Protein AF-0000000077420743 (afdb_homodimer)

Radius of gyration: 33.76 Å; Cα contacts (8 Å, |Δi|>4): 1846; chains: 2; bounding box: 92×99×90 Å

Structure (mmCIF, N/CA/C/O backbone):
data_AF-0000000077420743-model_v1
#
loop_
_entity.id
_entity.type
_entity.pdbx_description
1 polymer 'S-adenosyl-L-methionine-dependent methyltransferase'
#
loop_
_atom_site.group_PDB
_atom_site.id
_atom_site.type_symbol
_atom_site.label_atom_id
_atom_site.label_alt_id
_atom_site.label_comp_id
_atom_site.label_asym_id
_atom_site.label_entity_id
_atom_site.label_seq_id
_atom_site.pdbx_PDB_ins_code
_atom_site.Cartn_x
_atom_site.Cartn_y
_atom_site.Cartn_z
_atom_site.occupancy
_atom_site.B_iso_or_equiv
_atom_site.auth_seq_id
_atom_site.auth_comp_id
_atom_site.auth_asym_id
_atom_site.auth_atom_id
_atom_site.pdbx_PDB_model_num
ATOM 1 N N . MET A 1 1 ? 16.078 -4.676 16.547 1 84.69 1 MET A N 1
ATOM 2 C CA . MET A 1 1 ? 15.867 -5.402 17.797 1 84.69 1 MET A CA 1
ATOM 3 C C . MET A 1 1 ? 15.734 -6.898 17.547 1 84.69 1 MET A C 1
ATOM 5 O O . MET A 1 1 ? 15.453 -7.32 16.422 1 84.69 1 MET A O 1
ATOM 9 N N . SER A 1 2 ? 16.016 -7.66 18.641 1 90.44 2 SER A N 1
ATOM 10 C CA . SER A 1 2 ? 15.812 -9.094 18.5 1 90.44 2 SER A CA 1
ATOM 11 C C . SER A 1 2 ? 14.328 -9.43 18.375 1 90.44 2 SER A C 1
ATOM 13 O O . SER A 1 2 ? 13.469 -8.609 18.719 1 90.44 2 SER A O 1
ATOM 15 N N . LEU A 1 3 ? 14.062 -10.578 17.875 1 94.19 3 LEU A N 1
ATOM 16 C CA . LEU A 1 3 ? 12.672 -11 17.734 1 94.19 3 LEU A CA 1
ATOM 17 C C . LEU A 1 3 ? 11.961 -11.008 19.078 1 94.19 3 LEU A C 1
ATOM 19 O O . LEU A 1 3 ? 10.852 -10.492 19.203 1 94.19 3 LEU A O 1
ATOM 23 N N . SER A 1 4 ? 12.617 -11.531 20.094 1 94.5 4 SER A N 1
ATOM 24 C CA . SER A 1 4 ? 12.023 -11.625 21.422 1 94.5 4 SER A CA 1
ATOM 25 C C . SER A 1 4 ? 11.828 -10.25 22.031 1 94.5 4 SER A C 1
ATOM 27 O O . SER A 1 4 ? 10.844 -10.008 22.75 1 94.5 4 SER A O 1
ATOM 29 N N . ALA A 1 5 ? 12.781 -9.398 21.812 1 92.75 5 ALA A N 1
ATOM 30 C CA . ALA A 1 5 ? 12.656 -8.039 22.328 1 92.75 5 ALA A CA 1
ATOM 31 C C . ALA A 1 5 ? 11.453 -7.32 21.719 1 92.75 5 ALA A C 1
ATOM 33 O O . ALA A 1 5 ? 10.758 -6.574 22.406 1 92.75 5 ALA A O 1
ATOM 34 N N . LEU A 1 6 ? 11.266 -7.5 20.438 1 93 6 LEU A N 1
ATOM 35 C CA . LEU A 1 6 ? 10.117 -6.906 19.75 1 93 6 LEU A CA 1
ATOM 36 C C . LEU A 1 6 ? 8.812 -7.484 20.281 1 93 6 LEU A C 1
ATOM 38 O O . LEU A 1 6 ? 7.855 -6.746 20.531 1 93 6 LEU A O 1
ATOM 42 N N . ALA A 1 7 ? 8.75 -8.812 20.484 1 95.94 7 ALA A N 1
ATOM 43 C CA . ALA A 1 7 ? 7.566 -9.461 21.047 1 95.94 7 ALA A CA 1
ATOM 44 C C . ALA A 1 7 ? 7.266 -8.945 22.453 1 95.94 7 ALA A C 1
ATOM 46 O O . ALA A 1 7 ? 6.105 -8.727 22.797 1 95.94 7 ALA A O 1
ATOM 47 N N . ASP A 1 8 ? 8.273 -8.75 23.234 1 95.12 8 ASP A N 1
ATOM 48 C CA . ASP A 1 8 ? 8.117 -8.227 24.594 1 95.12 8 ASP A CA 1
ATOM 49 C C . ASP A 1 8 ? 7.57 -6.801 24.562 1 95.12 8 ASP A C 1
ATOM 51 O O . ASP A 1 8 ? 6.734 -6.441 25.391 1 95.12 8 ASP A O 1
ATOM 55 N N . LEU A 1 9 ? 8.141 -6.039 23.656 1 91.88 9 LEU A N 1
ATOM 56 C CA . LEU A 1 9 ? 7.672 -4.664 23.516 1 91.88 9 LEU A CA 1
ATOM 57 C C . LEU A 1 9 ? 6.195 -4.625 23.141 1 91.88 9 LEU A C 1
ATOM 59 O O . LEU A 1 9 ? 5.438 -3.799 23.656 1 91.88 9 LEU A O 1
ATOM 63 N N . ILE A 1 10 ? 5.777 -5.461 22.25 1 94.56 10 ILE A N 1
ATOM 64 C CA . ILE A 1 10 ? 4.379 -5.559 21.844 1 94.56 10 ILE A CA 1
ATOM 65 C C . ILE A 1 10 ? 3.523 -5.945 23.047 1 94.56 10 ILE A C 1
ATOM 67 O O . ILE A 1 10 ? 2.516 -5.297 23.328 1 94.56 10 ILE A O 1
ATOM 71 N N . SER A 1 11 ? 3.953 -6.93 23.828 1 96.44 11 SER A N 1
ATOM 72 C CA . SER A 1 11 ? 3.201 -7.414 24.984 1 96.44 11 SER A CA 1
ATOM 73 C C . SER A 1 11 ? 3.078 -6.336 26.047 1 96.44 11 SER A C 1
ATOM 75 O O . SER A 1 11 ? 2.006 -6.152 26.625 1 96.44 11 SER A O 1
ATOM 77 N N . SER A 1 12 ? 4.145 -5.688 26.297 1 94.62 12 SER A N 1
ATOM 78 C CA . SER A 1 12 ? 4.125 -4.645 27.312 1 94.62 12 SER A CA 1
ATOM 79 C C . SER A 1 12 ? 3.227 -3.482 26.906 1 94.62 12 SER A C 1
ATOM 81 O O . SER A 1 12 ? 2.521 -2.908 27.734 1 94.62 12 SER A O 1
ATOM 83 N N . SER A 1 13 ? 3.279 -3.107 25.641 1 92.19 13 SER A N 1
ATOM 84 C CA . SER A 1 13 ? 2.443 -2.023 25.125 1 92.19 13 SER A CA 1
ATOM 85 C C . SER A 1 13 ? 0.967 -2.41 25.156 1 92.19 13 SER A C 1
ATOM 87 O O . SER A 1 13 ? 0.106 -1.577 25.438 1 92.19 13 SER A O 1
ATOM 89 N N . VAL A 1 14 ? 0.665 -3.65 24.828 1 95.88 14 VAL A N 1
ATOM 90 C CA . VAL A 1 14 ? -0.703 -4.156 24.891 1 95.88 14 VAL A CA 1
ATOM 91 C C . VAL A 1 14 ? -1.224 -4.066 26.312 1 95.88 14 VAL A C 1
ATOM 93 O O . VAL A 1 14 ? -2.363 -3.65 26.547 1 95.88 14 VAL A O 1
ATOM 96 N N . ARG A 1 15 ? -0.407 -4.414 27.297 1 95.25 15 ARG A N 1
ATOM 97 C CA . ARG A 1 15 ? -0.793 -4.34 28.703 1 95.25 15 ARG A CA 1
ATOM 98 C C . ARG A 1 15 ? -1.125 -2.906 29.109 1 95.25 15 ARG A C 1
ATOM 100 O O . ARG A 1 15 ? -2.064 -2.672 29.875 1 95.25 15 ARG A O 1
ATOM 107 N N . THR A 1 16 ? -0.373 -2.01 28.594 1 91.94 16 THR A N 1
ATOM 108 C CA . THR A 1 16 ? -0.624 -0.599 28.875 1 91.94 16 THR A CA 1
ATOM 109 C C . THR A 1 16 ? -2.008 -0.188 28.375 1 91.94 16 THR A C 1
ATOM 111 O O . THR A 1 16 ? -2.752 0.488 29.078 1 91.94 16 THR A O 1
ATOM 114 N N . ILE A 1 17 ? -2.348 -0.569 27.219 1 92.88 17 ILE A N 1
ATOM 115 C CA . ILE A 1 17 ? -3.631 -0.217 26.625 1 92.88 17 ILE A CA 1
ATOM 116 C C . ILE A 1 17 ? -4.762 -0.896 27.391 1 92.88 17 ILE A C 1
ATOM 118 O O . ILE A 1 17 ? -5.777 -0.268 27.703 1 92.88 17 ILE A O 1
ATOM 122 N N . GLU A 1 18 ? -4.574 -2.143 27.719 1 93.38 18 GLU A N 1
ATOM 123 C CA . GLU A 1 18 ? -5.609 -2.877 28.438 1 93.38 18 GLU A CA 1
ATOM 124 C C . GLU A 1 18 ? -5.828 -2.297 29.828 1 93.38 18 GLU A C 1
ATOM 126 O O . GLU A 1 18 ? -6.957 -2.258 30.328 1 93.38 18 GLU A O 1
ATOM 131 N N . LEU A 1 19 ? -4.773 -1.912 30.453 1 90.75 19 LEU A N 1
ATOM 132 C CA . LEU A 1 19 ? -4.891 -1.255 31.75 1 90.75 19 LEU A CA 1
ATOM 133 C C . LEU A 1 19 ? -5.68 0.045 31.625 1 90.75 19 LEU A C 1
ATOM 135 O O . LEU A 1 19 ? -6.516 0.347 32.469 1 90.75 19 LEU A O 1
ATOM 139 N N . ALA A 1 20 ? -5.387 0.811 30.609 1 89.12 20 ALA A N 1
ATOM 140 C CA . ALA A 1 20 ? -6.105 2.061 30.391 1 89.12 20 ALA A CA 1
ATOM 141 C C . ALA A 1 20 ? -7.594 1.805 30.156 1 89.12 20 ALA A C 1
ATOM 143 O O . ALA A 1 20 ? -8.438 2.551 30.656 1 89.12 20 ALA A O 1
ATOM 144 N N . VAL A 1 21 ? -7.941 0.786 29.391 1 87.31 21 VAL A N 1
ATOM 145 C CA . VAL A 1 21 ? -9.328 0.432 29.094 1 87.31 21 VAL A CA 1
ATOM 146 C C . VAL A 1 21 ? -10.031 -0.006 30.375 1 87.31 21 VAL A C 1
ATOM 148 O O . VAL A 1 21 ? -11.18 0.374 30.625 1 87.31 21 VAL A O 1
ATOM 151 N N . ALA A 1 22 ? -9.367 -0.773 31.203 1 86.69 22 ALA A N 1
ATOM 152 C CA . ALA A 1 22 ? -9.938 -1.238 32.469 1 86.69 22 ALA A CA 1
ATOM 153 C C . ALA A 1 22 ? -10.203 -0.069 33.406 1 86.69 22 ALA A C 1
ATOM 155 O O . ALA A 1 22 ? -11.234 -0.034 34.062 1 86.69 22 ALA A O 1
ATOM 156 N N . GLU A 1 23 ? -9.281 0.818 33.406 1 83.38 23 GLU A N 1
ATOM 157 C CA . GLU A 1 23 ? -9.43 1.986 34.281 1 83.38 23 GLU A CA 1
ATOM 158 C C . GLU A 1 23 ? -10.586 2.873 33.812 1 83.38 23 GLU A C 1
ATOM 160 O O . GLU A 1 23 ? -11.32 3.424 34.625 1 83.38 23 GLU A O 1
ATOM 165 N N . SER A 1 24 ? -10.688 3.039 32.5 1 80.94 24 SER A N 1
ATOM 166 C CA . SER A 1 24 ? -11.773 3.844 31.969 1 80.94 24 SER A CA 1
ATOM 167 C C . SER A 1 24 ? -13.125 3.201 32.25 1 80.94 24 SER A C 1
ATOM 169 O O . SER A 1 24 ? -14.102 3.896 32.531 1 80.94 24 SER A O 1
ATOM 171 N N . ALA A 1 25 ? -13.211 1.9 32.156 1 76.88 25 ALA A N 1
ATOM 172 C CA . ALA A 1 25 ? -14.453 1.179 32.438 1 76.88 25 ALA A CA 1
ATOM 173 C C . ALA A 1 25 ? -14.844 1.293 33.906 1 76.88 25 ALA A C 1
ATOM 175 O O . ALA A 1 25 ? -16.031 1.421 34.219 1 76.88 25 ALA A O 1
ATOM 176 N N . LYS A 1 26 ? -13.914 1.26 34.781 1 75.81 26 LYS A N 1
ATOM 177 C CA . LYS A 1 26 ? -14.172 1.394 36.188 1 75.81 26 LYS A CA 1
ATOM 178 C C . LYS A 1 26 ? -14.664 2.797 36.531 1 75.81 26 LYS A C 1
ATOM 180 O O . LYS A 1 26 ? -15.539 2.963 37.406 1 75.81 26 LYS A O 1
ATOM 185 N N . SER A 1 27 ? -14.008 3.707 35.938 1 70.75 27 SER A N 1
ATOM 186 C CA . SER A 1 27 ? -14.391 5.094 36.219 1 70.75 27 SER A CA 1
ATOM 187 C C . SER A 1 27 ? -15.812 5.367 35.75 1 70.75 27 SER A C 1
ATOM 189 O O . SER A 1 27 ? -16.547 6.125 36.375 1 70.75 27 SER A O 1
ATOM 191 N N . GLN A 1 28 ? -16.266 4.836 34.656 1 65.38 28 GLN A N 1
ATOM 192 C CA . GLN A 1 28 ? -17.609 5.016 34.125 1 65.38 28 GLN A CA 1
ATOM 193 C C . GLN A 1 28 ? -18.641 4.348 35.031 1 65.38 28 GLN A C 1
ATOM 195 O O . GLN A 1 28 ? -19.766 4.836 35.156 1 65.38 28 GLN A O 1
ATOM 200 N N . LYS A 1 29 ? -18.312 3.25 35.656 1 61.34 29 LYS A N 1
ATOM 201 C CA . LYS A 1 29 ? -19.234 2.525 36.531 1 61.34 29 LYS A CA 1
ATOM 202 C C . LYS A 1 29 ? -19.406 3.254 37.844 1 61.34 29 LYS A C 1
ATOM 204 O O . LYS A 1 29 ? -20.484 3.232 38.438 1 61.34 29 LYS A O 1
ATOM 209 N N . LEU A 1 30 ? -18.375 3.629 38.281 1 56.22 30 LEU A N 1
ATOM 210 C CA . LEU A 1 30 ? -18.438 4.254 39.594 1 56.22 30 LEU A CA 1
ATOM 211 C C . LEU A 1 30 ? -18.953 5.688 39.469 1 56.22 30 LEU A C 1
ATOM 213 O O . LEU A 1 30 ? -19.125 6.363 40.5 1 56.22 30 LEU A O 1
ATOM 217 N N . GLN A 1 31 ? -19.875 5.914 38.469 1 52.44 31 GLN A N 1
ATOM 218 C CA . GLN A 1 31 ? -20.438 7.246 38.312 1 52.44 31 GLN A CA 1
ATOM 219 C C . GLN A 1 31 ? -19.531 8.312 38.906 1 52.44 31 GLN A C 1
ATOM 221 O O . GLN A 1 31 ? -19.969 9.43 39.188 1 52.44 31 GLN A O 1
ATOM 226 N N . ARG A 1 32 ? -18.641 8.016 39.719 1 46.53 32 ARG A N 1
ATOM 227 C CA . ARG A 1 32 ? -17.859 8.977 40.5 1 46.53 32 ARG A CA 1
ATOM 228 C C . ARG A 1 32 ? -16.875 9.727 39.594 1 46.53 32 ARG A C 1
ATOM 230 O O . ARG A 1 32 ? -16.156 9.109 38.812 1 46.53 32 ARG A O 1
ATOM 237 N N . ALA A 1 33 ? -17.234 10.938 39.344 1 42.28 33 ALA A N 1
ATOM 238 C CA . ALA A 1 33 ? -16.391 12.008 38.844 1 42.28 33 ALA A CA 1
ATOM 239 C C . ALA A 1 33 ? -14.977 11.938 39.406 1 42.28 33 ALA A C 1
ATOM 241 O O . ALA A 1 33 ? -14.203 12.891 39.312 1 42.28 33 ALA A O 1
ATOM 242 N N . SER A 1 34 ? -14.766 11.141 40.5 1 40.38 34 SER A N 1
ATOM 243 C CA . SER A 1 34 ? -13.523 11.367 41.25 1 40.38 34 SER A CA 1
ATOM 244 C C . SER A 1 34 ? -12.312 11.227 40.312 1 40.38 34 SER A C 1
ATOM 246 O O . SER A 1 34 ? -12.305 10.391 39.406 1 40.38 34 SER A O 1
ATOM 248 N N . SER A 1 35 ? -11.594 12.289 40.25 1 43.66 35 SER A N 1
ATOM 249 C CA . SER A 1 35 ? -10.328 12.789 39.719 1 43.66 35 SER A CA 1
ATOM 250 C C . SER A 1 35 ? -9.227 11.742 39.844 1 43.66 35 SER A C 1
ATOM 252 O O . SER A 1 35 ? -8.039 12.07 39.844 1 43.66 35 SER A O 1
ATOM 254 N N . LYS A 1 36 ? -9.625 10.617 40.25 1 47.03 36 LYS A N 1
ATOM 255 C CA . LYS A 1 36 ? -8.43 9.82 40.531 1 47.03 36 LYS A CA 1
ATOM 256 C C . LYS A 1 36 ? -7.602 9.633 39.25 1 47.03 36 LYS A C 1
ATOM 258 O O . LYS A 1 36 ? -8.156 9.445 38.156 1 47.03 36 LYS A O 1
ATOM 263 N N . SER A 1 37 ? -6.316 9.992 39.312 1 52.94 37 SER A N 1
ATOM 264 C CA . SER A 1 37 ? -5.215 10.016 38.344 1 52.94 37 SER A CA 1
ATOM 265 C C . SER A 1 37 ? -5.102 8.688 37.625 1 52.94 37 SER A C 1
ATOM 267 O O . SER A 1 37 ? -4.98 7.633 38.25 1 52.94 37 SER A O 1
ATOM 269 N N . HIS A 1 38 ? -5.836 8.477 36.531 1 62.75 38 HIS A N 1
ATOM 270 C CA . HIS A 1 38 ? -5.57 7.293 35.719 1 62.75 38 HIS A CA 1
ATOM 271 C C . HIS A 1 38 ? -4.078 6.965 35.719 1 62.75 38 HIS A C 1
ATOM 273 O O . HIS A 1 38 ? -3.244 7.863 35.562 1 62.75 38 HIS A O 1
ATOM 279 N N . SER A 1 39 ? -3.793 5.797 36.094 1 71.69 39 SER A N 1
ATOM 280 C CA . SER A 1 39 ? -2.412 5.32 36.094 1 71.69 39 SER A CA 1
ATOM 281 C C . SER A 1 39 ? -1.779 5.441 34.719 1 71.69 39 SER A C 1
ATOM 283 O O . SER A 1 39 ? -0.57 5.648 34.594 1 71.69 39 SER A O 1
ATOM 285 N N . VAL A 1 40 ? -2.709 5.41 33.688 1 79 40 VAL A N 1
ATOM 286 C CA . VAL A 1 40 ? -2.182 5.531 32.312 1 79 40 VAL A CA 1
ATOM 287 C C . VAL A 1 40 ? -2.748 6.781 31.656 1 79 40 VAL A C 1
ATOM 289 O O . VAL A 1 40 ? -3.967 6.953 31.578 1 79 40 VAL A O 1
ATOM 292 N N . THR A 1 41 ? -1.886 7.66 31.25 1 75.88 41 THR A N 1
ATOM 293 C CA . THR A 1 41 ? -2.283 8.906 30.609 1 75.88 41 THR A CA 1
ATOM 294 C C . THR A 1 41 ? -2.648 8.664 29.141 1 75.88 41 THR A C 1
ATOM 296 O O . THR A 1 41 ? -2.244 7.66 28.562 1 75.88 41 THR A O 1
ATOM 299 N N . PRO A 1 42 ? -3.424 9.539 28.578 1 76.25 42 PRO A N 1
ATOM 300 C CA . PRO A 1 42 ? -3.719 9.438 27.141 1 76.25 42 PRO A CA 1
ATOM 301 C C . PRO A 1 42 ? -2.459 9.414 26.281 1 76.25 42 PRO A C 1
ATOM 303 O O . PRO A 1 42 ? -2.426 8.734 25.25 1 76.25 42 PRO A O 1
ATOM 306 N N . HIS A 1 43 ? -1.485 10.07 26.656 1 75.06 43 HIS A N 1
ATOM 307 C CA . HIS A 1 43 ? -0.224 10.086 25.922 1 75.06 43 HIS A CA 1
ATOM 308 C C . HIS A 1 43 ? 0.434 8.711 25.938 1 75.06 43 HIS A C 1
ATOM 310 O O . HIS A 1 43 ? 0.994 8.273 24.938 1 75.06 43 HIS A O 1
ATOM 316 N N . GLU A 1 44 ? 0.325 8.117 27.078 1 78.88 44 GLU A N 1
ATOM 317 C CA . GLU A 1 44 ? 0.93 6.793 27.203 1 78.88 44 GLU A CA 1
ATOM 318 C C . GLU A 1 44 ? 0.204 5.766 26.344 1 78.88 44 GLU A C 1
ATOM 320 O O . GLU A 1 44 ? 0.826 4.844 25.812 1 78.88 44 GLU A O 1
ATOM 325 N N . VAL A 1 45 ? -1.065 5.969 26.25 1 84.19 45 VAL A N 1
ATOM 326 C CA . VAL A 1 45 ? -1.847 5.07 25.406 1 84.19 45 VAL A CA 1
ATOM 327 C C . VAL A 1 45 ? -1.442 5.25 23.953 1 84.19 45 VAL A C 1
ATOM 329 O O . VAL A 1 45 ? -1.225 4.273 23.234 1 84.19 45 VAL A O 1
ATOM 332 N N . LEU A 1 46 ? -1.288 6.473 23.531 1 79.94 46 LEU A N 1
ATOM 333 C CA . LEU A 1 46 ? -0.91 6.758 22.156 1 79.94 46 LEU A CA 1
ATOM 334 C C . LEU A 1 46 ? 0.507 6.273 21.875 1 79.94 46 LEU A C 1
ATOM 336 O O . LEU A 1 46 ? 0.791 5.785 20.766 1 79.94 46 LEU A O 1
ATOM 340 N N . GLU A 1 47 ? 1.342 6.441 22.797 1 79.62 47 GLU A N 1
ATOM 341 C CA . GLU A 1 47 ? 2.703 5.934 22.656 1 79.62 47 GLU A CA 1
ATOM 342 C C . GLU A 1 47 ? 2.713 4.414 22.531 1 79.62 47 GLU A C 1
ATOM 344 O O . GLU A 1 47 ? 3.482 3.855 21.734 1 79.62 47 GLU A O 1
ATOM 349 N N . ALA A 1 48 ? 1.858 3.785 23.375 1 85.44 48 ALA A N 1
ATOM 350 C CA . ALA A 1 48 ? 1.756 2.328 23.312 1 85.44 48 ALA A CA 1
ATOM 351 C C . ALA A 1 48 ? 1.28 1.874 21.938 1 85.44 48 ALA A C 1
ATOM 353 O O . ALA A 1 48 ? 1.777 0.883 21.391 1 85.44 48 ALA A O 1
ATOM 354 N N . VAL A 1 49 ? 0.338 2.611 21.359 1 86.44 49 VAL A N 1
ATOM 355 C CA . VAL A 1 49 ? -0.159 2.297 20.016 1 86.44 49 VAL A CA 1
ATOM 356 C C . VAL A 1 49 ? 0.974 2.428 19 1 86.44 49 VAL A C 1
ATOM 358 O O . VAL A 1 49 ? 1.18 1.535 18.172 1 86.44 49 VAL A O 1
ATOM 361 N N . ASP A 1 50 ? 1.741 3.512 19.078 1 82.81 50 ASP A N 1
ATOM 362 C CA . ASP A 1 50 ? 2.844 3.758 18.156 1 82.81 50 ASP A CA 1
ATOM 363 C C . ASP A 1 50 ? 3.902 2.66 18.266 1 82.81 50 ASP A C 1
ATOM 365 O O . ASP A 1 50 ? 4.457 2.229 17.25 1 82.81 50 ASP A O 1
ATOM 369 N N . LEU A 1 51 ? 4.164 2.236 19.453 1 84.69 51 LEU A N 1
ATOM 370 C CA . LEU A 1 51 ? 5.176 1.21 19.672 1 84.69 51 LEU A CA 1
ATOM 371 C C . LEU A 1 51 ? 4.711 -0.138 19.125 1 84.69 51 LEU A C 1
ATOM 373 O O . LEU A 1 51 ? 5.508 -0.89 18.562 1 84.69 51 LEU A O 1
ATOM 377 N N . ILE A 1 52 ? 3.428 -0.45 19.359 1 89.94 52 ILE A N 1
ATOM 378 C CA . ILE A 1 52 ? 2.887 -1.692 18.812 1 89.94 52 ILE A CA 1
ATOM 379 C C . ILE A 1 52 ? 3.021 -1.694 17.297 1 89.94 52 ILE A C 1
ATOM 381 O O . ILE A 1 52 ? 3.512 -2.664 16.719 1 89.94 52 ILE A O 1
ATOM 385 N N . VAL A 1 53 ? 2.639 -0.602 16.688 1 88.69 53 VAL A N 1
ATOM 386 C CA . VAL A 1 53 ? 2.645 -0.509 15.227 1 88.69 53 VAL A CA 1
ATOM 387 C C . VAL A 1 53 ? 4.074 -0.613 14.711 1 88.69 53 VAL A C 1
ATOM 389 O O . VAL A 1 53 ? 4.348 -1.366 13.773 1 88.69 53 VAL A O 1
ATOM 392 N N . ALA A 1 54 ? 4.988 0.091 15.336 1 86.31 54 ALA A N 1
ATOM 393 C CA . ALA A 1 54 ? 6.387 0.082 14.914 1 86.31 54 ALA A CA 1
ATOM 394 C C . ALA A 1 54 ? 7.016 -1.292 15.133 1 86.31 54 ALA A C 1
ATOM 396 O O . ALA A 1 54 ? 7.738 -1.792 14.266 1 86.31 54 ALA A O 1
ATOM 397 N N . ALA A 1 55 ? 6.762 -1.887 16.281 1 90.19 55 ALA A N 1
ATOM 398 C CA . ALA A 1 55 ? 7.34 -3.189 16.594 1 90.19 55 ALA A CA 1
ATOM 399 C C . ALA A 1 55 ? 6.789 -4.277 15.68 1 90.19 55 ALA A C 1
ATOM 401 O O . ALA A 1 55 ? 7.52 -5.176 15.258 1 90.19 55 ALA A O 1
ATOM 402 N N . CYS A 1 56 ? 5.492 -4.238 15.398 1 90.94 56 CYS A N 1
ATOM 403 C CA . CYS A 1 56 ? 4.887 -5.191 14.477 1 90.94 56 CYS A CA 1
ATOM 404 C C . CYS A 1 56 ? 5.5 -5.07 13.086 1 90.94 56 CYS A C 1
ATOM 406 O O . CYS A 1 56 ? 5.766 -6.078 12.43 1 90.94 56 CYS A O 1
ATOM 408 N N . ALA A 1 57 ? 5.691 -3.844 12.656 1 89.81 57 ALA A N 1
ATOM 409 C CA . ALA A 1 57 ? 6.277 -3.621 11.336 1 89.81 57 ALA A CA 1
ATOM 410 C C . ALA A 1 57 ? 7.691 -4.188 11.266 1 89.81 57 ALA A C 1
ATOM 412 O O . ALA A 1 57 ? 8.055 -4.855 10.289 1 89.81 57 ALA A O 1
ATOM 413 N N . GLU A 1 58 ? 8.469 -3.891 12.242 1 90 58 GLU A N 1
ATOM 414 C CA . GLU A 1 58 ? 9.844 -4.387 12.258 1 90 58 GLU A CA 1
ATOM 415 C C . GLU A 1 58 ? 9.883 -5.906 12.359 1 90 58 GLU A C 1
ATOM 417 O O . GLU A 1 58 ? 10.672 -6.559 11.672 1 90 58 GLU A O 1
ATOM 422 N N . LEU A 1 59 ? 9.07 -6.48 13.25 1 92.06 59 LEU A N 1
ATOM 423 C CA . LEU A 1 59 ? 9.023 -7.926 13.445 1 92.06 59 LEU A CA 1
ATOM 424 C C . LEU A 1 59 ? 8.664 -8.633 12.141 1 92.06 59 LEU A C 1
ATOM 426 O O . LEU A 1 59 ? 9.312 -9.609 11.766 1 92.06 59 LEU A O 1
ATOM 430 N N . THR A 1 60 ? 7.66 -8.188 11.453 1 91.69 60 THR A N 1
ATOM 431 C CA . THR A 1 60 ? 7.23 -8.781 10.195 1 91.69 60 THR A CA 1
ATOM 432 C C . THR A 1 60 ? 8.328 -8.664 9.141 1 91.69 60 THR A C 1
ATOM 434 O O . THR A 1 60 ? 8.539 -9.586 8.352 1 91.69 60 THR A O 1
ATOM 437 N N . SER A 1 61 ? 9.016 -7.516 9.109 1 91.31 61 SER A N 1
ATOM 438 C CA . SER A 1 61 ? 10.102 -7.332 8.148 1 91.31 61 SER A CA 1
ATOM 439 C C . SER A 1 61 ? 11.227 -8.328 8.398 1 91.31 61 SER A C 1
ATOM 441 O O . SER A 1 61 ? 11.898 -8.758 7.457 1 91.31 61 SER A O 1
ATOM 443 N N . LYS A 1 62 ? 11.406 -8.703 9.609 1 92 62 LYS A N 1
ATOM 444 C CA . LYS A 1 62 ? 12.523 -9.57 9.969 1 92 62 LYS A CA 1
ATOM 445 C C . LYS A 1 62 ? 12.203 -11.031 9.672 1 92 62 LYS A C 1
ATOM 447 O O . LYS A 1 62 ? 13.094 -11.812 9.32 1 92 62 LYS A O 1
ATOM 452 N N . VAL A 1 63 ? 10.977 -11.414 9.789 1 91.38 63 VAL A N 1
ATOM 453 C CA . VAL A 1 63 ? 10.68 -12.836 9.719 1 91.38 63 VAL A CA 1
ATOM 454 C C . VAL A 1 63 ? 10.258 -13.211 8.297 1 91.38 63 VAL A C 1
ATOM 456 O O . VAL A 1 63 ? 10.352 -14.383 7.906 1 91.38 63 VAL A O 1
ATOM 459 N N . GLN A 1 64 ? 9.75 -12.336 7.496 1 89 64 GLN A N 1
ATOM 460 C CA . GLN A 1 64 ? 9.297 -12.648 6.145 1 89 64 GLN A CA 1
ATOM 461 C C . GLN A 1 64 ? 10.477 -12.758 5.18 1 89 64 GLN A C 1
ATOM 463 O O . GLN A 1 64 ? 11.484 -12.062 5.344 1 89 64 GLN A O 1
ATOM 468 N N . ASP A 1 65 ? 10.281 -13.625 4.191 1 87.31 65 ASP A N 1
ATOM 469 C CA . ASP A 1 65 ? 11.289 -13.672 3.135 1 87.31 65 ASP A CA 1
ATOM 470 C C . ASP A 1 65 ? 11.281 -12.391 2.311 1 87.31 65 ASP A C 1
ATOM 472 O O . ASP A 1 65 ? 10.258 -11.703 2.232 1 87.31 65 ASP A O 1
ATOM 476 N N . SER A 1 66 ? 12.383 -12.047 1.688 1 90.56 66 SER A N 1
ATOM 477 C CA . SER A 1 66 ? 12.57 -10.75 1.049 1 90.56 66 SER A CA 1
ATOM 478 C C . SER A 1 66 ? 11.664 -10.602 -0.168 1 90.56 66 SER A C 1
ATOM 480 O O . SER A 1 66 ? 11.094 -9.531 -0.39 1 90.56 66 SER A O 1
ATOM 482 N N . ALA A 1 67 ? 11.555 -11.641 -0.995 1 87.88 67 ALA A N 1
ATOM 483 C CA . ALA A 1 67 ? 10.734 -11.547 -2.199 1 87.88 67 ALA A CA 1
ATOM 484 C C . ALA A 1 67 ? 9.273 -11.258 -1.85 1 87.88 67 ALA A C 1
ATOM 486 O O . ALA A 1 67 ? 8.664 -10.344 -2.404 1 87.88 67 ALA A O 1
ATOM 487 N N . GLY A 1 68 ? 8.758 -12.055 -0.907 1 87.38 68 GLY A N 1
ATOM 488 C CA . GLY A 1 68 ? 7.391 -11.844 -0.468 1 87.38 68 GLY A CA 1
ATOM 489 C C . GLY A 1 68 ? 7.176 -10.492 0.182 1 87.38 68 GLY A C 1
ATOM 490 O O . GLY A 1 68 ? 6.16 -9.836 -0.065 1 87.38 68 GLY A O 1
ATOM 491 N N . PHE A 1 69 ? 8.094 -10.07 0.983 1 91.31 69 PHE A N 1
ATOM 492 C CA . PHE A 1 69 ? 8.016 -8.805 1.7 1 91.31 69 PHE A CA 1
ATOM 493 C C . PHE A 1 69 ? 7.988 -7.629 0.728 1 91.31 69 PHE A C 1
ATOM 495 O O . PHE A 1 69 ? 7.16 -6.73 0.856 1 91.31 69 PHE A O 1
ATOM 502 N N . ILE A 1 70 ? 8.906 -7.625 -0.269 1 93.06 70 ILE A N 1
ATOM 503 C CA . ILE A 1 70 ? 8.977 -6.551 -1.256 1 93.06 70 ILE A CA 1
ATOM 504 C C . ILE A 1 70 ? 7.707 -6.543 -2.104 1 93.06 70 ILE A C 1
ATOM 506 O O . ILE A 1 70 ? 7.141 -5.484 -2.375 1 93.06 70 ILE A O 1
ATOM 510 N N . CYS A 1 71 ? 7.223 -7.68 -2.514 1 91.88 71 CYS A N 1
ATOM 511 C CA . CYS A 1 71 ? 6.027 -7.766 -3.348 1 91.88 71 CYS A CA 1
ATOM 512 C C . CYS A 1 71 ? 4.809 -7.23 -2.609 1 91.88 71 CYS A C 1
ATOM 514 O O . CYS A 1 71 ? 3.967 -6.551 -3.203 1 91.88 71 CYS A O 1
ATOM 516 N N . LYS A 1 72 ? 4.727 -7.547 -1.34 1 91.31 72 LYS A N 1
ATOM 517 C CA . LYS A 1 72 ? 3.617 -7.055 -0.53 1 91.31 72 LYS A CA 1
ATOM 518 C C . LYS A 1 72 ? 3.521 -5.535 -0.593 1 91.31 72 LYS A C 1
ATOM 520 O O . LYS A 1 72 ? 2.43 -4.98 -0.742 1 91.31 72 LYS A O 1
ATOM 525 N N . HIS A 1 73 ? 4.641 -4.859 -0.502 1 93.19 73 HIS A N 1
ATOM 526 C CA . HIS A 1 73 ? 4.668 -3.4 -0.53 1 93.19 73 HIS A CA 1
ATOM 527 C C . HIS A 1 73 ? 4.523 -2.873 -1.953 1 93.19 73 HIS A C 1
ATOM 529 O O . HIS A 1 73 ? 3.812 -1.892 -2.186 1 93.19 73 HIS A O 1
ATOM 535 N N . ALA A 1 74 ? 5.18 -3.537 -2.906 1 95.38 74 ALA A N 1
ATOM 536 C CA . ALA A 1 74 ? 5.156 -3.09 -4.297 1 95.38 74 ALA A CA 1
ATOM 537 C C . ALA A 1 74 ? 3.754 -3.205 -4.887 1 95.38 74 ALA A C 1
ATOM 539 O O . ALA A 1 74 ? 3.354 -2.383 -5.715 1 95.38 74 ALA A O 1
ATOM 540 N N . LEU A 1 75 ? 3.029 -4.188 -4.465 1 94.94 75 LEU A N 1
ATOM 541 C CA . LEU A 1 75 ? 1.697 -4.426 -5.012 1 94.94 75 LEU A CA 1
ATOM 542 C C . LEU A 1 75 ? 0.628 -3.768 -4.148 1 94.94 75 LEU A C 1
ATOM 544 O O . LEU A 1 75 ? -0.568 -3.953 -4.383 1 94.94 75 LEU A O 1
ATOM 548 N N . GLY A 1 76 ? 1.081 -2.973 -3.139 1 94.38 76 GLY A N 1
ATOM 549 C CA . GLY A 1 76 ? 0.157 -2.32 -2.225 1 94.38 76 GLY A CA 1
ATOM 550 C C . GLY A 1 76 ? -0.787 -1.356 -2.918 1 94.38 76 GLY A C 1
ATOM 551 O O . GLY A 1 76 ? -1.839 -1.012 -2.375 1 94.38 76 GLY A O 1
ATOM 552 N N . PHE A 1 77 ? -0.478 -0.922 -4.156 1 97.38 77 PHE A N 1
ATOM 553 C CA . PHE A 1 77 ? -1.333 -0.004 -4.898 1 97.38 77 PHE A CA 1
ATOM 554 C C . PHE A 1 77 ? -2.684 -0.644 -5.195 1 97.38 77 PHE A C 1
ATOM 556 O O . PHE A 1 77 ? -3.678 0.057 -5.391 1 97.38 77 PHE A O 1
ATOM 563 N N . ASN A 1 78 ? -2.721 -1.949 -5.23 1 96.81 78 ASN A N 1
ATOM 564 C CA . ASN A 1 78 ? -3.99 -2.623 -5.477 1 96.81 78 ASN A CA 1
ATOM 565 C C . ASN A 1 78 ? -4.973 -2.406 -4.328 1 96.81 78 ASN A C 1
ATOM 567 O O . ASN A 1 78 ? -6.184 -2.348 -4.547 1 96.81 78 ASN A O 1
ATOM 571 N N . VAL A 1 79 ? -4.48 -2.314 -3.092 1 96.25 79 VAL A N 1
ATOM 572 C CA . VAL A 1 79 ? -5.336 -2.037 -1.943 1 96.25 79 VAL A CA 1
ATOM 573 C C . VAL A 1 79 ? -5.898 -0.622 -2.049 1 96.25 79 VAL A C 1
ATOM 575 O O . VAL A 1 79 ? -7.078 -0.393 -1.766 1 96.25 79 VAL A O 1
ATOM 578 N N . SER A 1 80 ? -5.027 0.329 -2.463 1 97.62 80 SER A N 1
ATOM 579 C CA . SER A 1 80 ? -5.469 1.701 -2.688 1 97.62 80 SER A CA 1
ATOM 580 C C . SER A 1 80 ? -6.617 1.755 -3.688 1 97.62 80 SER A C 1
ATOM 582 O O . SER A 1 80 ? -7.609 2.453 -3.465 1 97.62 80 SER A O 1
ATOM 584 N N . SER A 1 81 ? -6.465 1.03 -4.754 1 97.75 81 SER A N 1
ATOM 585 C CA . SER A 1 81 ? -7.488 0.979 -5.793 1 97.75 81 SER A CA 1
ATOM 586 C C . SER A 1 81 ? -8.781 0.37 -5.262 1 97.75 81 SER A C 1
ATOM 588 O O . SER A 1 81 ? -9.875 0.839 -5.586 1 97.75 81 SER A O 1
ATOM 590 N N . ALA A 1 82 ? -8.648 -0.671 -4.504 1 97.81 82 ALA A N 1
ATOM 591 C CA . ALA A 1 82 ? -9.82 -1.338 -3.943 1 97.81 82 ALA A CA 1
ATOM 592 C C . ALA A 1 82 ? -10.57 -0.415 -2.986 1 97.81 82 ALA A C 1
ATOM 594 O O . ALA A 1 82 ? -11.805 -0.416 -2.953 1 97.81 82 ALA A O 1
ATOM 595 N N . ILE A 1 83 ? -9.852 0.349 -2.189 1 98.12 83 ILE A N 1
ATOM 596 C CA . ILE A 1 83 ? -10.469 1.299 -1.27 1 98.12 83 ILE A CA 1
ATOM 597 C C . ILE A 1 83 ? -11.258 2.342 -2.057 1 98.12 83 ILE A C 1
ATOM 599 O O . ILE A 1 83 ? -12.367 2.715 -1.667 1 98.12 83 ILE A O 1
ATOM 603 N N . ARG A 1 84 ? -10.664 2.797 -3.129 1 96.81 84 ARG A N 1
ATOM 604 C CA . ARG A 1 84 ? -11.391 3.762 -3.951 1 96.81 84 ARG A CA 1
ATOM 605 C C . ARG A 1 84 ? -12.68 3.158 -4.496 1 96.81 84 ARG A C 1
ATOM 607 O O . ARG A 1 84 ? -13.734 3.803 -4.473 1 96.81 84 ARG A O 1
ATOM 614 N N . VAL A 1 85 ? -12.617 1.94 -4.996 1 96.44 85 VAL A N 1
ATOM 615 C CA . VAL A 1 85 ? -13.82 1.271 -5.48 1 96.44 85 VAL A CA 1
ATOM 616 C C . VAL A 1 85 ? -14.875 1.251 -4.379 1 96.44 85 VAL A C 1
ATOM 618 O O . VAL A 1 85 ? -16.047 1.554 -4.629 1 96.44 85 VAL A O 1
ATOM 621 N N . ALA A 1 86 ? -14.508 0.934 -3.166 1 97.31 86 ALA A N 1
ATOM 622 C CA . ALA A 1 86 ? -15.445 0.824 -2.049 1 97.31 86 ALA A CA 1
ATOM 623 C C . ALA A 1 86 ? -16.125 2.164 -1.766 1 97.31 86 ALA A C 1
ATOM 625 O O . ALA A 1 86 ? -17.328 2.221 -1.548 1 97.31 86 ALA A O 1
ATOM 626 N N . VAL A 1 87 ? -15.32 3.242 -1.751 1 94.56 87 VAL A N 1
ATOM 627 C CA . VAL A 1 87 ? -15.844 4.566 -1.432 1 94.56 87 VAL A CA 1
ATOM 628 C C . VAL A 1 87 ? -16.75 5.051 -2.557 1 94.56 87 VAL A C 1
ATOM 630 O O . VAL A 1 87 ? -17.859 5.523 -2.305 1 94.56 87 VAL A O 1
ATOM 633 N N . GLU A 1 88 ? -16.344 4.883 -3.803 1 92.56 88 GLU A N 1
ATOM 634 C CA . GLU A 1 88 ? -17.078 5.422 -4.941 1 92.56 88 GLU A CA 1
ATOM 635 C C . GLU A 1 88 ? -18.297 4.559 -5.273 1 92.56 88 GLU A C 1
ATOM 637 O O . GLU A 1 88 ? -19.266 5.039 -5.855 1 92.56 88 GLU A O 1
ATOM 642 N N . ALA A 1 89 ? -18.234 3.299 -4.945 1 93.62 89 ALA A N 1
ATOM 643 C CA . ALA A 1 89 ? -19.391 2.418 -5.098 1 93.62 89 ALA A CA 1
ATOM 644 C C . ALA A 1 89 ? -20.344 2.549 -3.91 1 93.62 89 ALA A C 1
ATOM 646 O O . ALA A 1 89 ? -21.406 1.93 -3.891 1 93.62 89 ALA A O 1
ATOM 647 N N . HIS A 1 90 ? -19.984 3.27 -2.885 1 94.62 90 HIS A N 1
ATOM 648 C CA . HIS A 1 90 ? -20.781 3.547 -1.694 1 94.62 90 HIS A CA 1
ATOM 649 C C . HIS A 1 90 ? -21.031 2.275 -0.893 1 94.62 90 HIS A C 1
ATOM 651 O O . HIS A 1 90 ? -22.141 2.072 -0.375 1 94.62 90 HIS A O 1
ATOM 657 N N . LEU A 1 91 ? -20.031 1.454 -0.811 1 97.25 91 LEU A N 1
ATOM 658 C CA . LEU A 1 91 ? -20.188 0.171 -0.133 1 97.25 91 LEU A CA 1
ATOM 659 C C . LEU A 1 91 ? -20.406 0.369 1.362 1 97.25 91 LEU A C 1
ATOM 661 O O . LEU A 1 91 ? -21.234 -0.323 1.966 1 97.25 91 LEU A O 1
ATOM 665 N N . PRO A 1 92 ? -19.625 1.325 2.045 1 97.19 92 PRO A N 1
ATOM 666 C CA . PRO A 1 92 ? -19.922 1.541 3.465 1 97.19 92 PRO A CA 1
ATOM 667 C C . PRO A 1 92 ? -21.375 1.878 3.723 1 97.19 92 PRO A C 1
ATOM 669 O O . PRO A 1 92 ? -21.984 1.345 4.656 1 97.19 92 PRO A O 1
ATOM 672 N N . GLU A 1 93 ? -21.938 2.686 2.902 1 95.94 93 GLU A N 1
ATOM 673 C CA . GLU A 1 93 ? -23.328 3.105 3.059 1 95.94 93 GLU A CA 1
ATOM 674 C C . GLU A 1 93 ? -24.297 1.972 2.717 1 95.94 93 GLU A C 1
ATOM 676 O O . GLU A 1 93 ? -25.312 1.795 3.383 1 95.94 93 GLU A O 1
ATOM 681 N N . ILE A 1 94 ? -24.016 1.239 1.708 1 97.25 94 ILE A N 1
ATOM 682 C CA . ILE A 1 94 ? -24.859 0.123 1.281 1 97.25 94 ILE A CA 1
ATOM 683 C C . ILE A 1 94 ? -24.938 -0.923 2.391 1 97.25 94 ILE A C 1
ATOM 685 O O . ILE A 1 94 ? -25.984 -1.518 2.625 1 97.25 94 ILE A O 1
ATOM 689 N N . LEU A 1 95 ? -23.844 -1.17 3.088 1 98.31 95 LEU A N 1
ATOM 690 C CA . LEU A 1 95 ? -23.734 -2.248 4.066 1 98.31 95 LEU A CA 1
ATOM 691 C C . LEU A 1 95 ? -24.25 -1.8 5.43 1 98.31 95 LEU A C 1
ATOM 693 O O . LEU A 1 95 ? -24.625 -2.631 6.262 1 98.31 95 LEU A O 1
ATOM 697 N N . LYS A 1 96 ? -24.297 -0.533 5.723 1 96.75 96 LYS A N 1
ATOM 698 C CA . LYS A 1 96 ? -24.547 0.044 7.039 1 96.75 96 LYS A CA 1
ATOM 699 C C . LYS A 1 96 ? -25.891 -0.449 7.602 1 96.75 96 LYS A C 1
ATOM 701 O O . LYS A 1 96 ? -25.953 -0.89 8.75 1 96.75 96 LYS A O 1
ATOM 706 N N . PRO A 1 97 ? -27.016 -0.473 6.793 1 96.5 97 PRO A N 1
ATOM 707 C CA . PRO A 1 97 ? -28.297 -0.896 7.352 1 96.5 97 PRO A CA 1
ATOM 708 C C . PRO A 1 97 ? -28.312 -2.373 7.738 1 96.5 97 PRO A C 1
ATOM 710 O O . PRO A 1 97 ? -29.234 -2.826 8.422 1 96.5 97 PRO A O 1
ATOM 713 N N . HIS A 1 98 ? -27.328 -3.121 7.367 1 96.69 98 HIS A N 1
ATOM 714 C CA . HIS A 1 98 ? -27.391 -4.57 7.535 1 96.69 98 HIS A CA 1
ATOM 715 C C . HIS A 1 98 ? -26.5 -5.023 8.688 1 96.69 98 HIS A C 1
ATOM 717 O O . HIS A 1 98 ? -26.406 -6.219 8.969 1 96.69 98 HIS A O 1
ATOM 723 N N . GLY A 1 99 ? -25.828 -4.156 9.328 1 95 99 GLY A N 1
ATOM 724 C CA . GLY A 1 99 ? -25.078 -4.418 10.547 1 95 99 GLY A CA 1
ATOM 725 C C . GLY A 1 99 ? -24.047 -5.516 10.383 1 95 99 GLY A C 1
ATOM 726 O O . GLY A 1 99 ? -23.406 -5.617 9.336 1 95 99 GLY A O 1
ATOM 727 N N . SER A 1 100 ? -23.891 -6.34 11.383 1 92.88 100 SER A N 1
ATOM 728 C CA . SER A 1 100 ? -22.828 -7.34 11.453 1 92.88 100 SER A CA 1
ATOM 729 C C . SER A 1 100 ? -23.156 -8.562 10.602 1 92.88 100 SER A C 1
ATOM 731 O O . SER A 1 100 ? -22.281 -9.367 10.289 1 92.88 100 SER A O 1
ATOM 733 N N . GLN A 1 101 ? -24.391 -8.672 10.25 1 93.44 101 GLN A N 1
ATOM 734 C CA . GLN A 1 101 ? -24.781 -9.812 9.422 1 93.44 101 GLN A CA 1
ATOM 735 C C . GLN A 1 101 ? -24.328 -9.625 7.98 1 93.44 101 GLN A C 1
ATOM 737 O O . GLN A 1 101 ? -24.109 -10.609 7.258 1 93.44 101 GLN A O 1
ATOM 742 N N . GLY A 1 102 ? -24.219 -8.367 7.609 1 96.69 102 GLY A N 1
ATOM 743 C CA . GLY A 1 102 ? -23.719 -8.039 6.285 1 96.69 102 GLY A CA 1
ATOM 744 C C . GLY A 1 102 ? -24.719 -8.328 5.18 1 96.69 102 GLY A C 1
ATOM 745 O O . GLY A 1 102 ? -25.922 -8.422 5.434 1 96.69 102 GLY A O 1
ATOM 746 N N . LEU A 1 103 ? -24.281 -8.328 3.977 1 97.94 103 LEU A N 1
ATOM 747 C CA . LEU A 1 103 ? -25.062 -8.492 2.762 1 97.94 103 LEU A CA 1
ATOM 748 C C . LEU A 1 103 ? -24.359 -9.43 1.778 1 97.94 103 LEU A C 1
ATOM 750 O O . LEU A 1 103 ? -23.125 -9.445 1.705 1 97.94 103 LEU A O 1
ATOM 754 N N . ASP A 1 104 ? -25.141 -10.164 1.124 1 97.81 104 ASP A N 1
ATOM 755 C CA . ASP A 1 104 ? -24.609 -11.055 0.1 1 97.81 104 ASP A CA 1
ATOM 756 C C . ASP A 1 104 ? -23.984 -10.266 -1.05 1 97.81 104 ASP A C 1
ATOM 758 O O . ASP A 1 104 ? -24.516 -9.234 -1.46 1 97.81 104 ASP A O 1
ATOM 762 N N . VAL A 1 105 ? -22.953 -10.828 -1.594 1 97.38 105 VAL A N 1
ATOM 763 C CA . VAL A 1 105 ? -22.172 -10.133 -2.604 1 97.38 105 VAL A CA 1
ATOM 764 C C . VAL A 1 105 ? -23.031 -9.867 -3.836 1 97.38 105 VAL A C 1
ATOM 766 O O . VAL A 1 105 ? -22.875 -8.836 -4.496 1 97.38 105 VAL A O 1
ATOM 769 N N . GLN A 1 106 ? -23.953 -10.742 -4.203 1 97.5 106 GLN A N 1
ATOM 770 C CA . GLN A 1 106 ? -24.844 -10.516 -5.34 1 97.5 106 GLN A CA 1
ATOM 771 C C . GLN A 1 106 ? -25.703 -9.281 -5.125 1 97.5 106 GLN A C 1
ATOM 773 O O . GLN A 1 106 ? -25.922 -8.492 -6.047 1 97.5 106 GLN A O 1
ATOM 778 N N . GLU A 1 107 ? -26.156 -9.156 -3.943 1 97.88 107 GLU A N 1
ATOM 779 C CA . GLU A 1 107 ? -26.984 -8 -3.619 1 97.88 107 GLU A CA 1
ATOM 780 C C . GLU A 1 107 ? -26.172 -6.719 -3.576 1 97.88 107 GLU A C 1
ATOM 782 O O . GLU A 1 107 ? -26.625 -5.668 -4.027 1 97.88 107 GLU A O 1
ATOM 787 N N . ILE A 1 108 ? -25 -6.809 -3.016 1 97.81 108 ILE A N 1
ATOM 788 C CA . ILE A 1 108 ? -24.109 -5.652 -3.006 1 97.81 108 ILE A CA 1
ATOM 789 C C . ILE A 1 108 ? -23.859 -5.18 -4.434 1 97.81 108 ILE A C 1
ATOM 791 O O . ILE A 1 108 ? -23.984 -3.99 -4.734 1 97.81 108 ILE A O 1
ATOM 795 N N . ALA A 1 109 ? -23.531 -6.141 -5.309 1 96.06 109 ALA A N 1
ATOM 796 C CA . ALA A 1 109 ? -23.234 -5.848 -6.707 1 96.06 109 ALA A CA 1
ATOM 797 C C . ALA A 1 109 ? -24.438 -5.211 -7.406 1 96.06 109 ALA A C 1
ATOM 799 O O . ALA A 1 109 ? -24.281 -4.273 -8.195 1 96.06 109 ALA A O 1
ATOM 800 N N . ARG A 1 110 ? -25.594 -5.691 -7.137 1 95.19 110 ARG A N 1
ATOM 801 C CA . ARG A 1 110 ? -26.812 -5.137 -7.715 1 95.19 110 ARG A CA 1
ATOM 802 C C . ARG A 1 110 ? -27.016 -3.686 -7.285 1 95.19 110 ARG A C 1
ATOM 804 O O . ARG A 1 110 ? -27.328 -2.826 -8.109 1 95.19 110 ARG A O 1
ATOM 811 N N . ARG A 1 111 ? -26.766 -3.406 -6.094 1 93.94 111 ARG A N 1
ATOM 812 C CA . ARG A 1 111 ? -27.016 -2.076 -5.543 1 93.94 111 ARG A CA 1
ATOM 813 C C . ARG A 1 111 ? -26 -1.07 -6.07 1 93.94 111 ARG A C 1
ATOM 815 O O . ARG A 1 111 ? -26.312 0.11 -6.238 1 93.94 111 ARG A O 1
ATOM 822 N N . CYS A 1 112 ? -24.844 -1.544 -6.266 1 92.12 112 CYS A N 1
ATOM 823 C CA . CYS A 1 112 ? -23.859 -0.608 -6.789 1 92.12 112 CYS A CA 1
ATOM 824 C C . CYS A 1 112 ? -23.719 -0.755 -8.297 1 92.12 112 CYS A C 1
ATOM 826 O O . CYS A 1 112 ? -22.828 -0.147 -8.906 1 92.12 112 CYS A O 1
ATOM 828 N N . ASP A 1 113 ? -24.5 -1.572 -8.977 1 90.5 113 ASP A N 1
ATOM 829 C CA . ASP A 1 113 ? -24.531 -1.771 -10.422 1 90.5 113 ASP A CA 1
ATOM 830 C C . ASP A 1 113 ? -23.156 -2.168 -10.953 1 90.5 113 ASP A C 1
ATOM 832 O O . ASP A 1 113 ? -22.625 -1.51 -11.844 1 90.5 113 ASP A O 1
ATOM 836 N N . ALA A 1 114 ? -22.625 -3.164 -10.406 1 92.5 114 ALA A N 1
ATOM 837 C CA . ALA A 1 114 ? -21.312 -3.668 -10.797 1 92.5 114 ALA A CA 1
ATOM 838 C C . ALA A 1 114 ? -21.312 -5.191 -10.898 1 92.5 114 ALA A C 1
ATOM 840 O O . ALA A 1 114 ? -22.266 -5.848 -10.453 1 92.5 114 ALA A O 1
ATOM 841 N N . ASN A 1 115 ? -20.312 -5.754 -11.57 1 92.12 115 ASN A N 1
ATOM 842 C CA . ASN A 1 115 ? -20.141 -7.199 -11.703 1 92.12 115 ASN A CA 1
ATOM 843 C C . ASN A 1 115 ? -19.859 -7.852 -10.352 1 92.12 115 ASN A C 1
ATOM 845 O O . ASN A 1 115 ? -18.922 -7.465 -9.648 1 92.12 115 ASN A O 1
ATOM 849 N N . PRO A 1 116 ? -20.703 -8.828 -9.945 1 94.62 116 PRO A N 1
ATOM 850 C CA . PRO A 1 116 ? -20.547 -9.422 -8.617 1 94.62 116 PRO A CA 1
ATOM 851 C C . PRO A 1 116 ? -19.188 -10.086 -8.422 1 94.62 116 PRO A C 1
ATOM 853 O O . PRO A 1 116 ? -18.641 -10.086 -7.316 1 94.62 116 PRO A O 1
ATOM 856 N N . ASN A 1 117 ? -18.594 -10.656 -9.469 1 92.31 117 ASN A N 1
ATOM 857 C CA . ASN A 1 117 ? -17.281 -11.289 -9.367 1 92.31 117 ASN A CA 1
ATOM 858 C C . ASN A 1 117 ? -16.188 -10.266 -9.031 1 92.31 117 ASN A C 1
ATOM 860 O O . ASN A 1 117 ? -15.312 -10.539 -8.203 1 92.31 117 ASN A O 1
ATOM 864 N N . ARG A 1 118 ? -16.266 -9.172 -9.672 1 93.38 118 ARG A N 1
ATOM 865 C CA . ARG A 1 118 ? -15.297 -8.109 -9.414 1 93.38 118 ARG A CA 1
ATOM 866 C C . ARG A 1 118 ? -15.477 -7.531 -8.016 1 93.38 118 ARG A C 1
ATOM 868 O O . ARG A 1 118 ? -14.5 -7.289 -7.305 1 93.38 118 ARG A O 1
ATOM 875 N N . ILE A 1 119 ? -16.734 -7.32 -7.598 1 96.06 119 ILE A N 1
ATOM 876 C CA . ILE A 1 119 ? -17.016 -6.77 -6.273 1 96.06 119 ILE A CA 1
ATOM 877 C C . ILE A 1 119 ? -16.531 -7.742 -5.199 1 96.06 119 ILE A C 1
ATOM 879 O O . ILE A 1 119 ? -15.969 -7.324 -4.184 1 96.06 119 ILE A O 1
ATOM 883 N N . GLU A 1 120 ? -16.766 -9.008 -5.371 1 95.44 120 GLU A N 1
ATOM 884 C CA . GLU A 1 120 ? -16.312 -9.992 -4.398 1 95.44 120 GLU A CA 1
ATOM 885 C C . GLU A 1 120 ? -14.797 -9.922 -4.215 1 95.44 120 GLU A C 1
ATOM 887 O O . GLU A 1 120 ? -14.297 -9.984 -3.09 1 95.44 120 GLU A O 1
ATOM 892 N N . ARG A 1 121 ? -14.078 -9.898 -5.281 1 94.56 121 ARG A N 1
ATOM 893 C CA . ARG A 1 121 ? -12.617 -9.875 -5.254 1 94.56 121 ARG A CA 1
ATOM 894 C C . ARG A 1 121 ? -12.094 -8.602 -4.598 1 94.56 121 ARG A C 1
ATOM 896 O O . ARG A 1 121 ? -11.109 -8.633 -3.859 1 94.56 121 ARG A O 1
ATOM 903 N N . ILE A 1 122 ? -12.781 -7.445 -4.867 1 96.44 122 ILE A N 1
ATOM 904 C CA . ILE A 1 122 ? -12.469 -6.188 -4.191 1 96.44 122 ILE A CA 1
ATOM 905 C C . ILE A 1 122 ? -12.695 -6.348 -2.688 1 96.44 122 ILE A C 1
ATOM 907 O O . ILE A 1 122 ? -11.836 -5.98 -1.884 1 96.44 122 ILE A O 1
ATOM 911 N N . MET A 1 123 ? -13.82 -6.902 -2.352 1 96.5 123 MET A N 1
ATOM 912 C CA . MET A 1 123 ? -14.188 -7.043 -0.947 1 96.5 123 MET A CA 1
ATOM 913 C C . MET A 1 123 ? -13.266 -8.016 -0.232 1 96.5 123 MET A C 1
ATOM 915 O O . MET A 1 123 ? -12.875 -7.789 0.916 1 96.5 123 MET A O 1
ATOM 919 N N . ARG A 1 124 ? -12.891 -9.125 -0.873 1 92.44 124 ARG A N 1
ATOM 920 C CA . ARG A 1 124 ? -11.945 -10.078 -0.29 1 92.44 124 ARG A CA 1
ATOM 921 C C . ARG A 1 124 ? -10.617 -9.406 0.038 1 92.44 124 ARG A C 1
ATOM 923 O O . ARG A 1 124 ? -10.031 -9.656 1.094 1 92.44 124 ARG A O 1
ATOM 930 N N . LEU A 1 125 ? -10.125 -8.648 -0.91 1 93.44 125 LEU A N 1
ATOM 931 C CA . LEU A 1 125 ? -8.883 -7.922 -0.698 1 93.44 125 LEU A CA 1
ATOM 932 C C . LEU A 1 125 ? -8.992 -6.984 0.497 1 93.44 125 LEU A C 1
ATOM 934 O O . LEU A 1 125 ? -8.086 -6.926 1.335 1 93.44 125 LEU A O 1
ATOM 938 N N . LEU A 1 126 ? -10.117 -6.238 0.625 1 95.5 126 LEU A N 1
ATOM 939 C CA . LEU A 1 126 ? -10.297 -5.262 1.692 1 95.5 126 LEU A CA 1
ATOM 940 C C . LEU A 1 126 ? -10.531 -5.957 3.031 1 95.5 126 LEU A C 1
ATOM 942 O O . LEU A 1 126 ? -10.117 -5.449 4.074 1 95.5 126 LEU A O 1
ATOM 946 N N . VAL A 1 127 ? -11.148 -7.141 3.049 1 93 127 VAL A N 1
ATOM 947 C CA . VAL A 1 127 ? -11.312 -7.941 4.258 1 93 127 VAL A CA 1
ATOM 948 C C . VAL A 1 127 ? -9.945 -8.453 4.719 1 93 127 VAL A C 1
ATOM 950 O O . VAL A 1 127 ? -9.641 -8.422 5.91 1 93 127 VAL A O 1
ATOM 953 N N . SER A 1 128 ? -9.141 -8.898 3.768 1 89.19 128 SER A N 1
ATOM 954 C CA . SER A 1 128 ? -7.82 -9.438 4.09 1 89.19 128 SER A CA 1
ATOM 955 C C . SER A 1 128 ? -6.914 -8.367 4.684 1 89.19 128 SER A C 1
ATOM 957 O O . SER A 1 128 ? -5.902 -8.68 5.312 1 89.19 128 SER A O 1
ATOM 959 N N . HIS A 1 129 ? -7.238 -7.129 4.512 1 91.5 129 HIS A N 1
ATOM 960 C CA . HIS A 1 129 ? -6.488 -6.02 5.094 1 91.5 129 HIS A CA 1
ATOM 961 C C . HIS A 1 129 ? -7.25 -5.387 6.254 1 91.5 129 HIS A C 1
ATOM 963 O O . HIS A 1 129 ? -6.945 -4.266 6.664 1 91.5 129 HIS A O 1
ATOM 969 N N . HIS A 1 130 ? -8.328 -5.988 6.707 1 92.06 130 HIS A N 1
ATOM 970 C CA . HIS A 1 130 ? -9.07 -5.648 7.914 1 92.06 130 HIS A CA 1
ATOM 971 C C . HIS A 1 130 ? -9.82 -4.328 7.75 1 92.06 130 HIS A C 1
ATOM 973 O O . HIS A 1 130 ? -10.055 -3.619 8.727 1 92.06 130 HIS A O 1
ATOM 979 N N . ILE A 1 131 ? -10.164 -3.955 6.555 1 95.5 131 ILE A N 1
ATOM 980 C CA . ILE A 1 131 ? -10.906 -2.725 6.309 1 95.5 131 ILE A CA 1
ATOM 981 C C . ILE A 1 131 ? -12.406 -3.01 6.348 1 95.5 131 ILE A C 1
ATOM 983 O O . ILE A 1 131 ? -13.195 -2.18 6.809 1 95.5 131 ILE A O 1
ATOM 987 N N . PHE A 1 132 ? -12.859 -4.121 5.805 1 96.5 132 PHE A N 1
ATOM 988 C CA . PHE A 1 132 ? -14.188 -4.695 5.945 1 96.5 132 PHE A CA 1
ATOM 989 C C . PHE A 1 132 ? -14.125 -6.047 6.648 1 96.5 132 PHE A C 1
ATOM 991 O O . PHE A 1 132 ? -13.047 -6.496 7.047 1 96.5 132 PHE A O 1
ATOM 998 N N . THR A 1 133 ? -15.227 -6.66 6.906 1 93.88 133 THR A N 1
ATOM 999 C CA . THR A 1 133 ? -15.266 -8.008 7.465 1 93.88 133 THR A CA 1
ATOM 1000 C C . THR A 1 133 ? -16.219 -8.898 6.672 1 93.88 133 THR A C 1
ATOM 1002 O O . THR A 1 133 ? -17.047 -8.398 5.898 1 93.88 133 THR A O 1
ATOM 1005 N N . SER A 1 134 ? -15.961 -10.125 6.707 1 91.69 134 SER A N 1
ATOM 1006 C CA . SER A 1 134 ? -16.812 -11.133 6.086 1 91.69 134 SER A CA 1
ATOM 1007 C C . SER A 1 134 ? -17.328 -12.125 7.117 1 91.69 134 SER A C 1
ATOM 1009 O O . SER A 1 134 ? -16.625 -13.055 7.508 1 91.69 134 SER A O 1
ATOM 1011 N N . PRO A 1 135 ? -18.609 -11.93 7.508 1 89.81 135 PRO A N 1
ATOM 1012 C CA . PRO A 1 135 ? -19.172 -12.828 8.523 1 89.81 135 PRO A CA 1
ATOM 1013 C C . PRO A 1 135 ? -19.266 -14.273 8.047 1 89.81 135 PRO A C 1
ATOM 1015 O O . PRO A 1 135 ? -19.109 -15.203 8.844 1 89.81 135 PRO A O 1
ATOM 1018 N N . SER A 1 136 ? -19.562 -14.438 6.809 1 85.88 136 SER A N 1
ATOM 1019 C CA . SER A 1 136 ? -19.609 -15.75 6.18 1 85.88 136 SER A CA 1
ATOM 1020 C C . SER A 1 136 ? -19.203 -15.672 4.711 1 85.88 136 SER A C 1
ATOM 1022 O O . SER A 1 136 ? -19.172 -14.586 4.125 1 85.88 136 SER A O 1
ATOM 1024 N N . LYS A 1 137 ? -18.922 -16.844 4.18 1 83.56 137 LYS A N 1
ATOM 1025 C CA . LYS A 1 137 ? -18.469 -16.875 2.791 1 83.56 137 LYS A CA 1
ATOM 1026 C C . LYS A 1 137 ? -19.484 -16.219 1.865 1 83.56 137 LYS A C 1
ATOM 1028 O O . LYS A 1 137 ? -20.672 -16.547 1.901 1 83.56 137 LYS A O 1
ATOM 1033 N N . GLY A 1 138 ? -19.016 -15.234 1.113 1 88.62 138 GLY A N 1
ATOM 1034 C CA . GLY A 1 138 ? -19.844 -14.555 0.14 1 88.62 138 GLY A CA 1
ATOM 1035 C C . GLY A 1 138 ? -20.609 -13.383 0.727 1 88.62 138 GLY A C 1
ATOM 1036 O O . GLY A 1 138 ? -21.312 -12.664 0.004 1 88.62 138 GLY A O 1
ATOM 1037 N N . ARG A 1 139 ? -20.516 -13.195 1.993 1 94.12 139 ARG A N 1
ATOM 1038 C CA . ARG A 1 139 ? -21.172 -12.07 2.65 1 94.12 139 ARG A CA 1
ATOM 1039 C C . ARG A 1 139 ? -20.156 -11.102 3.234 1 94.12 139 ARG A C 1
ATOM 1041 O O . ARG A 1 139 ? -19.125 -11.523 3.775 1 94.12 139 ARG A O 1
ATOM 1048 N N . PHE A 1 140 ? -20.5 -9.898 3.164 1 97.19 140 PHE A N 1
ATOM 1049 C CA . PHE A 1 140 ? -19.578 -8.867 3.633 1 97.19 140 PHE A CA 1
ATOM 1050 C C . PHE A 1 140 ? -20.297 -7.844 4.496 1 97.19 140 PHE A C 1
ATOM 1052 O O . PHE A 1 140 ? -21.5 -7.609 4.316 1 97.19 140 PHE A O 1
ATOM 1059 N N . ALA A 1 141 ? -19.609 -7.293 5.449 1 98.06 141 ALA A N 1
ATOM 1060 C CA . ALA A 1 141 ? -20.141 -6.305 6.383 1 98.06 141 ALA A CA 1
ATOM 1061 C C . ALA A 1 141 ? -19.125 -5.215 6.68 1 98.06 141 ALA A C 1
ATOM 1063 O O . ALA A 1 141 ? -17.938 -5.383 6.406 1 98.06 141 ALA A O 1
ATOM 1064 N N . ASN A 1 142 ? -19.672 -4.07 7.18 1 97.94 142 ASN A N 1
ATOM 1065 C CA . ASN A 1 142 ? -18.797 -3.023 7.684 1 97.94 142 ASN A CA 1
ATOM 1066 C C . ASN A 1 142 ? -18.109 -3.441 8.984 1 97.94 142 ASN A C 1
ATOM 1068 O O . ASN A 1 142 ? -18.641 -4.254 9.734 1 97.94 142 ASN A O 1
ATOM 1072 N N . ASN A 1 143 ? -16.953 -3.02 9.219 1 95.62 143 ASN A N 1
ATOM 1073 C CA . ASN A 1 143 ? -16.328 -2.924 10.539 1 95.62 143 ASN A CA 1
ATOM 1074 C C . ASN A 1 143 ? -16.047 -1.475 10.922 1 95.62 143 ASN A C 1
ATOM 1076 O O . ASN A 1 143 ? -16.516 -0.548 10.258 1 95.62 143 ASN A O 1
ATOM 1080 N N . ARG A 1 144 ? -15.367 -1.229 11.984 1 95.06 144 ARG A N 1
ATOM 1081 C CA . ARG A 1 144 ? -15.172 0.131 12.477 1 95.06 144 ARG A CA 1
ATOM 1082 C C . ARG A 1 144 ? -14.391 0.968 11.469 1 95.06 144 ARG A C 1
ATOM 1084 O O . ARG A 1 144 ? -14.602 2.178 11.359 1 95.06 144 ARG A O 1
ATOM 1091 N N . HIS A 1 145 ? -13.461 0.352 10.727 1 95.75 145 HIS A N 1
ATOM 1092 C CA . HIS A 1 145 ? -12.633 1.093 9.781 1 95.75 145 HIS A CA 1
ATOM 1093 C C . HIS A 1 145 ? -13.438 1.488 8.547 1 95.75 145 HIS A C 1
ATOM 1095 O O . HIS A 1 145 ? -13.367 2.635 8.094 1 95.75 145 HIS A O 1
ATOM 1101 N N . SER A 1 146 ? -14.203 0.557 7.988 1 97.62 146 SER A N 1
ATOM 1102 C CA . SER A 1 146 ? -15 0.888 6.812 1 97.62 146 SER A CA 1
ATOM 1103 C C . SER A 1 146 ? -16.094 1.896 7.156 1 97.62 146 SER A C 1
ATOM 1105 O O . SER A 1 146 ? -16.484 2.711 6.312 1 97.62 146 SER A O 1
ATOM 1107 N N . LEU A 1 147 ? -16.578 1.897 8.336 1 96.5 147 LEU A N 1
ATOM 1108 C CA . LEU A 1 147 ? -17.594 2.854 8.758 1 96.5 147 LEU A CA 1
ATOM 1109 C C . LEU A 1 147 ? -17.031 4.27 8.781 1 96.5 147 LEU A C 1
ATOM 1111 O O . LEU A 1 147 ? -17.781 5.242 8.641 1 96.5 147 LEU A O 1
ATOM 1115 N N . ALA A 1 148 ? -15.734 4.371 8.977 1 93.81 148 ALA A N 1
ATOM 1116 C CA . ALA A 1 148 ? -15.102 5.684 8.938 1 93.81 148 ALA A CA 1
ATOM 1117 C C . ALA A 1 148 ? -15.188 6.289 7.539 1 93.81 148 ALA A C 1
ATOM 1119 O O . ALA A 1 148 ? -14.984 7.496 7.367 1 93.81 148 ALA A O 1
ATOM 1120 N N . LEU A 1 149 ? -15.5 5.48 6.551 1 95.06 149 LEU A N 1
ATOM 1121 C CA . LEU A 1 149 ? -15.602 5.938 5.172 1 95.06 149 LEU A CA 1
ATOM 1122 C C . LEU A 1 149 ? -17.047 6.309 4.828 1 95.06 149 LEU A C 1
ATOM 1124 O O . LEU A 1 149 ? -17.328 6.715 3.699 1 95.06 149 LEU A O 1
ATOM 1128 N N . ASP A 1 150 ? -17.906 6.148 5.789 1 93.5 150 ASP A N 1
ATOM 1129 C CA . ASP A 1 150 ? -19.312 6.465 5.605 1 93.5 150 ASP A CA 1
ATOM 1130 C C . ASP A 1 150 ? -19.531 7.969 5.48 1 93.5 150 ASP A C 1
ATOM 1132 O O . ASP A 1 150 ? -19.094 8.742 6.336 1 93.5 150 ASP A O 1
ATOM 1136 N N . THR A 1 151 ? -20.234 8.414 4.477 1 87.38 151 THR A N 1
ATOM 1137 C CA . THR A 1 151 ? -20.484 9.828 4.238 1 87.38 151 THR A CA 1
ATOM 1138 C C . THR A 1 151 ? -21.547 10.359 5.195 1 87.38 151 THR A C 1
ATOM 1140 O O . THR A 1 151 ? -21.703 11.57 5.352 1 87.38 151 THR A O 1
ATOM 1143 N N . GLY A 1 152 ? -22.266 9.445 5.816 1 87.56 152 GLY A N 1
ATOM 1144 C CA . GLY A 1 152 ? -23.375 9.828 6.691 1 87.56 152 GLY A CA 1
ATOM 1145 C C . GLY A 1 152 ? -24.703 9.945 5.969 1 87.56 152 GLY A C 1
ATOM 1146 O O . GLY A 1 152 ? -25.734 10.164 6.594 1 87.56 152 GLY A O 1
ATOM 1147 N N . LYS A 1 153 ? -24.672 9.797 4.664 1 87.56 153 LYS A N 1
ATOM 1148 C CA . LYS A 1 153 ? -25.891 9.836 3.848 1 87.56 153 LYS A CA 1
ATOM 1149 C C . LYS A 1 153 ? -26.344 8.43 3.488 1 87.56 153 LYS A C 1
ATOM 1151 O O . LYS A 1 153 ? -25.531 7.508 3.371 1 87.56 153 LYS A O 1
ATOM 1156 N N . PRO A 1 154 ? -27.672 8.289 3.312 1 89.94 154 PRO A N 1
ATOM 1157 C CA . PRO A 1 154 ? -28.141 6.977 2.871 1 89.94 154 PRO A CA 1
ATOM 1158 C C . PRO A 1 154 ? -27.688 6.633 1.452 1 89.94 154 PRO A C 1
ATOM 1160 O O . PRO A 1 154 ? -27.609 7.52 0.597 1 89.94 154 PRO A O 1
ATOM 1163 N N . ALA A 1 155 ? -27.453 5.34 1.253 1 90.12 155 ALA A N 1
ATOM 1164 C CA . ALA A 1 155 ? -26.953 4.863 -0.034 1 90.12 155 ALA A CA 1
ATOM 1165 C C . ALA A 1 155 ? -27.875 5.293 -1.173 1 90.12 155 ALA A C 1
ATOM 1167 O O . ALA A 1 155 ? -27.406 5.598 -2.273 1 90.12 155 ALA A O 1
ATOM 1168 N N . GLU A 1 156 ? -29.125 5.383 -0.938 1 88.12 156 GLU A N 1
ATOM 1169 C CA . GLU A 1 156 ? -30.125 5.695 -1.95 1 88.12 156 GLU A CA 1
ATOM 1170 C C . GLU A 1 156 ? -30.016 7.148 -2.402 1 88.12 156 GLU A C 1
ATOM 1172 O O . GLU A 1 156 ? -30.453 7.496 -3.502 1 88.12 156 GLU A O 1
ATOM 1177 N N . GLU A 1 157 ? -29.422 7.988 -1.598 1 86.56 157 GLU A N 1
ATOM 1178 C CA . GLU A 1 157 ? -29.312 9.406 -1.904 1 86.56 157 GLU A CA 1
ATOM 1179 C C . GLU A 1 157 ? -28 9.711 -2.621 1 86.56 157 GLU A C 1
ATOM 1181 O O . GLU A 1 157 ? -27.797 10.82 -3.127 1 86.56 157 GLU A O 1
ATOM 1186 N N . LEU A 1 158 ? -27.25 8.703 -2.559 1 86.38 158 LEU A N 1
ATOM 1187 C CA . LEU A 1 158 ? -25.922 8.906 -3.148 1 86.38 158 LEU A CA 1
ATOM 1188 C C . LEU A 1 158 ? -25.922 8.531 -4.625 1 86.38 158 LEU A C 1
ATOM 1190 O O . LEU A 1 158 ? -26.375 7.445 -4.992 1 86.38 158 LEU A O 1
ATOM 1194 N N . THR A 1 159 ? -25.641 9.547 -5.414 1 77 159 THR A N 1
ATOM 1195 C CA . THR A 1 159 ? -25.562 9.297 -6.852 1 77 159 THR A CA 1
ATOM 1196 C C . THR A 1 159 ? -24.141 8.875 -7.242 1 77 159 THR A C 1
ATOM 1198 O O . THR A 1 159 ? -23.203 9.094 -6.492 1 77 159 THR A O 1
ATOM 1201 N N . ARG A 1 160 ? -24.062 8.281 -8.344 1 68.5 160 ARG A N 1
ATOM 1202 C CA . ARG A 1 160 ? -22.766 7.836 -8.836 1 68.5 160 ARG A CA 1
ATOM 1203 C C . ARG A 1 160 ? -22 8.984 -9.492 1 68.5 160 ARG A C 1
ATOM 1205 O O . ARG A 1 160 ? -20.781 8.93 -9.617 1 68.5 160 ARG A O 1
ATOM 1212 N N . GLU A 1 161 ? -22.75 9.945 -9.805 1 64.69 161 GLU A N 1
ATOM 1213 C CA . GLU A 1 161 ? -22.109 11.109 -10.414 1 64.69 161 GLU A CA 1
ATOM 1214 C C . GLU A 1 161 ? -21.281 11.883 -9.398 1 64.69 161 GLU A C 1
ATOM 1216 O O . GLU A 1 161 ? -21.594 11.875 -8.203 1 64.69 161 GLU A O 1
ATOM 1221 N N . LEU A 1 162 ? -20.188 12.141 -9.969 1 62.09 162 LEU A N 1
ATOM 1222 C CA . LEU A 1 162 ? -19.375 13 -9.125 1 62.09 162 LEU A CA 1
ATOM 1223 C C . LEU A 1 162 ? -20.125 14.273 -8.75 1 62.09 162 LEU A C 1
ATOM 1225 O O . LEU A 1 162 ? -20.25 15.188 -9.57 1 62.09 162 LEU A O 1
ATOM 1229 N N . VAL A 1 163 ? -20.688 14.203 -7.598 1 64.5 163 VAL A N 1
ATOM 1230 C CA . VAL A 1 163 ? -21.438 15.367 -7.129 1 64.5 163 VAL A CA 1
ATOM 1231 C C . VAL A 1 163 ? -20.766 15.945 -5.883 1 64.5 163 VAL A C 1
ATOM 1233 O O . VAL A 1 163 ? -20.359 15.195 -4.992 1 64.5 163 VAL A O 1
ATOM 1236 N N . SER A 1 164 ? -20.625 17.156 -5.953 1 64.06 164 SER A N 1
ATOM 1237 C CA . SER A 1 164 ? -19.938 17.891 -4.906 1 64.06 164 SER A CA 1
ATOM 1238 C C . SER A 1 164 ? -20.594 17.688 -3.547 1 64.06 164 SER A C 1
ATOM 1240 O O . SER A 1 164 ? -19.922 17.688 -2.516 1 64.06 164 SER A O 1
ATOM 1242 N N . GLU A 1 165 ? -21.797 17.438 -3.566 1 69.81 165 GLU A N 1
ATOM 1243 C CA . GLU A 1 165 ? -22.562 17.359 -2.328 1 69.81 165 GLU A CA 1
ATOM 1244 C C . GLU A 1 165 ? -22.188 16.109 -1.524 1 69.81 165 GLU A C 1
ATOM 1246 O O . GLU A 1 165 ? -22.391 16.078 -0.309 1 69.81 165 GLU A O 1
ATOM 1251 N N . LYS A 1 166 ? -21.641 15.219 -2.168 1 75.12 166 LYS A N 1
ATOM 1252 C CA . LYS A 1 166 ? -21.234 13.969 -1.529 1 75.12 166 LYS A CA 1
ATOM 1253 C C . LYS A 1 166 ? -20.219 14.227 -0.416 1 75.12 166 LYS A C 1
ATOM 1255 O O . LYS A 1 166 ? -20.234 13.539 0.609 1 75.12 166 LYS A O 1
ATOM 1260 N N . TYR A 1 167 ? -19.5 15.242 -0.562 1 74 167 TYR A N 1
ATOM 1261 C CA . TYR A 1 167 ? -18.359 15.453 0.326 1 74 167 TYR A CA 1
ATOM 1262 C C . TYR A 1 167 ? -18.641 16.578 1.309 1 74 167 TYR A C 1
ATOM 1264 O O . TYR A 1 167 ? -17.766 16.969 2.088 1 74 167 TYR A O 1
ATOM 1272 N N . MET A 1 168 ? -19.766 17.156 1.334 1 68.5 168 MET A N 1
ATOM 1273 C CA . MET A 1 168 ? -20.078 18.312 2.162 1 68.5 168 MET A CA 1
ATOM 1274 C C . MET A 1 168 ? -20.625 17.891 3.518 1 68.5 168 MET A C 1
ATOM 1276 O O . MET A 1 168 ? -20.906 18.719 4.375 1 68.5 168 MET A O 1
ATOM 1280 N N . GLY A 1 169 ? -20.5 16.703 3.893 1 69.81 169 GLY A N 1
ATOM 1281 C CA . GLY A 1 169 ? -21 16.266 5.191 1 69.81 169 GLY A CA 1
ATOM 1282 C C . GLY A 1 169 ? -19.969 16.359 6.289 1 69.81 169 GLY A C 1
ATOM 1283 O O . GLY A 1 169 ? -18.953 17.047 6.137 1 69.81 169 GLY A O 1
ATOM 1284 N N . SER A 1 170 ? -20.312 15.922 7.48 1 75.5 170 SER A N 1
ATOM 1285 C CA . SER A 1 170 ? -19.5 16.031 8.68 1 75.5 170 SER A CA 1
ATOM 1286 C C . SER A 1 170 ? -18.234 15.164 8.578 1 75.5 170 SER A C 1
ATOM 1288 O O . SER A 1 170 ? -17.188 15.516 9.117 1 75.5 170 SER A O 1
ATOM 1290 N N . ASN A 1 171 ? -18.359 14.094 7.855 1 86.94 171 ASN A N 1
ATOM 1291 C CA . ASN A 1 171 ? -17.188 13.219 7.684 1 86.94 171 ASN A CA 1
ATOM 1292 C C . ASN A 1 171 ? -16.422 13.57 6.422 1 86.94 171 ASN A C 1
ATOM 1294 O O . ASN A 1 171 ? -16.922 13.414 5.309 1 86.94 171 ASN A O 1
ATOM 1298 N N . THR A 1 172 ? -15.195 14.031 6.566 1 87.94 172 THR A N 1
ATOM 1299 C CA . THR A 1 172 ? -14.406 14.555 5.457 1 87.94 172 THR A CA 1
ATOM 1300 C C . THR A 1 172 ? -13.445 13.5 4.926 1 87.94 172 THR A C 1
ATOM 1302 O O . THR A 1 172 ? -12.805 13.703 3.893 1 87.94 172 THR A O 1
ATOM 1305 N N . LEU A 1 173 ? -13.414 12.305 5.59 1 91.44 173 LEU A N 1
ATOM 1306 C CA . LEU A 1 173 ? -12.422 11.289 5.242 1 91.44 173 LEU A CA 1
ATOM 1307 C C . LEU A 1 173 ? -12.656 10.766 3.832 1 91.44 173 LEU A C 1
ATOM 1309 O O . LEU A 1 173 ? -11.711 10.578 3.068 1 91.44 173 LEU A O 1
ATOM 1313 N N . PRO A 1 174 ? -13.938 10.578 3.391 1 91.88 174 PRO A N 1
ATOM 1314 C CA . PRO A 1 174 ? -14.156 10.086 2.027 1 91.88 174 PRO A CA 1
ATOM 1315 C C . PRO A 1 174 ? -13.586 11.023 0.965 1 91.88 174 PRO A C 1
ATOM 1317 O O . PRO A 1 174 ? -13.094 10.562 -0.068 1 91.88 174 PRO A O 1
ATOM 1320 N N . ALA A 1 175 ? -13.656 12.328 1.209 1 91.25 175 ALA A N 1
ATOM 1321 C CA . ALA A 1 175 ? -13.102 13.297 0.269 1 91.25 175 ALA A CA 1
ATOM 1322 C C . ALA A 1 175 ? -11.586 13.133 0.143 1 91.25 175 ALA A C 1
ATOM 1324 O O . ALA A 1 175 ? -11.047 13.164 -0.963 1 91.25 175 ALA A O 1
ATOM 1325 N N . LEU A 1 176 ? -10.93 12.969 1.264 1 92.31 176 LEU A N 1
ATOM 1326 C CA . LEU A 1 176 ? -9.484 12.789 1.263 1 92.31 176 LEU A CA 1
ATOM 1327 C C . LEU A 1 176 ? -9.094 11.5 0.54 1 92.31 176 LEU A C 1
ATOM 1329 O O . LEU A 1 176 ? -8.164 11.492 -0.271 1 92.31 176 LEU A O 1
ATOM 1333 N N . ILE A 1 177 ? -9.82 10.438 0.849 1 94.75 177 ILE A N 1
ATOM 1334 C CA . ILE A 1 177 ? -9.516 9.141 0.262 1 94.75 177 ILE A CA 1
ATOM 1335 C C . ILE A 1 177 ? -9.727 9.195 -1.25 1 94.75 177 ILE A C 1
ATOM 1337 O O . ILE A 1 177 ? -8.883 8.719 -2.018 1 94.75 177 ILE A O 1
ATOM 1341 N N . THR A 1 178 ? -10.812 9.758 -1.696 1 92.88 178 THR A N 1
ATOM 1342 C CA . THR A 1 178 ? -11.094 9.836 -3.125 1 92.88 178 THR A CA 1
ATOM 1343 C C . THR A 1 178 ? -10.062 10.711 -3.832 1 92.88 178 THR A C 1
ATOM 1345 O O . THR A 1 178 ? -9.562 10.352 -4.895 1 92.88 178 THR A O 1
ATOM 1348 N N . HIS A 1 179 ? -9.734 11.844 -3.244 1 92.38 179 HIS A N 1
ATOM 1349 C CA . HIS A 1 179 ? -8.695 12.695 -3.805 1 92.38 179 HIS A CA 1
ATOM 1350 C C . HIS A 1 179 ? -7.379 11.945 -3.961 1 92.38 179 HIS A C 1
ATOM 1352 O O . HIS A 1 179 ? -6.75 11.992 -5.02 1 92.38 179 HIS A O 1
ATOM 1358 N N . SER A 1 180 ? -6.977 11.242 -2.951 1 95 180 SER A N 1
ATOM 1359 C CA . SER A 1 180 ? -5.703 10.531 -2.922 1 95 180 SER A CA 1
ATOM 1360 C C . SER A 1 180 ? -5.688 9.375 -3.916 1 95 180 SER A C 1
ATOM 1362 O O . SER A 1 180 ? -4.703 9.18 -4.633 1 95 180 SER A O 1
ATOM 1364 N N . THR A 1 181 ? -6.789 8.648 -3.992 1 96.56 181 THR A N 1
ATOM 1365 C CA . THR A 1 181 ? -6.793 7.41 -4.762 1 96.56 181 THR A CA 1
ATOM 1366 C C . THR A 1 181 ? -7.273 7.656 -6.188 1 96.56 181 THR A C 1
ATOM 1368 O O . THR A 1 181 ? -7.348 6.727 -6.992 1 96.56 181 THR A O 1
ATOM 1371 N N . ASP A 1 182 ? -7.613 8.898 -6.555 1 93.62 182 ASP A N 1
ATOM 1372 C CA . ASP A 1 182 ? -7.898 9.266 -7.938 1 93.62 182 ASP A CA 1
ATOM 1373 C C . ASP A 1 182 ? -6.766 10.109 -8.531 1 93.62 182 ASP A C 1
ATOM 1375 O O . ASP A 1 182 ? -5.809 9.562 -9.086 1 93.62 182 ASP A O 1
ATOM 1379 N N . GLU A 1 183 ? -6.707 11.391 -8.281 1 92.44 183 GLU A N 1
ATOM 1380 C CA . GLU A 1 183 ? -5.73 12.281 -8.906 1 92.44 183 GLU A CA 1
ATOM 1381 C C . GLU A 1 183 ? -4.312 11.945 -8.461 1 92.44 183 GLU A C 1
ATOM 1383 O O . GLU A 1 183 ? -3.398 11.859 -9.281 1 92.44 183 GLU A O 1
ATOM 1388 N N . MET A 1 184 ? -4.168 11.797 -7.184 1 95.56 184 MET A N 1
ATOM 1389 C CA . MET A 1 184 ? -2.814 11.578 -6.672 1 95.56 184 MET A CA 1
ATOM 1390 C C . MET A 1 184 ? -2.299 10.195 -7.062 1 95.56 184 MET A C 1
ATOM 1392 O O . MET A 1 184 ? -1.121 10.039 -7.391 1 95.56 184 MET A O 1
ATOM 1396 N N . PHE A 1 185 ? -3.182 9.219 -7.031 1 97.38 185 PHE A N 1
ATOM 1397 C CA . PHE A 1 185 ? -2.826 7.863 -7.426 1 97.38 185 PHE A CA 1
ATOM 1398 C C . PHE A 1 185 ? -2.363 7.824 -8.875 1 97.38 185 PHE A C 1
ATOM 1400 O O . PHE A 1 185 ? -1.284 7.312 -9.18 1 97.38 185 PHE A O 1
ATOM 1407 N N . LYS A 1 186 ? -3.125 8.359 -9.773 1 96 186 LYS A N 1
ATOM 1408 C CA . LYS A 1 186 ? -2.76 8.453 -11.188 1 96 186 LYS A CA 1
ATOM 1409 C C . LYS A 1 186 ? -1.447 9.211 -11.367 1 96 186 LYS A C 1
ATOM 1411 O O . LYS A 1 186 ? -0.584 8.789 -12.141 1 96 186 LYS A O 1
ATOM 1416 N N . SER A 1 187 ? -1.258 10.273 -10.625 1 94.88 187 SER A N 1
ATOM 1417 C CA . SER A 1 187 ? -0.035 11.07 -10.695 1 94.88 187 SER A CA 1
ATOM 1418 C C . SER A 1 187 ? 1.173 10.266 -10.227 1 94.88 187 SER A C 1
ATOM 1420 O O . SER A 1 187 ? 2.229 10.297 -10.859 1 94.88 187 SER A O 1
ATOM 1422 N N . SER A 1 188 ? 1.019 9.562 -9.117 1 97.25 188 SER A N 1
ATOM 1423 C CA . SER A 1 188 ? 2.104 8.805 -8.508 1 97.25 188 SER A CA 1
ATOM 1424 C C . SER A 1 188 ? 2.619 7.719 -9.438 1 97.25 188 SER A C 1
ATOM 1426 O O . SER A 1 188 ? 3.807 7.387 -9.422 1 97.25 188 SER A O 1
ATOM 1428 N N . SER A 1 189 ? 1.748 7.121 -10.242 1 96.06 189 SER A N 1
ATOM 1429 C CA . SER A 1 189 ? 2.139 6.074 -11.188 1 96.06 189 SER A CA 1
ATOM 1430 C C . SER A 1 189 ? 3.098 6.613 -12.242 1 96.06 189 SER A C 1
ATOM 1432 O O . SER A 1 189 ? 3.729 5.84 -12.961 1 96.06 189 SER A O 1
ATOM 1434 N N . HIS A 1 190 ? 3.342 7.941 -12.289 1 93.19 190 HIS A N 1
ATOM 1435 C CA . HIS A 1 190 ? 4.25 8.57 -13.242 1 93.19 190 HIS A CA 1
ATOM 1436 C C . HIS A 1 190 ? 5.43 9.219 -12.531 1 93.19 190 HIS A C 1
ATOM 1438 O O . HIS A 1 190 ? 6.211 9.945 -13.148 1 93.19 190 HIS A O 1
ATOM 1444 N N . LEU A 1 191 ? 5.574 9.016 -11.297 1 93.31 191 LEU A N 1
ATOM 1445 C CA . LEU A 1 191 ? 6.605 9.664 -10.492 1 93.31 191 LEU A CA 1
ATOM 1446 C C . LEU A 1 191 ? 8 9.281 -10.984 1 93.31 191 LEU A C 1
ATOM 1448 O O . LEU A 1 191 ? 8.898 10.125 -11.039 1 93.31 191 LEU A O 1
ATOM 1452 N N . THR A 1 192 ? 8.203 7.992 -11.32 1 91.56 192 THR A N 1
ATOM 1453 C CA . THR A 1 192 ? 9.516 7.492 -11.711 1 91.56 192 THR A CA 1
ATOM 1454 C C . THR A 1 192 ? 10.039 8.25 -12.93 1 91.56 192 THR A C 1
ATOM 1456 O O . THR A 1 192 ? 11.195 8.68 -12.945 1 91.56 192 THR A O 1
ATOM 1459 N N . GLU A 1 193 ? 9.211 8.469 -13.93 1 89.25 193 GLU A N 1
ATOM 1460 C CA . GLU A 1 193 ? 9.602 9.227 -15.117 1 89.25 193 GLU A CA 1
ATOM 1461 C C . GLU A 1 193 ? 10.023 10.641 -14.758 1 89.25 193 GLU A C 1
ATOM 1463 O O . GLU A 1 193 ? 10.992 11.164 -15.312 1 89.25 193 GLU A O 1
ATOM 1468 N N . CYS A 1 194 ? 9.344 11.195 -13.828 1 88.19 194 CYS A N 1
ATOM 1469 C CA . CYS A 1 194 ? 9.57 12.594 -13.469 1 88.19 194 CYS A CA 1
ATOM 1470 C C . CYS A 1 194 ? 10.844 12.742 -12.648 1 88.19 194 CYS A C 1
ATOM 1472 O O . CYS A 1 194 ? 11.469 13.812 -12.648 1 88.19 194 CYS A O 1
ATOM 1474 N N . ILE A 1 195 ? 11.219 11.734 -11.93 1 89.5 195 ILE A N 1
ATOM 1475 C CA . ILE A 1 195 ? 12.43 11.789 -11.125 1 89.5 195 ILE A CA 1
ATOM 1476 C C . ILE A 1 195 ? 13.648 11.461 -11.992 1 89.5 195 ILE A C 1
ATOM 1478 O O . ILE A 1 195 ? 14.703 12.086 -11.859 1 89.5 195 ILE A O 1
ATOM 1482 N N . LEU A 1 196 ? 13.547 10.5 -12.883 1 88.19 196 LEU A N 1
ATOM 1483 C CA . LEU A 1 196 ? 14.719 9.969 -13.57 1 88.19 196 LEU A CA 1
ATOM 1484 C C . LEU A 1 196 ? 14.875 10.586 -14.953 1 88.19 196 LEU A C 1
ATOM 1486 O O . LEU A 1 196 ? 15.953 10.523 -15.547 1 88.19 196 LEU A O 1
ATOM 1490 N N . GLU A 1 197 ? 13.945 10.992 -15.531 1 77.12 197 GLU A N 1
ATOM 1491 C CA . GLU A 1 197 ? 14.086 11.625 -16.844 1 77.12 197 GLU A CA 1
ATOM 1492 C C . GLU A 1 197 ? 14.203 13.141 -16.703 1 77.12 197 GLU A C 1
ATOM 1494 O O . GLU A 1 197 ? 13.195 13.836 -16.562 1 77.12 197 GLU A O 1
ATOM 1499 N N . PRO A 1 198 ? 15.383 13.469 -16.281 1 58.03 198 PRO A N 1
ATOM 1500 C CA . PRO A 1 198 ? 15.516 14.914 -16.078 1 58.03 198 PRO A CA 1
ATOM 1501 C C . PRO A 1 198 ? 15.008 15.727 -17.266 1 58.03 198 PRO A C 1
ATOM 1503 O O . PRO A 1 198 ? 14.477 16.828 -17.078 1 58.03 198 PRO A O 1
ATOM 1506 N N . SER A 1 199 ? 15.516 15.25 -18.469 1 49.94 199 SER A N 1
ATOM 1507 C CA . SER A 1 199 ? 15.156 16.125 -19.578 1 49.94 199 SER A CA 1
ATOM 1508 C C . SER A 1 199 ? 13.641 16.172 -19.781 1 49.94 199 SER A C 1
ATOM 1510 O O . SER A 1 199 ? 13.148 16.844 -20.688 1 49.94 199 SER A O 1
ATOM 1512 N N . SER A 1 200 ? 13.195 15.07 -19.438 1 44 200 SER A N 1
ATOM 1513 C CA . SER A 1 200 ? 11.758 15.086 -19.719 1 44 200 SER A CA 1
ATOM 1514 C C . SER A 1 200 ? 11.102 16.344 -19.141 1 44 200 SER A C 1
ATOM 1516 O O . SER A 1 200 ? 10.273 16.25 -18.234 1 44 200 SER A O 1
ATOM 1518 N N . SER A 1 201 ? 12.008 17.047 -18.625 1 39.38 201 SER A N 1
ATOM 1519 C CA . SER A 1 201 ? 11.555 18.438 -18.734 1 39.38 201 SER A CA 1
ATOM 1520 C C . SER A 1 201 ? 10.781 18.672 -20.016 1 39.38 201 SER A C 1
ATOM 1522 O O . SER A 1 201 ? 11.375 18.828 -21.094 1 39.38 201 SER A O 1
ATOM 1524 N N . ARG A 1 202 ? 10.188 17.703 -20.531 1 38.31 202 ARG A N 1
ATOM 1525 C CA . ARG A 1 202 ? 9.375 18.344 -21.562 1 38.31 202 ARG A CA 1
ATOM 1526 C C . ARG A 1 202 ? 9.297 19.844 -21.344 1 38.31 202 ARG A C 1
ATOM 1528 O O . ARG A 1 202 ? 8.5 20.328 -20.531 1 38.31 202 ARG A O 1
ATOM 1535 N N . LEU A 1 203 ? 10.43 20.328 -21.141 1 39.91 203 LEU A N 1
ATOM 1536 C CA . LEU A 1 203 ? 10.711 21.766 -21.156 1 39.91 203 LEU A CA 1
ATOM 1537 C C . LEU A 1 203 ? 9.586 22.531 -21.828 1 39.91 203 LEU A C 1
ATOM 1539 O O . LEU A 1 203 ? 9.484 23.766 -21.672 1 39.91 203 LEU A O 1
ATOM 1543 N N . PHE A 1 204 ? 9.367 21.906 -23.016 1 35.81 204 PHE A N 1
ATOM 1544 C CA . PHE A 1 204 ? 8.672 22.938 -23.75 1 35.81 204 PHE A CA 1
ATOM 1545 C C . PHE A 1 204 ? 7.531 23.531 -22.922 1 35.81 204 PHE A C 1
ATOM 1547 O O . PHE A 1 204 ? 7.172 24.703 -23.094 1 35.81 204 PHE A O 1
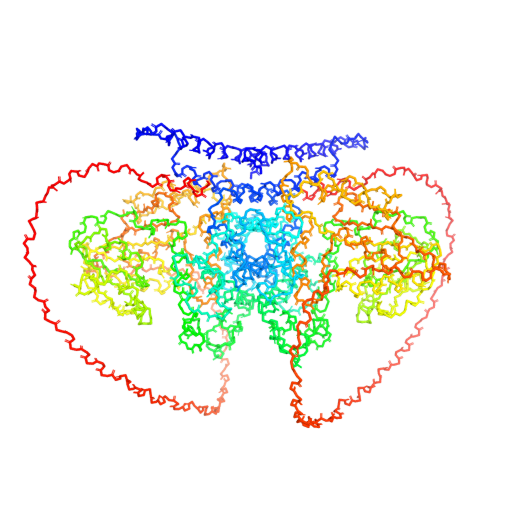ATOM 1554 N N . PHE A 1 205 ? 6.605 22.766 -22.516 1 40.72 205 PHE A N 1
ATOM 1555 C CA . PHE A 1 205 ? 5.328 23.344 -22.109 1 40.72 205 PHE A CA 1
ATOM 1556 C C . PHE A 1 205 ? 4.988 22.938 -20.672 1 40.72 205 PHE A C 1
ATOM 1558 O O . PHE A 1 205 ? 4.969 21.75 -20.344 1 40.72 205 PHE A O 1
ATOM 1565 N N . GLY A 1 206 ? 5.094 23.844 -19.703 1 53.25 206 GLY A N 1
ATOM 1566 C CA . GLY A 1 206 ? 4.219 23.938 -18.547 1 53.25 206 GLY A CA 1
ATOM 1567 C C . GLY A 1 206 ? 4.707 23.141 -17.344 1 53.25 206 GLY A C 1
ATOM 1568 O O . GLY A 1 206 ? 5.891 22.812 -17.266 1 53.25 206 GLY A O 1
ATOM 1569 N N . ASP A 1 207 ? 4.074 22.75 -16.297 1 62.12 207 ASP A N 1
ATOM 1570 C CA . ASP A 1 207 ? 4.297 22.031 -15.039 1 62.12 207 ASP A CA 1
ATOM 1571 C C . ASP A 1 207 ? 4.742 20.594 -15.305 1 62.12 207 ASP A C 1
ATOM 1573 O O . ASP A 1 207 ? 4.137 19.891 -16.109 1 62.12 207 ASP A O 1
ATOM 1577 N N . GLN A 1 208 ? 6.039 20.203 -14.883 1 74.12 208 GLN A N 1
ATOM 1578 C CA . GLN A 1 208 ? 6.586 18.859 -15.102 1 74.12 208 GLN A CA 1
ATOM 1579 C C . GLN A 1 208 ? 6.363 17.969 -13.891 1 74.12 208 GLN A C 1
ATOM 1581 O O . GLN A 1 208 ? 7.125 17.031 -13.656 1 74.12 208 GLN A O 1
ATOM 1586 N N . SER A 1 209 ? 5.402 18.297 -13.195 1 86.25 209 SER A N 1
ATOM 1587 C CA . SER A 1 209 ? 5.055 17.453 -12.047 1 86.25 209 SER A CA 1
ATOM 1588 C C . SER A 1 209 ? 4.441 16.141 -12.492 1 86.25 209 SER A C 1
ATOM 1590 O O . SER A 1 209 ? 3.939 16.016 -13.609 1 86.25 209 SER A O 1
ATOM 1592 N N . PRO A 1 210 ? 4.551 15.109 -11.703 1 89.94 210 PRO A N 1
ATOM 1593 C CA . PRO A 1 210 ? 3.879 13.852 -12.023 1 89.94 210 PRO A CA 1
ATOM 1594 C C . PRO A 1 210 ? 2.398 14.039 -12.344 1 89.94 210 PRO A C 1
ATOM 1596 O O . PRO A 1 210 ? 1.857 13.344 -13.211 1 89.94 210 PRO A O 1
ATOM 1599 N N . PHE A 1 211 ? 1.773 14.945 -11.711 1 90.81 211 PHE A N 1
ATOM 1600 C CA . PHE A 1 211 ? 0.378 15.242 -12.016 1 90.81 211 PHE A CA 1
ATOM 1601 C C . PHE A 1 211 ? 0.222 15.688 -13.461 1 90.81 211 PHE A C 1
ATOM 1603 O O . PHE A 1 211 ? -0.642 15.188 -14.18 1 90.81 211 PHE A O 1
ATOM 1610 N N . SER A 1 212 ? 0.996 16.656 -13.852 1 86.81 212 SER A N 1
ATOM 1611 C CA . SER A 1 212 ? 0.925 17.172 -15.211 1 86.81 212 SER A CA 1
ATOM 1612 C C . SER A 1 212 ? 1.175 16.062 -16.234 1 86.81 212 SER A C 1
ATOM 1614 O O . SER A 1 212 ? 0.544 16.047 -17.297 1 86.81 212 SER A O 1
ATOM 1616 N N . HIS A 1 213 ? 2.016 15.164 -15.898 1 86.44 213 HIS A N 1
ATOM 1617 C CA . HIS A 1 213 ? 2.303 14.039 -16.781 1 86.44 213 HIS A CA 1
ATOM 1618 C C . HIS A 1 213 ? 1.108 13.094 -16.875 1 86.44 213 HIS A C 1
ATOM 1620 O O . HIS A 1 213 ? 0.739 12.664 -17.969 1 86.44 213 HIS A O 1
ATOM 1626 N N . ALA A 1 214 ? 0.547 12.781 -15.75 1 89.12 214 ALA A N 1
ATOM 1627 C CA . ALA A 1 214 ? -0.54 11.805 -15.688 1 89.12 214 ALA A CA 1
ATOM 1628 C C . ALA A 1 214 ? -1.78 12.32 -16.406 1 89.12 214 ALA A C 1
ATOM 1630 O O . ALA A 1 214 ? -2.482 11.555 -17.078 1 89.12 214 ALA A O 1
ATOM 1631 N N . PHE A 1 215 ? -2.031 13.57 -16.297 1 86.75 215 PHE A N 1
ATOM 1632 C CA . PHE A 1 215 ? -3.262 14.133 -16.828 1 86.75 215 PHE A CA 1
ATOM 1633 C C . PHE A 1 215 ? -2.992 14.859 -18.141 1 86.75 215 PHE A C 1
ATOM 1635 O O . PHE A 1 215 ? -3.916 15.367 -18.781 1 86.75 215 PHE A O 1
ATOM 1642 N N . GLU A 1 216 ? -1.797 14.914 -18.578 1 81.81 216 GLU A N 1
ATOM 1643 C CA . GLU A 1 216 ? -1.373 15.469 -19.859 1 81.81 216 GLU A CA 1
ATOM 1644 C C . GLU A 1 216 ? -1.946 16.875 -20.062 1 81.81 216 GLU A C 1
ATOM 1646 O O . GLU A 1 216 ? -2.51 17.156 -21.125 1 81.81 216 GLU A O 1
ATOM 1651 N N . THR A 1 217 ? -1.888 17.688 -19.094 1 76.62 217 THR A N 1
ATOM 1652 C CA . THR A 1 217 ? -2.518 19 -19.156 1 76.62 217 THR A CA 1
ATOM 1653 C C . THR A 1 217 ? -1.476 20.094 -19.391 1 76.62 217 THR A C 1
ATOM 1655 O O . THR A 1 217 ? -1.799 21.172 -19.906 1 76.62 217 THR A O 1
ATOM 1658 N N . GLY A 1 218 ? -0.267 19.844 -19.031 1 76.81 218 GLY A N 1
ATOM 1659 C CA . GLY A 1 218 ? 0.752 20.891 -19.062 1 76.81 218 GLY A CA 1
ATOM 1660 C C . GLY A 1 218 ? 0.541 21.969 -18.016 1 76.81 218 GLY A C 1
ATOM 1661 O O . GLY A 1 218 ? 1.323 22.906 -17.938 1 76.81 218 GLY A O 1
ATOM 1662 N N . MET A 1 219 ? -0.531 21.828 -17.25 1 78.44 219 MET A N 1
ATOM 1663 C CA . MET A 1 219 ? -0.831 22.797 -16.203 1 78.44 219 MET A CA 1
ATOM 1664 C C . MET A 1 219 ? -0.536 22.219 -14.82 1 78.44 219 MET A C 1
ATOM 1666 O O . MET A 1 219 ? -0.562 21 -14.641 1 78.44 219 MET A O 1
ATOM 1670 N N . ASP A 1 220 ? -0.231 23.109 -13.906 1 79 220 ASP A N 1
ATOM 1671 C CA . ASP A 1 220 ? -0.063 22.641 -12.531 1 79 220 ASP A CA 1
ATOM 1672 C C . ASP A 1 220 ? -1.407 22.281 -11.906 1 79 220 ASP A C 1
ATOM 1674 O O . ASP A 1 220 ? -2.459 22.688 -12.406 1 79 220 ASP A O 1
ATOM 1678 N N . TYR A 1 221 ? -1.368 21.594 -10.852 1 84.75 221 TYR A N 1
ATOM 1679 C CA . TYR A 1 221 ? -2.557 21.016 -10.234 1 84.75 221 TYR A CA 1
ATOM 1680 C C . TYR A 1 221 ? -3.533 22.109 -9.805 1 84.75 221 TYR A C 1
ATOM 1682 O O . TYR A 1 221 ? -4.746 21.969 -9.992 1 84.75 221 TYR A O 1
ATOM 1690 N N . LYS A 1 222 ? -3.055 23.156 -9.227 1 76.69 222 LYS A N 1
ATOM 1691 C CA . LYS A 1 222 ? -3.922 24.234 -8.758 1 76.69 222 LYS A CA 1
ATOM 1692 C C . LYS A 1 222 ? -4.664 24.891 -9.922 1 76.69 222 LYS A C 1
ATOM 1694 O O . LYS A 1 222 ? -5.859 25.172 -9.82 1 76.69 222 LYS A O 1
ATOM 1699 N N . THR A 1 223 ? -3.939 25.141 -11.023 1 76.69 223 THR A N 1
ATOM 1700 C CA . THR A 1 223 ? -4.551 25.688 -12.234 1 76.69 223 THR A CA 1
ATOM 1701 C C . THR A 1 223 ? -5.566 24.703 -12.812 1 76.69 223 THR A C 1
ATOM 1703 O O . THR A 1 223 ? -6.641 25.109 -13.266 1 76.69 223 THR A O 1
ATOM 1706 N N . PHE A 1 224 ? -5.172 23.531 -12.75 1 82.94 224 PHE A N 1
ATOM 1707 C CA . PHE A 1 224 ? -6.062 22.484 -13.227 1 82.94 224 PHE A CA 1
ATOM 1708 C C . PHE A 1 224 ? -7.375 22.484 -12.453 1 82.94 224 PHE A C 1
ATOM 1710 O O . PHE A 1 224 ? -8.453 22.375 -13.047 1 82.94 224 PHE A O 1
ATOM 1717 N N . LEU A 1 225 ? -7.332 22.609 -11.125 1 81.94 225 LEU A N 1
ATOM 1718 C CA . LEU A 1 225 ? -8.523 22.609 -10.289 1 81.94 225 LEU A CA 1
ATOM 1719 C C . LEU A 1 225 ? -9.406 23.812 -10.578 1 81.94 225 LEU A C 1
ATOM 1721 O O . LEU A 1 225 ? -10.617 23.766 -10.359 1 81.94 225 LEU A O 1
ATOM 1725 N N . GLN A 1 226 ? -8.844 24.828 -11.125 1 75.19 226 GLN A N 1
ATOM 1726 C CA . GLN A 1 226 ? -9.594 26.047 -11.406 1 75.19 226 GLN A CA 1
ATOM 1727 C C . GLN A 1 226 ? -10.234 26 -12.789 1 75.19 226 GLN A C 1
ATOM 1729 O O . GLN A 1 226 ? -11.266 26.625 -13.031 1 75.19 226 GLN A O 1
ATOM 1734 N N . LEU A 1 227 ? -9.625 25.297 -13.766 1 69.62 227 LEU A N 1
ATOM 1735 C CA . LEU A 1 227 ? -10.039 25.391 -15.164 1 69.62 227 LEU A CA 1
ATOM 1736 C C . LEU A 1 227 ? -10.859 24.172 -15.578 1 69.62 227 LEU A C 1
ATOM 1738 O O . LEU A 1 227 ? -11.594 24.219 -16.562 1 69.62 227 LEU A O 1
ATOM 1742 N N . SER A 1 228 ? -10.844 23.062 -14.938 1 59.75 228 SER A N 1
ATOM 1743 C CA . SER A 1 228 ? -11.461 21.828 -15.438 1 59.75 228 SER A CA 1
ATOM 1744 C C . SER A 1 228 ? -12.969 21.844 -15.234 1 59.75 228 SER A C 1
ATOM 1746 O O . SER A 1 228 ? -13.477 22.531 -14.344 1 59.75 228 SER A O 1
ATOM 1748 N N . PHE A 1 229 ? -13.812 21.391 -16.234 1 50.66 229 PHE A N 1
ATOM 1749 C CA . PHE A 1 229 ? -15.266 21.297 -16.25 1 50.66 229 PHE A CA 1
ATOM 1750 C C . PHE A 1 229 ? -15.797 20.734 -14.945 1 50.66 229 PHE A C 1
ATOM 1752 O O . PHE A 1 229 ? -16.734 21.266 -14.359 1 50.66 229 PHE A O 1
ATOM 1759 N N . ASP A 1 230 ? -15.367 19.562 -14.586 1 63.72 230 ASP A N 1
ATOM 1760 C CA . ASP A 1 230 ? -15.766 18.922 -13.336 1 63.72 230 ASP A CA 1
ATOM 1761 C C . ASP A 1 230 ? -15.07 19.562 -12.141 1 63.72 230 ASP A C 1
ATOM 1763 O O . ASP A 1 230 ? -15.039 19 -11.047 1 63.72 230 ASP A O 1
ATOM 1767 N N . GLN A 1 231 ? -14.75 20.781 -12.344 1 65.69 231 GLN A N 1
ATOM 1768 C CA . GLN A 1 231 ? -13.758 21.469 -11.523 1 65.69 231 GLN A CA 1
ATOM 1769 C C . GLN A 1 231 ? -14.344 21.844 -10.164 1 65.69 231 GLN A C 1
ATOM 1771 O O . GLN A 1 231 ? -13.672 21.719 -9.133 1 65.69 231 GLN A O 1
ATOM 1776 N N . GLU A 1 232 ? -15.57 22.141 -10.273 1 73 232 GLU A N 1
ATOM 1777 C CA . GLU A 1 232 ? -16.109 22.562 -8.984 1 73 232 GLU A CA 1
ATOM 1778 C C . GLU A 1 232 ? -16.109 21.422 -7.98 1 73 232 GLU A C 1
ATOM 1780 O O . GLU A 1 232 ? -15.742 21.609 -6.82 1 73 232 GLU A O 1
ATOM 1785 N N . VAL A 1 233 ? -16.375 20.219 -8.539 1 79.06 233 VAL A N 1
ATOM 1786 C CA . VAL A 1 233 ? -16.469 19.078 -7.645 1 79.06 233 VAL A CA 1
ATOM 1787 C C . VAL A 1 233 ? -15.07 18.703 -7.137 1 79.06 233 VAL A C 1
ATOM 1789 O O . VAL A 1 233 ? -14.883 18.438 -5.949 1 79.06 233 VAL A O 1
ATOM 1792 N N . ARG A 1 234 ? -14.117 18.766 -8.023 1 84 234 ARG A N 1
ATOM 1793 C CA . ARG A 1 234 ? -12.75 18.422 -7.648 1 84 234 ARG A CA 1
ATOM 1794 C C . ARG A 1 234 ? -12.172 19.453 -6.684 1 84 234 ARG A C 1
ATOM 1796 O O . ARG A 1 234 ? -11.453 19.094 -5.746 1 84 234 ARG A O 1
ATOM 1803 N N . LEU A 1 235 ? -12.492 20.688 -6.957 1 82.06 235 LEU A N 1
ATOM 1804 C CA . LEU A 1 235 ? -12 21.734 -6.074 1 82.06 235 LEU A CA 1
ATOM 1805 C C . LEU A 1 235 ? -12.602 21.594 -4.68 1 82.06 235 LEU A C 1
ATOM 1807 O O . LEU A 1 235 ? -11.883 21.688 -3.68 1 82.06 235 LEU A O 1
ATOM 1811 N N . ARG A 1 236 ? -13.875 21.406 -4.605 1 81.19 236 ARG A N 1
ATOM 1812 C CA . ARG A 1 236 ? -14.547 21.25 -3.32 1 81.19 236 ARG A CA 1
ATOM 1813 C C . ARG A 1 236 ? -14.016 20.016 -2.576 1 81.19 236 ARG A C 1
ATOM 1815 O O . ARG A 1 236 ? -13.828 20.062 -1.359 1 81.19 236 ARG A O 1
ATOM 1822 N N . ARG A 1 237 ? -13.859 18.953 -3.35 1 87 237 ARG A N 1
ATOM 1823 C CA . ARG A 1 237 ? -13.289 17.75 -2.754 1 87 237 ARG A CA 1
ATOM 1824 C C . ARG A 1 237 ? -11.883 18.016 -2.213 1 87 237 ARG A C 1
ATOM 1826 O O . ARG A 1 237 ? -11.539 17.547 -1.125 1 87 237 ARG A O 1
ATOM 1833 N N . PHE A 1 238 ? -11.164 18.781 -2.979 1 85.94 238 PHE A N 1
ATOM 1834 C CA . PHE A 1 238 ? -9.805 19.094 -2.559 1 85.94 238 PHE A CA 1
ATOM 1835 C C . PHE A 1 238 ? -9.812 19.922 -1.273 1 85.94 238 PHE A C 1
ATOM 1837 O O . PHE A 1 238 ? -9.047 19.641 -0.351 1 85.94 238 PHE A O 1
ATOM 1844 N N . ILE A 1 239 ? -10.609 20.844 -1.229 1 80.5 239 ILE A N 1
ATOM 1845 C CA . ILE A 1 239 ? -10.719 21.719 -0.057 1 80.5 239 ILE A CA 1
ATOM 1846 C C . ILE A 1 239 ? -11.117 20.875 1.16 1 80.5 239 ILE A C 1
ATOM 1848 O O . ILE A 1 239 ? -10.516 21 2.229 1 80.5 239 ILE A O 1
ATOM 1852 N N . THR A 1 240 ? -12.109 19.984 0.97 1 84.25 240 THR A N 1
ATOM 1853 C CA . THR A 1 240 ? -12.57 19.109 2.047 1 84.25 240 THR A CA 1
ATOM 1854 C C . THR A 1 240 ? -11.469 18.125 2.455 1 84.25 240 THR A C 1
ATOM 1856 O O . THR A 1 240 ? -11.297 17.844 3.641 1 84.25 240 THR A O 1
ATOM 1859 N N . ALA A 1 241 ? -10.812 17.641 1.488 1 88.38 241 ALA A N 1
ATOM 1860 C CA . ALA A 1 241 ? -9.711 16.703 1.735 1 88.38 241 ALA A CA 1
ATOM 1861 C C . ALA A 1 241 ? -8.617 17.359 2.568 1 88.38 241 ALA A C 1
ATOM 1863 O O . ALA A 1 241 ? -8.07 16.734 3.486 1 88.38 241 ALA A O 1
ATOM 1864 N N . THR A 1 242 ? -8.25 18.547 2.221 1 81.06 242 THR A N 1
ATOM 1865 C CA . THR A 1 242 ? -7.203 19.25 2.943 1 81.06 242 THR A CA 1
ATOM 1866 C C . THR A 1 242 ? -7.625 19.516 4.387 1 81.06 242 THR A C 1
ATOM 1868 O O . THR A 1 242 ? -6.797 19.469 5.297 1 81.06 242 THR A O 1
ATOM 1871 N N . GLU A 1 243 ? -8.867 19.797 4.559 1 78.38 243 GLU A N 1
ATOM 1872 C CA . GLU A 1 243 ? -9.406 19.953 5.906 1 78.38 243 GLU A CA 1
ATOM 1873 C C . GLU A 1 243 ? -9.281 18.672 6.707 1 78.38 243 GLU A C 1
ATOM 1875 O O . GLU A 1 243 ? -8.953 18.703 7.895 1 78.38 243 GLU A O 1
ATOM 1880 N N . CYS A 1 244 ? -9.594 17.609 6.062 1 82.56 244 CYS A N 1
ATOM 1881 C CA . CYS A 1 244 ? -9.469 16.312 6.719 1 82.56 244 CYS A CA 1
ATOM 1882 C C . CYS A 1 244 ? -8.031 16.047 7.133 1 82.56 244 CYS A C 1
ATOM 1884 O O . CYS A 1 244 ? -7.77 15.617 8.258 1 82.56 244 CYS A O 1
ATOM 1886 N N . LEU A 1 245 ? -7.176 16.312 6.277 1 79.38 245 LEU A N 1
ATOM 1887 C CA . LEU A 1 245 ? -5.762 16.047 6.516 1 79.38 245 LEU A CA 1
ATOM 1888 C C . LEU A 1 245 ? -5.266 16.828 7.734 1 79.38 245 LEU A C 1
ATOM 1890 O O . LEU A 1 245 ? -4.449 16.312 8.508 1 79.38 245 LEU A O 1
ATOM 1894 N N . SER A 1 246 ? -5.742 17.984 7.906 1 73.94 246 SER A N 1
ATOM 1895 C CA . SER A 1 246 ? -5.293 18.844 9 1 73.94 246 SER A CA 1
ATOM 1896 C C . SER A 1 246 ? -5.789 18.328 10.344 1 73.94 246 SER A C 1
ATOM 1898 O O . SER A 1 246 ? -5.277 18.719 11.391 1 73.94 246 SER A O 1
ATOM 1900 N N . ARG A 1 247 ? -6.676 17.328 10.281 1 75.56 247 ARG A N 1
ATOM 1901 C CA . ARG A 1 247 ? -7.25 16.812 11.523 1 75.56 247 ARG A CA 1
ATOM 1902 C C . ARG A 1 247 ? -6.684 15.445 11.867 1 75.56 247 ARG A C 1
ATOM 1904 O O . ARG A 1 247 ? -6.793 14.992 13.008 1 75.56 247 ARG A O 1
ATOM 1911 N N . ILE A 1 248 ? -6.168 14.859 10.914 1 74.12 248 ILE A N 1
ATOM 1912 C CA . ILE A 1 248 ? -5.633 13.523 11.172 1 74.12 248 ILE A CA 1
ATOM 1913 C C . ILE A 1 248 ? -4.508 13.609 12.195 1 74.12 248 ILE A C 1
ATOM 1915 O O . ILE A 1 248 ? -3.521 14.328 11.992 1 74.12 248 ILE A O 1
ATOM 1919 N N . GLY A 1 249 ? -4.641 12.914 13.273 1 66.44 249 GLY A N 1
ATOM 1920 C CA . GLY A 1 249 ? -3.652 12.906 14.344 1 66.44 249 GLY A CA 1
ATOM 1921 C C . GLY A 1 249 ? -3.666 14.172 15.18 1 66.44 249 GLY A C 1
ATOM 1922 O O . GLY A 1 249 ? -2.729 14.43 15.938 1 66.44 249 GLY A O 1
ATOM 1923 N N . ALA A 1 250 ? -4.59 15.016 14.875 1 67.06 250 ALA A N 1
ATOM 1924 C CA . ALA A 1 250 ? -4.645 16.297 15.57 1 67.06 250 ALA A CA 1
ATOM 1925 C C . ALA A 1 250 ? -6.086 16.688 15.883 1 67.06 250 ALA A C 1
ATOM 1927 O O . ALA A 1 250 ? -6.633 17.609 15.273 1 67.06 250 ALA A O 1
ATOM 1928 N N . SER A 1 251 ? -6.531 16.016 16.906 1 64.25 251 SER A N 1
ATOM 1929 C CA . SER A 1 251 ? -7.93 16.25 17.25 1 64.25 251 SER A CA 1
ATOM 1930 C C . SER A 1 251 ? -8.172 17.688 17.688 1 64.25 251 SER A C 1
ATOM 1932 O O . SER A 1 251 ? -9.289 18.188 17.578 1 64.25 251 SER A O 1
ATOM 1934 N N . ASP A 1 252 ? -7.121 18.328 18.094 1 71.06 252 ASP A N 1
ATOM 1935 C CA . ASP A 1 252 ? -7.293 19.688 18.594 1 71.06 252 ASP A CA 1
ATOM 1936 C C . ASP A 1 252 ? -6.977 20.703 17.5 1 71.06 252 ASP A C 1
ATOM 1938 O O . ASP A 1 252 ? -6.887 21.906 17.766 1 71.06 252 ASP A O 1
ATOM 1942 N N . GLN A 1 253 ? -6.699 20.266 16.344 1 70.44 253 GLN A N 1
ATOM 1943 C CA . GLN A 1 253 ? -6.406 21.109 15.18 1 70.44 253 GLN A CA 1
ATOM 1944 C C . GLN A 1 253 ? -5.121 21.906 15.383 1 70.44 253 GLN A C 1
ATOM 1946 O O . GLN A 1 253 ? -4.957 22.984 14.812 1 70.44 253 GLN A O 1
ATOM 1951 N N . GLY A 1 254 ? -4.328 21.453 16.375 1 76.25 254 GLY A N 1
ATOM 1952 C CA . GLY A 1 254 ? -3.074 22.156 16.625 1 76.25 254 GLY A CA 1
ATOM 1953 C C . GLY A 1 254 ? -3.254 23.422 17.438 1 76.25 254 GLY A C 1
ATOM 1954 O O . GLY A 1 254 ? -2.375 24.297 17.438 1 76.25 254 GLY A O 1
ATOM 1955 N N . LEU A 1 255 ? -4.391 23.594 18.125 1 84 255 LEU A N 1
ATOM 1956 C CA . LEU A 1 255 ? -4.723 24.844 18.812 1 84 255 LEU A CA 1
ATOM 1957 C C . LEU A 1 255 ? -4.309 24.781 20.281 1 84 255 LEU A C 1
ATOM 1959 O O . LEU A 1 255 ? -4.219 25.828 20.938 1 84 255 LEU A O 1
ATOM 1963 N N . SER A 1 256 ? -3.992 23.672 20.766 1 81.81 256 SER A N 1
ATOM 1964 C CA . SER A 1 256 ? -3.85 23.5 22.203 1 81.81 256 SER A CA 1
ATOM 1965 C C . SER A 1 256 ? -2.48 23.969 22.688 1 81.81 256 SER A C 1
ATOM 1967 O O . SER A 1 256 ? -2.252 24.094 23.891 1 81.81 256 SER A O 1
ATOM 1969 N N . GLY A 1 257 ? -1.588 24.328 21.922 1 84.06 257 GLY A N 1
ATOM 1970 C CA . GLY A 1 257 ? -0.249 24.719 22.344 1 84.06 257 GLY A CA 1
ATOM 1971 C C . GLY A 1 257 ? -0.135 26.172 22.719 1 84.06 257 GLY A C 1
ATOM 1972 O O . GLY A 1 257 ? 0.921 26.625 23.172 1 84.06 257 GLY A O 1
ATOM 1973 N N . TYR A 1 258 ? -1.183 26.875 22.641 1 90.25 258 TYR A N 1
ATOM 1974 C CA . TYR A 1 258 ? -1.205 28.297 22.938 1 90.25 258 TYR A CA 1
ATOM 1975 C C . TYR A 1 258 ? -2.428 28.656 23.781 1 90.25 258 TYR A C 1
ATOM 1977 O O . TYR A 1 258 ? -3.51 28.109 23.578 1 90.25 258 TYR A O 1
ATOM 1985 N N . ASN A 1 259 ? -2.199 29.578 24.75 1 91.38 259 ASN A N 1
ATOM 1986 C CA . ASN A 1 259 ? -3.314 30.062 25.547 1 91.38 259 ASN A CA 1
ATOM 1987 C C . ASN A 1 259 ? -4.027 31.234 24.859 1 91.38 259 ASN A C 1
ATOM 1989 O O . ASN A 1 259 ? -3.738 32.406 25.156 1 91.38 259 ASN A O 1
ATOM 1993 N N . TRP A 1 260 ? -5.031 30.953 24.141 1 93.25 260 TRP A N 1
ATOM 1994 C CA . TRP A 1 260 ? -5.738 31.906 23.297 1 93.25 260 TRP A CA 1
ATOM 1995 C C . TRP A 1 260 ? -6.488 32.938 24.125 1 93.25 260 TRP A C 1
ATOM 1997 O O . TRP A 1 260 ? -6.816 34.031 23.656 1 93.25 260 TRP A O 1
ATOM 2007 N N . SER A 1 261 ? -6.762 32.625 25.344 1 91.06 261 SER A N 1
ATOM 2008 C CA . SER A 1 261 ? -7.508 33.531 26.219 1 91.06 261 SER A CA 1
ATOM 2009 C C . SER A 1 261 ? -6.715 34.812 26.5 1 91.06 261 SER A C 1
ATOM 2011 O O . SER A 1 261 ? -7.293 35.844 26.844 1 91.06 261 SER A O 1
ATOM 2013 N N . THR A 1 262 ? -5.473 34.75 26.328 1 91.12 262 THR A N 1
ATOM 2014 C CA . THR A 1 262 ? -4.602 35.875 26.625 1 91.12 262 THR A CA 1
ATOM 2015 C C . THR A 1 262 ? -4.727 36.969 25.562 1 91.12 262 THR A C 1
ATOM 2017 O O . THR A 1 262 ? -4.273 38.094 25.75 1 91.12 262 THR A O 1
ATOM 2020 N N . LEU A 1 263 ? -5.359 36.719 24.453 1 92.25 263 LEU A N 1
ATOM 2021 C CA . LEU A 1 263 ? -5.379 37.625 23.328 1 92.25 263 LEU A CA 1
ATOM 2022 C C . LEU A 1 263 ? -6.441 38.719 23.516 1 92.25 263 LEU A C 1
ATOM 2024 O O . LEU A 1 263 ? -6.387 39.781 22.875 1 92.25 263 LEU A O 1
ATOM 2028 N N . GLY A 1 264 ? -7.414 38.5 24.391 1 90.19 264 GLY A N 1
ATOM 2029 C CA . GLY A 1 264 ? -8.492 39.438 24.531 1 90.19 264 GLY A CA 1
ATOM 2030 C C . GLY A 1 264 ? -9.086 39.875 23.203 1 90.19 264 GLY A C 1
ATOM 2031 O O . GLY A 1 264 ? -9.547 39.031 22.422 1 90.19 264 GLY A O 1
ATOM 2032 N N . ASN A 1 265 ? -8.938 41.25 22.906 1 88.94 265 ASN A N 1
ATOM 2033 C CA . ASN A 1 265 ? -9.453 41.781 21.656 1 88.94 265 ASN A CA 1
ATOM 2034 C C . ASN A 1 265 ? -8.367 41.875 20.594 1 88.94 265 ASN A C 1
ATOM 2036 O O . ASN A 1 265 ? -8.469 42.688 19.672 1 88.94 265 ASN A O 1
ATOM 2040 N N . GLY A 1 266 ? -7.387 41.094 20.797 1 93.94 266 GLY A N 1
ATOM 2041 C CA . GLY A 1 266 ? -6.293 41.062 19.844 1 93.94 266 GLY A CA 1
ATOM 2042 C C . GLY A 1 266 ? -6.695 40.531 18.484 1 93.94 266 GLY A C 1
ATOM 2043 O O . GLY A 1 266 ? -7.719 39.844 18.375 1 93.94 266 GLY A O 1
ATOM 2044 N N . LEU A 1 267 ? -5.844 40.844 17.469 1 97.5 267 LEU A N 1
ATOM 2045 C CA . LEU A 1 267 ? -6.105 40.406 16.109 1 97.5 267 LEU A CA 1
ATOM 2046 C C . LEU A 1 267 ? -5.285 39.188 15.758 1 97.5 267 LEU A C 1
ATOM 2048 O O . LEU A 1 267 ? -4.059 39.188 15.906 1 97.5 267 LEU A O 1
ATOM 2052 N N . LEU A 1 268 ? -5.977 38.156 15.352 1 98.06 268 LEU A N 1
ATOM 2053 C CA . LEU A 1 268 ? -5.379 36.969 14.758 1 98.06 268 LEU A CA 1
ATOM 2054 C C . LEU A 1 268 ? -5.504 37 13.242 1 98.06 268 LEU A C 1
ATOM 2056 O O . LEU A 1 268 ? -6.602 37.188 12.703 1 98.06 268 LEU A O 1
ATOM 2060 N N . VAL A 1 269 ? -4.418 36.938 12.57 1 98.69 269 VAL A N 1
ATOM 2061 C CA . VAL A 1 269 ? -4.445 36.75 11.117 1 98.69 269 VAL A CA 1
ATOM 2062 C C . VAL A 1 269 ? -4.113 35.312 10.773 1 98.69 269 VAL A C 1
ATOM 2064 O O . VAL A 1 269 ? -2.988 34.844 10.984 1 98.69 269 VAL A O 1
ATOM 2067 N N . ASP A 1 270 ? -5.082 34.531 10.258 1 98.06 270 ASP A N 1
ATOM 2068 C CA . ASP A 1 270 ? -4.914 33.156 9.805 1 98.06 270 ASP A CA 1
ATOM 2069 C C . ASP A 1 270 ? -4.438 33.125 8.359 1 98.06 270 ASP A C 1
ATOM 2071 O O . ASP A 1 270 ? -5.219 33.344 7.434 1 98.06 270 ASP A O 1
ATOM 2075 N N . ILE A 1 271 ? -3.184 32.781 8.234 1 98.25 271 ILE A N 1
ATOM 2076 C CA . ILE A 1 271 ? -2.518 32.844 6.934 1 98.25 271 ILE A CA 1
ATOM 2077 C C . ILE A 1 271 ? -2.846 31.594 6.121 1 98.25 271 ILE A C 1
ATOM 2079 O O . ILE A 1 271 ? -2.537 30.469 6.539 1 98.25 271 ILE A O 1
ATOM 2083 N N . SER A 1 272 ? -3.4 31.781 4.879 1 95.56 272 SER A N 1
ATOM 2084 C CA . SER A 1 272 ? -3.793 30.656 4.043 1 95.56 272 SER A CA 1
ATOM 2085 C C . SER A 1 272 ? -4.586 29.625 4.84 1 95.56 272 SER A C 1
ATOM 2087 O O . SER A 1 272 ? -4.23 28.453 4.867 1 95.56 272 SER A O 1
ATOM 2089 N N . GLY A 1 273 ? -5.652 30.078 5.5 1 93.56 273 GLY A N 1
ATOM 2090 C CA . GLY A 1 273 ? -6.379 29.297 6.477 1 93.56 273 GLY A CA 1
ATOM 2091 C C . GLY A 1 273 ? -7.488 28.453 5.863 1 93.56 273 GLY A C 1
ATOM 2092 O O . GLY A 1 273 ? -8.273 27.828 6.578 1 93.56 273 GLY A O 1
ATOM 2093 N N . GLY A 1 274 ? -7.527 28.375 4.531 1 90.94 274 GLY A N 1
ATOM 2094 C CA . GLY A 1 274 ? -8.602 27.656 3.881 1 90.94 274 GLY A CA 1
ATOM 2095 C C . GLY A 1 274 ? -9.977 28.266 4.133 1 90.94 274 GLY A C 1
ATOM 2096 O O . GLY A 1 274 ? -10.133 29.484 4.105 1 90.94 274 GLY A O 1
ATOM 2097 N N . VAL A 1 275 ? -10.961 27.438 4.32 1 89 275 VAL A N 1
ATOM 2098 C CA . VAL A 1 275 ? -12.297 27.969 4.559 1 89 275 VAL A CA 1
ATOM 2099 C C . VAL A 1 275 ? -12.422 28.422 6.012 1 89 275 VAL A C 1
ATOM 2101 O O . VAL A 1 275 ? -13.383 29.094 6.375 1 89 275 VAL A O 1
ATOM 2104 N N . GLY A 1 276 ? -11.477 28.031 6.836 1 92.12 276 GLY A N 1
ATOM 2105 C CA . GLY A 1 276 ? -11.375 28.625 8.156 1 92.12 276 GLY A CA 1
ATOM 2106 C C . GLY A 1 276 ? -11.906 27.734 9.266 1 92.12 276 GLY A C 1
ATOM 2107 O O . GLY A 1 276 ? -12.516 28.219 10.219 1 92.12 276 GLY A O 1
ATOM 2108 N N . HIS A 1 277 ? -11.648 26.453 9.211 1 87.75 277 HIS A N 1
ATOM 2109 C CA . HIS A 1 277 ? -12.102 25.547 10.258 1 87.75 277 HIS A CA 1
ATOM 2110 C C . HIS A 1 277 ? -11.453 25.875 11.602 1 87.75 277 HIS A C 1
ATOM 2112 O O . HIS A 1 277 ? -12.125 25.922 12.633 1 87.75 277 HIS A O 1
ATOM 2118 N N . ALA A 1 278 ? -10.141 26.062 11.609 1 90.44 278 ALA A N 1
ATOM 2119 C CA . ALA A 1 278 ? -9.453 26.438 12.844 1 90.44 278 ALA A CA 1
ATOM 2120 C C . ALA A 1 278 ? -9.93 27.797 13.352 1 90.44 278 ALA A C 1
ATOM 2122 O O . ALA A 1 278 ? -10.148 27.969 14.547 1 90.44 278 ALA A O 1
ATOM 2123 N N . ALA A 1 279 ? -10.094 28.719 12.438 1 94.44 279 ALA A N 1
ATOM 2124 C CA . ALA A 1 279 ? -10.57 30.047 12.789 1 94.44 279 ALA A CA 1
ATOM 2125 C C . ALA A 1 279 ? -11.969 29.984 13.406 1 94.44 279 ALA A C 1
ATOM 2127 O O . ALA A 1 279 ? -12.273 30.719 14.344 1 94.44 279 ALA A O 1
ATOM 2128 N N . LEU A 1 280 ? -12.789 29.125 12.836 1 93.62 280 LEU A N 1
ATOM 2129 C CA . LEU A 1 280 ? -14.141 28.969 13.344 1 93.62 280 LEU A CA 1
ATOM 2130 C C . LEU A 1 280 ? -14.125 28.484 14.797 1 93.62 280 LEU A C 1
ATOM 2132 O O . LEU A 1 280 ? -14.859 29.016 15.633 1 93.62 280 LEU A O 1
ATOM 2136 N N . THR A 1 281 ? -13.281 27.5 15.07 1 90.81 281 THR A N 1
ATOM 2137 C CA . THR A 1 281 ? -13.156 26.969 16.422 1 90.81 281 THR A CA 1
ATOM 2138 C C . THR A 1 281 ? -12.727 28.078 17.391 1 90.81 281 THR A C 1
ATOM 2140 O O . THR A 1 281 ? -13.297 28.203 18.484 1 90.81 281 THR A O 1
ATOM 2143 N N . LEU A 1 282 ? -11.836 28.875 17.047 1 94.62 282 LEU A N 1
ATOM 2144 C CA . LEU A 1 282 ? -11.344 29.953 17.891 1 94.62 282 LEU A CA 1
ATOM 2145 C C . LEU A 1 282 ? -12.391 31.047 18.047 1 94.62 282 LEU A C 1
ATOM 2147 O O . LEU A 1 282 ? -12.57 31.594 19.141 1 94.62 282 LEU A O 1
ATOM 2151 N N . ALA A 1 283 ? -13.055 31.375 16.953 1 96 283 ALA A N 1
ATOM 2152 C CA . ALA A 1 283 ? -14.086 32.406 16.984 1 96 283 ALA A CA 1
ATOM 2153 C C . ALA A 1 283 ? -15.211 32.031 17.938 1 96 283 ALA A C 1
ATOM 2155 O O . ALA A 1 283 ? -15.742 32.875 18.656 1 96 283 ALA A O 1
ATOM 2156 N N . LYS A 1 284 ? -15.539 30.812 17.906 1 94.94 284 LYS A N 1
ATOM 2157 C CA . LYS A 1 284 ? -16.625 30.344 18.766 1 94.94 284 LYS A CA 1
ATOM 2158 C C . LYS A 1 284 ? -16.188 30.281 20.234 1 94.94 284 LYS A C 1
ATOM 2160 O O . LYS A 1 284 ? -16.969 30.578 21.125 1 94.94 284 LYS A O 1
ATOM 2165 N N . SER A 1 285 ? -15.008 29.969 20.5 1 93.69 285 SER A N 1
ATOM 2166 C CA . SER A 1 285 ? -14.508 29.75 21.859 1 93.69 285 SER A CA 1
ATOM 2167 C C . SER A 1 285 ? -14.125 31.078 22.531 1 93.69 285 SER A C 1
ATOM 2169 O O . SER A 1 285 ? -14.172 31.188 23.75 1 93.69 285 SER A O 1
ATOM 2171 N N . TYR A 1 286 ? -13.789 32.031 21.719 1 95.12 286 TYR A N 1
ATOM 2172 C CA . TYR A 1 286 ? -13.312 33.312 22.25 1 95.12 286 TYR A CA 1
ATOM 2173 C C . TYR A 1 286 ? -14.055 34.469 21.609 1 95.12 286 TYR A C 1
ATOM 2175 O O . TYR A 1 286 ? -13.602 35.031 20.609 1 95.12 286 TYR A O 1
ATOM 2183 N N . PRO A 1 287 ? -15.016 34.969 22.203 1 93.25 287 PRO A N 1
ATOM 2184 C CA . PRO A 1 287 ? -15.969 35.906 21.594 1 93.25 287 PRO A CA 1
ATOM 2185 C C . PRO A 1 287 ? -15.367 37.281 21.297 1 93.25 287 PRO A C 1
ATOM 2187 O O . PRO A 1 287 ? -15.898 38.031 20.484 1 93.25 287 PRO A O 1
ATOM 2190 N N . ASN A 1 288 ? -14.32 37.625 21.953 1 94.06 288 ASN A N 1
ATOM 2191 C CA . ASN A 1 288 ? -13.758 38.938 21.75 1 94.06 288 ASN A CA 1
ATOM 2192 C C . ASN A 1 288 ? -12.609 38.906 20.75 1 94.06 288 ASN A C 1
ATOM 2194 O O . ASN A 1 288 ? -12.109 39.969 20.328 1 94.06 288 ASN A O 1
ATOM 2198 N N . LEU A 1 289 ? -12.234 37.75 20.328 1 96.12 289 LEU A N 1
ATOM 2199 C CA . LEU A 1 289 ? -11.117 37.594 19.406 1 96.12 289 LEU A CA 1
ATOM 2200 C C . LEU A 1 289 ? -11.492 38.062 18.016 1 96.12 289 LEU A C 1
ATOM 2202 O O . LEU A 1 289 ? -12.547 37.688 17.484 1 96.12 289 LEU A O 1
ATOM 2206 N N . LYS A 1 290 ? -10.719 38.969 17.5 1 97.75 290 LYS A N 1
ATOM 2207 C CA . LYS A 1 290 ? -10.883 39.375 16.109 1 97.75 290 LYS A CA 1
ATOM 2208 C C . LYS A 1 290 ? -10.023 38.5 15.18 1 97.75 290 LYS A C 1
ATOM 2210 O O . LYS A 1 290 ? -8.883 38.188 15.523 1 97.75 290 LYS A O 1
ATOM 2215 N N . ILE A 1 291 ? -10.594 38.094 14.023 1 98.44 291 ILE A N 1
ATOM 2216 C CA . ILE A 1 291 ? -9.883 37.188 13.133 1 98.44 291 ILE A CA 1
ATOM 2217 C C . ILE A 1 291 ? -9.938 37.719 11.703 1 98.44 291 ILE A C 1
ATOM 2219 O O . ILE A 1 291 ? -11 38.125 11.234 1 98.44 291 ILE A O 1
ATOM 2223 N N . VAL A 1 292 ? -8.844 37.812 11.062 1 98.69 292 VAL A N 1
ATOM 2224 C CA . VAL A 1 292 ? -8.773 37.938 9.609 1 98.69 292 VAL A CA 1
ATOM 2225 C C . VAL A 1 292 ? -8.336 36.625 8.992 1 98.69 292 VAL A C 1
ATOM 2227 O O . VAL A 1 292 ? -7.266 36.094 9.312 1 98.69 292 VAL A O 1
ATOM 2230 N N . LEU A 1 293 ? -9.18 36.031 8.164 1 98.56 293 LEU A N 1
ATOM 2231 C CA . LEU A 1 293 ? -8.867 34.812 7.43 1 98.56 293 LEU A CA 1
ATOM 2232 C C . LEU A 1 293 ? -8.406 35.125 6.016 1 98.56 293 LEU A C 1
ATOM 2234 O O . LEU A 1 293 ? -9.164 35.656 5.215 1 98.56 293 LEU A O 1
ATOM 2238 N N . GLN A 1 294 ? -7.156 34.781 5.738 1 98.44 294 GLN A N 1
ATOM 2239 C CA . GLN A 1 294 ? -6.586 35.094 4.43 1 98.44 294 GLN A CA 1
ATOM 2240 C C . GLN A 1 294 ? -6.406 33.844 3.598 1 98.44 294 GLN A C 1
ATOM 2242 O O . GLN A 1 294 ? -6.02 32.781 4.125 1 98.44 294 GLN A O 1
ATOM 2247 N N . ASP A 1 295 ? -6.715 33.844 2.365 1 95.5 295 ASP A N 1
ATOM 2248 C CA . ASP A 1 295 ? -6.414 32.812 1.38 1 95.5 295 ASP A CA 1
ATOM 2249 C C . ASP A 1 295 ? -6.59 33.312 -0.042 1 95.5 295 ASP A C 1
ATOM 2251 O O . ASP A 1 295 ? -6.875 34.5 -0.24 1 95.5 295 ASP A O 1
ATOM 2255 N N . ARG A 1 296 ? -6.348 32.531 -0.994 1 92.06 296 ARG A N 1
ATOM 2256 C CA . ARG A 1 296 ? -6.539 32.906 -2.395 1 92.06 296 ARG A CA 1
ATOM 2257 C C . ARG A 1 296 ? -8.008 33.188 -2.691 1 92.06 296 ARG A C 1
ATOM 2259 O O . ARG A 1 296 ? -8.891 32.75 -1.964 1 92.06 296 ARG A O 1
ATOM 2266 N N . PRO A 1 297 ? -8.289 33.875 -3.805 1 91.44 297 PRO A N 1
ATOM 2267 C CA . PRO A 1 297 ? -9.656 34.312 -4.102 1 91.44 297 PRO A CA 1
ATOM 2268 C C . PRO A 1 297 ? -10.641 33.156 -4.219 1 91.44 297 PRO A C 1
ATOM 2270 O O . PRO A 1 297 ? -11.758 33.219 -3.699 1 91.44 297 PRO A O 1
ATOM 2273 N N . GLU A 1 298 ? -10.227 32.031 -4.895 1 84.44 298 GLU A N 1
ATOM 2274 C CA . GLU A 1 298 ? -11.117 30.906 -5.113 1 84.44 298 GLU A CA 1
ATOM 2275 C C . GLU A 1 298 ? -11.477 30.234 -3.797 1 84.44 298 GLU A C 1
ATOM 2277 O O . GLU A 1 298 ? -12.586 29.703 -3.65 1 84.44 298 GLU A O 1
ATOM 2282 N N . VAL A 1 299 ? -10.594 30.25 -2.867 1 88.31 299 VAL A N 1
ATOM 2283 C CA . VAL A 1 299 ? -10.82 29.625 -1.567 1 88.31 299 VAL A CA 1
ATOM 2284 C C . VAL A 1 299 ? -11.688 30.531 -0.701 1 88.31 299 VAL A C 1
ATOM 2286 O O . VAL A 1 299 ? -12.57 30.062 0.02 1 88.31 299 VAL A O 1
ATOM 2289 N N . ILE A 1 300 ? -11.453 31.844 -0.74 1 94.31 300 ILE A N 1
ATOM 2290 C CA . ILE A 1 300 ? -12.211 32.812 0.05 1 94.31 300 ILE A CA 1
ATOM 2291 C C . ILE A 1 300 ? -13.68 32.781 -0.371 1 94.31 300 ILE A C 1
ATOM 2293 O O . ILE A 1 300 ? -14.57 32.938 0.464 1 94.31 300 ILE A O 1
ATOM 2297 N N . LEU A 1 301 ? -13.906 32.562 -1.686 1 89.88 301 LEU A N 1
ATOM 2298 C CA . LEU A 1 301 ? -15.281 32.406 -2.146 1 89.88 301 LEU A CA 1
ATOM 2299 C C . LEU A 1 301 ? -15.969 31.25 -1.427 1 89.88 301 LEU A C 1
ATOM 2301 O O . LEU A 1 301 ? -17.109 31.375 -0.97 1 89.88 301 LEU A O 1
ATOM 2305 N N . GLN A 1 302 ? -15.258 30.156 -1.289 1 85.56 302 GLN A N 1
ATOM 2306 C CA . GLN A 1 302 ? -15.789 29 -0.571 1 85.56 302 GLN A CA 1
ATOM 2307 C C . GLN A 1 302 ? -15.914 29.281 0.922 1 85.56 302 GLN A C 1
ATOM 2309 O O . GLN A 1 302 ? -16.828 28.797 1.583 1 85.56 302 GLN A O 1
ATOM 2314 N N . ALA A 1 303 ? -14.984 30.047 1.457 1 93.06 303 ALA A N 1
ATOM 2315 C CA . ALA A 1 303 ? -15.031 30.438 2.865 1 93.06 303 ALA A CA 1
ATOM 2316 C C . ALA A 1 303 ? -16.297 31.234 3.176 1 93.06 303 ALA A C 1
ATOM 2318 O O . ALA A 1 303 ? -16.891 31.078 4.246 1 93.06 303 ALA A O 1
ATOM 2319 N N . GLY A 1 304 ? -16.641 32.094 2.24 1 94.81 304 GLY A N 1
ATOM 2320 C CA . GLY A 1 304 ? -17.875 32.844 2.416 1 94.81 304 GLY A CA 1
ATOM 2321 C C . GLY A 1 304 ? -19.078 31.938 2.67 1 94.81 304 GLY A C 1
ATOM 2322 O O . GLY A 1 304 ? -19.844 32.188 3.607 1 94.81 304 GLY A O 1
ATOM 2323 N N . ALA A 1 305 ? -19.156 30.922 1.864 1 88.12 305 ALA A N 1
ATOM 2324 C CA . ALA A 1 305 ? -20.266 29.984 2.008 1 88.12 305 ALA A CA 1
ATOM 2325 C C . ALA A 1 305 ? -20.156 29.203 3.318 1 88.12 305 ALA A C 1
ATOM 2327 O O . ALA A 1 305 ? -21.156 28.969 3.99 1 88.12 305 ALA A O 1
ATOM 2328 N N . PHE A 1 306 ? -19.062 28.844 3.689 1 87.88 306 PHE A N 1
ATOM 2329 C CA . PHE A 1 306 ? -18.812 28.078 4.902 1 87.88 306 PHE A CA 1
ATOM 2330 C C . PHE A 1 306 ? -19.203 28.875 6.141 1 87.88 306 PHE A C 1
ATOM 2332 O O . PHE A 1 306 ? -19.922 28.359 7.008 1 87.88 306 PHE A O 1
ATOM 2339 N N . TRP A 1 307 ? -18.812 30.125 6.207 1 95.12 307 TRP A N 1
ATOM 2340 C CA . TRP A 1 307 ? -19.062 30.953 7.387 1 95.12 307 TRP A CA 1
ATOM 2341 C C . TRP A 1 307 ? -20.516 31.391 7.438 1 95.12 307 TRP A C 1
ATOM 2343 O O . TRP A 1 307 ? -21.094 31.562 8.516 1 95.12 307 TRP A O 1
ATOM 2353 N N . GLN A 1 308 ? -21.141 31.578 6.25 1 95.12 308 GLN A N 1
ATOM 2354 C CA . GLN A 1 308 ? -22.578 31.859 6.219 1 95.12 308 GLN A CA 1
ATOM 2355 C C . GLN A 1 308 ? -23.375 30.734 6.852 1 95.12 308 GLN A C 1
ATOM 2357 O O . GLN A 1 308 ? -24.375 30.984 7.539 1 95.12 308 GLN A O 1
ATOM 2362 N N . LYS A 1 309 ? -22.859 29.609 6.637 1 89.19 309 LYS A N 1
ATOM 2363 C CA . LYS A 1 309 ? -23.562 28.422 7.133 1 89.19 309 LYS A CA 1
ATOM 2364 C C . LYS A 1 309 ? -23.25 28.188 8.609 1 89.19 309 LYS A C 1
ATOM 2366 O O . LYS A 1 309 ? -24.125 27.766 9.367 1 89.19 309 LYS A O 1
ATOM 2371 N N . HIS A 1 310 ? -22.109 28.453 9.078 1 91.06 310 HIS A N 1
ATOM 2372 C CA . HIS A 1 310 ? -21.672 27.922 10.375 1 91.06 310 HIS A CA 1
ATOM 2373 C C . HIS A 1 310 ? -21.656 29.016 11.438 1 91.06 310 HIS A C 1
ATOM 2375 O O . HIS A 1 310 ? -21.844 28.75 12.625 1 91.06 310 HIS A O 1
ATOM 2381 N N . PHE A 1 311 ? -21.359 30.266 11.031 1 96.44 311 PHE A N 1
ATOM 2382 C CA . PHE A 1 311 ? -21.281 31.359 11.992 1 96.44 311 PHE A CA 1
ATOM 2383 C C . PHE A 1 311 ? -21.406 32.719 11.289 1 96.44 311 PHE A C 1
ATOM 2385 O O . PHE A 1 311 ? -20.516 33.562 11.391 1 96.44 311 PHE A O 1
ATOM 2392 N N . PRO A 1 312 ? -22.531 33 10.664 1 96.62 312 PRO A N 1
ATOM 2393 C CA . PRO A 1 312 ? -22.719 34.188 9.859 1 96.62 312 PRO A CA 1
ATOM 2394 C C . PRO A 1 312 ? -22.547 35.469 10.664 1 96.62 312 PRO A C 1
ATOM 2396 O O . PRO A 1 312 ? -22.062 36.469 10.141 1 96.62 312 PRO A O 1
ATOM 2399 N N . GLN A 1 313 ? -22.875 35.469 11.938 1 96.94 313 GLN A N 1
ATOM 2400 C CA . GLN A 1 313 ? -22.828 36.656 12.773 1 96.94 313 GLN A CA 1
ATOM 2401 C C . GLN A 1 313 ? -21.406 37.188 12.914 1 96.94 313 GLN A C 1
ATOM 2403 O O . GLN A 1 313 ? -21.203 38.406 13.031 1 96.94 313 GLN A O 1
ATOM 2408 N N . ALA A 1 314 ? -20.484 36.25 12.93 1 97.06 314 ALA A N 1
ATOM 2409 C CA . ALA A 1 314 ? -19.078 36.656 13.094 1 97.06 314 ALA A CA 1
ATOM 2410 C C . ALA A 1 314 ? -18.609 37.469 11.891 1 97.06 314 ALA A C 1
ATOM 2412 O O . ALA A 1 314 ? -17.812 38.375 12.039 1 97.06 314 ALA A O 1
ATOM 2413 N N . VAL A 1 315 ? -19.109 37.156 10.727 1 97.25 315 VAL A N 1
ATOM 2414 C CA . VAL A 1 315 ? -18.719 37.844 9.508 1 97.25 315 VAL A CA 1
ATOM 2415 C C . VAL A 1 315 ? -19.531 39.125 9.367 1 97.25 315 VAL A C 1
ATOM 2417 O O . VAL A 1 315 ? -18.984 40.188 9.008 1 97.25 315 VAL A O 1
ATOM 2420 N N . LEU A 1 316 ? -20.781 39.062 9.734 1 96.12 316 LEU A N 1
ATOM 2421 C CA . LEU A 1 316 ? -21.672 40.219 9.648 1 96.12 316 LEU A CA 1
ATOM 2422 C C . LEU A 1 316 ? -21.219 41.312 10.594 1 96.12 316 LEU A C 1
ATOM 2424 O O . LEU A 1 316 ? -21.297 42.5 10.258 1 96.12 316 LEU A O 1
ATOM 2428 N N . SER A 1 317 ? -20.766 40.938 11.797 1 96.38 317 SER A N 1
ATOM 2429 C CA . SER A 1 317 ? -20.328 41.906 12.797 1 96.38 317 SER A CA 1
ATOM 2430 C C . SER A 1 317 ? -18.906 42.375 12.508 1 96.38 317 SER A C 1
ATOM 2432 O O . SER A 1 317 ? -18.375 43.25 13.211 1 96.38 317 SER A O 1
ATOM 2434 N N . LYS A 1 318 ? -18.203 41.75 11.531 1 96 318 LYS A N 1
ATOM 2435 C CA . LYS A 1 318 ? -16.844 42.062 11.117 1 96 318 LYS A CA 1
ATOM 2436 C C . LYS A 1 318 ? -15.836 41.625 12.172 1 96 318 LYS A C 1
ATOM 2438 O O . LYS A 1 318 ? -14.695 42.094 12.188 1 96 318 LYS A O 1
ATOM 2443 N N . ARG A 1 319 ? -16.297 40.844 13.062 1 97.12 319 ARG A N 1
ATOM 2444 C CA . ARG A 1 319 ? -15.352 40.188 13.969 1 97.12 319 ARG A CA 1
ATOM 2445 C C . ARG A 1 319 ? -14.414 39.25 13.219 1 97.12 319 ARG A C 1
ATOM 2447 O O . ARG A 1 319 ? -13.258 39.094 13.602 1 97.12 319 ARG A O 1
ATOM 2454 N N . VAL A 1 320 ? -15.008 38.562 12.211 1 98.25 320 VAL A N 1
ATOM 2455 C CA . VAL A 1 320 ? -14.234 37.75 11.273 1 98.25 320 VAL A CA 1
ATOM 2456 C C . VAL A 1 320 ? -14.266 38.375 9.891 1 98.25 320 VAL A C 1
ATOM 2458 O O . VAL A 1 320 ? -15.344 38.656 9.352 1 98.25 320 VAL A O 1
ATOM 2461 N N . ILE A 1 321 ? -13.141 38.688 9.367 1 98.5 321 ILE A N 1
ATOM 2462 C CA . ILE A 1 321 ? -13.016 39.25 8.031 1 98.5 321 ILE A CA 1
ATOM 2463 C C . ILE A 1 321 ? -12.383 38.25 7.086 1 98.5 321 ILE A C 1
ATOM 2465 O O . ILE A 1 321 ? -11.32 37.688 7.387 1 98.5 321 ILE A O 1
ATOM 2469 N N . LEU A 1 322 ? -13.062 37.875 6.031 1 98.44 322 LEU A N 1
ATOM 2470 C CA . LEU A 1 322 ? -12.523 37.031 4.973 1 98.44 322 LEU A CA 1
ATOM 2471 C C . LEU A 1 322 ? -11.805 37.875 3.918 1 98.44 322 LEU A C 1
ATOM 2473 O O . LEU A 1 322 ? -12.422 38.719 3.27 1 98.44 322 LEU A O 1
ATOM 2477 N N . GLU A 1 323 ? -10.547 37.656 3.756 1 98.38 323 GLU A N 1
ATOM 2478 C CA . GLU A 1 323 ? -9.727 38.562 2.953 1 98.38 323 GLU A CA 1
ATOM 2479 C C . GLU A 1 323 ? -8.898 37.781 1.931 1 98.38 323 GLU A C 1
ATOM 2481 O O . GLU A 1 323 ? -8.211 36.844 2.279 1 98.38 323 GLU A O 1
ATOM 2486 N N . THR A 1 324 ? -8.977 38.125 0.635 1 97.81 324 THR A N 1
ATOM 2487 C CA . THR A 1 324 ? -8.109 37.562 -0.389 1 97.81 324 THR A CA 1
ATOM 2488 C C . THR A 1 324 ? -6.676 38.062 -0.214 1 97.81 324 THR A C 1
ATOM 2490 O O . THR A 1 324 ? -6.434 39.25 -0.083 1 97.81 324 THR A O 1
ATOM 2493 N N . HIS A 1 325 ? -5.727 37.156 -0.207 1 97.69 325 HIS A N 1
ATOM 2494 C CA . HIS A 1 325 ? -4.316 37.5 -0.067 1 97.69 325 HIS A CA 1
ATOM 2495 C C . HIS A 1 325 ? -3.424 36.406 -0.644 1 97.69 325 HIS A C 1
ATOM 2497 O O . HIS A 1 325 ? -3.662 35.219 -0.415 1 97.69 325 HIS A O 1
ATOM 2503 N N . ASN A 1 326 ? -2.5 36.812 -1.446 1 96 326 ASN A N 1
ATOM 2504 C CA . ASN A 1 326 ? -1.412 35.938 -1.878 1 96 326 ASN A CA 1
ATOM 2505 C C . ASN A 1 326 ? -0.237 36 -0.905 1 96 326 ASN A C 1
ATOM 2507 O O . ASN A 1 326 ? 0.32 37.062 -0.65 1 96 326 ASN A O 1
ATOM 2511 N N . VAL A 1 327 ? 0.172 34.906 -0.45 1 96.69 327 VAL A N 1
ATOM 2512 C CA . VAL A 1 327 ? 1.149 34.812 0.63 1 96.69 327 VAL A CA 1
ATOM 2513 C C . VAL A 1 327 ? 2.504 35.312 0.143 1 96.69 327 VAL A C 1
ATOM 2515 O O . VAL A 1 327 ? 3.375 35.656 0.95 1 96.69 327 VAL A O 1
ATOM 2518 N N . PHE A 1 328 ? 2.725 35.438 -1.144 1 96.69 328 PHE A N 1
ATOM 2519 C CA . PHE A 1 328 ? 3.996 35.906 -1.695 1 96.69 328 PHE A CA 1
ATOM 2520 C C . PHE A 1 328 ? 4.023 37.438 -1.816 1 96.69 328 PHE A C 1
ATOM 2522 O O . PHE A 1 328 ? 5.082 38.031 -2.016 1 96.69 328 PHE A O 1
ATOM 2529 N N . ASP A 1 329 ? 2.883 38 -1.665 1 97.19 329 ASP A N 1
ATOM 2530 C CA . ASP A 1 329 ? 2.809 39.469 -1.656 1 97.19 329 ASP A CA 1
ATOM 2531 C C . ASP A 1 329 ? 3.09 40.031 -0.262 1 97.19 329 ASP A C 1
ATOM 2533 O O . ASP A 1 329 ? 3.027 39.312 0.729 1 97.19 329 ASP A O 1
ATOM 2537 N N . ALA A 1 330 ? 3.373 41.344 -0.268 1 97.06 330 ALA A N 1
ATOM 2538 C CA . ALA A 1 330 ? 3.516 42 1.025 1 97.06 330 ALA A CA 1
ATOM 2539 C C . ALA A 1 330 ? 2.25 41.844 1.865 1 97.06 330 ALA A C 1
ATOM 2541 O O . ALA A 1 330 ? 1.137 41.969 1.348 1 97.06 330 ALA A O 1
ATOM 2542 N N . GLN A 1 331 ? 2.467 41.5 3.129 1 98 331 GLN A N 1
ATOM 2543 C CA . GLN A 1 331 ? 1.349 41.25 4.027 1 98 331 GLN A CA 1
ATOM 2544 C C . GLN A 1 331 ? 0.488 42.5 4.211 1 98 331 GLN A C 1
ATOM 2546 O O . GLN A 1 331 ? 1.006 43.562 4.508 1 98 331 GLN A O 1
ATOM 2551 N N . LYS A 1 332 ? -0.828 42.375 4.074 1 96.75 332 LYS A N 1
ATOM 2552 C CA . LYS A 1 332 ? -1.779 43.469 4.129 1 96.75 332 LYS A CA 1
ATOM 2553 C C . LYS A 1 332 ? -1.976 43.969 5.562 1 96.75 332 LYS A C 1
ATOM 2555 O O . LYS A 1 332 ? -2.211 45.156 5.793 1 96.75 332 LYS A O 1
ATOM 2560 N N . ARG A 1 333 ? -1.951 43.062 6.48 1 97.62 333 ARG A N 1
ATOM 2561 C CA . ARG A 1 333 ? -2.199 43.344 7.883 1 97.62 333 ARG A CA 1
ATOM 2562 C C . ARG A 1 333 ? -0.892 43.594 8.633 1 97.62 333 ARG A C 1
ATOM 2564 O O . ARG A 1 333 ? 0.008 42.75 8.594 1 97.62 333 ARG A O 1
ATOM 2571 N N . LYS A 1 334 ? -0.911 44.75 9.359 1 97.25 334 LYS A N 1
ATOM 2572 C CA . LYS A 1 334 ? 0.317 45.094 10.07 1 97.25 334 LYS A CA 1
ATOM 2573 C C . LYS A 1 334 ? 0.135 45 11.578 1 97.25 334 LYS A C 1
ATOM 2575 O O . LYS A 1 334 ? -0.922 45.344 12.109 1 97.25 334 LYS A O 1
ATOM 2580 N N . GLY A 1 335 ? 1.125 44.406 12.188 1 97.06 335 GLY A N 1
ATOM 2581 C CA . GLY A 1 335 ? 1.263 44.406 13.641 1 97.06 335 GLY A CA 1
ATOM 2582 C C . GLY A 1 335 ? 0.141 43.656 14.328 1 97.06 335 GLY A C 1
ATOM 2583 O O . GLY A 1 335 ? -0.364 44.094 15.367 1 97.06 335 GLY A O 1
ATOM 2584 N N . PRO A 1 336 ? -0.426 42.562 13.758 1 97.81 336 PRO A N 1
ATOM 2585 C CA . PRO A 1 336 ? -1.396 41.812 14.539 1 97.81 336 PRO A CA 1
ATOM 2586 C C . PRO A 1 336 ? -0.783 41.188 15.789 1 97.81 336 PRO A C 1
ATOM 2588 O O . PRO A 1 336 ? 0.441 41.156 15.938 1 97.81 336 PRO A O 1
ATOM 2591 N N . ARG A 1 337 ? -1.63 40.688 16.688 1 97.25 337 ARG A N 1
ATOM 2592 C CA . ARG A 1 337 ? -1.116 40 17.859 1 97.25 337 ARG A CA 1
ATOM 2593 C C . ARG A 1 337 ? -0.538 38.625 17.469 1 97.25 337 ARG A C 1
ATOM 2595 O O . ARG A 1 337 ? 0.419 38.156 18.094 1 97.25 337 ARG A O 1
ATOM 2602 N N . ILE A 1 338 ? -1.215 37.969 16.469 1 98.19 338 ILE A N 1
ATOM 2603 C CA . ILE A 1 338 ? -0.768 36.656 16.078 1 98.19 338 ILE A CA 1
ATOM 2604 C C . ILE A 1 338 ? -0.858 36.5 14.555 1 98.19 338 ILE A C 1
ATOM 2606 O O . ILE A 1 338 ? -1.88 36.844 13.953 1 98.19 338 ILE A O 1
ATOM 2610 N N . PHE A 1 339 ? 0.221 36.062 14 1 98.62 339 PHE A N 1
ATOM 2611 C CA . PHE A 1 339 ? 0.156 35.344 12.727 1 98.62 339 PHE A CA 1
ATOM 2612 C C . PHE A 1 339 ? 0.063 33.844 12.953 1 98.62 339 PHE A C 1
ATOM 2614 O O . PHE A 1 339 ? 0.934 33.25 13.586 1 98.62 339 PHE A O 1
ATOM 2621 N N . PHE A 1 340 ? -1.008 33.25 12.453 1 97.56 340 PHE A N 1
ATOM 2622 C CA . PHE A 1 340 ? -1.208 31.812 12.594 1 97.56 340 PHE A CA 1
ATOM 2623 C C . PHE A 1 340 ? -0.956 31.109 11.266 1 97.56 340 PHE A C 1
ATOM 2625 O O . PHE A 1 340 ? -1.659 31.359 10.281 1 97.56 340 PHE A O 1
ATOM 2632 N N . VAL A 1 341 ? 0.072 30.297 11.234 1 97.25 341 VAL A N 1
ATOM 2633 C CA . VAL A 1 341 ? 0.48 29.562 10.031 1 97.25 341 VAL A CA 1
ATOM 2634 C C . VAL A 1 341 ? 0.422 28.062 10.289 1 97.25 341 VAL A C 1
ATOM 2636 O O . VAL A 1 341 ? 1.339 27.5 10.883 1 97.25 341 VAL A O 1
ATOM 2639 N N . ARG A 1 342 ? -0.61 27.438 9.766 1 93.62 342 ARG A N 1
ATOM 2640 C CA . ARG A 1 342 ? -0.839 26.016 10 1 93.62 342 ARG A CA 1
ATOM 2641 C C . ARG A 1 342 ? -0.941 25.25 8.68 1 93.62 342 ARG A C 1
ATOM 2643 O O . ARG A 1 342 ? -1.856 25.484 7.891 1 93.62 342 ARG A O 1
ATOM 2650 N N . PHE A 1 343 ? 0.017 24.359 8.414 1 90.19 343 PHE A N 1
ATOM 2651 C CA . PHE A 1 343 ? 0.018 23.516 7.23 1 90.19 343 PHE A CA 1
ATOM 2652 C C . PHE A 1 343 ? 0.112 24.344 5.961 1 90.19 343 PHE A C 1
ATOM 2654 O O . PHE A 1 343 ? -0.601 24.094 4.988 1 90.19 343 PHE A O 1
ATOM 2661 N N . VAL A 1 344 ? 0.858 25.359 6.035 1 93.69 344 VAL A N 1
ATOM 2662 C CA . VAL A 1 344 ? 1.02 26.25 4.891 1 93.69 344 VAL A CA 1
ATOM 2663 C C . VAL A 1 344 ? 2.408 26.062 4.281 1 93.69 344 VAL A C 1
ATOM 2665 O O . VAL A 1 344 ? 2.539 25.875 3.068 1 93.69 344 VAL A O 1
ATOM 2668 N N . ILE A 1 345 ? 3.42 26.031 5.113 1 95.06 345 ILE A N 1
ATOM 2669 C CA . ILE A 1 345 ? 4.809 26.062 4.664 1 95.06 345 ILE A CA 1
ATOM 2670 C C . ILE A 1 345 ? 5.137 24.75 3.934 1 95.06 345 ILE A C 1
ATOM 2672 O O . ILE A 1 345 ? 5.934 24.75 2.994 1 95.06 345 ILE A O 1
ATOM 2676 N N . ARG A 1 346 ? 4.488 23.703 4.27 1 91.75 346 ARG A N 1
ATOM 2677 C CA . ARG A 1 346 ? 4.715 22.391 3.674 1 91.75 346 ARG A CA 1
ATOM 2678 C C . ARG A 1 346 ? 4.383 22.391 2.186 1 91.75 346 ARG A C 1
ATOM 2680 O O . ARG A 1 346 ? 4.863 21.547 1.434 1 91.75 346 ARG A O 1
ATOM 2687 N N . GLU A 1 347 ? 3.58 23.281 1.764 1 91.19 347 GLU A N 1
ATOM 2688 C CA . GLU A 1 347 ? 3.107 23.328 0.383 1 91.19 347 GLU A CA 1
ATOM 2689 C C . GLU A 1 347 ? 4.137 23.984 -0.533 1 91.19 347 GLU A C 1
ATOM 2691 O O . GLU A 1 347 ? 3.971 24 -1.755 1 91.19 347 GLU A O 1
ATOM 2696 N N . TRP A 1 348 ? 5.238 24.453 0.03 1 94.12 348 TRP A N 1
ATOM 2697 C CA . TRP A 1 348 ? 6.176 25.266 -0.734 1 94.12 348 TRP A CA 1
ATOM 2698 C C . TRP A 1 348 ? 7.605 24.766 -0.55 1 94.12 348 TRP A C 1
ATOM 2700 O O . TRP A 1 348 ? 7.926 24.156 0.464 1 94.12 348 TRP A O 1
ATOM 2710 N N . ASN A 1 349 ? 8.438 25.047 -1.593 1 93.31 349 ASN A N 1
ATOM 2711 C CA . ASN A 1 349 ? 9.852 24.719 -1.415 1 93.31 349 ASN A CA 1
ATOM 2712 C C . ASN A 1 349 ? 10.516 25.656 -0.409 1 93.31 349 ASN A C 1
ATOM 2714 O O . ASN A 1 349 ? 9.867 26.562 0.13 1 93.31 349 ASN A O 1
ATOM 2718 N N . ASP A 1 350 ? 11.766 25.516 -0.123 1 94.12 350 ASP A N 1
ATOM 2719 C CA . ASP A 1 350 ? 12.438 26.234 0.949 1 94.12 350 ASP A CA 1
ATOM 2720 C C . ASP A 1 350 ? 12.492 27.734 0.645 1 94.12 350 ASP A C 1
ATOM 2722 O O . ASP A 1 350 ? 12.234 28.562 1.521 1 94.12 350 ASP A O 1
ATOM 2726 N N . GLU A 1 351 ? 12.828 28.047 -0.565 1 95.44 351 GLU A N 1
ATOM 2727 C CA . GLU A 1 351 ? 12.93 29.453 -0.949 1 95.44 351 GLU A CA 1
ATOM 2728 C C . GLU A 1 351 ? 11.586 30.156 -0.813 1 95.44 351 GLU A C 1
ATOM 2730 O O . GLU A 1 351 ? 11.516 31.266 -0.278 1 95.44 351 GLU A O 1
ATOM 2735 N N . GLU A 1 352 ? 10.555 29.516 -1.268 1 95.75 352 GLU A N 1
ATOM 2736 C CA . GLU A 1 352 ? 9.203 30.078 -1.191 1 95.75 352 GLU A CA 1
ATOM 2737 C C . GLU A 1 352 ? 8.734 30.172 0.256 1 95.75 352 GLU A C 1
ATOM 2739 O O . GLU A 1 352 ? 8.109 31.172 0.643 1 95.75 352 GLU A O 1
ATOM 2744 N N . ALA A 1 353 ? 9.008 29.219 1.043 1 97.19 353 ALA A N 1
ATOM 2745 C CA . ALA A 1 353 ? 8.625 29.203 2.453 1 97.19 353 ALA A CA 1
ATOM 2746 C C . ALA A 1 353 ? 9.289 30.344 3.213 1 97.19 353 ALA A C 1
ATOM 2748 O O . ALA A 1 353 ? 8.648 31.031 4.016 1 97.19 353 ALA A O 1
ATOM 2749 N N . VAL A 1 354 ? 10.539 30.547 2.967 1 97.81 354 VAL A N 1
ATOM 2750 C CA . VAL A 1 354 ? 11.273 31.625 3.605 1 97.81 354 VAL A CA 1
ATOM 2751 C C . VAL A 1 354 ? 10.672 32.969 3.209 1 97.81 354 VAL A C 1
ATOM 2753 O O . VAL A 1 354 ? 10.523 33.875 4.047 1 97.81 354 VAL A O 1
ATOM 2756 N N . LYS A 1 355 ? 10.32 33.062 1.96 1 98 355 LYS A N 1
ATOM 2757 C CA . LYS A 1 355 ? 9.703 34.312 1.49 1 98 355 LYS A CA 1
ATOM 2758 C C . LYS A 1 355 ? 8.398 34.594 2.236 1 98 355 LYS A C 1
ATOM 2760 O O . LYS A 1 355 ? 8.156 35.719 2.67 1 98 355 LYS A O 1
ATOM 2765 N N . ILE A 1 356 ? 7.578 33.594 2.4 1 98.19 356 ILE A N 1
ATOM 2766 C CA . ILE A 1 356 ? 6.301 33.719 3.096 1 98.19 356 ILE A CA 1
ATOM 2767 C C . ILE A 1 356 ? 6.539 34.156 4.535 1 98.19 356 ILE A C 1
ATOM 2769 O O . ILE A 1 356 ? 5.93 35.125 5.004 1 98.19 356 ILE A O 1
ATOM 2773 N N . LEU A 1 357 ? 7.441 33.531 5.234 1 98.5 357 LEU A N 1
ATOM 2774 C CA . LEU A 1 357 ? 7.719 33.812 6.637 1 98.5 357 LEU A CA 1
ATOM 2775 C C . LEU A 1 357 ? 8.367 35.188 6.797 1 98.5 357 LEU A C 1
ATOM 2777 O O . LEU A 1 357 ? 8.125 35.875 7.785 1 98.5 357 LEU A O 1
ATOM 2781 N N . THR A 1 358 ? 9.172 35.562 5.828 1 98.19 358 THR A N 1
ATOM 2782 C CA . THR A 1 358 ? 9.805 36.875 5.852 1 98.19 358 THR A CA 1
ATOM 2783 C C . THR A 1 358 ? 8.758 37.969 5.68 1 98.19 358 THR A C 1
ATOM 2785 O O . THR A 1 358 ? 8.82 39 6.363 1 98.19 358 THR A O 1
ATOM 2788 N N . ASN A 1 359 ? 7.844 37.75 4.746 1 98.12 359 ASN A N 1
ATOM 2789 C CA . ASN A 1 359 ? 6.758 38.719 4.574 1 98.12 359 ASN A CA 1
ATOM 2790 C C . ASN A 1 359 ? 6 38.969 5.875 1 98.12 359 ASN A C 1
ATOM 2792 O O . ASN A 1 359 ? 5.59 40.062 6.172 1 98.12 359 ASN A O 1
ATOM 2796 N N . LEU A 1 360 ? 5.836 37.969 6.668 1 98.56 360 LEU A N 1
ATOM 2797 C CA . LEU A 1 360 ? 5.125 38.062 7.938 1 98.56 360 LEU A CA 1
ATOM 2798 C C . LEU A 1 360 ? 5.973 38.812 8.977 1 98.56 360 LEU A C 1
ATOM 2800 O O . LEU A 1 360 ? 5.457 39.625 9.742 1 98.56 360 LEU A O 1
ATOM 2804 N N . SER A 1 361 ? 7.219 38.5 8.992 1 98.25 361 SER A N 1
ATOM 2805 C CA . SER A 1 361 ? 8.102 39.188 9.938 1 98.25 361 SER A CA 1
ATOM 2806 C C . SER A 1 361 ? 8.156 40.688 9.664 1 98.25 361 SER A C 1
ATOM 2808 O O . SER A 1 361 ? 8.148 41.5 10.594 1 98.25 361 SER A O 1
ATOM 2810 N N . GLN A 1 362 ? 8.164 41 8.422 1 97.5 362 GLN A N 1
ATOM 2811 C CA . GLN A 1 362 ? 8.234 42.406 8.016 1 97.5 362 GLN A CA 1
ATOM 2812 C C . GLN A 1 362 ? 6.961 43.156 8.398 1 97.5 362 GLN A C 1
ATOM 2814 O O . GLN A 1 362 ? 6.988 44.375 8.617 1 97.5 362 GLN A O 1
ATOM 2819 N N . ALA A 1 363 ? 5.902 42.438 8.516 1 98.06 363 ALA A N 1
ATOM 2820 C CA . ALA A 1 363 ? 4.617 43.062 8.844 1 98.06 363 ALA A CA 1
ATOM 2821 C C . ALA A 1 363 ? 4.348 43 10.344 1 98.06 363 ALA A C 1
ATOM 2823 O O . ALA A 1 363 ? 3.293 43.438 10.812 1 98.06 363 ALA A O 1
ATOM 2824 N N . SER A 1 364 ? 5.32 42.562 11.109 1 97.69 364 SER A N 1
ATOM 2825 C CA . SER A 1 364 ? 5.137 42.344 12.539 1 97.69 364 SER A CA 1
ATOM 2826 C C . SER A 1 364 ? 5.535 43.562 13.352 1 97.69 364 SER A C 1
ATOM 2828 O O . SER A 1 364 ? 6.34 44.375 12.898 1 97.69 364 SER A O 1
ATOM 2830 N N . SER A 1 365 ? 4.895 43.75 14.516 1 96.38 365 SER A N 1
ATOM 2831 C CA . SER A 1 365 ? 5.352 44.594 15.602 1 96.38 365 SER A CA 1
ATOM 2832 C C . SER A 1 365 ? 6.082 43.812 16.672 1 96.38 365 SER A C 1
ATOM 2834 O O . SER A 1 365 ? 6.074 42.562 16.656 1 96.38 365 SER A O 1
ATOM 2836 N N . PRO A 1 366 ? 6.703 44.469 17.594 1 94.38 366 PRO A N 1
ATOM 2837 C CA . PRO A 1 366 ? 7.41 43.719 18.641 1 94.38 366 PRO A CA 1
ATOM 2838 C C . PRO A 1 366 ? 6.488 42.844 19.469 1 94.38 366 PRO A C 1
ATOM 2840 O O . PRO A 1 366 ? 6.949 41.906 20.125 1 94.38 366 PRO A O 1
ATOM 2843 N N . SER A 1 367 ? 5.234 43.125 19.438 1 94.44 367 SER A N 1
ATOM 2844 C CA . SER A 1 367 ? 4.293 42.344 20.25 1 94.44 367 SER A CA 1
ATOM 2845 C C . SER A 1 367 ? 3.672 41.219 19.438 1 94.44 367 SER A C 1
ATOM 2847 O O . SER A 1 367 ? 2.957 40.375 19.984 1 94.44 367 SER A O 1
ATOM 2849 N N . THR A 1 368 ? 3.967 41.156 18.156 1 97.12 368 THR A N 1
ATOM 2850 C CA . THR A 1 368 ? 3.416 40.125 17.281 1 97.12 368 THR A CA 1
ATOM 2851 C C . THR A 1 368 ? 4.074 38.781 17.562 1 97.12 368 THR A C 1
ATOM 2853 O O . THR A 1 368 ? 5.285 38.719 17.781 1 97.12 368 THR A O 1
ATOM 2856 N N . LYS A 1 369 ? 3.252 37.688 17.578 1 97.56 369 LYS A N 1
ATOM 2857 C CA . LYS A 1 369 ? 3.77 36.344 17.641 1 97.56 369 LYS A CA 1
ATOM 2858 C C . LYS A 1 369 ? 3.42 35.562 16.359 1 97.56 369 LYS A C 1
ATOM 2860 O O . LYS A 1 369 ? 2.369 35.781 15.766 1 97.56 369 LYS A O 1
ATOM 2865 N N . LEU A 1 370 ? 4.359 34.75 16 1 98.44 370 LEU A N 1
ATOM 2866 C CA . LEU A 1 370 ? 4.086 33.75 14.969 1 98.44 370 LEU A CA 1
ATOM 2867 C C . LEU A 1 370 ? 3.834 32.375 15.594 1 98.44 370 LEU A C 1
ATOM 2869 O O . LEU A 1 370 ? 4.637 31.906 16.406 1 98.44 370 LEU A O 1
ATOM 2873 N N . ILE A 1 371 ? 2.717 31.812 15.328 1 97.5 371 ILE A N 1
ATOM 2874 C CA . ILE A 1 371 ? 2.453 30.422 15.688 1 97.5 371 ILE A CA 1
ATOM 2875 C C . ILE A 1 371 ? 2.484 29.562 14.43 1 97.5 371 ILE A C 1
ATOM 2877 O O . ILE A 1 371 ? 1.581 29.625 13.594 1 97.5 371 ILE A O 1
ATOM 2881 N N . LEU A 1 372 ? 3.535 28.781 14.344 1 96.81 372 LEU A N 1
ATOM 2882 C CA . LEU A 1 372 ? 3.707 27.844 13.234 1 96.81 372 LEU A CA 1
ATOM 2883 C C . LEU A 1 372 ? 3.354 26.422 13.672 1 96.81 372 LEU A C 1
ATOM 2885 O O . LEU A 1 372 ? 3.898 25.922 14.648 1 96.81 372 LEU A O 1
ATOM 2889 N N . VAL A 1 373 ? 2.365 25.812 12.977 1 92.88 373 VAL A N 1
ATOM 2890 C CA . VAL A 1 373 ? 1.955 24.438 13.266 1 92.88 373 VAL A CA 1
ATOM 2891 C C . VAL A 1 373 ? 2.191 23.562 12.047 1 92.88 373 VAL A C 1
ATOM 2893 O O . VAL A 1 373 ? 1.58 23.766 10.992 1 92.88 373 VAL A O 1
ATOM 2896 N N . GLU A 1 374 ? 3.088 22.625 12.148 1 89.5 374 GLU A N 1
ATOM 2897 C CA . GLU A 1 374 ? 3.445 21.719 11.07 1 89.5 374 GLU A CA 1
ATOM 2898 C C . GLU A 1 374 ? 3.672 20.297 11.586 1 89.5 374 GLU A C 1
ATOM 2900 O O . GLU A 1 374 ? 3.863 20.094 12.789 1 89.5 374 GLU A O 1
ATOM 2905 N N . ARG A 1 375 ? 3.564 19.375 10.648 1 85.12 375 ARG A N 1
ATOM 2906 C CA . ARG A 1 375 ? 4.113 18.047 10.93 1 85.12 375 ARG A CA 1
ATOM 2907 C C . ARG A 1 375 ? 5.621 18.016 10.695 1 85.12 375 ARG A C 1
ATOM 2909 O O . ARG A 1 375 ? 6.125 18.672 9.773 1 85.12 375 ARG A O 1
ATOM 2916 N N . THR A 1 376 ? 6.32 17.359 11.539 1 84.81 376 THR A N 1
ATOM 2917 C CA . THR A 1 376 ? 7.77 17.297 11.383 1 84.81 376 THR A CA 1
ATOM 2918 C C . THR A 1 376 ? 8.219 15.859 11.078 1 84.81 376 THR A C 1
ATOM 2920 O O . THR A 1 376 ? 7.699 14.906 11.664 1 84.81 376 THR A O 1
ATOM 2923 N N . VAL A 1 377 ? 9.117 15.75 10.164 1 82.75 377 VAL A N 1
ATOM 2924 C CA . VAL A 1 377 ? 9.68 14.453 9.805 1 82.75 377 VAL A CA 1
ATOM 2925 C C . VAL A 1 377 ? 10.359 13.828 11.023 1 82.75 377 VAL A C 1
ATOM 2927 O O . VAL A 1 377 ? 11.148 14.484 11.703 1 82.75 377 VAL A O 1
ATOM 2930 N N . THR A 1 378 ? 9.938 12.602 11.273 1 75.25 378 THR A N 1
ATOM 2931 C CA . THR A 1 378 ? 10.516 11.867 12.398 1 75.25 378 THR A CA 1
ATOM 2932 C C . THR A 1 378 ? 11.852 11.25 12.008 1 75.25 378 THR A C 1
ATOM 2934 O O . THR A 1 378 ? 12.164 11.125 10.82 1 75.25 378 THR A O 1
ATOM 2937 N N . ASN A 1 379 ? 12.562 10.938 13.031 1 70.38 379 ASN A N 1
ATOM 2938 C CA . ASN A 1 379 ? 13.852 10.297 12.789 1 70.38 379 ASN A CA 1
ATOM 2939 C C . ASN A 1 379 ? 13.695 8.969 12.055 1 70.38 379 ASN A C 1
ATOM 2941 O O . ASN A 1 379 ? 12.875 8.133 12.445 1 70.38 379 ASN A O 1
ATOM 2945 N N . TYR A 1 380 ? 14.43 8.758 11.07 1 75.69 380 TYR A N 1
ATOM 2946 C CA . TYR A 1 380 ? 14.383 7.535 10.273 1 75.69 380 TYR A CA 1
ATOM 2947 C C . TYR A 1 380 ? 15.727 6.82 10.297 1 75.69 380 TYR A C 1
ATOM 2949 O O . TYR A 1 380 ? 15.844 5.695 9.797 1 75.69 380 TYR A O 1
ATOM 2957 N N . SER A 1 381 ? 16.734 7.457 10.867 1 77.81 381 SER A N 1
ATOM 2958 C CA . SER A 1 381 ? 18.062 6.871 10.867 1 77.81 381 SER A CA 1
ATOM 2959 C C . SER A 1 381 ? 18.344 6.137 12.172 1 77.81 381 SER A C 1
ATOM 2961 O O . SER A 1 381 ? 17.625 6.309 13.156 1 77.81 381 SER A O 1
ATOM 2963 N N . HIS A 1 382 ? 19.328 5.281 12.211 1 76.19 382 HIS A N 1
ATOM 2964 C CA . HIS A 1 382 ? 19.734 4.531 13.391 1 76.19 382 HIS A CA 1
ATOM 2965 C C . HIS A 1 382 ? 20.594 5.383 14.312 1 76.19 382 HIS A C 1
ATOM 2967 O O . HIS A 1 382 ? 21.047 4.914 15.359 1 76.19 382 HIS A O 1
ATOM 2973 N N . GLN A 1 383 ? 20.781 6.543 13.859 1 69 383 GLN A N 1
ATOM 2974 C CA . GLN A 1 383 ? 21.609 7.418 14.688 1 69 383 GLN A CA 1
ATOM 2975 C C . GLN A 1 383 ? 20.906 7.754 16 1 69 383 GLN A C 1
ATOM 2977 O O . GLN A 1 383 ? 19.719 8.102 16.016 1 69 383 GLN A O 1
ATOM 2982 N N . SER A 1 384 ? 21.531 7.223 17.109 1 58.84 384 SER A N 1
ATOM 2983 C CA . SER A 1 384 ? 20.969 7.422 18.438 1 58.84 384 SER A CA 1
ATOM 2984 C C . SER A 1 384 ? 20.672 8.898 18.703 1 58.84 384 SER A C 1
ATOM 2986 O O . SER A 1 384 ? 21.438 9.766 18.281 1 58.84 384 SER A O 1
ATOM 2988 N N . ALA A 1 385 ? 19.547 9.211 18.875 1 54.38 385 ALA A N 1
ATOM 2989 C CA . ALA A 1 385 ? 19.234 10.586 19.266 1 54.38 385 ALA A CA 1
ATOM 2990 C C . ALA A 1 385 ? 19.781 10.906 20.641 1 54.38 385 ALA A C 1
ATOM 2992 O O . ALA A 1 385 ? 19.359 11.875 21.281 1 54.38 385 ALA A O 1
ATOM 2993 N N . GLU A 1 386 ? 20.281 9.992 21.562 1 54.5 386 GLU A N 1
ATOM 2994 C CA . GLU A 1 386 ? 20.922 10.781 22.609 1 54.5 386 GLU A CA 1
ATOM 2995 C C . GLU A 1 386 ? 21.562 12.047 22.031 1 54.5 386 GLU A C 1
ATOM 2997 O O . GLU A 1 386 ? 21.672 13.062 22.703 1 54.5 386 GLU A O 1
ATOM 3002 N N . ASP A 1 387 ? 21.734 11.977 20.891 1 52.25 387 ASP A N 1
ATOM 3003 C CA . ASP A 1 387 ? 22.453 13.047 20.203 1 52.25 387 ASP A CA 1
ATOM 3004 C C . ASP A 1 387 ? 21.484 14.102 19.672 1 52.25 387 ASP A C 1
ATOM 3006 O O . ASP A 1 387 ? 21.25 14.18 18.469 1 52.25 387 ASP A O 1
ATOM 3010 N N . CYS A 1 388 ? 20.406 14.273 20.328 1 56.09 388 CYS A N 1
ATOM 3011 C CA . CYS A 1 388 ? 19.547 15.305 19.781 1 56.09 388 CYS A CA 1
ATOM 3012 C C . CYS A 1 388 ? 20.25 16.656 19.781 1 56.09 388 CYS A C 1
ATOM 3014 O O . CYS A 1 388 ? 20.328 17.312 20.828 1 56.09 388 CYS A O 1
ATOM 3016 N N . PRO A 1 389 ? 20.828 16.969 18.688 1 62.53 389 PRO A N 1
ATOM 3017 C CA . PRO A 1 389 ? 21.703 18.156 18.562 1 62.53 389 PRO A CA 1
ATOM 3018 C C . PRO A 1 389 ? 20.922 19.453 18.688 1 62.53 389 PRO A C 1
ATOM 3020 O O . PRO A 1 389 ? 21.5 20.5 19.016 1 62.53 389 PRO A O 1
ATOM 3023 N N . LEU A 1 390 ? 19.531 19.359 18.734 1 73.25 390 LEU A N 1
ATOM 3024 C CA . LEU A 1 390 ? 18.828 20.625 18.609 1 73.25 390 LEU A CA 1
ATOM 3025 C C . LEU A 1 390 ? 19.031 21.469 19.859 1 73.25 390 LEU A C 1
ATOM 3027 O O . LEU A 1 390 ? 19.141 22.703 19.781 1 73.25 390 LEU A O 1
ATOM 3031 N N . GLN A 1 391 ? 19.172 20.766 20.969 1 71.25 391 GLN A N 1
ATOM 3032 C CA . GLN A 1 391 ? 19.297 21.484 22.234 1 71.25 391 GLN A CA 1
ATOM 3033 C C . GLN A 1 391 ? 20.625 22.203 22.312 1 71.25 391 GLN A C 1
ATOM 3035 O O . GLN A 1 391 ? 20.781 23.156 23.078 1 71.25 391 GLN A O 1
ATOM 3040 N N . SER A 1 392 ? 21.5 21.828 21.469 1 74.25 392 SER A N 1
ATOM 3041 C CA . SER A 1 392 ? 22.828 22.422 21.547 1 74.25 392 SER A CA 1
ATOM 3042 C C . SER A 1 392 ? 22.953 23.625 20.594 1 74.25 392 SER A C 1
ATOM 3044 O O . SER A 1 392 ? 23.953 24.328 20.625 1 74.25 392 SER A O 1
ATOM 3046 N N . TRP A 1 393 ? 21.938 23.891 19.953 1 80.75 393 TRP A N 1
ATOM 3047 C CA . TRP A 1 393 ? 22.016 24.984 19 1 80.75 393 TRP A CA 1
ATOM 3048 C C . TRP A 1 393 ? 21.938 26.328 19.703 1 80.75 393 TRP A C 1
ATOM 3050 O O . TRP A 1 393 ? 21.094 26.531 20.594 1 80.75 393 TRP A O 1
ATOM 3060 N N . GLU A 1 394 ? 22.703 27.25 19.234 1 81.19 394 GLU A N 1
ATOM 3061 C CA . GLU A 1 394 ? 22.75 28.578 19.859 1 81.19 394 GLU A CA 1
ATOM 3062 C C . GLU A 1 394 ? 21.422 29.312 19.703 1 81.19 394 GLU A C 1
ATOM 3064 O O . GLU A 1 394 ? 20.984 30 20.609 1 81.19 394 GLU A O 1
ATOM 3069 N N . ILE A 1 395 ? 20.781 29.094 18.672 1 80.75 395 ILE A N 1
ATOM 3070 C CA . ILE A 1 395 ? 19.562 29.844 18.375 1 80.75 395 ILE A CA 1
ATOM 3071 C C . ILE A 1 395 ? 18.422 29.359 19.281 1 80.75 395 ILE A C 1
ATOM 3073 O O . ILE A 1 395 ? 17.391 30.016 19.406 1 80.75 395 ILE A O 1
ATOM 3077 N N . LEU A 1 396 ? 18.625 28.219 19.969 1 84.38 396 LEU A N 1
ATOM 3078 C CA . LEU A 1 396 ? 17.625 27.672 20.859 1 84.38 396 LEU A CA 1
ATOM 3079 C C . LEU A 1 396 ? 18.109 27.688 22.297 1 84.38 396 LEU A C 1
ATOM 3081 O O . LEU A 1 396 ? 17.578 26.953 23.141 1 84.38 396 LEU A O 1
ATOM 3085 N N . LYS A 1 397 ? 19.062 28.406 22.578 1 81.62 397 LYS A N 1
ATOM 3086 C CA . LYS A 1 397 ? 19.703 28.375 23.891 1 81.62 397 LYS A CA 1
ATOM 3087 C C . LYS A 1 397 ? 18.703 28.672 25 1 81.62 397 LYS A C 1
ATOM 3089 O O . LYS A 1 397 ? 18.812 28.156 26.109 1 81.62 397 LYS A O 1
ATOM 3094 N N . ASP A 1 398 ? 17.688 29.469 24.719 1 84.44 398 ASP A N 1
ATOM 3095 C CA . ASP A 1 398 ? 16.734 29.891 25.734 1 84.44 398 ASP A CA 1
ATOM 3096 C C . ASP A 1 398 ? 15.422 29.109 25.625 1 84.44 398 ASP A C 1
ATOM 3098 O O . ASP A 1 398 ? 14.422 29.469 26.25 1 84.44 398 ASP A O 1
ATOM 3102 N N . VAL A 1 399 ? 15.453 28.109 24.766 1 88.31 399 VAL A N 1
ATOM 3103 C CA . VAL A 1 399 ? 14.234 27.359 24.5 1 88.31 399 VAL A CA 1
ATOM 3104 C C . VAL A 1 399 ? 14.422 25.891 24.922 1 88.31 399 VAL A C 1
ATOM 3106 O O . VAL A 1 399 ? 15.391 25.25 24.516 1 88.31 399 VAL A O 1
ATOM 3109 N N . ARG A 1 400 ? 13.531 25.406 25.734 1 80.5 400 ARG A N 1
ATOM 3110 C CA . ARG A 1 400 ? 13.57 24 26.094 1 80.5 400 ARG A CA 1
ATOM 3111 C C . ARG A 1 400 ? 12.766 23.156 25.109 1 80.5 400 ARG A C 1
ATOM 3113 O O . ARG A 1 400 ? 11.586 23.438 24.875 1 80.5 400 ARG A O 1
ATOM 3120 N N . VAL A 1 401 ? 13.406 22.203 24.578 1 77.06 401 VAL A N 1
ATOM 3121 C CA . VAL A 1 401 ? 12.711 21.266 23.688 1 77.06 401 VAL A CA 1
ATOM 3122 C C . VAL A 1 401 ? 12.156 20.109 24.516 1 77.06 401 VAL A C 1
ATOM 3124 O O . VAL A 1 401 ? 12.914 19.344 25.109 1 77.06 401 VAL A O 1
ATOM 3127 N N . PRO A 1 402 ? 10.828 19.984 24.5 1 73.5 402 PRO A N 1
ATOM 3128 C CA . PRO A 1 402 ? 10.25 18.906 25.312 1 73.5 402 PRO A CA 1
ATOM 3129 C C . PRO A 1 402 ? 10.703 17.516 24.859 1 73.5 402 PRO A C 1
ATOM 3131 O O . PRO A 1 402 ? 10.922 17.281 23.672 1 73.5 402 PRO A O 1
ATOM 3134 N N . LYS A 1 403 ? 10.664 16.656 25.812 1 64.62 403 LYS A N 1
ATOM 3135 C CA . LYS A 1 403 ? 11.125 15.289 25.625 1 64.62 403 LYS A CA 1
ATOM 3136 C C . LYS A 1 403 ? 10.328 14.594 24.516 1 64.62 403 LYS A C 1
ATOM 3138 O O . LYS A 1 403 ? 10.906 13.891 23.688 1 64.62 403 LYS A O 1
ATOM 3143 N N . TYR A 1 404 ? 9.047 14.828 24.562 1 63.94 404 TYR A N 1
ATOM 3144 C CA . TYR A 1 404 ? 8.172 14.125 23.625 1 63.94 404 TYR A CA 1
ATOM 3145 C C . TYR A 1 404 ? 8.406 14.594 22.203 1 63.94 404 TYR A C 1
ATOM 3147 O O . TYR A 1 404 ? 8.148 13.852 21.25 1 63.94 404 TYR A O 1
ATOM 3155 N N . VAL A 1 405 ? 8.828 15.828 22.078 1 65.06 405 VAL A N 1
ATOM 3156 C CA . VAL A 1 405 ? 9.203 16.344 20.766 1 65.06 405 VAL A CA 1
ATOM 3157 C C . VAL A 1 405 ? 10.516 15.703 20.312 1 65.06 405 VAL A C 1
ATOM 3159 O O . VAL A 1 405 ? 10.641 15.258 19.172 1 65.06 405 VAL A O 1
ATOM 3162 N N . GLN A 1 406 ? 11.336 15.547 21.312 1 60.78 406 GLN A N 1
ATOM 3163 C CA . GLN A 1 406 ? 12.648 14.984 21.016 1 60.78 406 GLN A CA 1
ATOM 3164 C C . GLN A 1 406 ? 12.539 13.516 20.609 1 60.78 406 GLN A C 1
ATOM 3166 O O . GLN A 1 406 ? 13.234 13.062 19.703 1 60.78 406 GLN A O 1
ATOM 3171 N N . SER A 1 407 ? 11.641 12.898 21.281 1 56.62 407 SER A N 1
ATOM 3172 C CA . SER A 1 407 ? 11.547 11.445 21.156 1 56.62 407 SER A CA 1
ATOM 3173 C C . SER A 1 407 ? 11.062 11.039 19.766 1 56.62 407 SER A C 1
ATOM 3175 O O . SER A 1 407 ? 11.328 9.922 19.312 1 56.62 407 SER A O 1
ATOM 3177 N N . SER A 1 408 ? 10.305 11.828 19.281 1 58.12 408 SER A N 1
ATOM 3178 C CA . SER A 1 408 ? 9.867 11.508 17.922 1 58.12 408 SER A CA 1
ATOM 3179 C C . SER A 1 408 ? 11.047 11.492 16.953 1 58.12 408 SER A C 1
ATOM 3181 O O . SER A 1 408 ? 10.922 11.008 15.828 1 58.12 408 SER A O 1
ATOM 3183 N N . PHE A 1 409 ? 12.078 11.891 17.625 1 56.41 409 PHE A N 1
ATOM 3184 C CA . PHE A 1 409 ? 13.234 12.117 16.766 1 56.41 409 PHE A CA 1
ATOM 3185 C C . PHE A 1 409 ? 14.43 11.297 17.219 1 56.41 409 PHE A C 1
ATOM 3187 O O . PHE A 1 409 ? 15.305 10.961 16.422 1 56.41 409 PHE A O 1
ATOM 3194 N N . CYS A 1 410 ? 14.328 11.078 18.562 1 55 410 CYS A N 1
ATOM 3195 C CA . CYS A 1 410 ? 15.531 10.461 19.109 1 55 410 CYS A CA 1
ATOM 3196 C C . CYS A 1 410 ? 15.188 9.227 19.938 1 55 410 CYS A C 1
ATOM 3198 O O . CYS A 1 410 ? 14.32 9.289 20.828 1 55 410 CYS A O 1
ATOM 3200 N N . HIS A 1 411 ? 15.414 8.039 19.359 1 58.78 411 HIS A N 1
ATOM 3201 C CA . HIS A 1 411 ? 15.102 6.875 20.172 1 58.78 411 HIS A CA 1
ATOM 3202 C C . HIS A 1 411 ? 16.359 6.07 20.5 1 58.78 411 HIS A C 1
ATOM 3204 O O . HIS A 1 411 ? 17.312 6.07 19.719 1 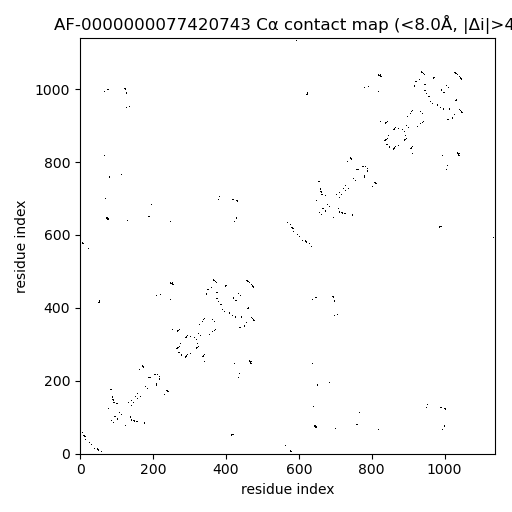58.78 411 HIS A O 1
ATOM 3210 N N . GLY A 1 412 ? 16.406 5.715 21.734 1 58.94 412 GLY A N 1
ATOM 3211 C CA . GLY A 1 412 ? 17.469 4.82 22.141 1 58.94 412 GLY A CA 1
ATOM 3212 C C . GLY A 1 412 ? 17.328 3.42 21.578 1 58.94 412 GLY A C 1
ATOM 3213 O O . GLY A 1 412 ? 16.422 3.158 20.766 1 58.94 412 GLY A O 1
ATOM 3214 N N . ASN A 1 413 ? 18.25 2.627 21.875 1 59.25 413 ASN A N 1
ATOM 3215 C CA . ASN A 1 413 ? 18.359 1.271 21.359 1 59.25 413 ASN A CA 1
ATOM 3216 C C . ASN A 1 413 ? 17.188 0.403 21.766 1 59.25 413 ASN A C 1
ATOM 3218 O O . ASN A 1 413 ? 16.953 -0.659 21.188 1 59.25 413 ASN A O 1
ATOM 3222 N N . HIS A 1 414 ? 16.438 0.922 22.688 1 62.28 414 HIS A N 1
ATOM 3223 C CA . HIS A 1 414 ? 15.359 0.088 23.219 1 62.28 414 HIS A CA 1
ATOM 3224 C C . HIS A 1 414 ? 14.047 0.363 22.5 1 62.28 414 HIS A C 1
ATOM 3226 O O . HIS A 1 414 ? 12.992 -0.122 22.906 1 62.28 414 HIS A O 1
ATOM 3232 N N . PHE A 1 415 ? 14.172 1.153 21.5 1 68 415 PHE A N 1
ATOM 3233 C CA . PHE A 1 415 ? 13 1.455 20.688 1 68 415 PHE A CA 1
ATOM 3234 C C . PHE A 1 415 ? 13.164 0.919 19.266 1 68 415 PHE A C 1
ATOM 3236 O O . PHE A 1 415 ? 14.289 0.754 18.797 1 68 415 PHE A O 1
ATOM 3243 N N . PRO A 1 416 ? 11.992 0.546 18.766 1 63.41 416 PRO A N 1
ATOM 3244 C CA . PRO A 1 416 ? 12.125 0.197 17.344 1 63.41 416 PRO A CA 1
ATOM 3245 C C . PRO A 1 416 ? 12.867 1.26 16.547 1 63.41 416 PRO A C 1
ATOM 3247 O O . PRO A 1 416 ? 12.742 2.453 16.828 1 63.41 416 PRO A O 1
ATOM 3250 N N . GLN A 1 417 ? 13.797 0.815 15.789 1 60.06 417 GLN A N 1
ATOM 3251 C CA . GLN A 1 417 ? 14.711 1.664 15.031 1 60.06 417 GLN A CA 1
ATOM 3252 C C . GLN A 1 417 ? 13.953 2.713 14.227 1 60.06 417 GLN A C 1
ATOM 3254 O O . GLN A 1 417 ? 14.414 3.848 14.086 1 60.06 417 GLN A O 1
ATOM 3259 N N . VAL A 1 418 ? 12.984 2.203 13.617 1 57.31 418 VAL A N 1
ATOM 3260 C CA . VAL A 1 418 ? 12.195 3.074 12.75 1 57.31 418 VAL A CA 1
ATOM 3261 C C . VAL A 1 418 ? 10.742 3.102 13.227 1 57.31 418 VAL A C 1
ATOM 3263 O O . VAL A 1 418 ? 10.141 2.051 13.461 1 57.31 418 VAL A O 1
ATOM 3266 N N . LEU A 1 419 ? 10.508 4.215 13.688 1 57.84 419 LEU A N 1
ATOM 3267 C CA . LEU A 1 419 ? 9.086 4.348 13.992 1 57.84 419 LEU A CA 1
ATOM 3268 C C . LEU A 1 419 ? 8.258 4.391 12.719 1 57.84 419 LEU A C 1
ATOM 3270 O O . LEU A 1 419 ? 8.492 5.227 11.844 1 57.84 419 LEU A O 1
ATOM 3274 N N . GLU A 1 420 ? 7.988 3.082 12.281 1 55.19 420 GLU A N 1
ATOM 3275 C CA . GLU A 1 420 ? 7.16 2.93 11.094 1 55.19 420 GLU A CA 1
ATOM 3276 C C . GLU A 1 420 ? 6.113 4.035 11 1 55.19 420 GLU A C 1
ATOM 3278 O O . GLU A 1 420 ? 5.742 4.629 12.016 1 55.19 420 GLU A O 1
ATOM 3283 N N . GLU A 1 421 ? 5.953 4.484 9.68 1 51.53 421 GLU A N 1
ATOM 3284 C CA . GLU A 1 421 ? 4.859 5.414 9.406 1 51.53 421 GLU A CA 1
ATOM 3285 C C . GLU A 1 421 ? 3.637 5.098 10.266 1 51.53 421 GLU A C 1
ATOM 3287 O O . GLU A 1 421 ? 2.822 4.246 9.906 1 51.53 421 GLU A O 1
ATOM 3292 N N . THR A 1 422 ? 4.102 4.559 11.375 1 44.38 422 THR A N 1
ATOM 3293 C CA . THR A 1 422 ? 3.148 4.254 12.438 1 44.38 422 THR A CA 1
ATOM 3294 C C . THR A 1 422 ? 1.976 5.23 12.406 1 44.38 422 THR A C 1
ATOM 3296 O O . THR A 1 422 ? 2.059 6.289 11.789 1 44.38 422 THR A O 1
ATOM 3299 N N . GLY A 1 423 ? 0.743 4.914 13.031 1 47.81 423 GLY A N 1
ATOM 3300 C CA . GLY A 1 423 ? -0.544 5.57 13.188 1 47.81 423 GLY A CA 1
ATOM 3301 C C . GLY A 1 423 ? -0.534 7.02 12.734 1 47.81 423 GLY A C 1
ATOM 3302 O O . GLY A 1 423 ? -1.281 7.395 11.828 1 47.81 423 GLY A O 1
ATOM 3303 N N . ARG A 1 424 ? 0.235 7.852 13.625 1 52.34 424 ARG A N 1
ATOM 3304 C CA . ARG A 1 424 ? -0.346 9.188 13.68 1 52.34 424 ARG A CA 1
ATOM 3305 C C . ARG A 1 424 ? 0.133 10.047 12.516 1 52.34 424 ARG A C 1
ATOM 3307 O O . ARG A 1 424 ? -0.671 10.688 11.836 1 52.34 424 ARG A O 1
ATOM 3314 N N . PRO A 1 425 ? 1.613 9.953 12.141 1 58.78 425 PRO A N 1
ATOM 3315 C CA . PRO A 1 425 ? 1.74 11.156 11.32 1 58.78 425 PRO A CA 1
ATOM 3316 C C . PRO A 1 425 ? 1.764 10.859 9.82 1 58.78 425 PRO A C 1
ATOM 3318 O O . PRO A 1 425 ? 1.569 11.758 9.008 1 58.78 425 PRO A O 1
ATOM 3321 N N . LEU A 1 426 ? 1.635 9.602 9.312 1 79.19 426 LEU A N 1
ATOM 3322 C CA . LEU A 1 426 ? 1.656 9.289 7.887 1 79.19 426 LEU A CA 1
ATOM 3323 C C . LEU A 1 426 ? 2.551 10.266 7.133 1 79.19 426 LEU A C 1
ATOM 3325 O O . LEU A 1 426 ? 2.203 10.711 6.035 1 79.19 426 LEU A O 1
ATOM 3329 N N . ILE A 1 427 ? 3.686 10.719 7.836 1 83.62 427 ILE A N 1
ATOM 3330 C CA . ILE A 1 427 ? 4.426 11.883 7.375 1 83.62 427 ILE A CA 1
ATOM 3331 C C . ILE A 1 427 ? 5.113 11.57 6.047 1 83.62 427 ILE A C 1
ATOM 3333 O O . ILE A 1 427 ? 5.059 12.367 5.109 1 83.62 427 ILE A O 1
ATOM 3337 N N . ASN A 1 428 ? 5.75 10.422 5.953 1 88.69 428 ASN A N 1
ATOM 3338 C CA . ASN A 1 428 ? 6.484 10.117 4.734 1 88.69 428 ASN A CA 1
ATOM 3339 C C . ASN A 1 428 ? 5.543 9.836 3.564 1 88.69 428 ASN A C 1
ATOM 3341 O O . ASN A 1 428 ? 5.863 10.156 2.416 1 88.69 428 ASN A O 1
ATOM 3345 N N . LEU A 1 429 ? 4.41 9.242 3.824 1 90.94 429 LEU A N 1
ATOM 3346 C CA . LEU A 1 429 ? 3.406 9.023 2.791 1 90.94 429 LEU A CA 1
ATOM 3347 C C . LEU A 1 429 ? 2.846 10.352 2.285 1 90.94 429 LEU A C 1
ATOM 3349 O O . LEU A 1 429 ? 2.701 10.547 1.077 1 90.94 429 LEU A O 1
ATOM 3353 N N . LEU A 1 430 ? 2.572 11.227 3.215 1 88.81 430 LEU A N 1
ATOM 3354 C CA . LEU A 1 430 ? 2.041 12.531 2.854 1 88.81 430 LEU A CA 1
ATOM 3355 C C . LEU A 1 430 ? 3.098 13.367 2.139 1 88.81 430 LEU A C 1
ATOM 3357 O O . LEU A 1 430 ? 2.777 14.125 1.215 1 88.81 430 LEU A O 1
ATOM 3361 N N . ASP A 1 431 ? 4.32 13.234 2.617 1 91.75 431 ASP A N 1
ATOM 3362 C CA . ASP A 1 431 ? 5.41 13.922 1.938 1 91.75 431 ASP A CA 1
ATOM 3363 C C . ASP A 1 431 ? 5.547 13.453 0.492 1 91.75 431 ASP A C 1
ATOM 3365 O O . ASP A 1 431 ? 5.801 14.25 -0.408 1 91.75 431 ASP A O 1
ATOM 3369 N N . ALA A 1 432 ? 5.395 12.156 0.256 1 93.5 432 ALA A N 1
ATOM 3370 C CA . ALA A 1 432 ? 5.441 11.609 -1.096 1 93.5 432 ALA A CA 1
ATOM 3371 C C . ALA A 1 432 ? 4.34 12.203 -1.968 1 93.5 432 ALA A C 1
ATOM 3373 O O . ALA A 1 432 ? 4.539 12.43 -3.162 1 93.5 432 ALA A O 1
ATOM 3374 N N . GLN A 1 433 ? 3.264 12.469 -1.414 1 92.12 433 GLN A N 1
ATOM 3375 C CA . GLN A 1 433 ? 2.146 13.039 -2.16 1 92.12 433 GLN A CA 1
ATOM 3376 C C . GLN A 1 433 ? 2.445 14.469 -2.584 1 92.12 433 GLN A C 1
ATOM 3378 O O . GLN A 1 433 ? 2.051 14.898 -3.67 1 92.12 433 GLN A O 1
ATOM 3383 N N . LEU A 1 434 ? 3.111 15.188 -1.738 1 91.75 434 LEU A N 1
ATOM 3384 C CA . LEU A 1 434 ? 3.447 16.562 -2.068 1 91.75 434 LEU A CA 1
ATOM 3385 C C . LEU A 1 434 ? 4.348 16.625 -3.297 1 91.75 434 LEU A C 1
ATOM 3387 O O . LEU A 1 434 ? 4.305 17.594 -4.055 1 91.75 434 LEU A O 1
ATOM 3391 N N . MET A 1 435 ? 5.109 15.602 -3.58 1 92.38 435 MET A N 1
ATOM 3392 C CA . MET A 1 435 ? 6.02 15.555 -4.719 1 92.38 435 MET A CA 1
ATOM 3393 C C . MET A 1 435 ? 5.246 15.422 -6.027 1 92.38 435 MET A C 1
ATOM 3395 O O . MET A 1 435 ? 5.801 15.641 -7.105 1 92.38 435 MET A O 1
ATOM 3399 N N . LEU A 1 436 ? 4.004 15.109 -5.902 1 93.81 436 LEU A N 1
ATOM 3400 C CA . LEU A 1 436 ? 3.258 14.727 -7.098 1 93.81 436 LEU A CA 1
ATOM 3401 C C . LEU A 1 436 ? 2.73 15.961 -7.824 1 93.81 436 LEU A C 1
ATOM 3403 O O . LEU A 1 436 ? 2.412 15.898 -9.016 1 93.81 436 LEU A O 1
ATOM 3407 N N . TYR A 1 437 ? 2.543 17.109 -7.16 1 88.44 437 TYR A N 1
ATOM 3408 C CA . TYR A 1 437 ? 1.863 18.203 -7.855 1 88.44 437 TYR A CA 1
ATOM 3409 C C . TYR A 1 437 ? 2.518 19.547 -7.539 1 88.44 437 TYR A C 1
ATOM 3411 O O . TYR A 1 437 ? 2.131 20.578 -8.094 1 88.44 437 TYR A O 1
ATOM 3419 N N . GLY A 1 438 ? 3.5 19.547 -6.684 1 83.19 438 GLY A N 1
ATOM 3420 C CA . GLY A 1 438 ? 4.094 20.828 -6.344 1 83.19 438 GLY A CA 1
ATOM 3421 C C . GLY A 1 438 ? 5.516 20.719 -5.828 1 83.19 438 GLY A C 1
ATOM 3422 O O . GLY A 1 438 ? 6.164 19.688 -6.008 1 83.19 438 GLY A O 1
ATOM 3423 N N . SER A 1 439 ? 5.922 21.828 -5.289 1 85.94 439 SER A N 1
ATOM 3424 C CA . SER A 1 439 ? 7.309 21.906 -4.84 1 85.94 439 SER A CA 1
ATOM 3425 C C . SER A 1 439 ? 7.414 21.688 -3.334 1 85.94 439 SER A C 1
ATOM 3427 O O . SER A 1 439 ? 8.508 21.719 -2.773 1 85.94 439 SER A O 1
ATOM 3429 N N . GLY A 1 440 ? 6.27 21.484 -2.756 1 91.62 440 GLY A N 1
ATOM 3430 C CA . GLY A 1 440 ? 6.23 21.375 -1.306 1 91.62 440 GLY A CA 1
ATOM 3431 C C . GLY A 1 440 ? 6.906 20.125 -0.784 1 91.62 440 GLY A C 1
ATOM 3432 O O . GLY A 1 440 ? 7.18 19.203 -1.548 1 91.62 440 GLY A O 1
ATOM 3433 N N . ARG A 1 441 ? 7.195 20.094 0.519 1 93.44 441 ARG A N 1
ATOM 3434 C CA . ARG A 1 441 ? 7.793 18.953 1.2 1 93.44 441 ARG A CA 1
ATOM 3435 C C . ARG A 1 441 ? 7.609 19.047 2.711 1 93.44 441 ARG A C 1
ATOM 3437 O O . ARG A 1 441 ? 7.465 20.156 3.248 1 93.44 441 ARG A O 1
ATOM 3444 N N . GLU A 1 442 ? 7.594 17.922 3.377 1 91.25 442 GLU A N 1
ATOM 3445 C CA . GLU A 1 442 ? 7.668 17.891 4.836 1 91.25 442 GLU A CA 1
ATOM 3446 C C . GLU A 1 442 ? 9.102 18.078 5.316 1 91.25 442 GLU A C 1
ATOM 3448 O O . GLU A 1 442 ? 10.047 17.609 4.676 1 91.25 442 GLU A O 1
ATOM 3453 N N . ARG A 1 443 ? 9.227 18.766 6.461 1 91.31 443 ARG A N 1
ATOM 3454 C CA . ARG A 1 443 ? 10.547 19.141 6.945 1 91.31 443 ARG A CA 1
ATOM 3455 C C . ARG A 1 443 ? 10.781 18.641 8.359 1 91.31 443 ARG A C 1
ATOM 3457 O O . ARG A 1 443 ? 9.828 18.391 9.109 1 91.31 443 ARG A O 1
ATOM 3464 N N . THR A 1 444 ? 12.062 18.391 8.641 1 84.94 444 THR A N 1
ATOM 3465 C CA . THR A 1 444 ? 12.438 18.094 10.016 1 84.94 444 THR A CA 1
ATOM 3466 C C . THR A 1 444 ? 12.297 19.328 10.898 1 84.94 444 THR A C 1
ATOM 3468 O O . THR A 1 444 ? 12.234 20.453 10.391 1 84.94 444 THR A O 1
ATOM 3471 N N . LEU A 1 445 ? 12.227 19.094 12.219 1 86.44 445 LEU A N 1
ATOM 3472 C CA . LEU A 1 445 ? 12.18 20.203 13.156 1 86.44 445 LEU A CA 1
ATOM 3473 C C . LEU A 1 445 ? 13.406 21.109 13 1 86.44 445 LEU A C 1
ATOM 3475 O O . LEU A 1 445 ? 13.305 22.328 13.07 1 86.44 445 LEU A O 1
ATOM 3479 N N . GLU A 1 446 ? 14.57 20.516 12.719 1 85.94 446 GLU A N 1
ATOM 3480 C CA . GLU A 1 446 ? 15.805 21.266 12.516 1 85.94 446 GLU A CA 1
ATOM 3481 C C . GLU A 1 446 ? 15.688 22.203 11.312 1 85.94 446 GLU A C 1
ATOM 3483 O O . GLU A 1 446 ? 16.094 23.359 11.375 1 85.94 446 GLU A O 1
ATOM 3488 N N . GLU A 1 447 ? 15.148 21.688 10.32 1 89.31 447 GLU A N 1
ATOM 3489 C CA . GLU A 1 447 ? 14.992 22.469 9.109 1 89.31 447 GLU A CA 1
ATOM 3490 C C . GLU A 1 447 ? 14.023 23.625 9.328 1 89.31 447 GLU A C 1
ATOM 3492 O O . GLU A 1 447 ? 14.242 24.734 8.828 1 89.31 447 GLU A O 1
ATOM 3497 N N . LEU A 1 448 ? 12.977 23.406 10.047 1 92.75 448 LEU A N 1
ATOM 3498 C CA . LEU A 1 448 ? 11.992 24.453 10.328 1 92.75 448 LEU A CA 1
ATOM 3499 C C . LEU A 1 448 ? 12.609 25.562 11.172 1 92.75 448 LEU A C 1
ATOM 3501 O O . LEU A 1 448 ? 12.383 26.75 10.914 1 92.75 448 LEU A O 1
ATOM 3505 N N . ILE A 1 449 ? 13.359 25.172 12.148 1 92.5 449 ILE A N 1
ATOM 3506 C CA . ILE A 1 449 ? 13.992 26.141 13.039 1 92.5 449 ILE A CA 1
ATOM 3507 C C . ILE A 1 449 ? 14.984 26.984 12.25 1 92.5 449 ILE A C 1
ATOM 3509 O O . ILE A 1 449 ? 15.016 28.219 12.406 1 92.5 449 ILE A O 1
ATOM 3513 N N . SER A 1 450 ? 15.758 26.312 11.398 1 92.62 450 SER A N 1
ATOM 3514 C CA . SER A 1 450 ? 16.703 27.047 10.555 1 92.62 450 SER A CA 1
ATOM 3515 C C . SER A 1 450 ? 15.969 28.016 9.625 1 92.62 450 SER A C 1
ATOM 3517 O O . SER A 1 450 ? 16.453 29.125 9.383 1 92.62 450 SER A O 1
ATOM 3519 N N . MET A 1 451 ? 14.891 27.625 9.109 1 96.12 451 MET A N 1
ATOM 3520 C CA . MET A 1 451 ? 14.094 28.438 8.211 1 96.12 451 MET A CA 1
ATOM 3521 C C . MET A 1 451 ? 13.508 29.641 8.938 1 96.12 451 MET A C 1
ATOM 3523 O O . MET A 1 451 ? 13.453 30.75 8.391 1 96.12 451 MET A O 1
ATOM 3527 N N . LEU A 1 452 ? 13.07 29.453 10.117 1 97.44 452 LEU A N 1
ATOM 3528 C CA . LEU A 1 452 ? 12.531 30.531 10.93 1 97.44 452 LEU A CA 1
ATOM 3529 C C . LEU A 1 452 ? 13.602 31.578 11.234 1 97.44 452 LEU A C 1
ATOM 3531 O O . LEU A 1 452 ? 13.352 32.781 11.141 1 97.44 452 LEU A O 1
ATOM 3535 N N . ASP A 1 453 ? 14.727 31.094 11.539 1 95.88 453 ASP A N 1
ATOM 3536 C CA . ASP A 1 453 ? 15.836 32 11.797 1 95.88 453 ASP A CA 1
ATOM 3537 C C . ASP A 1 453 ? 16.188 32.812 10.555 1 95.88 453 ASP A C 1
ATOM 3539 O O . ASP A 1 453 ? 16.375 34.031 10.633 1 95.88 453 ASP A O 1
ATOM 3543 N N . GLU A 1 454 ? 16.234 32.125 9.461 1 96.5 454 GLU A N 1
ATOM 3544 C CA . GLU A 1 454 ? 16.547 32.781 8.188 1 96.5 454 GLU A CA 1
ATOM 3545 C C . GLU A 1 454 ? 15.477 33.812 7.832 1 96.5 454 GLU A C 1
ATOM 3547 O O . GLU A 1 454 ? 15.758 34.781 7.102 1 96.5 454 GLU A O 1
ATOM 3552 N N . SER A 1 455 ? 14.312 33.719 8.359 1 97.94 455 SER A N 1
ATOM 3553 C CA . SER A 1 455 ? 13.188 34.594 8.047 1 97.94 455 SER A CA 1
ATOM 3554 C C . SER A 1 455 ? 12.977 35.625 9.141 1 97.94 455 SER A C 1
ATOM 3556 O O . SER A 1 455 ? 11.922 36.25 9.203 1 97.94 455 SER A O 1
ATOM 3558 N N . ASN A 1 456 ? 13.914 35.75 10.062 1 97.31 456 ASN A N 1
ATOM 3559 C CA . ASN A 1 456 ? 13.938 36.781 11.094 1 97.31 456 ASN A CA 1
ATOM 3560 C C . ASN A 1 456 ? 12.898 36.5 12.18 1 97.31 456 ASN A C 1
ATOM 3562 O O . ASN A 1 456 ? 12.203 37.438 12.625 1 97.31 456 ASN A O 1
ATOM 3566 N N . TRP A 1 457 ? 12.742 35.312 12.523 1 97.81 457 TRP A N 1
ATOM 3567 C CA . TRP A 1 457 ? 11.914 34.906 13.656 1 97.81 457 TRP A CA 1
ATOM 3568 C C . TRP A 1 457 ? 12.766 34.25 14.734 1 97.81 457 TRP A C 1
ATOM 3570 O O . TRP A 1 457 ? 13.625 33.406 14.438 1 97.81 457 TRP A O 1
ATOM 3580 N N . GLN A 1 458 ? 12.555 34.625 15.906 1 96.56 458 GLN A N 1
ATOM 3581 C CA . GLN A 1 458 ? 13.18 34 17.062 1 96.56 458 GLN A CA 1
ATOM 3582 C C . GLN A 1 458 ? 12.211 33.031 17.734 1 96.56 458 GLN A C 1
ATOM 3584 O O . GLN A 1 458 ? 11.117 33.406 18.125 1 96.56 458 GLN A O 1
ATOM 3589 N N . VAL A 1 459 ? 12.664 31.781 17.922 1 96.06 459 VAL A N 1
ATOM 3590 C CA . VAL A 1 459 ? 11.82 30.766 18.531 1 96.06 459 VAL A CA 1
ATOM 3591 C C . VAL A 1 459 ? 11.727 31.016 20.031 1 96.06 459 VAL A C 1
ATOM 3593 O O . VAL A 1 459 ? 12.75 31.219 20.703 1 96.06 459 VAL A O 1
ATOM 3596 N N . GLU A 1 460 ? 10.484 30.953 20.516 1 95.25 460 GLU A N 1
ATOM 3597 C CA . GLU A 1 460 ? 10.266 31.141 21.953 1 95.25 460 GLU A CA 1
ATOM 3598 C C . GLU A 1 460 ? 9.836 29.844 22.625 1 95.25 460 GLU A C 1
ATOM 3600 O O . GLU A 1 460 ? 10.141 29.609 23.797 1 95.25 460 GLU A O 1
ATOM 3605 N N . LYS A 1 461 ? 9.133 29.125 21.906 1 93.12 461 LYS A N 1
ATOM 3606 C CA . LYS A 1 461 ? 8.578 27.906 22.484 1 93.12 461 LYS A CA 1
ATOM 3607 C C . LYS A 1 461 ? 8.32 26.859 21.406 1 93.12 461 LYS A C 1
ATOM 3609 O O . LYS A 1 461 ? 7.895 27.188 20.297 1 93.12 461 LYS A O 1
ATOM 3614 N N . ILE A 1 462 ? 8.648 25.625 21.703 1 90.75 462 ILE A N 1
ATOM 3615 C CA . ILE A 1 462 ? 8.312 24.453 20.906 1 90.75 462 ILE A CA 1
ATOM 3616 C C . ILE A 1 462 ? 7.465 23.484 21.719 1 90.75 462 ILE A C 1
ATOM 3618 O O . ILE A 1 462 ? 7.789 23.188 22.875 1 90.75 462 ILE A O 1
ATOM 3622 N N . SER A 1 463 ? 6.371 23.062 21.125 1 84.81 463 SER A N 1
ATOM 3623 C CA . SER A 1 463 ? 5.531 22.125 21.859 1 84.81 463 SER A CA 1
ATOM 3624 C C . SER A 1 463 ? 4.844 21.141 20.922 1 84.81 463 SER A C 1
ATOM 3626 O O . SER A 1 463 ? 4.688 21.406 19.734 1 84.81 463 SER A O 1
ATOM 3628 N N . ARG A 1 464 ? 4.551 20 21.406 1 78.38 464 ARG A N 1
ATOM 3629 C CA . ARG A 1 464 ? 3.619 19.031 20.828 1 78.38 464 ARG A CA 1
ATOM 3630 C C . ARG A 1 464 ? 2.502 18.703 21.828 1 78.38 464 ARG A C 1
ATOM 3632 O O . ARG A 1 464 ? 2.646 17.797 22.656 1 78.38 464 ARG A O 1
ATOM 3639 N N . PRO A 1 465 ? 1.485 19.438 21.703 1 65.06 465 PRO A N 1
ATOM 3640 C CA . PRO A 1 465 ? 0.472 19.312 22.75 1 65.06 465 PRO A CA 1
ATOM 3641 C C . PRO A 1 465 ? -0.26 17.969 22.703 1 65.06 465 PRO A C 1
ATOM 3643 O O . PRO A 1 465 ? -0.636 17.516 21.625 1 65.06 465 PRO A O 1
ATOM 3646 N N . GLY A 1 466 ? -0.424 17.391 23.938 1 59.47 466 GLY A N 1
ATOM 3647 C CA . GLY A 1 466 ? -1.262 16.219 24.125 1 59.47 466 GLY A CA 1
ATOM 3648 C C . GLY A 1 466 ? -0.824 15.031 23.266 1 59.47 466 GLY A C 1
ATOM 3649 O O . GLY A 1 466 ? 0.344 14.641 23.297 1 59.47 466 GLY A O 1
ATOM 3650 N N . THR A 1 467 ? -1.87 14.68 22.547 1 62.94 467 THR A N 1
ATOM 3651 C CA . THR A 1 467 ? -1.729 13.492 21.703 1 62.94 467 THR A CA 1
ATOM 3652 C C . THR A 1 467 ? -1.547 13.875 20.25 1 62.94 467 THR A C 1
ATOM 3654 O O . THR A 1 467 ? -1.61 13.023 19.359 1 62.94 467 THR A O 1
ATOM 3657 N N . SER A 1 468 ? -1.222 15.18 20.047 1 68.69 468 SER A N 1
ATOM 3658 C CA . SER A 1 468 ? -1.111 15.648 18.672 1 68.69 468 SER A CA 1
ATOM 3659 C C . SER A 1 468 ? 0.226 15.25 18.062 1 68.69 468 SER A C 1
ATOM 3661 O O . SER A 1 468 ? 1.252 15.25 18.75 1 68.69 468 SER A O 1
ATOM 3663 N N . SER A 1 469 ? 0.119 14.906 16.781 1 74.62 469 SER A N 1
ATOM 3664 C CA . SER A 1 469 ? 1.342 14.656 16.016 1 74.62 469 SER A CA 1
ATOM 3665 C C . SER A 1 469 ? 1.896 15.938 15.414 1 74.62 469 SER A C 1
ATOM 3667 O O . SER A 1 469 ? 2.957 15.922 14.789 1 74.62 469 SER A O 1
ATOM 3669 N N . LEU A 1 470 ? 1.243 17.047 15.727 1 81.5 470 LEU A N 1
ATOM 3670 C CA . LEU A 1 470 ? 1.669 18.328 15.172 1 81.5 470 LEU A CA 1
ATOM 3671 C C . LEU A 1 470 ? 2.631 19.031 16.125 1 81.5 470 LEU A C 1
ATOM 3673 O O . LEU A 1 470 ? 2.453 18.984 17.344 1 81.5 470 LEU A O 1
ATOM 3677 N N . THR A 1 471 ? 3.576 19.625 15.547 1 85.75 471 THR A N 1
ATOM 3678 C CA . THR A 1 471 ? 4.504 20.469 16.281 1 85.75 471 THR A CA 1
ATOM 3679 C C . THR A 1 471 ? 4.109 21.938 16.156 1 85.75 471 THR A C 1
ATOM 3681 O O . THR A 1 471 ? 3.842 22.422 15.062 1 85.75 471 THR A O 1
ATOM 3684 N N . GLN A 1 472 ? 3.984 22.547 17.312 1 91.19 472 GLN A N 1
ATOM 3685 C CA . GLN A 1 472 ? 3.711 23.969 17.359 1 91.19 472 GLN A CA 1
ATOM 3686 C C . GLN A 1 472 ? 4.953 24.75 17.781 1 91.19 472 GLN A C 1
ATOM 3688 O O . GLN A 1 472 ? 5.578 24.438 18.781 1 91.19 472 GLN A O 1
ATOM 3693 N N . ILE A 1 473 ? 5.316 25.734 16.984 1 94.44 473 ILE A N 1
ATOM 3694 C CA . ILE A 1 473 ? 6.449 26.609 17.281 1 94.44 473 ILE A CA 1
ATOM 3695 C C . ILE A 1 473 ? 5.969 28.062 17.422 1 94.44 473 ILE A C 1
ATOM 3697 O O . ILE A 1 473 ? 5.355 28.609 16.5 1 94.44 473 ILE A O 1
ATOM 3701 N N . ILE A 1 474 ? 6.219 28.656 18.562 1 96.38 474 ILE A N 1
ATOM 3702 C CA . ILE A 1 474 ? 5.879 30.062 18.812 1 96.38 474 ILE A CA 1
ATOM 3703 C C . ILE A 1 474 ? 7.129 30.922 18.688 1 96.38 474 ILE A C 1
ATOM 3705 O O . ILE A 1 474 ? 8.172 30.609 19.266 1 96.38 474 ILE A O 1
ATOM 3709 N N . CYS A 1 475 ? 6.988 31.969 17.922 1 97.69 475 CYS A N 1
ATOM 3710 C CA . CYS A 1 475 ? 8.141 32.812 17.656 1 97.69 475 CYS A CA 1
ATOM 3711 C C . CYS A 1 475 ? 7.785 34.281 17.875 1 97.69 475 CYS A C 1
ATOM 3713 O O . CYS A 1 475 ? 6.605 34.656 17.922 1 97.69 475 CYS A O 1
ATOM 3715 N N . LYS A 1 476 ? 8.812 35.156 18 1 97.06 476 LYS A N 1
ATOM 3716 C CA . LYS A 1 476 ? 8.734 36.594 17.953 1 97.06 476 LYS A CA 1
ATOM 3717 C C . LYS A 1 476 ? 9.641 37.156 16.859 1 97.06 476 LYS A C 1
ATOM 3719 O O . LYS A 1 476 ? 10.633 36.531 16.5 1 97.06 476 LYS A O 1
ATOM 3724 N N . PRO A 1 477 ? 9.234 38.281 16.328 1 96.88 477 PRO A N 1
ATOM 3725 C CA . PRO A 1 477 ? 10.078 38.875 15.289 1 96.88 477 PRO A CA 1
ATOM 3726 C C . PRO A 1 477 ? 11.414 39.375 15.828 1 96.88 477 PRO A C 1
ATOM 3728 O O . PRO A 1 477 ? 11.477 39.875 16.969 1 96.88 477 PRO A O 1
ATOM 3731 N N . ILE A 1 478 ? 12.484 39.188 15.062 1 91.44 478 ILE A N 1
ATOM 3732 C CA . ILE A 1 478 ? 13.797 39.719 15.406 1 91.44 478 ILE A CA 1
ATOM 3733 C C . ILE A 1 478 ? 13.898 41.188 14.953 1 91.44 478 ILE A C 1
ATOM 3735 O O . ILE A 1 478 ? 13.562 41.5 13.812 1 91.44 478 ILE A O 1
ATOM 3739 N N . ALA A 1 479 ? 13.898 42.125 15.898 1 74.88 479 ALA A N 1
ATOM 3740 C CA . ALA A 1 479 ? 13.984 43.562 15.641 1 74.88 479 ALA A CA 1
ATOM 3741 C C . ALA A 1 479 ? 15.141 43.906 14.695 1 74.88 479 ALA A C 1
ATOM 3743 O O . ALA A 1 479 ? 16.25 43.375 14.859 1 74.88 479 ALA A O 1
ATOM 3744 N N . LYS A 1 480 ? 14.898 44.125 13.438 1 58.03 480 LYS A N 1
ATOM 3745 C CA . LYS A 1 480 ? 16 44.625 12.617 1 58.03 480 LYS A CA 1
ATOM 3746 C C . LYS A 1 480 ? 16.594 45.906 13.211 1 58.03 480 LYS A C 1
ATOM 3748 O O . LYS A 1 480 ? 15.875 46.875 13.469 1 58.03 480 LYS A O 1
ATOM 3753 N N . THR A 1 481 ? 17.594 45.781 14.039 1 46.28 481 THR A N 1
ATOM 3754 C CA . THR A 1 481 ? 18.297 47.031 14.258 1 46.28 481 THR A CA 1
ATOM 3755 C C . THR A 1 481 ? 18.812 47.625 12.938 1 46.28 481 THR A C 1
ATOM 3757 O O . THR A 1 481 ? 19.266 46.875 12.07 1 46.28 481 THR A O 1
ATOM 3760 N N . ASP A 1 482 ? 18.406 48.75 12.5 1 41.5 482 ASP A N 1
ATOM 3761 C CA . ASP A 1 482 ? 18.906 49.531 11.367 1 41.5 482 ASP A CA 1
ATOM 3762 C C . ASP A 1 482 ? 20.391 49.281 11.148 1 41.5 482 ASP A C 1
ATOM 3764 O O . ASP A 1 482 ? 20.938 49.625 10.102 1 41.5 482 ASP A O 1
ATOM 3768 N N . ASP A 1 483 ? 21.312 49.188 12.188 1 38.44 483 ASP A N 1
ATOM 3769 C CA . ASP A 1 483 ? 22.75 49.344 11.922 1 38.44 483 ASP A CA 1
ATOM 3770 C C . ASP A 1 483 ? 23.312 48.062 11.297 1 38.44 483 ASP A C 1
ATOM 3772 O O . ASP A 1 483 ? 24.391 48.094 10.711 1 38.44 483 ASP A O 1
ATOM 3776 N N . GLU A 1 484 ? 23.141 46.875 11.797 1 36.44 484 GLU A N 1
ATOM 3777 C CA . GLU A 1 484 ? 24.094 45.781 11.555 1 36.44 484 GLU A CA 1
ATOM 3778 C C . GLU A 1 484 ? 23.781 45.062 10.258 1 36.44 484 GLU A C 1
ATOM 3780 O O . GLU A 1 484 ? 22.984 44.125 10.25 1 36.44 484 GLU A O 1
ATOM 3785 N N . VAL A 1 485 ? 23.906 45.656 9.141 1 37.12 485 VAL A N 1
ATOM 3786 C CA . VAL A 1 485 ? 24.016 45 7.852 1 37.12 485 VAL A CA 1
ATOM 3787 C C . VAL A 1 485 ? 25.188 44 7.891 1 37.12 485 VAL A C 1
ATOM 3789 O O . VAL A 1 485 ? 26.297 44.312 7.449 1 37.12 485 VAL A O 1
ATOM 3792 N N . GLY A 1 486 ? 25.734 43.469 8.977 1 32.19 486 GLY A N 1
ATOM 3793 C CA . GLY A 1 486 ? 26.875 42.594 8.836 1 32.19 486 GLY A CA 1
ATOM 3794 C C . GLY A 1 486 ? 26.531 41.281 8.141 1 32.19 486 GLY A C 1
ATOM 3795 O O . GLY A 1 486 ? 25.797 40.438 8.695 1 32.19 486 GLY A O 1
ATOM 3796 N N . GLY A 1 487 ? 26.531 41.281 6.832 1 31.77 487 GLY A N 1
ATOM 3797 C CA . GLY A 1 487 ? 26.5 40.094 6.023 1 31.77 487 GLY A CA 1
ATOM 3798 C C . GLY A 1 487 ? 27.516 39.062 6.453 1 31.77 487 GLY A C 1
ATOM 3799 O O . GLY A 1 487 ? 28.672 39.375 6.707 1 31.77 487 GLY A O 1
ATOM 3800 N N . TRP A 1 488 ? 27.172 38.094 7.121 1 29.7 488 TRP A N 1
ATOM 3801 C CA . TRP A 1 488 ? 28.125 37 7.297 1 29.7 488 TRP A CA 1
ATOM 3802 C C . TRP A 1 488 ? 28.766 36.594 5.965 1 29.7 488 TRP A C 1
ATOM 3804 O O . TRP A 1 488 ? 28.047 36.25 5.016 1 29.7 488 TRP A O 1
ATOM 3814 N N . GLU A 1 489 ? 29.891 37.125 5.613 1 27.45 489 GLU A N 1
ATOM 3815 C CA . GLU A 1 489 ? 30.734 36.625 4.535 1 27.45 489 GLU A CA 1
ATOM 3816 C C . GLU A 1 489 ? 31.047 35.156 4.73 1 27.45 489 GLU A C 1
ATOM 3818 O O . GLU A 1 489 ? 31.656 34.75 5.727 1 27.45 489 GLU A O 1
ATOM 3823 N N . LYS A 1 490 ? 30.203 34.344 4.324 1 29.06 490 LYS A N 1
ATOM 3824 C CA . LYS A 1 490 ? 30.734 33 4.16 1 29.06 490 LYS A CA 1
ATOM 3825 C C . LYS A 1 490 ? 32.156 33.031 3.598 1 29.06 490 LYS A C 1
ATOM 3827 O O . LYS A 1 490 ? 32.406 33.719 2.602 1 29.06 490 LYS A O 1
ATOM 3832 N N . LYS A 1 491 ? 33.188 32.656 4.262 1 27.97 491 LYS A N 1
ATOM 3833 C CA . LYS A 1 491 ? 34.531 32.406 3.719 1 27.97 491 LYS A CA 1
ATOM 3834 C C . LYS A 1 491 ? 34.438 31.641 2.398 1 27.97 491 LYS A C 1
ATOM 3836 O O . LYS A 1 491 ? 33.719 30.656 2.287 1 27.97 491 LYS A O 1
ATOM 3841 N N . PRO A 1 492 ? 34.906 32.281 1.213 1 27.48 492 PRO A N 1
ATOM 3842 C CA . PRO A 1 492 ? 35.062 31.5 -0.024 1 27.48 492 PRO A CA 1
ATOM 3843 C C . PRO A 1 492 ? 35.75 30.156 0.196 1 27.48 492 PRO A C 1
ATOM 3845 O O . PRO A 1 492 ? 36.75 30.094 0.929 1 27.48 492 PRO A O 1
ATOM 3848 N N . ASN A 1 493 ? 35.031 29.094 0.455 1 26.19 493 ASN A N 1
ATOM 3849 C CA . ASN A 1 493 ? 35.844 27.875 0.381 1 26.19 493 ASN A CA 1
ATOM 3850 C C . ASN A 1 493 ? 36.812 27.906 -0.806 1 26.19 493 ASN A C 1
ATOM 3852 O O . ASN A 1 493 ? 36.375 28.141 -1.942 1 26.19 493 ASN A O 1
ATOM 3856 N N . LEU A 1 494 ? 38 28.234 -0.522 1 24.03 494 LEU A N 1
ATOM 3857 C CA . LEU A 1 494 ? 39.188 28.297 -1.362 1 24.03 494 LEU A CA 1
ATOM 3858 C C . LEU A 1 494 ? 39.25 27.109 -2.311 1 24.03 494 LEU A C 1
ATOM 3860 O O . LEU A 1 494 ? 40.219 26.953 -3.057 1 24.03 494 LEU A O 1
ATOM 3864 N N . ALA A 1 495 ? 38.438 26.062 -1.938 1 25.42 495 ALA A N 1
ATOM 3865 C CA . ALA A 1 495 ? 39.062 24.953 -2.691 1 25.42 495 ALA A CA 1
ATOM 3866 C C . ALA A 1 495 ? 38.938 25.188 -4.195 1 25.42 495 ALA A C 1
ATOM 3868 O O . ALA A 1 495 ? 39.25 24.312 -4.992 1 25.42 495 ALA A O 1
ATOM 3869 N N . ALA A 1 496 ? 38.094 26.203 -4.527 1 24.48 496 ALA A N 1
ATOM 3870 C CA . ALA A 1 496 ? 37.812 26.062 -5.953 1 24.48 496 ALA A CA 1
ATOM 3871 C C . ALA A 1 496 ? 39.062 26.359 -6.785 1 24.48 496 ALA A C 1
ATOM 3873 O O . ALA A 1 496 ? 38.969 26.531 -8 1 24.48 496 ALA A O 1
ATOM 3874 N N . SER A 1 497 ? 40.125 26.656 -6.074 1 21.33 497 SER A N 1
ATOM 3875 C CA . SER A 1 497 ? 41 27.344 -7.016 1 21.33 497 SER A CA 1
ATOM 3876 C C . SER A 1 497 ? 41.281 26.469 -8.242 1 21.33 497 SER A C 1
ATOM 3878 O O . SER A 1 497 ? 41.781 26.969 -9.258 1 21.33 497 SER A O 1
ATOM 3880 N N . LEU A 1 498 ? 41.469 25.219 -7.941 1 21.16 498 LEU A N 1
ATOM 3881 C CA . LEU A 1 498 ? 42.625 24.891 -8.773 1 21.16 498 LEU A CA 1
ATOM 3882 C C . LEU A 1 498 ? 42.25 24.953 -10.258 1 21.16 498 LEU A C 1
ATOM 3884 O O . LEU A 1 498 ? 43.062 25.422 -11.078 1 21.16 498 LEU A O 1
ATOM 3888 N N . THR A 1 499 ? 41.344 24 -10.688 1 20.25 499 THR A N 1
ATOM 3889 C CA . THR A 1 499 ? 41.719 23.422 -11.969 1 20.25 499 THR A CA 1
ATOM 3890 C C . THR A 1 499 ? 41.312 24.312 -13.125 1 20.25 499 THR A C 1
ATOM 3892 O O . THR A 1 499 ? 40.125 24.375 -13.477 1 20.25 499 THR A O 1
ATOM 3895 N N . ALA A 1 500 ? 41.688 25.578 -13.172 1 21.05 500 ALA A N 1
ATOM 3896 C CA . ALA A 1 500 ? 41.375 26.562 -14.203 1 21.05 500 ALA A CA 1
ATOM 3897 C C . ALA A 1 500 ? 41.719 26.031 -15.594 1 21.05 500 ALA A C 1
ATOM 3899 O O . ALA A 1 500 ? 41.75 26.812 -16.562 1 21.05 500 ALA A O 1
ATOM 3900 N N . GLY A 1 501 ? 41.969 24.672 -15.797 1 18.75 501 GLY A N 1
ATOM 3901 C CA . GLY A 1 501 ? 42.656 24.688 -17.078 1 18.75 501 GLY A CA 1
ATOM 3902 C C . GLY A 1 501 ? 41.812 25.281 -18.203 1 18.75 501 GLY A C 1
ATOM 3903 O O . GLY A 1 501 ? 40.594 25.391 -18.078 1 18.75 501 GLY A O 1
ATOM 3904 N N . GLY A 1 502 ? 42.406 25.906 -19.281 1 17.86 502 GLY A N 1
ATOM 3905 C CA . GLY A 1 502 ? 42.281 26.844 -20.406 1 17.86 502 GLY A CA 1
ATOM 3906 C C . GLY A 1 502 ? 41.344 26.359 -21.469 1 17.86 502 GLY A C 1
ATOM 3907 O O . GLY A 1 502 ? 41.281 26.953 -22.562 1 17.86 502 GLY A O 1
ATOM 3908 N N . ALA A 1 503 ? 40.438 25.328 -21.281 1 19.03 503 ALA A N 1
ATOM 3909 C CA . ALA A 1 503 ? 40.219 24.922 -22.672 1 19.03 503 ALA A CA 1
ATOM 3910 C C . ALA A 1 503 ? 39.5 26.031 -23.469 1 19.03 503 ALA A C 1
ATOM 3912 O O . ALA A 1 503 ? 38.781 26.844 -22.906 1 19.03 503 ALA A O 1
ATOM 3913 N N . GLY A 1 504 ? 39.875 26.219 -24.781 1 17.53 504 GLY A N 1
ATOM 3914 C CA . GLY A 1 504 ? 39.812 27.078 -25.953 1 17.53 504 GLY A CA 1
ATOM 3915 C C . GLY A 1 504 ? 38.375 27.344 -26.406 1 17.53 504 GLY A C 1
ATOM 3916 O O . GLY A 1 504 ? 37.469 26.609 -26.062 1 17.53 504 GLY A O 1
ATOM 3917 N N . ALA A 1 505 ? 38.094 28.562 -26.969 1 17.36 505 ALA A N 1
ATOM 3918 C CA . ALA A 1 505 ? 37.125 29.578 -27.406 1 17.36 505 ALA A CA 1
ATOM 3919 C C . ALA A 1 505 ? 36.281 29.062 -28.562 1 17.36 505 ALA A C 1
ATOM 3921 O O . ALA A 1 505 ? 35.344 29.734 -29 1 17.36 505 ALA A O 1
ATOM 3922 N N . ASP A 1 506 ? 36.094 27.734 -28.922 1 17.33 506 ASP A N 1
ATOM 3923 C CA . ASP A 1 506 ? 35.719 27.875 -30.344 1 17.33 506 ASP A CA 1
ATOM 3924 C C . ASP A 1 506 ? 34.344 28.516 -30.484 1 17.33 506 ASP A C 1
ATOM 3926 O O . ASP A 1 506 ? 33.438 28.219 -29.719 1 17.33 506 ASP A O 1
ATOM 3930 N N . SER A 1 507 ? 34.188 29.656 -31.266 1 16.47 507 SER A N 1
ATOM 3931 C CA . SER A 1 507 ? 33.281 30.734 -31.672 1 16.47 507 SER A CA 1
ATOM 3932 C C . SER A 1 507 ? 32.062 30.188 -32.406 1 16.47 507 SER A C 1
ATOM 3934 O O . SER A 1 507 ? 31.203 30.953 -32.844 1 16.47 507 SER A O 1
ATOM 3936 N N . ARG A 1 508 ? 31.766 28.875 -32.562 1 17.08 508 ARG A N 1
ATOM 3937 C CA . ARG A 1 508 ? 31.016 28.828 -33.812 1 17.08 508 ARG A CA 1
ATOM 3938 C C . ARG A 1 508 ? 29.672 29.547 -33.688 1 17.08 508 ARG A C 1
ATOM 3940 O O . ARG A 1 508 ? 29.047 29.484 -32.625 1 17.08 508 ARG A O 1
ATOM 3947 N N . GLN A 1 509 ? 29.188 30.406 -34.594 1 15.4 509 GLN A N 1
ATOM 3948 C CA . GLN A 1 509 ? 28.297 31.484 -35 1 15.4 509 GLN A CA 1
ATOM 3949 C C . GLN A 1 509 ? 26.859 30.984 -35.156 1 15.4 509 GLN A C 1
ATOM 3951 O O . GLN A 1 509 ? 25.922 31.781 -35.219 1 15.4 509 GLN A O 1
ATOM 3956 N N . ASP A 1 510 ? 26.406 29.719 -34.938 1 16.64 510 ASP A N 1
ATOM 3957 C CA . ASP A 1 510 ? 25.391 29.531 -35.969 1 16.64 510 ASP A CA 1
ATOM 3958 C C . ASP A 1 510 ? 24.094 30.25 -35.594 1 16.64 510 ASP A C 1
ATOM 3960 O O . ASP A 1 510 ? 23.594 30.109 -34.469 1 16.64 510 ASP A O 1
ATOM 3964 N N . ALA A 1 511 ? 23.656 31.25 -36.312 1 16.19 511 ALA A N 1
ATOM 3965 C CA . ALA A 1 511 ? 22.609 32.25 -36.375 1 16.19 511 ALA A CA 1
ATOM 3966 C C . ALA A 1 511 ? 21.234 31.625 -36.594 1 16.19 511 ALA A C 1
ATOM 3968 O O . ALA A 1 511 ? 20.594 31.859 -37.625 1 16.19 511 ALA A O 1
ATOM 3969 N N . ARG A 1 512 ? 20.891 30.438 -36.219 1 16.53 512 ARG A N 1
ATOM 3970 C CA . ARG A 1 512 ? 19.688 30.047 -36.938 1 16.53 512 ARG A CA 1
ATOM 3971 C C . ARG A 1 512 ? 18.484 30.891 -36.5 1 16.53 512 ARG A C 1
ATOM 3973 O O . ARG A 1 512 ? 18.359 31.219 -35.312 1 16.53 512 ARG A O 1
ATOM 3980 N N . SER A 1 513 ? 17.641 31.469 -37.375 1 15.71 513 SER A N 1
ATOM 3981 C CA . SER A 1 513 ? 16.656 32.531 -37.562 1 15.71 513 SER A CA 1
ATOM 3982 C C . SER A 1 513 ? 15.328 32.188 -36.906 1 15.71 513 SER A C 1
ATOM 3984 O O . SER A 1 513 ? 14.703 33.062 -36.281 1 15.71 513 SER A O 1
ATOM 3986 N N . PRO A 1 514 ? 14.594 31.016 -37.188 1 16.41 514 PRO A N 1
ATOM 3987 C CA . PRO A 1 514 ? 13.352 31.359 -37.875 1 16.41 514 PRO A CA 1
ATOM 3988 C C . PRO A 1 514 ? 12.266 31.859 -36.938 1 16.41 514 PRO A C 1
ATOM 3990 O O . PRO A 1 514 ? 12.43 31.828 -35.719 1 16.41 514 PRO A O 1
ATOM 3993 N N . LYS A 1 515 ? 11.07 30.984 -36.969 1 16.94 515 LYS A N 1
ATOM 3994 C CA . LYS A 1 515 ? 9.711 31.297 -37.406 1 16.94 515 LYS A CA 1
ATOM 3995 C C . LYS A 1 515 ? 8.852 31.703 -36.219 1 16.94 515 LYS A C 1
ATOM 3997 O O . LYS A 1 515 ? 9.117 31.312 -35.062 1 16.94 515 LYS A O 1
ATOM 4002 N N . LYS A 1 516 ? 7.82 32.5 -36.375 1 16.72 516 LYS A N 1
ATOM 4003 C CA . LYS A 1 516 ? 6.848 33.5 -35.906 1 16.72 516 LYS A CA 1
ATOM 4004 C C . LYS A 1 516 ? 5.68 32.812 -35.188 1 16.72 516 LYS A C 1
ATOM 4006 O O . LYS A 1 516 ? 4.836 32.188 -35.812 1 16.72 516 LYS A O 1
ATOM 4011 N N . GLY A 1 517 ? 5.844 31.953 -34.188 1 16.73 517 GLY A N 1
ATOM 4012 C CA . GLY A 1 517 ? 4.664 31.25 -33.719 1 16.73 517 GLY A CA 1
ATOM 4013 C C . GLY A 1 517 ? 3.566 32.188 -33.219 1 16.73 517 GLY A C 1
ATOM 4014 O O . GLY A 1 517 ? 3.848 33.25 -32.656 1 16.73 517 GLY A O 1
ATOM 4015 N N . LEU A 1 518 ? 2.225 32.094 -33.719 1 17.02 518 LEU A N 1
ATOM 4016 C CA . LEU A 1 518 ? 0.916 32.719 -33.812 1 17.02 518 LEU A CA 1
ATOM 4017 C C . LEU A 1 518 ? 0.207 32.719 -32.469 1 17.02 518 LEU A C 1
ATOM 4019 O O . LEU A 1 518 ? -0.247 31.672 -32 1 17.02 518 LEU A O 1
ATOM 4023 N N . SER A 1 519 ? 0.596 33.344 -31.375 1 17.39 519 SER A N 1
ATOM 4024 C CA . SER A 1 519 ? -0.003 33.25 -30.047 1 17.39 519 SER A CA 1
ATOM 4025 C C . SER A 1 519 ? -1.341 33.969 -30 1 17.39 519 SER A C 1
ATOM 4027 O O . SER A 1 519 ? -1.431 35.094 -29.453 1 17.39 519 SER A O 1
ATOM 4029 N N . ALA A 1 520 ? -2.176 34.188 -31.047 1 16.44 520 ALA A N 1
ATOM 4030 C CA . ALA A 1 520 ? -3.109 35.281 -30.859 1 16.44 520 ALA A CA 1
ATOM 4031 C C . ALA A 1 520 ? -3.955 35.094 -29.594 1 16.44 520 ALA A C 1
ATOM 4033 O O . ALA A 1 520 ? -3.998 34 -29.047 1 16.44 520 ALA A O 1
ATOM 4034 N N . SER A 1 521 ? -5.328 35.812 -29.484 1 17.62 521 SER A N 1
ATOM 4035 C CA . SER A 1 521 ? -6.109 36.844 -28.812 1 17.62 521 SER A CA 1
ATOM 4036 C C . SER A 1 521 ? -7.227 36.25 -27.969 1 17.62 521 SER A C 1
ATOM 4038 O O . SER A 1 521 ? -8.055 36.969 -27.422 1 17.62 521 SER A O 1
ATOM 4040 N N . ILE A 1 522 ? -7.449 34.938 -27.719 1 17.83 522 ILE A N 1
ATOM 4041 C CA . ILE A 1 522 ? -8.844 34.531 -27.562 1 17.83 522 ILE A CA 1
ATOM 4042 C C . ILE A 1 522 ? -9.375 35.031 -26.219 1 17.83 522 ILE A C 1
ATOM 4044 O O . ILE A 1 522 ? -9.359 34.312 -25.219 1 17.83 522 ILE A O 1
ATOM 4048 N N . LEU A 1 523 ? -9.086 36.219 -25.594 1 17.94 523 LEU A N 1
ATOM 4049 C CA . LEU A 1 523 ? -9.469 36.594 -24.234 1 17.94 523 LEU A CA 1
ATOM 4050 C C . LEU A 1 523 ? -10.961 36.906 -24.156 1 17.94 523 LEU A C 1
ATOM 4052 O O . LEU A 1 523 ? -11.445 37.375 -23.125 1 17.94 523 LEU A O 1
ATOM 4056 N N . GLY A 1 524 ? -11.852 36.688 -25.156 1 16.75 524 GLY A N 1
ATOM 4057 C CA . GLY A 1 524 ? -12.938 37.656 -25.047 1 16.75 524 GLY A CA 1
ATOM 4058 C C . GLY A 1 524 ? -13.656 37.594 -23.719 1 16.75 524 GLY A C 1
ATOM 4059 O O . GLY A 1 524 ? -13.352 36.75 -22.875 1 16.75 524 GLY A O 1
ATOM 4060 N N . ARG A 1 525 ? -15.188 37.75 -23.672 1 17.41 525 ARG A N 1
ATOM 4061 C CA . ARG A 1 525 ? -16.266 38.625 -23.203 1 17.41 525 ARG A CA 1
ATOM 4062 C C . ARG A 1 525 ? -16.969 38 -22 1 17.41 525 ARG A C 1
ATOM 4064 O O . ARG A 1 525 ? -17.734 37.062 -22.125 1 17.41 525 ARG A O 1
ATOM 4071 N N . PHE A 1 526 ? -16.422 37.781 -20.844 1 17.91 526 PHE A N 1
ATOM 4072 C CA . PHE A 1 526 ? -17.156 37.219 -19.719 1 17.91 526 PHE A CA 1
ATOM 4073 C C . PHE A 1 526 ? -18.266 38.188 -19.281 1 17.91 526 PHE A C 1
ATOM 4075 O O . PHE A 1 526 ? -18.047 39.062 -18.453 1 17.91 526 PHE A O 1
ATOM 4082 N N . GLU A 1 527 ? -19.172 38.75 -20.094 1 17.38 527 GLU A N 1
ATOM 4083 C CA . GLU A 1 527 ? -20.094 39.781 -19.672 1 17.38 527 GLU A CA 1
ATOM 4084 C C . GLU A 1 527 ? -21.125 39.25 -18.688 1 17.38 527 GLU A C 1
ATOM 4086 O O . GLU A 1 527 ? -21.844 40 -18.047 1 17.38 527 GLU A O 1
ATOM 4091 N N . THR A 1 528 ? -21.281 38.031 -18.375 1 17.27 528 THR A N 1
ATOM 4092 C CA . THR A 1 528 ? -22.703 37.781 -18.094 1 17.27 528 THR A CA 1
ATOM 4093 C C . THR A 1 528 ? -23.172 38.688 -16.938 1 17.27 528 THR A C 1
ATOM 4095 O O . THR A 1 528 ? -22.375 39.062 -16.078 1 17.27 528 THR A O 1
ATOM 4098 N N . GLU A 1 529 ? -24.609 38.844 -16.781 1 17.53 529 GLU A N 1
ATOM 4099 C CA . GLU A 1 529 ? -25.812 39.531 -16.328 1 17.53 529 GLU A CA 1
ATOM 4100 C C . GLU A 1 529 ? -26.125 39.219 -14.867 1 17.53 529 GLU A C 1
ATOM 4102 O O . GLU A 1 529 ? -26.688 38.156 -14.57 1 17.53 529 GLU A O 1
ATOM 4107 N N . VAL A 1 530 ? -25.25 39.125 -13.969 1 18.09 530 VAL A N 1
ATOM 4108 C CA . VAL A 1 530 ? -25.828 38.75 -12.68 1 18.09 530 VAL A CA 1
ATOM 4109 C C . VAL A 1 530 ? -26.812 39.844 -12.227 1 18.09 530 VAL A C 1
ATOM 4111 O O . VAL A 1 530 ? -26.453 41 -12.023 1 18.09 530 VAL A O 1
ATOM 4114 N N . ILE A 1 531 ? -28.156 39.625 -12.57 1 16.42 531 ILE A N 1
ATOM 4115 C CA . ILE A 1 531 ? -29.328 40.438 -12.258 1 16.42 531 ILE A CA 1
ATOM 4116 C C . ILE A 1 531 ? -29.375 40.688 -10.75 1 16.42 531 ILE A C 1
ATOM 4118 O O . ILE A 1 531 ? -28.797 39.938 -9.961 1 16.42 531 ILE A O 1
ATOM 4122 N N . GLU A 1 532 ? -30.422 41.594 -10.367 1 17.08 532 GLU A N 1
ATOM 4123 C CA . GLU A 1 532 ? -30.953 42.656 -9.516 1 17.08 532 GLU A CA 1
ATOM 4124 C C . GLU A 1 532 ? -31.641 42.094 -8.281 1 17.08 532 GLU A C 1
ATOM 4126 O O . GLU A 1 532 ? -32.25 42.812 -7.492 1 17.08 532 GLU A O 1
ATOM 4131 N N . MET A 1 533 ? -31.359 40.906 -7.746 1 16.88 533 MET A N 1
ATOM 4132 C CA . MET A 1 533 ? -32.469 40.625 -6.82 1 16.88 533 MET A CA 1
ATOM 4133 C C . MET A 1 533 ? -32.531 41.688 -5.734 1 16.88 533 MET A C 1
ATOM 4135 O O . MET A 1 533 ? -31.547 41.969 -5.059 1 16.88 533 MET A O 1
ATOM 4139 N N . GLU A 1 534 ? -33.562 42.531 -5.727 1 16.14 534 GLU A N 1
ATOM 4140 C CA . GLU A 1 534 ? -34.094 43.656 -4.965 1 16.14 534 GLU A CA 1
ATOM 4141 C C . GLU A 1 534 ? -34.469 43.219 -3.553 1 16.14 534 GLU A C 1
ATOM 4143 O O . GLU A 1 534 ? -34.812 44.062 -2.709 1 16.14 534 GLU A O 1
ATOM 4148 N N . LYS A 1 535 ? -34.625 42 -3.229 1 16.03 535 LYS A N 1
ATOM 4149 C CA . LYS A 1 535 ? -35.75 41.969 -2.307 1 16.03 535 LYS A CA 1
ATOM 4150 C C . LYS A 1 535 ? -35.5 42.875 -1.094 1 16.03 535 LYS A C 1
ATOM 4152 O O . LYS A 1 535 ? -34.406 42.875 -0.545 1 16.03 535 LYS A O 1
ATOM 4157 N N . GLU A 1 536 ? -36.438 43.719 -0.684 1 15.84 536 GLU A N 1
ATOM 4158 C CA . GLU A 1 536 ? -36.812 44.781 0.262 1 15.84 536 GLU A CA 1
ATOM 4159 C C . GLU A 1 536 ? -36.938 44.219 1.679 1 15.84 536 GLU A C 1
ATOM 4161 O O . GLU A 1 536 ? -37.25 44.969 2.617 1 15.84 536 GLU A O 1
ATOM 4166 N N . LYS A 1 537 ? -36.812 43 1.967 1 15.95 537 LYS A N 1
ATOM 4167 C CA . LYS A 1 537 ? -37.656 42.781 3.123 1 15.95 537 LYS A CA 1
ATOM 4168 C C . LYS A 1 537 ? -37.312 43.75 4.258 1 15.95 537 LYS A C 1
ATOM 4170 O O . LYS A 1 537 ? -36.156 44.094 4.469 1 15.95 537 LYS A O 1
ATOM 4175 N N . SER A 1 538 ? -38.438 44.219 4.965 1 15.34 538 SER A N 1
ATOM 4176 C CA . SER A 1 538 ? -38.969 45.156 5.965 1 15.34 538 SER A CA 1
ATOM 4177 C C . SER A 1 538 ? -38.281 44.938 7.316 1 15.34 538 SER A C 1
ATOM 4179 O O . SER A 1 538 ? -37.719 43.875 7.562 1 15.34 538 SER A O 1
ATOM 4181 N N . ALA A 1 539 ? -38.844 45.719 8.375 1 15.52 539 ALA A N 1
ATOM 4182 C CA . ALA A 1 539 ? -38.562 46.656 9.469 1 15.52 539 ALA A CA 1
ATOM 4183 C C . ALA A 1 539 ? -38.5 45.938 10.805 1 15.52 539 ALA A C 1
ATOM 4185 O O . ALA A 1 539 ? -37.969 46.469 11.789 1 15.52 539 ALA A O 1
ATOM 4186 N N . SER A 1 540 ? -39.062 44.719 10.938 1 16.58 540 SER A N 1
ATOM 4187 C CA . SER A 1 540 ? -39.75 44.844 12.219 1 16.58 540 SER A CA 1
ATOM 4188 C C . SER A 1 540 ? -38.75 44.906 13.375 1 16.58 540 SER A C 1
ATOM 4190 O O . SER A 1 540 ? -37.75 44.188 13.391 1 16.58 540 SER A O 1
ATOM 4192 N N . SER A 1 541 ? -38.969 45.938 14.273 1 15.29 541 SER A N 1
ATOM 4193 C CA . SER A 1 541 ? -38.344 46.719 15.336 1 15.29 541 SER A CA 1
ATOM 4194 C C . SER A 1 541 ? -38 45.844 16.547 1 15.29 541 SER A C 1
ATOM 4196 O O . SER A 1 541 ? -36.906 45.906 17.062 1 15.29 541 SER A O 1
ATOM 4198 N N . THR A 1 542 ? -39.031 45.375 17.312 1 15.16 542 THR A N 1
ATOM 4199 C CA . THR A 1 542 ? -39.062 46.031 18.594 1 15.16 542 THR A CA 1
ATOM 4200 C C . THR A 1 542 ? -38.188 45.344 19.609 1 15.16 542 THR A C 1
ATOM 4202 O O . THR A 1 542 ? -37.469 45.969 20.391 1 15.16 542 THR A O 1
ATOM 4205 N N . LYS A 1 543 ? -38.625 44.031 20.031 1 15.88 543 LYS A N 1
ATOM 4206 C CA . LYS A 1 543 ? -38.906 43.938 21.469 1 15.88 543 LYS A CA 1
ATOM 4207 C C . LYS A 1 543 ? -37.625 43.875 22.281 1 15.88 543 LYS A C 1
ATOM 4209 O O . LYS A 1 543 ? -36.594 43.469 21.781 1 15.88 543 LYS A O 1
ATOM 4214 N N . THR A 1 544 ? -37.781 44.125 23.625 1 15.82 544 THR A N 1
ATOM 4215 C CA . THR A 1 544 ? -37.281 44.781 24.828 1 15.82 544 THR A CA 1
ATOM 4216 C C . THR A 1 544 ? -36.188 43.938 25.484 1 15.82 544 THR A C 1
ATOM 4218 O O . THR A 1 544 ? -35.094 44.438 25.75 1 15.82 544 THR A O 1
ATOM 4221 N N . GLY A 1 545 ? -36.469 43.406 26.641 1 16.11 545 GLY A N 1
ATOM 4222 C CA . GLY A 1 545 ? -36 43.812 27.953 1 16.11 545 GLY A CA 1
ATOM 4223 C C . GLY A 1 545 ? -34.938 42.875 28.547 1 16.11 545 GLY A C 1
ATOM 4224 O O . GLY A 1 545 ? -34.438 43.094 29.641 1 16.11 545 GLY A O 1
ATOM 4225 N N . MET A 1 546 ? -34.656 41.656 27.859 1 18.56 546 MET A N 1
ATOM 4226 C CA . MET A 1 546 ? -34.406 40.719 28.938 1 18.56 546 MET A CA 1
ATOM 4227 C C . MET A 1 546 ? -33.094 41.031 29.641 1 18.56 546 MET A C 1
ATOM 4229 O O . MET A 1 546 ? -32.156 41.5 29.016 1 18.56 546 MET A O 1
ATOM 4233 N N . ASN A 1 547 ? -33.156 41.031 31.047 1 17.98 547 ASN A N 1
ATOM 4234 C CA . ASN A 1 547 ? -32.344 41.344 32.219 1 17.98 547 ASN A CA 1
ATOM 4235 C C . ASN A 1 547 ? -31.109 40.406 32.281 1 17.98 547 ASN A C 1
ATOM 4237 O O . ASN A 1 547 ? -31.219 39.219 32.031 1 17.98 547 ASN A O 1
ATOM 4241 N N . ASN A 1 548 ? -29.953 41 32.25 1 18.19 548 ASN A N 1
ATOM 4242 C CA . ASN A 1 548 ? -28.547 40.594 32.156 1 18.19 548 ASN A CA 1
ATOM 4243 C C . ASN A 1 548 ? -28.078 39.875 33.406 1 18.19 548 ASN A C 1
ATOM 4245 O O . ASN A 1 548 ? -26.875 39.781 33.656 1 18.19 548 ASN A O 1
ATOM 4249 N N . ASN A 1 549 ? -28.906 39.125 34.188 1 19.41 549 ASN A N 1
ATOM 4250 C CA . ASN A 1 549 ? -28.203 38.875 35.438 1 19.41 549 ASN A CA 1
ATOM 4251 C C . ASN A 1 549 ? -26.938 38.062 35.188 1 19.41 549 ASN A C 1
ATOM 4253 O O . ASN A 1 549 ? -26.984 37 34.531 1 19.41 549 ASN A O 1
ATOM 4257 N N . SER A 1 550 ? -25.797 38.719 35.25 1 18.81 550 SER A N 1
ATOM 4258 C CA . SER A 1 550 ? -24.406 38.344 35 1 18.81 550 SER A CA 1
ATOM 4259 C C . SER A 1 550 ? -23.922 37.312 36.031 1 18.81 550 SER A C 1
ATOM 4261 O O . SER A 1 550 ? -22.719 37.156 36.25 1 18.81 550 SER A O 1
ATOM 4263 N N . GLU A 1 551 ? -24.688 36.281 36.469 1 20.06 551 GLU A N 1
ATOM 4264 C CA . GLU A 1 551 ? -24.031 35.531 37.531 1 20.06 551 GLU A CA 1
ATOM 4265 C C . GLU A 1 551 ? -22.688 34.969 37.062 1 20.06 551 GLU A C 1
ATOM 4267 O O . GLU A 1 551 ? -22.578 34.469 35.938 1 20.06 551 GLU A O 1
ATOM 4272 N N . SER A 1 552 ? -21.578 35.406 37.625 1 18.44 552 SER A N 1
ATOM 4273 C CA . SER A 1 552 ? -20.141 35.125 37.531 1 18.44 552 SER A CA 1
ATOM 4274 C C . SER A 1 552 ? -19.828 33.656 37.75 1 18.44 552 SER A C 1
ATOM 4276 O O . SER A 1 552 ? -20.016 33.125 38.844 1 18.44 552 SER A O 1
ATOM 4278 N N . LYS A 1 553 ? -20.266 32.75 36.812 1 21.38 553 LYS A N 1
ATOM 4279 C CA . LYS A 1 553 ? -19.906 31.344 37.031 1 21.38 553 LYS A CA 1
ATOM 4280 C C . LYS A 1 553 ? -18.391 31.172 37.219 1 21.38 553 LYS A C 1
ATOM 4282 O O . LYS A 1 553 ? -17.609 31.656 36.406 1 21.38 553 LYS A O 1
ATOM 4287 N N . THR A 1 554 ? -17.922 31.062 38.406 1 20.67 554 THR A N 1
ATOM 4288 C CA . THR A 1 554 ? -16.609 30.641 38.875 1 20.67 554 THR A CA 1
ATOM 4289 C C . THR A 1 554 ? -16.141 29.406 38.094 1 20.67 554 THR A C 1
ATOM 4291 O O . THR A 1 554 ? -16.859 28.422 38 1 20.67 554 THR A O 1
ATOM 4294 N N . ASN A 1 555 ? -15.383 29.672 37.031 1 21.64 555 ASN A N 1
ATOM 4295 C CA . ASN A 1 555 ? -14.828 28.672 36.125 1 21.64 555 ASN A CA 1
ATOM 4296 C C . ASN A 1 555 ? -13.984 27.656 36.875 1 21.64 555 ASN A C 1
ATOM 4298 O O . ASN A 1 555 ? -12.953 28 37.438 1 21.64 555 ASN A O 1
ATOM 4302 N N . SER A 1 556 ? -14.594 26.734 37.625 1 24.2 556 SER A N 1
ATOM 4303 C CA . SER A 1 556 ? -13.906 25.578 38.156 1 24.2 556 SER A CA 1
ATOM 4304 C C . SER A 1 556 ? -12.93 24.984 37.156 1 24.2 556 SER A C 1
ATOM 4306 O O . SER A 1 556 ? -13.102 25.172 35.938 1 24.2 556 SER A O 1
ATOM 4308 N N . ASP A 1 557 ? -11.727 24.562 37.625 1 26.03 557 ASP A N 1
ATOM 4309 C CA . ASP A 1 557 ? -10.562 23.906 37.031 1 26.03 557 ASP A CA 1
ATOM 4310 C C . ASP A 1 557 ? -10.977 22.734 36.156 1 26.03 557 ASP A C 1
ATOM 4312 O O . ASP A 1 557 ? -11.586 21.781 36.625 1 26.03 557 ASP A O 1
ATOM 4316 N N . GLU A 1 558 ? -11.43 23.031 34.969 1 28.31 558 GLU A N 1
ATOM 4317 C CA . GLU A 1 558 ? -11.891 22.062 33.969 1 28.31 558 GLU A CA 1
ATOM 4318 C C . GLU A 1 558 ? -10.883 20.938 33.781 1 28.31 558 GLU A C 1
ATOM 4320 O O . GLU A 1 558 ? -9.711 21.188 33.469 1 28.31 558 GLU A O 1
ATOM 4325 N N . ALA A 1 559 ? -11.094 19.797 34.469 1 31.86 559 ALA A N 1
ATOM 4326 C CA . ALA A 1 559 ? -10.523 18.484 34.188 1 31.86 559 ALA A CA 1
ATOM 4327 C C . ALA A 1 559 ? -10.367 18.25 32.688 1 31.86 559 ALA A C 1
ATOM 4329 O O . ALA A 1 559 ? -11.195 18.703 31.891 1 31.86 559 ALA A O 1
ATOM 4330 N N . ASP A 1 560 ? -9.117 17.859 32.375 1 31.41 560 ASP A N 1
ATOM 4331 C CA . ASP A 1 560 ? -8.703 17.609 30.984 1 31.41 560 ASP A CA 1
ATOM 4332 C C . ASP A 1 560 ? -9.719 16.734 30.25 1 31.41 560 ASP A C 1
ATOM 4334 O O . ASP A 1 560 ? -9.922 15.57 30.609 1 31.41 560 ASP A O 1
ATOM 4338 N N . PRO A 1 561 ? -10.734 17.266 29.688 1 35.06 561 PRO A N 1
ATOM 4339 C CA . PRO A 1 561 ? -11.812 16.562 29 1 35.06 561 PRO A CA 1
ATOM 4340 C C . PRO A 1 561 ? -11.305 15.57 27.953 1 35.06 561 PRO A C 1
ATOM 4342 O O . PRO A 1 561 ? -12.07 14.758 27.438 1 35.06 561 PRO A O 1
ATOM 4345 N N . ASP A 1 562 ? -10.164 15.727 27.641 1 35.78 562 ASP A N 1
ATOM 4346 C CA . ASP A 1 562 ? -9.711 15.102 26.391 1 35.78 562 ASP A CA 1
ATOM 4347 C C . ASP A 1 562 ? -9.445 13.609 26.594 1 35.78 562 ASP A C 1
ATOM 4349 O O . ASP A 1 562 ? -9.172 12.883 25.641 1 35.78 562 ASP A O 1
ATOM 4353 N N . SER A 1 563 ? -9.391 13.195 27.875 1 35.88 563 SER A N 1
ATOM 4354 C CA . SER A 1 563 ? -9.023 11.805 28.094 1 35.88 563 SER A CA 1
ATOM 4355 C C . SER A 1 563 ? -10.102 10.852 27.578 1 35.88 563 SER A C 1
ATOM 4357 O O . SER A 1 563 ? -9.812 9.727 27.172 1 35.88 563 SER A O 1
ATOM 4359 N N . LYS A 1 564 ? -11.336 11.172 27.609 1 41 564 LYS A N 1
ATOM 4360 C CA . LYS A 1 564 ? -12.414 10.227 27.328 1 41 564 LYS A CA 1
ATOM 4361 C C . LYS A 1 564 ? -12.508 9.922 25.844 1 41 564 LYS A C 1
ATOM 4363 O O . LYS A 1 564 ? -12.852 8.805 25.453 1 41 564 LYS A O 1
ATOM 4368 N N . THR A 1 565 ? -12.133 10.812 25.094 1 39.66 565 THR A N 1
ATOM 4369 C CA . THR A 1 565 ? -12.391 10.688 23.672 1 39.66 565 THR A CA 1
ATOM 4370 C C . THR A 1 565 ? -11.406 9.711 23.016 1 39.66 565 THR A C 1
ATOM 4372 O O . THR A 1 565 ? -11.781 8.938 22.141 1 39.66 565 THR A O 1
ATOM 4375 N N . TYR A 1 566 ? -10.242 9.672 23.5 1 38.16 566 TYR A N 1
ATOM 4376 C CA . TYR A 1 566 ? -9.227 8.875 22.828 1 38.16 566 TYR A CA 1
ATOM 4377 C C . TYR A 1 566 ? -9.445 7.391 23.062 1 38.16 566 TYR A C 1
ATOM 4379 O O . TYR A 1 566 ? -9.266 6.574 22.156 1 38.16 566 TYR A O 1
ATOM 4387 N N . LEU A 1 567 ? -9.859 7.098 24.266 1 39.75 567 LEU A N 1
ATOM 4388 C CA . LEU A 1 567 ? -10.102 5.688 24.562 1 39.75 567 LEU A CA 1
ATOM 4389 C C . LEU A 1 567 ? -11.227 5.137 23.688 1 39.75 567 LEU A C 1
ATOM 4391 O O . LEU A 1 567 ? -11.219 3.963 23.312 1 39.75 567 LEU A O 1
ATOM 4395 N N . LYS A 1 568 ? -12.102 5.988 23.328 1 43.19 568 LYS A N 1
ATOM 4396 C CA . LYS A 1 568 ? -13.188 5.547 22.453 1 43.19 568 LYS A CA 1
ATOM 4397 C C . LYS A 1 568 ? -12.656 5.207 21.062 1 43.19 568 LYS A C 1
ATOM 4399 O O . LYS A 1 568 ? -13.219 4.348 20.375 1 43.19 568 LYS A O 1
ATOM 4404 N N . LEU A 1 569 ? -11.57 5.832 20.812 1 40.12 569 LEU A N 1
ATOM 4405 C CA . LEU A 1 569 ? -11.047 5.641 19.469 1 40.12 569 LEU A CA 1
ATOM 4406 C C . LEU A 1 569 ? -10.312 4.309 19.359 1 40.12 569 LEU A C 1
ATOM 4408 O O . LEU A 1 569 ? -10.281 3.705 18.281 1 40.12 569 LEU A O 1
ATOM 4412 N N . ILE A 1 570 ? -9.812 3.871 20.547 1 39.78 570 ILE A N 1
ATOM 4413 C CA . ILE A 1 570 ? -9.172 2.561 20.547 1 39.78 570 ILE A CA 1
ATOM 4414 C C . ILE A 1 570 ? -10.203 1.48 20.859 1 39.78 570 ILE A C 1
ATOM 4416 O O . ILE A 1 570 ? -10.875 1.538 21.891 1 39.78 570 ILE A O 1
ATOM 4420 N N . MET B 1 1 ? -9.617 -11.578 17.75 1 85.12 1 MET B N 1
ATOM 4421 C CA . MET B 1 1 ? -8.984 -12.008 19 1 85.12 1 MET B CA 1
ATOM 4422 C C . MET B 1 1 ? -8.734 -10.812 19.922 1 85.12 1 MET B C 1
ATOM 4424 O O . MET B 1 1 ? -8.719 -9.664 19.469 1 85.12 1 MET B O 1
ATOM 4428 N N . SER B 1 2 ? -8.609 -11.172 21.219 1 90.62 2 SER B N 1
ATOM 4429 C CA . SER B 1 2 ? -8.258 -10.094 22.156 1 90.62 2 SER B CA 1
ATOM 4430 C C . SER B 1 2 ? -6.836 -9.594 21.906 1 90.62 2 SER B C 1
ATOM 4432 O O . SER B 1 2 ? -6.031 -10.281 21.266 1 90.62 2 SER B O 1
ATOM 4434 N N . LEU B 1 3 ? -6.574 -8.43 22.375 1 94.31 3 LEU B N 1
ATOM 4435 C CA . LEU B 1 3 ? -5.238 -7.875 22.219 1 94.31 3 LEU B CA 1
ATOM 4436 C C . LEU B 1 3 ? -4.191 -8.781 22.859 1 94.31 3 LEU B C 1
ATOM 4438 O O . LEU B 1 3 ? -3.158 -9.07 22.25 1 94.31 3 LEU B O 1
ATOM 4442 N N . SER B 1 4 ? -4.477 -9.273 24.047 1 94.62 4 SER B N 1
ATOM 4443 C CA . SER B 1 4 ? -3.535 -10.125 24.781 1 94.62 4 SER B CA 1
ATOM 4444 C C . SER B 1 4 ? -3.355 -11.469 24.078 1 94.62 4 SER B C 1
ATOM 4446 O O . SER B 1 4 ? -2.254 -12.023 24.062 1 94.62 4 SER B O 1
ATOM 4448 N N . ALA B 1 5 ? -4.43 -11.977 23.562 1 92.81 5 ALA B N 1
ATOM 4449 C CA . ALA B 1 5 ? -4.34 -13.242 22.828 1 92.81 5 ALA B CA 1
ATOM 4450 C C . ALA B 1 5 ? -3.453 -13.102 21.594 1 92.81 5 ALA B C 1
ATOM 4452 O O . ALA B 1 5 ? -2.688 -14.016 21.266 1 92.81 5 ALA B O 1
ATOM 4453 N N . LEU B 1 6 ? -3.602 -12 20.891 1 93.06 6 LEU B N 1
ATOM 4454 C CA . LEU B 1 6 ? -2.77 -11.742 19.719 1 93.06 6 LEU B CA 1
ATOM 4455 C C . LEU B 1 6 ? -1.305 -11.594 20.125 1 93.06 6 LEU B C 1
ATOM 4457 O O . LEU B 1 6 ? -0.419 -12.141 19.453 1 93.06 6 LEU B O 1
ATOM 4461 N N . ALA B 1 7 ? -1.026 -10.867 21.219 1 96.06 7 ALA B N 1
ATOM 4462 C CA . ALA B 1 7 ? 0.337 -10.703 21.719 1 96.06 7 ALA B CA 1
ATOM 4463 C C . ALA B 1 7 ? 0.941 -12.047 22.094 1 96.06 7 ALA B C 1
ATOM 4465 O O . ALA B 1 7 ? 2.117 -12.305 21.828 1 96.06 7 ALA B O 1
ATOM 4466 N N . ASP B 1 8 ? 0.167 -12.883 22.703 1 95.25 8 ASP B N 1
ATOM 4467 C CA . ASP B 1 8 ? 0.621 -14.211 23.109 1 95.25 8 ASP B CA 1
ATOM 4468 C C . ASP B 1 8 ? 0.953 -15.07 21.891 1 95.25 8 ASP B C 1
ATOM 4470 O O . ASP B 1 8 ? 1.933 -15.812 21.891 1 95.25 8 ASP B O 1
ATOM 4474 N N . LEU B 1 9 ? 0.071 -14.969 20.922 1 92.25 9 LEU B N 1
ATOM 4475 C CA . LEU B 1 9 ? 0.303 -15.711 19.688 1 92.25 9 LEU B CA 1
ATOM 4476 C C . LEU B 1 9 ? 1.603 -15.266 19.016 1 92.25 9 LEU B C 1
ATOM 4478 O O . LEU B 1 9 ? 2.359 -16.094 18.516 1 92.25 9 LEU B O 1
ATOM 4482 N N . ILE B 1 10 ? 1.857 -13.992 18.984 1 94.75 10 ILE B N 1
ATOM 4483 C CA . ILE B 1 10 ? 3.094 -13.453 18.422 1 94.75 10 ILE B CA 1
ATOM 4484 C C . ILE B 1 10 ? 4.289 -13.984 19.203 1 94.75 10 ILE B C 1
ATOM 4486 O O . ILE B 1 10 ? 5.246 -14.5 18.625 1 94.75 10 ILE B O 1
ATOM 4490 N N . SER B 1 11 ? 4.219 -13.977 20.531 1 96.5 11 SER B N 1
ATOM 4491 C CA . SER B 1 11 ? 5.312 -14.422 21.391 1 96.5 11 SER B CA 1
ATOM 4492 C C . SER B 1 11 ? 5.586 -15.914 21.203 1 96.5 11 SER B C 1
ATOM 4494 O O . SER B 1 11 ? 6.746 -16.328 21.125 1 96.5 11 SER B O 1
ATOM 4496 N N . SER B 1 12 ? 4.551 -16.656 21.172 1 94.81 12 SER B N 1
ATOM 4497 C CA . SER B 1 12 ? 4.715 -18.094 21.016 1 94.81 12 SER B CA 1
ATOM 4498 C C . SER B 1 12 ? 5.316 -18.438 19.656 1 94.81 12 SER B C 1
ATOM 4500 O O . SER B 1 12 ? 6.145 -19.344 19.547 1 94.81 12 SER B O 1
ATOM 4502 N N . SER B 1 13 ? 4.879 -17.766 18.625 1 92.44 13 SER B N 1
ATOM 4503 C CA . SER B 1 13 ? 5.398 -17.984 17.281 1 92.44 13 SER B CA 1
ATOM 4504 C C . SER B 1 13 ? 6.859 -17.562 17.172 1 92.44 13 SER B C 1
ATOM 4506 O O . SER B 1 13 ? 7.656 -18.219 16.5 1 92.44 13 SER B O 1
ATOM 4508 N N . VAL B 1 14 ? 7.219 -16.453 17.812 1 95.94 14 VAL B N 1
ATOM 4509 C CA . VAL B 1 14 ? 8.602 -15.992 17.844 1 95.94 14 VAL B CA 1
ATOM 4510 C C . VAL B 1 14 ? 9.477 -17.047 18.516 1 95.94 14 VAL B C 1
ATOM 4512 O O . VAL B 1 14 ? 10.578 -17.344 18.031 1 95.94 14 VAL B O 1
ATOM 4515 N N . ARG B 1 15 ? 9.008 -17.656 19.594 1 95.31 15 ARG B N 1
ATOM 4516 C CA . ARG B 1 15 ? 9.758 -18.703 20.281 1 95.31 15 ARG B CA 1
ATOM 4517 C C . ARG B 1 15 ? 10 -19.891 19.375 1 95.31 15 ARG B C 1
ATOM 4519 O O . ARG B 1 15 ? 11.078 -20.5 19.406 1 95.31 15 ARG B O 1
ATOM 4526 N N . THR B 1 16 ? 9.023 -20.203 18.609 1 92.25 16 THR B N 1
ATOM 4527 C CA . THR B 1 16 ? 9.164 -21.312 17.656 1 92.25 16 THR B CA 1
ATOM 4528 C C . THR B 1 16 ? 10.297 -21.031 16.672 1 92.25 16 THR B C 1
ATOM 4530 O O . THR B 1 16 ? 11.117 -21.922 16.406 1 92.25 16 THR B O 1
ATOM 4533 N N . ILE B 1 17 ? 10.359 -19.875 16.172 1 93.06 17 ILE B N 1
ATOM 4534 C CA . ILE B 1 17 ? 11.375 -19.5 15.188 1 93.06 17 ILE B CA 1
ATOM 4535 C C . ILE B 1 17 ? 12.75 -19.484 15.852 1 93.06 17 ILE B C 1
ATOM 4537 O O . ILE B 1 17 ? 13.727 -20 15.297 1 93.06 17 ILE B O 1
ATOM 4541 N N . GLU B 1 18 ? 12.82 -18.938 17.031 1 93.38 18 GLU B N 1
ATOM 4542 C CA . GLU B 1 18 ? 14.094 -18.859 17.719 1 93.38 18 GLU B CA 1
ATOM 4543 C C . GLU B 1 18 ? 14.609 -20.25 18.094 1 93.38 18 GLU B C 1
ATOM 4545 O O . GLU B 1 18 ? 15.812 -20.5 18.047 1 93.38 18 GLU B O 1
ATOM 4550 N N . LEU B 1 19 ? 13.734 -21.094 18.469 1 90.81 19 LEU B N 1
ATOM 4551 C CA . LEU B 1 19 ? 14.117 -22.484 18.734 1 90.81 19 LEU B CA 1
ATOM 4552 C C . LEU B 1 19 ? 14.672 -23.141 17.484 1 90.81 19 LEU B C 1
ATOM 4554 O O . LEU B 1 19 ? 15.664 -23.875 17.547 1 90.81 19 LEU B O 1
ATOM 4558 N N . ALA B 1 20 ? 14.008 -22.938 16.359 1 89.25 20 ALA B N 1
ATOM 4559 C CA . ALA B 1 20 ? 14.477 -23.5 15.102 1 89.25 20 ALA B CA 1
ATOM 4560 C C . ALA B 1 20 ? 15.867 -22.969 14.742 1 89.25 20 ALA B C 1
ATOM 4562 O O . ALA B 1 20 ? 16.719 -23.719 14.258 1 89.25 20 ALA B O 1
ATOM 4563 N N . VAL B 1 21 ? 16.125 -21.688 14.945 1 87.38 21 VAL B N 1
ATOM 4564 C CA . VAL B 1 21 ? 17.406 -21.062 14.648 1 87.38 21 VAL B CA 1
ATOM 4565 C C . VAL B 1 21 ? 18.484 -21.625 15.562 1 87.38 21 VAL B C 1
ATOM 4567 O O . VAL B 1 21 ? 19.594 -21.922 15.109 1 87.38 21 VAL B O 1
ATOM 4570 N N . ALA B 1 22 ? 18.172 -21.812 16.812 1 86.69 22 ALA B N 1
ATOM 4571 C CA . ALA B 1 22 ? 19.125 -22.375 17.766 1 86.69 22 ALA B CA 1
ATOM 4572 C C . ALA B 1 22 ? 19.484 -23.812 17.406 1 86.69 22 ALA B C 1
ATOM 4574 O O . ALA B 1 22 ? 20.656 -24.219 17.5 1 86.69 22 ALA B O 1
ATOM 4575 N N . GLU B 1 23 ? 18.5 -24.531 17 1 83.44 23 GLU B N 1
ATOM 4576 C CA . GLU B 1 23 ? 18.734 -25.922 16.609 1 83.44 23 GLU B CA 1
ATOM 4577 C C . GLU B 1 23 ? 19.594 -26 15.359 1 83.44 23 GLU B C 1
ATOM 4579 O O . GLU B 1 23 ? 20.453 -26.891 15.242 1 83.44 23 GLU B O 1
ATOM 4584 N N . SER B 1 24 ? 19.312 -25.141 14.414 1 81.12 24 SER B N 1
ATOM 4585 C CA . SER B 1 24 ? 20.094 -25.109 13.18 1 81.12 24 SER B CA 1
ATOM 4586 C C . SER B 1 24 ? 21.547 -24.719 13.453 1 81.12 24 SER B C 1
ATOM 4588 O O . SER B 1 24 ? 22.469 -25.281 12.852 1 81.12 24 SER B O 1
ATOM 4590 N N . ALA B 1 25 ? 21.766 -23.812 14.359 1 77.19 25 ALA B N 1
ATOM 4591 C CA . ALA B 1 25 ? 23.125 -23.375 14.719 1 77.19 25 ALA B CA 1
ATOM 4592 C C . ALA B 1 25 ? 23.891 -24.484 15.422 1 77.19 25 ALA B C 1
ATOM 4594 O O . ALA B 1 25 ? 25.078 -24.672 15.203 1 77.19 25 ALA B O 1
ATOM 4595 N N . LYS B 1 26 ? 23.234 -25.234 16.219 1 76.06 26 LYS B N 1
ATOM 4596 C CA . LYS B 1 26 ? 23.859 -26.359 16.938 1 76.06 26 LYS B CA 1
ATOM 4597 C C . LYS B 1 26 ? 24.234 -27.469 15.961 1 76.06 26 LYS B C 1
ATOM 4599 O O . LYS B 1 26 ? 25.297 -28.094 16.109 1 76.06 26 LYS B O 1
ATOM 4604 N N . SER B 1 27 ? 23.344 -27.719 15.086 1 71.06 27 SER B N 1
ATOM 4605 C CA . SER B 1 27 ? 23.609 -28.766 14.109 1 71.06 27 SER B CA 1
ATOM 4606 C C . SER B 1 27 ? 24.797 -28.422 13.234 1 71.06 27 SER B C 1
ATOM 4608 O O . SER B 1 27 ? 25.578 -29.312 12.859 1 71.06 27 SER B O 1
ATOM 4610 N N . GLN B 1 28 ? 24.984 -27.219 12.844 1 66 28 GLN B N 1
ATOM 4611 C CA . GLN B 1 28 ? 26.109 -26.781 12.023 1 66 28 GLN B CA 1
ATOM 4612 C C . GLN B 1 28 ? 27.422 -26.875 12.789 1 66 28 GLN B C 1
ATOM 4614 O O . GLN B 1 28 ? 28.469 -27.156 12.195 1 66 28 GLN B O 1
ATOM 4619 N N . LYS B 1 29 ? 27.422 -26.641 14.078 1 61.69 29 LYS B N 1
ATOM 4620 C CA . LYS B 1 29 ? 28.609 -26.719 14.914 1 61.69 29 LYS B CA 1
ATOM 4621 C C . LYS B 1 29 ? 29.047 -28.156 15.133 1 61.69 29 LYS B C 1
ATOM 4623 O O . LYS B 1 29 ? 30.25 -28.438 15.219 1 61.69 29 LYS B O 1
ATOM 4628 N N . LEU B 1 30 ? 28.109 -28.844 15.383 1 57.03 30 LEU B N 1
ATOM 4629 C CA . LEU B 1 30 ? 28.453 -30.219 15.703 1 57.03 30 LEU B CA 1
ATOM 4630 C C . LEU B 1 30 ? 28.734 -31.016 14.43 1 57.03 30 LEU B C 1
ATOM 4632 O O . LEU B 1 30 ? 29.109 -32.188 14.492 1 57.03 30 LEU B O 1
ATOM 4636 N N . GLN B 1 31 ? 29.297 -30.297 13.383 1 53.25 31 GLN B N 1
ATOM 4637 C CA . GLN B 1 31 ? 29.641 -30.969 12.141 1 53.25 31 GLN B CA 1
ATOM 4638 C C . GLN B 1 31 ? 28.797 -32.219 11.953 1 53.25 31 GLN B C 1
ATOM 4640 O O . GLN B 1 31 ? 29.156 -33.125 11.18 1 53.25 31 GLN B O 1
ATOM 4645 N N . ARG B 1 32 ? 28.219 -32.75 12.938 1 46.28 32 ARG B N 1
ATOM 4646 C CA . ARG B 1 32 ? 27.578 -34.062 12.906 1 46.28 32 ARG B CA 1
ATOM 4647 C C . ARG B 1 32 ? 26.281 -34.031 12.094 1 46.28 32 ARG B C 1
ATOM 4649 O O . ARG B 1 32 ? 25.484 -33.094 12.25 1 46.28 32 ARG B O 1
ATOM 4656 N N . ALA B 1 33 ? 26.375 -34.594 10.969 1 42.56 33 ALA B N 1
ATOM 4657 C CA . ALA B 1 33 ? 25.297 -35.062 10.102 1 42.56 33 ALA B CA 1
ATOM 4658 C C . ALA B 1 33 ? 24.125 -35.594 10.914 1 42.56 33 ALA B C 1
ATOM 4660 O O . ALA B 1 33 ? 23.234 -36.25 10.367 1 42.56 33 ALA B O 1
ATOM 4661 N N . SER B 1 34 ? 24.344 -35.875 12.219 1 40.75 34 SER B N 1
ATOM 4662 C CA . SER B 1 34 ? 23.328 -36.719 12.844 1 40.75 34 SER B CA 1
ATOM 4663 C C . SER B 1 34 ? 21.953 -36.094 12.711 1 40.75 34 SER B C 1
ATOM 4665 O O . SER B 1 34 ? 21.797 -34.875 12.789 1 40.75 34 SER B O 1
ATOM 4667 N N . SER B 1 35 ? 21.125 -36.812 12.055 1 43.97 35 SER B N 1
ATOM 4668 C CA . SER B 1 35 ? 19.703 -36.938 11.711 1 43.97 35 SER B CA 1
ATOM 4669 C C . SER B 1 35 ? 18.812 -36.5 12.867 1 43.97 35 SER B C 1
ATOM 4671 O O . SER B 1 35 ? 17.641 -36.844 12.93 1 43.97 35 SER B O 1
ATOM 4673 N N . LYS B 1 36 ? 19.453 -36 13.836 1 47.16 36 LYS B N 1
ATOM 4674 C CA . LYS B 1 36 ? 18.484 -35.812 14.906 1 47.16 36 LYS B CA 1
ATOM 4675 C C . LYS B 1 36 ? 17.359 -34.875 14.484 1 47.16 36 LYS B C 1
ATOM 4677 O O . LYS B 1 36 ? 17.609 -33.875 13.812 1 47.16 36 LYS B O 1
ATOM 4682 N N . SER B 1 37 ? 16.109 -35.312 14.617 1 53.28 37 SER B N 1
ATOM 4683 C CA . SER B 1 37 ? 14.797 -34.75 14.312 1 53.28 37 SER B CA 1
ATOM 4684 C C . SER B 1 37 ? 14.648 -33.344 14.875 1 53.28 37 SER B C 1
ATOM 4686 O O . SER B 1 37 ? 14.836 -33.125 16.078 1 53.28 37 SER B O 1
ATOM 4688 N N . HIS B 1 38 ? 15.062 -32.312 14.156 1 62.91 38 HIS B N 1
ATOM 4689 C CA . HIS B 1 38 ? 14.742 -30.969 14.617 1 62.91 38 HIS B CA 1
ATOM 4690 C C . HIS B 1 38 ? 13.359 -30.922 15.258 1 62.91 38 HIS B C 1
ATOM 4692 O O . HIS B 1 38 ? 12.414 -31.531 14.75 1 62.91 38 HIS B O 1
ATOM 4698 N N . SER B 1 39 ? 13.352 -30.484 16.453 1 71.62 39 SER B N 1
ATOM 4699 C CA . SER B 1 39 ? 12.094 -30.344 17.188 1 71.62 39 SER B CA 1
ATOM 4700 C C . SER B 1 39 ? 11.102 -29.484 16.422 1 71.62 39 SER B C 1
ATOM 4702 O O . SER B 1 39 ? 9.883 -29.672 16.531 1 71.62 39 SER B O 1
ATOM 4704 N N . VAL B 1 40 ? 11.688 -28.562 15.562 1 78.81 40 VAL B N 1
ATOM 4705 C CA . VAL B 1 40 ? 10.797 -27.703 14.789 1 78.81 40 VAL B CA 1
ATOM 4706 C C . VAL B 1 40 ? 10.992 -27.969 13.297 1 78.81 40 VAL B C 1
ATOM 4708 O O . VAL B 1 40 ? 12.117 -27.875 12.789 1 78.81 40 VAL B O 1
ATOM 4711 N N . THR B 1 41 ? 9.953 -28.359 12.641 1 76.56 41 THR B N 1
ATOM 4712 C CA . THR B 1 41 ? 9.992 -28.656 11.211 1 76.56 41 THR B CA 1
ATOM 4713 C C . THR B 1 41 ? 9.977 -27.359 10.398 1 76.56 41 THR B C 1
ATOM 4715 O O . THR B 1 41 ? 9.555 -26.312 10.891 1 76.56 41 THR B O 1
ATOM 4718 N N . PRO B 1 42 ? 10.438 -27.422 9.18 1 77.19 42 PRO B N 1
ATOM 4719 C CA . PRO B 1 42 ? 10.344 -26.25 8.297 1 77.19 42 PRO B CA 1
ATOM 4720 C C . PRO B 1 42 ? 8.914 -25.75 8.133 1 77.19 42 PRO B C 1
ATOM 4722 O O . PRO B 1 42 ? 8.695 -24.547 8.016 1 77.19 42 PRO B O 1
ATOM 4725 N N . HIS B 1 43 ? 7.996 -26.594 8.156 1 76.12 43 HIS B N 1
ATOM 4726 C CA . HIS B 1 43 ? 6.594 -26.203 8.047 1 76.12 43 HIS B CA 1
ATOM 4727 C C . HIS B 1 43 ? 6.148 -25.391 9.258 1 76.12 43 HIS B C 1
ATOM 4729 O O . HIS B 1 43 ? 5.398 -24.422 9.117 1 76.12 43 HIS B O 1
ATOM 4735 N N . GLU B 1 44 ? 6.645 -25.828 10.352 1 80 44 GLU B N 1
ATOM 4736 C CA . GLU B 1 44 ? 6.273 -25.125 11.578 1 80 44 GLU B CA 1
ATOM 4737 C C . GLU B 1 44 ? 6.863 -23.719 11.617 1 80 44 GLU B C 1
ATOM 4739 O O . GLU B 1 44 ? 6.242 -22.797 12.148 1 80 44 GLU B O 1
ATOM 4744 N N . VAL B 1 45 ? 8.023 -23.641 11.07 1 84.5 45 VAL B N 1
ATOM 4745 C CA . VAL B 1 45 ? 8.656 -22.312 11.008 1 84.5 45 VAL B CA 1
ATOM 4746 C C . VAL B 1 45 ? 7.848 -21.406 10.086 1 84.5 45 VAL B C 1
ATOM 4748 O O . VAL B 1 45 ? 7.57 -20.25 10.438 1 84.5 45 VAL B O 1
ATOM 4751 N N . LEU B 1 46 ? 7.434 -21.922 8.969 1 80.62 46 LEU B N 1
ATOM 4752 C CA . LEU B 1 46 ? 6.664 -21.125 8.016 1 80.62 46 LEU B CA 1
ATOM 4753 C C . LEU B 1 46 ? 5.297 -20.766 8.594 1 80.62 46 LEU B C 1
ATOM 4755 O O . LEU B 1 46 ? 4.789 -19.672 8.359 1 80.62 46 LEU B O 1
ATOM 4759 N N . GLU B 1 47 ? 4.727 -21.688 9.258 1 80.62 47 GLU B N 1
ATOM 4760 C CA . GLU B 1 47 ? 3.451 -21.406 9.922 1 80.62 47 GLU B CA 1
ATOM 4761 C C . GLU B 1 47 ? 3.602 -20.312 10.977 1 80.62 47 GLU B C 1
ATOM 4763 O O . GLU B 1 47 ? 2.727 -19.469 11.125 1 80.62 47 GLU B O 1
ATOM 4768 N N . ALA B 1 48 ? 4.73 -20.422 11.734 1 86 48 ALA B N 1
ATOM 4769 C CA . ALA B 1 48 ? 5 -19.406 12.75 1 86 48 ALA B CA 1
ATOM 4770 C C . ALA B 1 48 ? 5.133 -18.031 12.109 1 86 48 ALA B C 1
ATOM 4772 O O . ALA B 1 48 ? 4.637 -17.031 12.648 1 86 48 ALA B O 1
ATOM 4773 N N . VAL B 1 49 ? 5.785 -17.969 10.953 1 86.81 49 VAL B N 1
ATOM 4774 C CA . VAL B 1 49 ? 5.934 -16.703 10.234 1 86.81 49 VAL B CA 1
ATOM 4775 C C . VAL B 1 49 ? 4.562 -16.172 9.828 1 86.81 49 VAL B C 1
ATOM 4777 O O . VAL B 1 49 ? 4.254 -15 10.039 1 86.81 49 VAL B O 1
ATOM 4780 N N . ASP B 1 50 ? 3.713 -17.031 9.281 1 83.25 50 ASP B N 1
ATOM 4781 C CA . ASP B 1 50 ? 2.377 -16.656 8.836 1 83.25 50 ASP B CA 1
ATOM 4782 C C . ASP B 1 50 ? 1.535 -16.141 10.008 1 83.25 50 ASP B C 1
ATOM 4784 O O . ASP B 1 50 ? 0.783 -15.172 9.859 1 83.25 50 ASP B O 1
ATOM 4788 N N . LEU B 1 51 ? 1.664 -16.766 11.109 1 85.25 51 LEU B N 1
ATOM 4789 C CA . LEU B 1 51 ? 0.891 -16.391 12.289 1 85.25 51 LEU B CA 1
ATOM 4790 C C . LEU B 1 51 ? 1.355 -15.047 12.836 1 85.25 51 LEU B C 1
ATOM 4792 O O . LEU B 1 51 ? 0.538 -14.234 13.273 1 85.25 51 LEU B O 1
ATOM 4796 N N . ILE B 1 52 ? 2.682 -14.852 12.859 1 90.38 52 ILE B N 1
ATOM 4797 C CA . ILE B 1 52 ? 3.209 -13.562 13.305 1 90.38 52 ILE B CA 1
ATOM 4798 C C . ILE B 1 52 ? 2.666 -12.445 12.414 1 90.38 52 ILE B C 1
ATOM 4800 O O . ILE B 1 52 ? 2.162 -11.438 12.914 1 90.38 52 ILE B O 1
ATOM 4804 N N . VAL B 1 53 ? 2.725 -12.664 11.125 1 89.12 53 VAL B N 1
ATOM 4805 C CA . VAL B 1 53 ? 2.309 -11.641 10.164 1 89.12 53 VAL B CA 1
ATOM 4806 C C . VAL B 1 53 ? 0.814 -11.367 10.32 1 89.12 53 VAL B C 1
ATOM 4808 O O . VAL B 1 53 ? 0.392 -10.211 10.383 1 89.12 53 VAL B O 1
ATOM 4811 N N . ALA B 1 54 ? 0.027 -12.406 10.422 1 86.75 54 ALA B N 1
ATOM 4812 C CA . ALA B 1 54 ? -1.421 -12.266 10.555 1 86.75 54 ALA B CA 1
ATOM 4813 C C . ALA B 1 54 ? -1.788 -11.602 11.883 1 86.75 54 ALA B C 1
ATOM 4815 O O . ALA B 1 54 ? -2.652 -10.727 11.922 1 86.75 54 ALA B O 1
ATOM 4816 N N . ALA B 1 55 ? -1.161 -12.031 12.953 1 90.56 55 ALA B N 1
ATOM 4817 C CA . ALA B 1 55 ? -1.461 -11.484 14.281 1 90.56 55 ALA B CA 1
ATOM 4818 C C . ALA B 1 55 ? -1.045 -10.023 14.375 1 90.56 55 ALA B C 1
ATOM 4820 O O . ALA B 1 55 ? -1.744 -9.211 14.992 1 90.56 55 ALA B O 1
ATOM 4821 N N . CYS B 1 56 ? 0.107 -9.68 13.82 1 91.19 56 CYS B N 1
ATOM 4822 C CA . CYS B 1 56 ? 0.554 -8.289 13.805 1 91.19 56 CYS B CA 1
ATOM 4823 C C . CYS B 1 56 ? -0.424 -7.41 13.031 1 91.19 56 CYS B C 1
ATOM 4825 O O . CYS B 1 56 ? -0.73 -6.297 13.453 1 91.19 56 CYS B O 1
ATOM 4827 N N . ALA B 1 57 ? -0.878 -7.926 11.914 1 90 57 ALA B N 1
ATOM 4828 C CA . ALA B 1 57 ? -1.825 -7.164 11.102 1 90 57 ALA B CA 1
ATOM 4829 C C . ALA B 1 57 ? -3.125 -6.918 11.867 1 90 57 ALA B C 1
ATOM 4831 O O . ALA B 1 57 ? -3.65 -5.801 11.867 1 90 57 ALA B O 1
ATOM 4832 N N . GLU B 1 58 ? -3.641 -7.926 12.453 1 90.19 58 GLU B N 1
ATOM 4833 C CA . GLU B 1 58 ? -4.883 -7.789 13.203 1 90.19 58 GLU B CA 1
ATOM 4834 C C . GLU B 1 58 ? -4.699 -6.863 14.406 1 90.19 58 GLU B C 1
ATOM 4836 O O . GLU B 1 58 ? -5.559 -6.027 14.688 1 90.19 58 GLU B O 1
ATOM 4841 N N . LEU B 1 59 ? -3.611 -7.051 15.148 1 92.19 59 LEU B N 1
ATOM 4842 C CA . LEU B 1 59 ? -3.33 -6.238 16.328 1 92.19 59 LEU B CA 1
ATOM 4843 C C . LEU B 1 59 ? -3.254 -4.758 15.961 1 92.19 59 LEU B C 1
ATOM 4845 O O . LEU B 1 59 ? -3.85 -3.916 16.641 1 92.19 59 LEU B O 1
ATOM 4849 N N . THR B 1 60 ? -2.537 -4.414 14.93 1 91.69 60 THR B N 1
ATOM 4850 C CA . THR B 1 60 ? -2.398 -3.033 14.492 1 91.69 60 THR B CA 1
ATOM 4851 C C . THR B 1 60 ? -3.748 -2.467 14.055 1 91.69 60 THR B C 1
ATOM 4853 O O . THR B 1 60 ? -4.051 -1.302 14.32 1 91.69 60 THR B O 1
ATOM 4856 N N . SER B 1 61 ? -4.559 -3.287 13.383 1 91.38 61 SER B N 1
ATOM 4857 C CA . SER B 1 61 ? -5.879 -2.832 12.953 1 91.38 61 SER B CA 1
ATOM 4858 C C . SER B 1 61 ? -6.762 -2.506 14.156 1 91.38 61 SER B C 1
ATOM 4860 O O . SER B 1 61 ? -7.602 -1.604 14.086 1 91.38 61 SER B O 1
ATOM 4862 N N . LYS B 1 62 ? -6.555 -3.186 15.219 1 92.12 62 LYS B N 1
ATOM 4863 C CA . LYS B 1 62 ? -7.414 -3.021 16.391 1 92.12 62 LYS B CA 1
ATOM 4864 C C . LYS B 1 62 ? -7 -1.8 17.203 1 92.12 62 LYS B C 1
ATOM 4866 O O . LYS B 1 62 ? -7.848 -1.139 17.812 1 92.12 62 LYS B O 1
ATOM 4871 N N . VAL B 1 63 ? -5.746 -1.473 17.219 1 91.38 63 VAL B N 1
ATOM 4872 C CA . VAL B 1 63 ? -5.301 -0.447 18.156 1 91.38 63 VAL B CA 1
ATOM 4873 C C . VAL B 1 63 ? -5.246 0.907 17.453 1 91.38 63 VAL B C 1
ATOM 4875 O O . VAL B 1 63 ? -5.285 1.954 18.094 1 91.38 63 VAL B O 1
ATOM 4878 N N . GLN B 1 64 ? -5.102 0.986 16.156 1 88.94 64 GLN B N 1
ATOM 4879 C CA . GLN B 1 64 ? -5 2.25 15.438 1 88.94 64 GLN B CA 1
ATOM 4880 C C . GLN B 1 64 ? -6.371 2.891 15.258 1 88.94 64 GLN B C 1
ATOM 4882 O O . GLN B 1 64 ? -7.379 2.189 15.117 1 88.94 64 GLN B O 1
ATOM 4887 N N . ASP B 1 65 ? -6.344 4.23 15.242 1 87.31 65 ASP B N 1
ATOM 4888 C CA . ASP B 1 65 ? -7.586 4.922 14.914 1 87.31 65 ASP B CA 1
ATOM 4889 C C . ASP B 1 65 ? -7.969 4.688 13.453 1 87.31 65 ASP B C 1
ATOM 4891 O O . ASP B 1 65 ? -7.105 4.422 12.609 1 87.31 65 ASP B O 1
ATOM 4895 N N . SER B 1 66 ? -9.242 4.781 13.125 1 90.62 66 SER B N 1
ATOM 4896 C CA . SER B 1 66 ? -9.758 4.375 11.82 1 90.62 66 SER B CA 1
ATOM 4897 C C . SER B 1 66 ? -9.25 5.293 10.711 1 90.62 66 SER B C 1
ATOM 4899 O O . SER B 1 66 ? -8.906 4.828 9.625 1 90.62 66 SER B O 1
ATOM 4901 N N . ALA B 1 67 ? -9.234 6.605 10.945 1 87.81 67 ALA B N 1
ATOM 4902 C CA . ALA B 1 67 ? -8.797 7.539 9.914 1 87.81 67 ALA B CA 1
ATOM 4903 C C . ALA B 1 67 ? -7.352 7.281 9.516 1 87.81 67 ALA B C 1
ATOM 4905 O O . ALA B 1 67 ? -7.039 7.164 8.328 1 87.81 67 ALA B O 1
ATOM 4906 N N . GLY B 1 68 ? -6.508 7.176 10.539 1 87.19 68 GLY B N 1
ATOM 4907 C CA . GLY B 1 68 ? -5.105 6.891 10.273 1 87.19 68 GLY B CA 1
ATOM 4908 C C . GLY B 1 68 ? -4.891 5.543 9.609 1 87.19 68 GLY B C 1
ATOM 4909 O O . GLY B 1 68 ? -4.078 5.422 8.688 1 87.19 68 GLY B O 1
ATOM 4910 N N . PHE B 1 69 ? -5.594 4.551 10.047 1 91.31 69 PHE B N 1
ATOM 4911 C CA . PHE B 1 69 ? -5.477 3.193 9.531 1 91.31 69 PHE B CA 1
ATOM 4912 C C . PHE B 1 69 ? -5.871 3.143 8.055 1 91.31 69 PHE B C 1
ATOM 4914 O O . PHE B 1 69 ? -5.16 2.559 7.238 1 91.31 69 PHE B O 1
ATOM 4921 N N . ILE B 1 70 ? -7.023 3.764 7.688 1 93.06 70 ILE B N 1
ATOM 4922 C CA . ILE B 1 70 ? -7.5 3.779 6.309 1 93.06 70 ILE B CA 1
ATOM 4923 C C . ILE B 1 70 ? -6.527 4.562 5.434 1 93.06 70 ILE B C 1
ATOM 4925 O O . ILE B 1 70 ? -6.199 4.137 4.324 1 93.06 70 ILE B O 1
ATOM 4929 N N . CYS B 1 71 ? -6.031 5.672 5.891 1 91.81 71 CYS B N 1
ATOM 4930 C CA . CYS B 1 71 ? -5.109 6.496 5.113 1 91.81 71 CYS B CA 1
ATOM 4931 C C . CYS B 1 71 ? -3.816 5.746 4.828 1 91.81 71 CYS B C 1
ATOM 4933 O O . CYS B 1 71 ? -3.268 5.84 3.73 1 91.81 71 CYS B O 1
ATOM 4935 N N . LYS B 1 72 ? -3.346 5.023 5.82 1 91.25 72 LYS B N 1
ATOM 4936 C CA . LYS B 1 72 ? -2.129 4.234 5.645 1 91.25 72 LYS B CA 1
ATOM 4937 C C . LYS B 1 72 ? -2.252 3.291 4.453 1 91.25 72 LYS B C 1
ATOM 4939 O O . LYS B 1 72 ? -1.327 3.178 3.645 1 91.25 72 LYS B O 1
ATOM 4944 N N . HIS B 1 73 ? -3.375 2.633 4.32 1 93.25 73 HIS B N 1
ATOM 4945 C CA . HIS B 1 73 ? -3.598 1.685 3.236 1 93.25 73 HIS B CA 1
ATOM 4946 C C . HIS B 1 73 ? -3.92 2.406 1.933 1 93.25 73 HIS B C 1
ATOM 4948 O O . HIS B 1 73 ? -3.436 2.02 0.867 1 93.25 73 HIS B O 1
ATOM 4954 N N . ALA B 1 74 ? -4.727 3.479 2.018 1 95.38 74 ALA B N 1
ATOM 4955 C CA . ALA B 1 74 ? -5.145 4.215 0.827 1 95.38 74 ALA B CA 1
ATOM 4956 C C . ALA B 1 74 ? -3.957 4.902 0.161 1 95.38 74 ALA B C 1
ATOM 4958 O O . ALA B 1 74 ? -3.91 5.027 -1.065 1 95.38 74 ALA B O 1
ATOM 4959 N N . LEU B 1 75 ? -3.02 5.332 0.95 1 94.88 75 LEU B N 1
ATOM 4960 C CA . LEU B 1 75 ? -1.873 6.059 0.42 1 94.88 75 LEU B CA 1
ATOM 4961 C C . LEU B 1 75 ? -0.701 5.117 0.166 1 94.88 75 LEU B C 1
ATOM 4963 O O . LEU B 1 75 ? 0.399 5.562 -0.17 1 94.88 75 LEU B O 1
ATOM 4967 N N . GLY B 1 76 ? -0.956 3.787 0.313 1 94.25 76 GLY B N 1
ATOM 4968 C CA . GLY B 1 76 ? 0.094 2.795 0.136 1 94.25 76 GLY B CA 1
ATOM 4969 C C . GLY B 1 76 ? 0.683 2.793 -1.262 1 94.25 76 GLY B C 1
ATOM 4970 O O . GLY B 1 76 ? 1.792 2.299 -1.473 1 94.25 76 GLY B O 1
ATOM 4971 N N . PHE B 1 77 ? -0.008 3.393 -2.252 1 97.38 77 PHE B N 1
ATOM 4972 C CA . PHE B 1 77 ? 0.487 3.445 -3.621 1 97.38 77 PHE B CA 1
ATOM 4973 C C . PHE B 1 77 ? 1.771 4.262 -3.703 1 97.38 77 PHE B C 1
ATOM 4975 O O . PHE B 1 77 ? 2.574 4.078 -4.621 1 97.38 77 PHE B O 1
ATOM 4982 N N . ASN B 1 78 ? 1.955 5.148 -2.764 1 96.81 78 ASN B N 1
ATOM 4983 C CA . ASN B 1 78 ? 3.18 5.941 -2.764 1 96.81 78 ASN B CA 1
ATOM 4984 C C . ASN B 1 78 ? 4.41 5.074 -2.5 1 96.81 78 ASN B C 1
ATOM 4986 O O . ASN B 1 78 ? 5.492 5.352 -3.016 1 96.81 78 ASN B O 1
ATOM 4990 N N . VAL B 1 79 ? 4.277 4.035 -1.677 1 96.19 79 VAL B N 1
ATOM 4991 C CA . VAL B 1 79 ? 5.375 3.113 -1.42 1 96.19 79 VAL B CA 1
ATOM 4992 C C . VAL B 1 79 ? 5.699 2.33 -2.689 1 96.19 79 VAL B C 1
ATOM 4994 O O . VAL B 1 79 ? 6.871 2.119 -3.016 1 96.19 79 VAL B O 1
ATOM 4997 N N . SER B 1 80 ? 4.633 1.894 -3.402 1 97.62 80 SER B N 1
ATOM 4998 C CA . SER B 1 80 ? 4.816 1.212 -4.68 1 97.62 80 SER B CA 1
ATOM 4999 C C . SER B 1 80 ? 5.629 2.062 -5.648 1 97.62 80 SER B C 1
ATOM 5001 O O . SER B 1 80 ? 6.547 1.562 -6.305 1 97.62 80 SER B O 1
ATOM 5003 N N . SER B 1 81 ? 5.277 3.309 -5.715 1 97.75 81 SER B N 1
ATOM 5004 C CA . SER B 1 81 ? 5.973 4.246 -6.594 1 97.75 81 SER B CA 1
ATOM 5005 C C . SER B 1 81 ? 7.43 4.414 -6.18 1 97.75 81 SER B C 1
ATOM 5007 O O . SER B 1 81 ? 8.32 4.48 -7.031 1 97.75 81 SER B O 1
ATOM 5009 N N . ALA B 1 82 ? 7.648 4.531 -4.914 1 97.81 82 ALA B N 1
ATOM 5010 C CA . ALA B 1 82 ? 9.008 4.707 -4.406 1 97.81 82 ALA B CA 1
ATOM 5011 C C . ALA B 1 82 ? 9.867 3.486 -4.711 1 97.81 82 ALA B C 1
ATOM 5013 O O . ALA B 1 82 ? 11.055 3.619 -5.027 1 97.81 82 ALA B O 1
ATOM 5014 N N . ILE B 1 83 ? 9.305 2.297 -4.59 1 98.06 83 ILE B N 1
ATOM 5015 C CA . ILE B 1 83 ? 10.023 1.069 -4.898 1 98.06 83 ILE B CA 1
ATOM 5016 C C . ILE B 1 83 ? 10.43 1.064 -6.371 1 98.06 83 ILE B C 1
ATOM 5018 O O . ILE B 1 83 ? 11.547 0.672 -6.715 1 98.06 83 ILE B O 1
ATOM 5022 N N . ARG B 1 84 ? 9.516 1.479 -7.199 1 96.81 84 ARG B N 1
ATOM 5023 C CA . ARG B 1 84 ? 9.852 1.543 -8.617 1 96.81 84 ARG B CA 1
ATOM 5024 C C . ARG B 1 84 ? 11.008 2.51 -8.859 1 96.81 84 ARG B C 1
ATOM 5026 O O . ARG B 1 84 ? 11.93 2.201 -9.617 1 96.81 84 ARG B O 1
ATOM 5033 N N . VAL B 1 85 ? 10.969 3.672 -8.25 1 96.5 85 VAL B N 1
ATOM 5034 C CA . VAL B 1 85 ? 12.062 4.629 -8.383 1 96.5 85 VAL B CA 1
ATOM 5035 C C . VAL B 1 85 ? 13.375 3.963 -7.988 1 96.5 85 VAL B C 1
ATOM 5037 O O . VAL B 1 85 ? 14.383 4.098 -8.688 1 96.5 85 VAL B O 1
ATOM 5040 N N . ALA B 1 86 ? 13.406 3.23 -6.91 1 97.31 86 ALA B N 1
ATOM 5041 C CA . ALA B 1 86 ? 14.617 2.598 -6.406 1 97.31 86 ALA B CA 1
ATOM 5042 C C . ALA B 1 86 ? 15.172 1.589 -7.406 1 97.31 86 ALA B C 1
ATOM 5044 O O . ALA B 1 86 ? 16.375 1.542 -7.652 1 97.31 86 ALA B O 1
ATOM 5045 N N . VAL B 1 87 ? 14.281 0.758 -7.977 1 94.56 87 VAL B N 1
ATOM 5046 C CA . VAL B 1 87 ? 14.695 -0.288 -8.906 1 94.56 87 VAL B CA 1
ATOM 5047 C C . VAL B 1 87 ? 15.195 0.341 -10.203 1 94.56 87 VAL B C 1
ATOM 5049 O O . VAL B 1 87 ? 16.266 -0.015 -10.703 1 94.56 87 VAL B O 1
ATOM 5052 N N . GLU B 1 88 ? 14.477 1.315 -10.734 1 92.56 88 GLU B N 1
ATOM 5053 C CA . GLU B 1 88 ? 14.797 1.895 -12.031 1 92.56 88 GLU B CA 1
ATOM 5054 C C . GLU B 1 88 ? 15.969 2.869 -11.93 1 92.56 88 GLU B C 1
ATOM 5056 O O . GLU B 1 88 ? 16.672 3.104 -12.914 1 92.56 88 GLU B O 1
ATOM 5061 N N . ALA B 1 89 ? 16.156 3.451 -10.781 1 93.62 89 ALA B N 1
ATOM 5062 C CA . ALA B 1 89 ? 17.328 4.293 -10.547 1 93.62 89 ALA B CA 1
ATOM 5063 C C . ALA B 1 89 ? 18.547 3.453 -10.18 1 93.62 89 ALA B C 1
ATOM 5065 O O . ALA B 1 89 ? 19.641 3.982 -10 1 93.62 89 ALA B O 1
ATOM 5066 N N . HIS B 1 90 ? 18.406 2.17 -9.977 1 94.62 90 HIS B N 1
ATOM 5067 C CA . HIS B 1 90 ? 19.453 1.206 -9.672 1 94.62 90 HIS B CA 1
ATOM 5068 C C . HIS B 1 90 ? 20.078 1.488 -8.305 1 94.62 90 HIS B C 1
ATOM 5070 O O . HIS B 1 90 ? 21.297 1.375 -8.141 1 94.62 90 HIS B O 1
ATOM 5076 N N . LEU B 1 91 ? 19.25 1.848 -7.375 1 97.25 91 LEU B N 1
ATOM 5077 C CA . LEU B 1 91 ? 19.75 2.213 -6.055 1 97.25 91 LEU B CA 1
ATOM 5078 C C . LEU B 1 91 ? 20.344 1.005 -5.348 1 97.25 91 LEU B C 1
ATOM 5080 O O . LEU B 1 91 ? 21.391 1.12 -4.691 1 97.25 91 LEU B O 1
ATOM 5084 N N . PRO B 1 92 ? 19.672 -0.229 -5.418 1 97.12 92 PRO B N 1
ATOM 5085 C CA . PRO B 1 92 ? 20.312 -1.385 -4.785 1 97.12 92 PRO B CA 1
ATOM 5086 C C . PRO B 1 92 ? 21.734 -1.612 -5.285 1 97.12 92 PRO B C 1
ATOM 5088 O O . PRO B 1 92 ? 22.641 -1.876 -4.484 1 97.12 92 PRO B O 1
ATOM 5091 N N . GLU B 1 93 ? 21.953 -1.474 -6.531 1 95.88 93 GLU B N 1
ATOM 5092 C CA . GLU B 1 93 ? 23.266 -1.688 -7.133 1 95.88 93 GLU B CA 1
ATOM 5093 C C . GLU B 1 93 ? 24.234 -0.565 -6.766 1 95.88 93 GLU B C 1
ATOM 5095 O O . GLU B 1 93 ? 25.406 -0.812 -6.508 1 95.88 93 GLU B O 1
ATOM 5100 N N . ILE B 1 94 ? 23.781 0.628 -6.77 1 97.25 94 ILE B N 1
ATOM 5101 C CA . ILE B 1 94 ? 24.594 1.787 -6.434 1 97.25 94 ILE B CA 1
ATOM 5102 C C . ILE B 1 94 ? 25.109 1.662 -5 1 97.25 94 ILE B C 1
ATOM 5104 O O . ILE B 1 94 ? 26.25 2.016 -4.707 1 97.25 94 ILE B O 1
ATOM 5108 N N . LEU B 1 95 ? 24.297 1.176 -4.094 1 98.31 95 LEU B N 1
ATOM 5109 C CA . LEU B 1 95 ? 24.594 1.149 -2.666 1 98.31 95 LEU B CA 1
ATOM 5110 C C . LEU B 1 95 ? 25.406 -0.091 -2.305 1 98.31 95 LEU B C 1
ATOM 5112 O O . LEU B 1 95 ? 26.094 -0.114 -1.278 1 98.31 95 LEU B O 1
ATOM 5116 N N . LYS B 1 96 ? 25.375 -1.142 -3.066 1 96.69 96 LYS B N 1
ATOM 5117 C CA . LYS B 1 96 ? 25.906 -2.463 -2.758 1 96.69 96 LYS B CA 1
ATOM 5118 C C . LYS B 1 96 ? 27.406 -2.387 -2.416 1 96.69 96 LYS B C 1
ATOM 5120 O O . LYS B 1 96 ? 27.844 -2.939 -1.405 1 96.69 96 LYS B O 1
ATOM 5125 N N . PRO B 1 97 ? 28.234 -1.627 -3.205 1 96.38 97 PRO B N 1
ATOM 5126 C CA . PRO B 1 97 ? 29.672 -1.597 -2.906 1 96.38 97 PRO B CA 1
ATOM 5127 C C . PRO B 1 97 ? 29.984 -0.906 -1.58 1 96.38 97 PRO B C 1
ATOM 5129 O O . PRO B 1 97 ? 31.109 -0.995 -1.083 1 96.38 97 PRO B O 1
ATOM 5132 N N . HIS B 1 98 ? 29.047 -0.264 -0.978 1 96.62 98 HIS B N 1
ATOM 5133 C CA . HIS B 1 98 ? 29.328 0.574 0.182 1 96.62 98 HIS B CA 1
ATOM 5134 C C . HIS B 1 98 ? 28.859 -0.092 1.471 1 96.62 98 HIS B C 1
ATOM 5136 O O . HIS B 1 98 ? 28.984 0.479 2.555 1 96.62 98 HIS B O 1
ATOM 5142 N N . GLY B 1 99 ? 28.297 -1.222 1.404 1 94.94 99 GLY B N 1
ATOM 5143 C CA . GLY B 1 99 ? 27.938 -2.045 2.551 1 94.94 99 GLY B CA 1
ATOM 5144 C C . GLY B 1 99 ? 27.047 -1.334 3.547 1 94.94 99 GLY B C 1
ATOM 5145 O O . GLY B 1 99 ? 26.156 -0.575 3.16 1 94.94 99 GLY B O 1
ATOM 5146 N N . SER B 1 100 ? 27.281 -1.541 4.816 1 92.56 100 SER B N 1
ATOM 5147 C CA . SER B 1 100 ? 26.406 -1.068 5.895 1 92.56 100 SER B CA 1
ATOM 5148 C C . SER B 1 100 ? 26.641 0.411 6.184 1 92.56 100 SER B C 1
ATOM 5150 O O . SER B 1 100 ? 25.828 1.062 6.824 1 92.56 100 SER B O 1
ATOM 5152 N N . GLN B 1 101 ? 27.75 0.903 5.711 1 93.25 101 GLN B N 1
ATOM 5153 C CA . GLN B 1 101 ? 28.031 2.314 5.934 1 93.25 101 GLN B CA 1
ATOM 5154 C C . GLN B 1 101 ? 27.172 3.203 5.047 1 93.25 101 GLN B C 1
ATOM 5156 O O . GLN B 1 101 ? 26.891 4.355 5.391 1 93.25 101 GLN B O 1
ATOM 5161 N N . GLY B 1 102 ? 26.812 2.637 3.908 1 96.5 102 GLY B N 1
ATOM 5162 C CA . GLY B 1 102 ? 25.922 3.338 2.994 1 96.5 102 GLY B CA 1
ATOM 5163 C C . GLY B 1 102 ? 26.609 4.473 2.252 1 96.5 102 GLY B C 1
ATOM 5164 O O . GLY B 1 102 ? 27.844 4.5 2.145 1 96.5 102 GLY B O 1
ATOM 5165 N N . LEU B 1 103 ? 25.859 5.309 1.631 1 97.88 103 LEU B N 1
ATOM 5166 C CA . LEU B 1 103 ? 26.297 6.418 0.792 1 97.88 103 LEU B CA 1
ATOM 5167 C C . LEU B 1 103 ? 25.469 7.668 1.074 1 97.88 103 LEU B C 1
ATOM 5169 O O . LEU B 1 103 ? 24.281 7.578 1.385 1 97.88 103 LEU B O 1
ATOM 5173 N N . ASP B 1 104 ? 26.109 8.734 0.994 1 97.75 104 ASP B N 1
ATOM 5174 C CA . ASP B 1 104 ? 25.438 10.016 1.175 1 97.75 104 ASP B CA 1
ATOM 5175 C C . ASP B 1 104 ? 24.422 10.266 0.059 1 97.75 104 ASP B C 1
ATOM 5177 O O . ASP B 1 104 ? 24.688 9.953 -1.104 1 97.75 104 ASP B O 1
ATOM 5181 N N . VAL B 1 105 ? 23.359 10.906 0.433 1 97.38 105 VAL B N 1
ATOM 5182 C CA . VAL B 1 105 ? 22.234 11.094 -0.486 1 97.38 105 VAL B CA 1
ATOM 5183 C C . VAL B 1 105 ? 22.688 11.938 -1.679 1 97.38 105 VAL B C 1
ATOM 5185 O O . VAL B 1 105 ? 22.219 11.719 -2.803 1 97.38 105 VAL B O 1
ATOM 5188 N N . GLN B 1 106 ? 23.578 12.906 -1.51 1 97.56 106 GLN B N 1
ATOM 5189 C CA . GLN B 1 106 ? 24.078 13.719 -2.619 1 97.56 106 GLN B CA 1
ATOM 5190 C C . GLN B 1 106 ? 24.812 12.852 -3.641 1 97.56 106 GLN B C 1
ATOM 5192 O O . GLN B 1 106 ? 24.641 13.039 -4.848 1 97.56 106 GLN B O 1
ATOM 5197 N N . GLU B 1 107 ? 25.531 11.945 -3.139 1 97.88 107 GLU B N 1
ATOM 5198 C CA . GLU B 1 107 ? 26.281 11.047 -4.023 1 97.88 107 GLU B CA 1
ATOM 5199 C C . GLU B 1 107 ? 25.359 10.062 -4.723 1 97.88 107 GLU B C 1
ATOM 5201 O O . GLU B 1 107 ? 25.531 9.766 -5.906 1 97.88 107 GLU B O 1
ATOM 5206 N N . ILE B 1 108 ? 24.406 9.555 -3.986 1 97.88 108 ILE B N 1
ATOM 5207 C CA . ILE B 1 108 ? 23.422 8.672 -4.59 1 97.88 108 ILE B CA 1
ATOM 5208 C C . ILE B 1 108 ? 22.719 9.391 -5.746 1 97.88 108 ILE B C 1
ATOM 5210 O O . ILE B 1 108 ? 22.609 8.844 -6.844 1 97.88 108 ILE B O 1
ATOM 5214 N N . ALA B 1 109 ? 22.281 10.633 -5.477 1 96.25 109 ALA B N 1
ATOM 5215 C CA . ALA B 1 109 ? 21.578 11.43 -6.469 1 96.25 109 ALA B CA 1
ATOM 5216 C C . ALA B 1 109 ? 22.438 11.688 -7.695 1 96.25 109 ALA B C 1
ATOM 5218 O O . ALA B 1 109 ? 21.953 11.633 -8.828 1 96.25 109 ALA B O 1
ATOM 5219 N N . ARG B 1 110 ? 23.688 11.945 -7.496 1 95.31 110 ARG B N 1
ATOM 5220 C CA . ARG B 1 110 ? 24.625 12.164 -8.602 1 95.31 110 ARG B CA 1
ATOM 5221 C C . ARG B 1 110 ? 24.75 10.914 -9.469 1 95.31 110 ARG B C 1
ATOM 5223 O O . ARG B 1 110 ? 24.703 11 -10.695 1 95.31 110 ARG B O 1
ATOM 5230 N N . ARG B 1 111 ? 24.812 9.812 -8.883 1 94 111 ARG B N 1
ATOM 5231 C CA . ARG B 1 111 ? 25.031 8.562 -9.602 1 94 111 ARG B CA 1
ATOM 5232 C C . ARG B 1 111 ? 23.781 8.156 -10.391 1 94 111 ARG B C 1
ATOM 5234 O O . ARG B 1 111 ? 23.891 7.547 -11.453 1 94 111 ARG B O 1
ATOM 5241 N N . CYS B 1 112 ? 22.703 8.477 -9.836 1 92.19 112 CYS B N 1
ATOM 5242 C CA . CYS B 1 112 ? 21.5 8.117 -10.578 1 92.19 112 CYS B CA 1
ATOM 5243 C C . CYS B 1 112 ? 20.953 9.312 -11.352 1 92.19 112 CYS B C 1
ATOM 5245 O O . CYS B 1 112 ? 19.875 9.25 -11.93 1 92.19 112 CYS B O 1
ATOM 5247 N N . ASP B 1 113 ? 21.625 10.453 -11.383 1 90.56 113 ASP B N 1
ATOM 5248 C CA . ASP B 1 113 ? 21.281 11.656 -12.133 1 90.56 113 ASP B CA 1
ATOM 5249 C C . ASP B 1 113 ? 19.875 12.141 -11.781 1 90.56 113 ASP B C 1
ATOM 5251 O O . ASP B 1 113 ? 19.031 12.289 -12.664 1 90.56 113 ASP B O 1
ATOM 5255 N N . ALA B 1 114 ? 19.641 12.328 -10.562 1 92.62 114 ALA B N 1
ATOM 5256 C CA . ALA B 1 114 ? 18.344 12.781 -10.062 1 92.62 114 ALA B CA 1
ATOM 5257 C C . ALA B 1 114 ? 18.5 13.859 -8.992 1 92.62 114 ALA B C 1
ATOM 5259 O O . ALA B 1 114 ? 19.609 14.078 -8.5 1 92.62 114 ALA B O 1
ATOM 5260 N N . ASN B 1 115 ? 17.438 14.602 -8.719 1 92.25 115 ASN B N 1
ATOM 5261 C CA . ASN B 1 115 ? 17.422 15.633 -7.684 1 92.25 115 ASN B CA 1
ATOM 5262 C C . ASN B 1 115 ? 17.609 15.031 -6.297 1 92.25 115 ASN B C 1
ATOM 5264 O O . ASN B 1 115 ? 16.875 14.133 -5.895 1 92.25 115 ASN B O 1
ATOM 5268 N N . PRO B 1 116 ? 18.656 15.477 -5.551 1 94.75 116 PRO B N 1
ATOM 5269 C CA . PRO B 1 116 ? 18.953 14.875 -4.25 1 94.75 116 PRO B CA 1
ATOM 5270 C C . PRO B 1 116 ? 17.781 14.992 -3.268 1 94.75 116 PRO B C 1
ATOM 5272 O O . PRO B 1 116 ? 17.578 14.102 -2.438 1 94.75 116 PRO B O 1
ATOM 5275 N N . ASN B 1 117 ? 17.016 16.062 -3.324 1 92.31 117 ASN B N 1
ATOM 5276 C CA . ASN B 1 117 ? 15.867 16.234 -2.436 1 92.31 117 ASN B CA 1
ATOM 5277 C C . ASN B 1 117 ? 14.797 15.172 -2.684 1 92.31 117 ASN B C 1
ATOM 5279 O O . ASN B 1 117 ? 14.227 14.625 -1.737 1 92.31 117 ASN B O 1
ATOM 5283 N N . ARG B 1 118 ? 14.539 14.938 -3.908 1 93.38 118 ARG B N 1
ATOM 5284 C CA . ARG B 1 118 ? 13.555 13.922 -4.266 1 93.38 118 ARG B CA 1
ATOM 5285 C C . ARG B 1 118 ? 14.047 12.531 -3.887 1 93.38 118 ARG B C 1
ATOM 5287 O O . ARG B 1 118 ? 13.281 11.719 -3.361 1 93.38 118 ARG B O 1
ATOM 5294 N N . ILE B 1 119 ? 15.336 12.234 -4.141 1 96.12 119 ILE B N 1
ATOM 5295 C CA . ILE B 1 119 ? 15.898 10.93 -3.814 1 96.12 119 ILE B CA 1
ATOM 5296 C C . ILE B 1 119 ? 15.859 10.719 -2.303 1 96.12 119 ILE B C 1
ATOM 5298 O O . ILE B 1 119 ? 15.547 9.625 -1.832 1 96.12 119 ILE B O 1
ATOM 5302 N N . GLU B 1 120 ? 16.188 11.711 -1.531 1 95.31 120 GLU B N 1
ATOM 5303 C CA . GLU B 1 120 ? 16.156 11.594 -0.077 1 95.31 120 GLU B CA 1
ATOM 5304 C C . GLU B 1 120 ? 14.75 11.219 0.405 1 95.31 120 GLU B C 1
ATOM 5306 O O . GLU B 1 120 ? 14.594 10.359 1.279 1 95.31 120 GLU B O 1
ATOM 5311 N N . ARG B 1 121 ? 13.766 11.891 -0.074 1 94.25 121 ARG B N 1
ATOM 5312 C CA . ARG B 1 121 ? 12.383 11.68 0.336 1 94.25 121 ARG B CA 1
ATOM 5313 C C . ARG B 1 121 ? 11.906 10.281 -0.062 1 94.25 121 ARG B C 1
ATOM 5315 O O . ARG B 1 121 ? 11.18 9.633 0.688 1 94.25 121 ARG B O 1
ATOM 5322 N N . ILE B 1 122 ? 12.328 9.797 -1.27 1 96.31 122 ILE B N 1
ATOM 5323 C CA . ILE B 1 122 ? 12.062 8.43 -1.6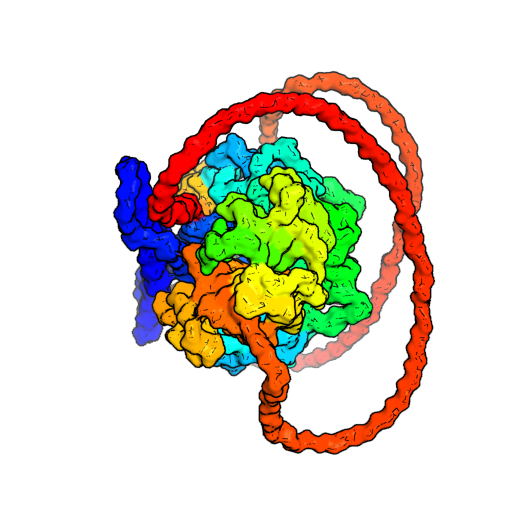96 1 96.31 122 ILE B CA 1
ATOM 5324 C C . ILE B 1 122 ? 12.711 7.449 -0.721 1 96.31 122 ILE B C 1
ATOM 5326 O O . ILE B 1 122 ? 12.07 6.508 -0.259 1 96.31 122 ILE B O 1
ATOM 5330 N N . MET B 1 123 ? 13.953 7.715 -0.416 1 96.31 123 MET B N 1
ATOM 5331 C CA . MET B 1 123 ? 14.719 6.812 0.445 1 96.31 123 MET B CA 1
ATOM 5332 C C . MET B 1 123 ? 14.156 6.812 1.863 1 96.31 123 MET B C 1
ATOM 5334 O O . MET B 1 123 ? 14.078 5.762 2.504 1 96.31 123 MET B O 1
ATOM 5338 N N . ARG B 1 124 ? 13.758 7.973 2.395 1 92 124 ARG B N 1
ATOM 5339 C CA . ARG B 1 124 ? 13.148 8.055 3.717 1 92 124 ARG B CA 1
ATOM 5340 C C . ARG B 1 124 ? 11.883 7.199 3.789 1 92 124 ARG B C 1
ATOM 5342 O O . ARG B 1 124 ? 11.648 6.508 4.785 1 92 124 ARG B O 1
ATOM 5349 N N . LEU B 1 125 ? 11.055 7.336 2.781 1 93.25 125 LEU B N 1
ATOM 5350 C CA . LEU B 1 125 ? 9.836 6.539 2.721 1 93.25 125 LEU B CA 1
ATOM 5351 C C . LEU B 1 125 ? 10.148 5.047 2.727 1 93.25 125 LEU B C 1
ATOM 5353 O O . LEU B 1 125 ? 9.516 4.277 3.449 1 93.25 125 LEU B O 1
ATOM 5357 N N . LEU B 1 126 ? 11.172 4.605 1.947 1 95.38 126 LEU B N 1
ATOM 5358 C CA . LEU B 1 126 ? 11.516 3.193 1.827 1 95.38 126 LEU B CA 1
ATOM 5359 C C . LEU B 1 126 ? 12.188 2.688 3.098 1 95.38 126 LEU B C 1
ATOM 5361 O O . LEU B 1 126 ? 12.023 1.527 3.477 1 95.38 126 LEU B O 1
ATOM 5365 N N . VAL B 1 127 ? 12.938 3.537 3.809 1 92.75 127 VAL B N 1
ATOM 5366 C CA . VAL B 1 127 ? 13.523 3.193 5.102 1 92.75 127 VAL B CA 1
ATOM 5367 C C . VAL B 1 127 ? 12.422 3.018 6.141 1 92.75 127 VAL B C 1
ATOM 5369 O O . VAL B 1 127 ? 12.453 2.076 6.938 1 92.75 127 VAL B O 1
ATOM 5372 N N . SER B 1 128 ? 11.445 3.904 6.102 1 88.75 128 SER B N 1
ATOM 5373 C CA . SER B 1 128 ? 10.344 3.854 7.059 1 88.75 128 SER B CA 1
ATOM 5374 C C . SER B 1 128 ? 9.508 2.588 6.883 1 88.75 128 SER B C 1
ATOM 5376 O O . SER B 1 128 ? 8.758 2.199 7.777 1 88.75 128 SER B O 1
ATOM 5378 N N . HIS B 1 129 ? 9.609 1.947 5.777 1 91.31 129 HIS B N 1
ATOM 5379 C CA . HIS B 1 129 ? 8.914 0.691 5.516 1 91.31 129 HIS B CA 1
ATOM 5380 C C . HIS B 1 129 ? 9.883 -0.49 5.551 1 91.31 129 HIS B C 1
ATOM 5382 O O . HIS B 1 129 ? 9.57 -1.57 5.047 1 91.31 129 HIS B O 1
ATOM 5388 N N . HIS B 1 130 ? 11.109 -0.299 5.98 1 92 130 HIS B N 1
ATOM 5389 C CA . HIS B 1 130 ? 12.109 -1.322 6.266 1 92 130 HIS B CA 1
ATOM 5390 C C . HIS B 1 130 ? 12.609 -1.977 4.984 1 92 130 HIS B C 1
ATOM 5392 O O . HIS B 1 130 ? 13.008 -3.145 4.988 1 92 130 HIS B O 1
ATOM 5398 N N . ILE B 1 131 ? 12.578 -1.286 3.875 1 95.56 131 ILE B N 1
ATOM 5399 C CA . ILE B 1 131 ? 13.062 -1.824 2.609 1 95.56 131 ILE B CA 1
ATOM 5400 C C . ILE B 1 131 ? 14.539 -1.47 2.432 1 95.56 131 ILE B C 1
ATOM 5402 O O . ILE B 1 131 ? 15.312 -2.258 1.884 1 95.56 131 ILE B O 1
ATOM 5406 N N . PHE B 1 132 ? 14.961 -0.274 2.799 1 96.25 132 PHE B N 1
ATOM 5407 C CA . PHE B 1 132 ? 16.344 0.17 2.943 1 96.25 132 PHE B CA 1
ATOM 5408 C C . PHE B 1 132 ? 16.641 0.534 4.391 1 96.25 132 PHE B C 1
ATOM 5410 O O . PHE B 1 132 ? 15.781 0.402 5.266 1 96.25 132 PHE B O 1
ATOM 5417 N N . THR B 1 133 ? 17.844 0.887 4.695 1 93.62 133 THR B N 1
ATOM 5418 C CA . THR B 1 133 ? 18.203 1.363 6.027 1 93.62 133 THR B CA 1
ATOM 5419 C C . THR B 1 133 ? 19 2.66 5.938 1 93.62 133 THR B C 1
ATOM 5421 O O . THR B 1 133 ? 19.5 3.014 4.871 1 93.62 133 THR B O 1
ATOM 5424 N N . SER B 1 134 ? 18.922 3.414 6.949 1 91.38 134 SER B N 1
ATOM 5425 C CA . SER B 1 134 ? 19.688 4.652 7.082 1 91.38 134 SER B CA 1
ATOM 5426 C C . SER B 1 134 ? 20.594 4.613 8.305 1 91.38 134 SER B C 1
ATOM 5428 O O . SER B 1 134 ? 20.141 4.844 9.43 1 91.38 134 SER B O 1
ATOM 5430 N N . PRO B 1 135 ? 21.891 4.352 8.047 1 89.5 135 PRO B N 1
ATOM 5431 C CA . PRO B 1 135 ? 22.812 4.266 9.18 1 89.5 135 PRO B CA 1
ATOM 5432 C C . PRO B 1 135 ? 22.969 5.59 9.922 1 89.5 135 PRO B C 1
ATOM 5434 O O . PRO B 1 135 ? 23.141 5.598 11.141 1 89.5 135 PRO B O 1
ATOM 5437 N N . SER B 1 136 ? 22.906 6.652 9.195 1 85.44 136 SER B N 1
ATOM 5438 C CA . SER B 1 136 ? 22.953 7.992 9.766 1 85.44 136 SER B CA 1
ATOM 5439 C C . SER B 1 136 ? 22.141 8.977 8.914 1 85.44 136 SER B C 1
ATOM 5441 O O . SER B 1 136 ? 21.812 8.688 7.762 1 85.44 136 SER B O 1
ATOM 5443 N N . LYS B 1 137 ? 21.891 10.102 9.531 1 83.12 137 LYS B N 1
ATOM 5444 C CA . LYS B 1 137 ? 21.078 11.094 8.828 1 83.12 137 LYS B CA 1
ATOM 5445 C C . LYS B 1 137 ? 21.703 11.469 7.488 1 83.12 137 LYS B C 1
ATOM 5447 O O . LYS B 1 137 ? 22.891 11.805 7.418 1 83.12 137 LYS B O 1
ATOM 5452 N N . GLY B 1 138 ? 20.922 11.32 6.438 1 88.25 138 GLY B N 1
ATOM 5453 C CA . GLY B 1 138 ? 21.359 11.695 5.105 1 88.25 138 GLY B CA 1
ATOM 5454 C C . GLY B 1 138 ? 22.109 10.586 4.387 1 88.25 138 GLY B C 1
ATOM 5455 O O . GLY B 1 138 ? 22.484 10.734 3.219 1 88.25 138 GLY B O 1
ATOM 5456 N N . ARG B 1 139 ? 22.328 9.516 5.059 1 93.88 139 ARG B N 1
ATOM 5457 C CA . ARG B 1 139 ? 23 8.367 4.449 1 93.88 139 ARG B CA 1
ATOM 5458 C C . ARG B 1 139 ? 22.078 7.164 4.371 1 93.88 139 ARG B C 1
ATOM 5460 O O . ARG B 1 139 ? 21.297 6.91 5.297 1 93.88 139 ARG B O 1
ATOM 5467 N N . PHE B 1 140 ? 22.234 6.461 3.342 1 97 140 PHE B N 1
ATOM 5468 C CA . PHE B 1 140 ? 21.344 5.316 3.127 1 97 140 PHE B CA 1
ATOM 5469 C C . PHE B 1 140 ? 22.156 4.094 2.695 1 97 140 PHE B C 1
ATOM 5471 O O . PHE B 1 140 ? 23.219 4.227 2.086 1 97 140 PHE B O 1
ATOM 5478 N N . ALA B 1 141 ? 21.688 2.934 3.066 1 97.88 141 ALA B N 1
ATOM 5479 C CA . ALA B 1 141 ? 22.344 1.661 2.758 1 97.88 141 ALA B CA 1
ATOM 5480 C C . ALA B 1 141 ? 21.297 0.59 2.418 1 97.88 141 ALA B C 1
ATOM 5482 O O . ALA B 1 141 ? 20.109 0.755 2.699 1 97.88 141 ALA B O 1
ATOM 5483 N N . ASN B 1 142 ? 21.828 -0.468 1.719 1 97.81 142 ASN B N 1
ATOM 5484 C CA . ASN B 1 142 ? 20.984 -1.642 1.495 1 97.81 142 ASN B CA 1
ATOM 5485 C C . ASN B 1 142 ? 20.75 -2.416 2.789 1 97.81 142 ASN B C 1
ATOM 5487 O O . ASN B 1 142 ? 21.578 -2.369 3.705 1 97.81 142 ASN B O 1
ATOM 5491 N N . ASN B 1 143 ? 19.656 -3.02 2.943 1 95.44 143 ASN B N 1
ATOM 5492 C CA . ASN B 1 143 ? 19.422 -4.141 3.85 1 95.44 143 ASN B CA 1
ATOM 5493 C C . ASN B 1 143 ? 19.078 -5.414 3.088 1 95.44 143 ASN B C 1
ATOM 5495 O O . ASN B 1 143 ? 19.219 -5.473 1.865 1 95.44 143 ASN B O 1
ATOM 5499 N N . ARG B 1 144 ? 18.688 -6.449 3.746 1 94.94 144 ARG B N 1
ATOM 5500 C CA . ARG B 1 144 ? 18.453 -7.734 3.094 1 94.94 144 ARG B CA 1
ATOM 5501 C C . ARG B 1 144 ? 17.328 -7.641 2.07 1 94.94 144 ARG B C 1
ATOM 5503 O O . ARG B 1 144 ? 17.359 -8.328 1.049 1 94.94 144 ARG B O 1
ATOM 5510 N N . HIS B 1 145 ? 16.312 -6.805 2.328 1 95.69 145 HIS B N 1
ATOM 5511 C CA . HIS B 1 145 ? 15.18 -6.699 1.427 1 95.69 145 HIS B CA 1
ATOM 5512 C C . HIS B 1 145 ? 15.547 -5.941 0.156 1 95.69 145 HIS B C 1
ATOM 5514 O O . HIS B 1 145 ? 15.219 -6.379 -0.949 1 95.69 145 HIS B O 1
ATOM 5520 N N . SER B 1 146 ? 16.25 -4.824 0.3 1 97.5 146 SER B N 1
ATOM 5521 C CA . SER B 1 146 ? 16.641 -4.07 -0.885 1 97.5 146 SER B CA 1
ATOM 5522 C C . SER B 1 146 ? 17.641 -4.852 -1.726 1 97.5 146 SER B C 1
ATOM 5524 O O . SER B 1 146 ? 17.672 -4.719 -2.951 1 97.5 146 SER B O 1
ATOM 5526 N N . LEU B 1 147 ? 18.438 -5.664 -1.14 1 96.44 147 LEU B N 1
ATOM 5527 C CA . LEU B 1 147 ? 19.406 -6.473 -1.875 1 96.44 147 LEU B CA 1
ATOM 5528 C C . LEU B 1 147 ? 18.688 -7.5 -2.752 1 96.44 147 LEU B C 1
ATOM 5530 O O . LEU B 1 147 ? 19.234 -7.938 -3.766 1 96.44 147 LEU B O 1
ATOM 5534 N N . ALA B 1 148 ? 17.5 -7.879 -2.35 1 93.81 148 ALA B N 1
ATOM 5535 C CA . ALA B 1 148 ? 16.719 -8.797 -3.174 1 93.81 148 ALA B CA 1
ATOM 5536 C C . ALA B 1 148 ? 16.344 -8.148 -4.5 1 93.81 148 ALA B C 1
ATOM 5538 O O . ALA B 1 148 ? 15.945 -8.844 -5.445 1 93.81 148 ALA B O 1
ATOM 5539 N N . LEU B 1 149 ? 16.469 -6.844 -4.59 1 95 149 LEU B N 1
ATOM 5540 C CA . LEU B 1 149 ? 16.125 -6.105 -5.801 1 95 149 LEU B CA 1
ATOM 5541 C C . LEU B 1 149 ? 17.344 -5.914 -6.684 1 95 149 LEU B C 1
ATOM 5543 O O . LEU B 1 149 ? 17.266 -5.309 -7.754 1 95 149 LEU B O 1
ATOM 5547 N N . ASP B 1 150 ? 18.453 -6.414 -6.219 1 93.38 150 ASP B N 1
ATOM 5548 C CA . ASP B 1 150 ? 19.703 -6.305 -6.957 1 93.38 150 ASP B CA 1
ATOM 5549 C C . ASP B 1 150 ? 19.688 -7.18 -8.203 1 93.38 150 ASP B C 1
ATOM 5551 O O . ASP B 1 150 ? 19.406 -8.375 -8.133 1 93.38 150 ASP B O 1
ATOM 5555 N N . THR B 1 151 ? 20.047 -6.645 -9.352 1 87.19 151 THR B N 1
ATOM 5556 C CA . THR B 1 151 ? 20.031 -7.375 -10.609 1 87.19 151 THR B CA 1
ATOM 5557 C C . THR B 1 151 ? 21.25 -8.289 -10.711 1 87.19 151 THR B C 1
ATOM 5559 O O . THR B 1 151 ? 21.281 -9.188 -11.555 1 87.19 151 THR B O 1
ATOM 5562 N N . GLY B 1 152 ? 22.219 -8.062 -9.852 1 87.31 152 GLY B N 1
ATOM 5563 C CA . GLY B 1 152 ? 23.469 -8.82 -9.906 1 87.31 152 GLY B CA 1
ATOM 5564 C C . GLY B 1 152 ? 24.516 -8.195 -10.797 1 87.31 152 GLY B C 1
ATOM 5565 O O . GLY B 1 152 ? 25.641 -8.68 -10.875 1 87.31 152 GLY B O 1
ATOM 5566 N N . LYS B 1 153 ? 24.156 -7.137 -11.484 1 87.38 153 LYS B N 1
ATOM 5567 C CA . LYS B 1 153 ? 25.078 -6.402 -12.344 1 87.38 153 LYS B CA 1
ATOM 5568 C C . LYS B 1 153 ? 25.594 -5.145 -11.656 1 87.38 153 LYS B C 1
ATOM 5570 O O . LYS B 1 153 ? 24.891 -4.555 -10.82 1 87.38 153 LYS B O 1
ATOM 5575 N N . PRO B 1 154 ? 26.812 -4.758 -12.016 1 89.75 154 PRO B N 1
ATOM 5576 C CA . PRO B 1 154 ? 27.297 -3.5 -11.445 1 89.75 154 PRO B CA 1
ATOM 5577 C C . PRO B 1 154 ? 26.516 -2.283 -11.938 1 89.75 154 PRO B C 1
ATOM 5579 O O . PRO B 1 154 ? 26.094 -2.248 -13.094 1 89.75 154 PRO B O 1
ATOM 5582 N N . ALA B 1 155 ? 26.391 -1.31 -11.031 1 90 155 ALA B N 1
ATOM 5583 C CA . ALA B 1 155 ? 25.625 -0.107 -11.336 1 90 155 ALA B CA 1
ATOM 5584 C C . ALA B 1 155 ? 26.125 0.57 -12.602 1 90 155 ALA B C 1
ATOM 5586 O O . ALA B 1 155 ? 25.344 1.121 -13.383 1 90 155 ALA B O 1
ATOM 5587 N N . GLU B 1 156 ? 27.375 0.5 -12.875 1 88 156 GLU B N 1
ATOM 5588 C CA . GLU B 1 156 ? 28.016 1.171 -14.008 1 88 156 GLU B CA 1
ATOM 5589 C C . GLU B 1 156 ? 27.609 0.532 -15.328 1 88 156 GLU B C 1
ATOM 5591 O O . GLU B 1 156 ? 27.672 1.172 -16.375 1 88 156 GLU B O 1
ATOM 5596 N N . GLU B 1 157 ? 27.156 -0.697 -15.297 1 86.5 157 GLU B N 1
ATOM 5597 C CA . GLU B 1 157 ? 26.781 -1.426 -16.5 1 86.5 157 GLU B CA 1
ATOM 5598 C C . GLU B 1 157 ? 25.297 -1.262 -16.812 1 86.5 157 GLU B C 1
ATOM 5600 O O . GLU B 1 157 ? 24.828 -1.642 -17.891 1 86.5 157 GLU B O 1
ATOM 5605 N N . LEU B 1 158 ? 24.719 -0.734 -15.82 1 86.19 158 LEU B N 1
ATOM 5606 C CA . LEU B 1 158 ? 23.281 -0.606 -15.969 1 86.19 158 LEU B CA 1
ATOM 5607 C C . LEU B 1 158 ? 22.922 0.735 -16.594 1 86.19 158 LEU B C 1
ATOM 5609 O O . LEU B 1 158 ? 23.391 1.783 -16.156 1 86.19 158 LEU B O 1
ATOM 5613 N N . THR B 1 159 ? 22.281 0.607 -17.75 1 76.88 159 THR B N 1
ATOM 5614 C CA . THR B 1 159 ? 21.844 1.82 -18.422 1 76.88 159 THR B CA 1
ATOM 5615 C C . THR B 1 159 ? 20.438 2.211 -17.953 1 76.88 159 THR B C 1
ATOM 5617 O O . THR B 1 159 ? 19.703 1.386 -17.406 1 76.88 159 THR B O 1
ATOM 5620 N N . ARG B 1 160 ? 20.109 3.396 -18.156 1 68.56 160 ARG B N 1
ATOM 5621 C CA . ARG B 1 160 ? 18.797 3.893 -17.766 1 68.56 160 ARG B CA 1
ATOM 5622 C C . ARG B 1 160 ? 17.75 3.52 -18.797 1 68.56 160 ARG B C 1
ATOM 5624 O O . ARG B 1 160 ? 16.547 3.496 -18.5 1 68.56 160 ARG B O 1
ATOM 5631 N N . GLU B 1 161 ? 18.234 3.215 -19.922 1 64.69 161 GLU B N 1
ATOM 5632 C CA . GLU B 1 161 ? 17.312 2.826 -20.969 1 64.69 161 GLU B CA 1
ATOM 5633 C C . GLU B 1 161 ? 16.703 1.455 -20.688 1 64.69 161 GLU B C 1
ATOM 5635 O O . GLU B 1 161 ? 17.328 0.614 -20.047 1 64.69 161 GLU B O 1
ATOM 5640 N N . LEU B 1 162 ? 15.461 1.573 -20.922 1 61.97 162 LEU B N 1
ATOM 5641 C CA . LEU B 1 162 ? 14.805 0.276 -20.812 1 61.97 162 LEU B CA 1
ATOM 5642 C C . LEU B 1 162 ? 15.461 -0.739 -21.75 1 61.97 162 LEU B C 1
ATOM 5644 O O . LEU B 1 162 ? 15.227 -0.72 -22.953 1 61.97 162 LEU B O 1
ATOM 5648 N N . VAL B 1 163 ? 16.344 -1.467 -21.156 1 64.25 163 VAL B N 1
ATOM 5649 C CA . VAL B 1 163 ? 17.047 -2.475 -21.938 1 64.25 163 VAL B CA 1
ATOM 5650 C C . VAL B 1 163 ? 16.688 -3.869 -21.438 1 64.25 163 VAL B C 1
ATOM 5652 O O . VAL B 1 163 ? 16.625 -4.098 -20.219 1 64.25 163 VAL B O 1
ATOM 5655 N N . SER B 1 164 ? 16.391 -4.645 -22.344 1 63.72 164 SER B N 1
ATOM 5656 C CA . SER B 1 164 ? 15.93 -6 -22.062 1 63.72 164 SER B CA 1
ATOM 5657 C C . SER B 1 164 ? 16.953 -6.785 -21.25 1 63.72 164 SER B C 1
ATOM 5659 O O . SER B 1 164 ? 16.594 -7.641 -20.453 1 63.72 164 SER B O 1
ATOM 5661 N N . GLU B 1 165 ? 18.125 -6.441 -21.375 1 69.44 165 GLU B N 1
ATOM 5662 C CA . GLU B 1 165 ? 19.203 -7.219 -20.781 1 69.44 165 GLU B CA 1
ATOM 5663 C C . GLU B 1 165 ? 19.234 -7.043 -19.266 1 69.44 165 GLU B C 1
ATOM 5665 O O . GLU B 1 165 ? 19.766 -7.891 -18.547 1 69.44 165 GLU B O 1
ATOM 5670 N N . LYS B 1 166 ? 18.641 -6.047 -18.844 1 74.88 166 LYS B N 1
ATOM 5671 C CA . LYS B 1 166 ? 18.594 -5.746 -17.422 1 74.88 166 LYS B CA 1
ATOM 5672 C C . LYS B 1 166 ? 17.906 -6.867 -16.641 1 74.88 166 LYS B C 1
ATOM 5674 O O . LYS B 1 166 ? 18.312 -7.18 -15.516 1 74.88 166 LYS B O 1
ATOM 5679 N N . TYR B 1 167 ? 17.047 -7.52 -17.281 1 73.69 167 TYR B N 1
ATOM 5680 C CA . TYR B 1 167 ? 16.203 -8.461 -16.562 1 73.69 167 TYR B CA 1
ATOM 5681 C C . TYR B 1 167 ? 16.578 -9.898 -16.891 1 73.69 167 TYR B C 1
ATOM 5683 O O . TYR B 1 167 ? 15.906 -10.836 -16.453 1 73.69 167 TYR B O 1
ATOM 5691 N N . MET B 1 168 ? 17.578 -10.156 -17.609 1 68 168 MET B N 1
ATOM 5692 C CA . MET B 1 168 ? 17.953 -11.5 -18.047 1 68 168 MET B CA 1
ATOM 5693 C C . MET B 1 168 ? 18.906 -12.148 -17.047 1 68 168 MET B C 1
ATOM 5695 O O . MET B 1 168 ? 19.312 -13.305 -17.234 1 68 168 MET B O 1
ATOM 5699 N N . GLY B 1 169 ? 19.078 -11.648 -15.914 1 69.44 169 GLY B N 1
ATOM 5700 C CA . GLY B 1 169 ? 19.969 -12.258 -14.938 1 69.44 169 GLY B CA 1
ATOM 5701 C C . GLY B 1 169 ? 19.266 -13.273 -14.055 1 69.44 169 GLY B C 1
ATOM 5702 O O . GLY B 1 169 ? 18.172 -13.742 -14.383 1 69.44 169 GLY B O 1
ATOM 5703 N N . SER B 1 170 ? 19.984 -13.805 -13.094 1 75.38 170 SER B N 1
ATOM 5704 C CA . SER B 1 170 ? 19.516 -14.875 -12.211 1 75.38 170 SER B CA 1
ATOM 5705 C C . SER B 1 170 ? 18.406 -14.383 -11.289 1 75.38 170 SER B C 1
ATOM 5707 O O . SER B 1 170 ? 17.516 -15.156 -10.93 1 75.38 170 SER B O 1
ATOM 5709 N N . ASN B 1 171 ? 18.438 -13.133 -10.961 1 86.88 171 ASN B N 1
ATOM 5710 C CA . ASN B 1 171 ? 17.406 -12.578 -10.102 1 86.88 171 ASN B CA 1
ATOM 5711 C C . ASN B 1 171 ? 16.266 -11.969 -10.922 1 86.88 171 ASN B C 1
ATOM 5713 O O . ASN B 1 171 ? 16.469 -10.977 -11.625 1 86.88 171 ASN B O 1
ATOM 5717 N N . THR B 1 172 ? 15.086 -12.531 -10.828 1 87.88 172 THR B N 1
ATOM 5718 C CA . THR B 1 172 ? 13.969 -12.156 -11.688 1 87.88 172 THR B CA 1
ATOM 5719 C C . THR B 1 172 ? 13.031 -11.188 -10.961 1 87.88 172 THR B C 1
ATOM 5721 O O . THR B 1 172 ? 12.102 -10.641 -11.562 1 87.88 172 THR B O 1
ATOM 5724 N N . LEU B 1 173 ? 13.344 -10.898 -9.656 1 91.44 173 LEU B N 1
ATOM 5725 C CA . LEU B 1 173 ? 12.438 -10.102 -8.844 1 91.44 173 LEU B CA 1
ATOM 5726 C C . LEU B 1 173 ? 12.328 -8.68 -9.383 1 91.44 173 LEU B C 1
ATOM 5728 O O . LEU B 1 173 ? 11.234 -8.117 -9.453 1 91.44 173 LEU B O 1
ATOM 5732 N N . PRO B 1 174 ? 13.453 -8.062 -9.875 1 91.88 174 PRO B N 1
ATOM 5733 C CA . PRO B 1 174 ? 13.344 -6.699 -10.406 1 91.88 174 PRO B CA 1
ATOM 5734 C C . PRO B 1 174 ? 12.391 -6.605 -11.594 1 91.88 174 PRO B C 1
ATOM 5736 O O . PRO B 1 174 ? 11.695 -5.598 -11.75 1 91.88 174 PRO B O 1
ATOM 5739 N N . ALA B 1 175 ? 12.352 -7.641 -12.43 1 91.19 175 ALA B N 1
ATOM 5740 C CA . ALA B 1 175 ? 11.438 -7.652 -13.57 1 91.19 175 ALA B CA 1
ATOM 5741 C C . ALA B 1 175 ? 9.984 -7.645 -13.109 1 91.19 175 ALA B C 1
ATOM 5743 O O . ALA B 1 175 ? 9.156 -6.91 -13.664 1 91.19 175 ALA B O 1
ATOM 5744 N N . LEU B 1 176 ? 9.688 -8.445 -12.125 1 92.38 176 LEU B N 1
ATOM 5745 C CA . LEU B 1 176 ? 8.328 -8.508 -11.586 1 92.38 176 LEU B CA 1
ATOM 5746 C C . LEU B 1 176 ? 7.926 -7.176 -10.969 1 92.38 176 LEU B C 1
ATOM 5748 O O . LEU B 1 176 ? 6.82 -6.688 -11.211 1 92.38 176 LEU B O 1
ATOM 5752 N N . ILE B 1 177 ? 8.836 -6.605 -10.188 1 94.75 177 ILE B N 1
ATOM 5753 C CA . ILE B 1 177 ? 8.547 -5.352 -9.5 1 94.75 177 ILE B CA 1
ATOM 5754 C C . ILE B 1 177 ? 8.32 -4.242 -10.523 1 94.75 177 ILE B C 1
ATOM 5756 O O . ILE B 1 177 ? 7.371 -3.467 -10.406 1 94.75 177 ILE B O 1
ATOM 5760 N N . THR B 1 178 ? 9.172 -4.156 -11.516 1 92.88 178 THR B N 1
ATOM 5761 C CA . THR B 1 178 ? 9.039 -3.113 -12.523 1 92.88 178 THR B CA 1
ATOM 5762 C C . THR B 1 178 ? 7.75 -3.297 -13.328 1 92.88 178 THR B C 1
ATOM 5764 O O . THR B 1 178 ? 7.02 -2.332 -13.57 1 92.88 178 THR B O 1
ATOM 5767 N N . HIS B 1 179 ? 7.438 -4.516 -13.711 1 92.38 179 HIS B N 1
ATOM 5768 C CA . HIS B 1 179 ? 6.188 -4.797 -14.406 1 92.38 179 HIS B CA 1
ATOM 5769 C C . HIS B 1 179 ? 4.988 -4.352 -13.578 1 92.38 179 HIS B C 1
ATOM 5771 O O . HIS B 1 179 ? 4.09 -3.674 -14.086 1 92.38 179 HIS B O 1
ATOM 5777 N N . SER B 1 180 ? 4.969 -4.691 -12.328 1 95.06 180 SER B N 1
ATOM 5778 C CA . SER B 1 180 ? 3.854 -4.406 -11.438 1 95.06 180 SER B CA 1
ATOM 5779 C C . SER B 1 180 ? 3.715 -2.91 -11.18 1 95.06 180 SER B C 1
ATOM 5781 O O . SER B 1 180 ? 2.605 -2.371 -11.203 1 95.06 180 SER B O 1
ATOM 5783 N N . THR B 1 181 ? 4.836 -2.236 -10.992 1 96.62 181 THR B N 1
ATOM 5784 C CA . THR B 1 181 ? 4.785 -0.851 -10.539 1 96.62 181 THR B CA 1
ATOM 5785 C C . THR B 1 181 ? 4.816 0.105 -11.727 1 96.62 181 THR B C 1
ATOM 5787 O O . THR B 1 181 ? 4.789 1.325 -11.555 1 96.62 181 THR B O 1
ATOM 5790 N N . ASP B 1 182 ? 4.887 -0.401 -12.969 1 93.69 182 ASP B N 1
ATOM 5791 C CA . ASP B 1 182 ? 4.723 0.421 -14.164 1 93.69 182 ASP B CA 1
ATOM 5792 C C . ASP B 1 182 ? 3.375 0.16 -14.828 1 93.69 182 ASP B C 1
ATOM 5794 O O . ASP B 1 182 ? 2.379 0.808 -14.508 1 93.69 182 ASP B O 1
ATOM 5798 N N . GLU B 1 183 ? 3.225 -0.875 -15.625 1 92.44 183 GLU B N 1
ATOM 5799 C CA . GLU B 1 183 ? 2.008 -1.121 -16.391 1 92.44 183 GLU B CA 1
ATOM 5800 C C . GLU B 1 183 ? 0.823 -1.411 -15.477 1 92.44 183 GLU B C 1
ATOM 5802 O O . GLU B 1 183 ? -0.264 -0.861 -15.664 1 92.44 183 GLU B O 1
ATOM 5807 N N . MET B 1 184 ? 1.054 -2.271 -14.547 1 95.62 184 MET B N 1
ATOM 5808 C CA . MET B 1 184 ? -0.066 -2.68 -13.703 1 95.62 184 MET B CA 1
ATOM 5809 C C . MET B 1 184 ? -0.491 -1.548 -12.773 1 95.62 184 MET B C 1
ATOM 5811 O O . MET B 1 184 ? -1.684 -1.351 -12.531 1 95.62 184 MET B O 1
ATOM 5815 N N . PHE B 1 185 ? 0.487 -0.822 -12.258 1 97.44 185 PHE B N 1
ATOM 5816 C CA . PHE B 1 185 ? 0.208 0.32 -11.398 1 97.44 185 PHE B CA 1
ATOM 5817 C C . PHE B 1 185 ? -0.626 1.362 -12.133 1 97.44 185 PHE B C 1
ATOM 5819 O O . PHE B 1 185 ? -1.672 1.789 -11.641 1 97.44 185 PHE B O 1
ATOM 5826 N N . LYS B 1 186 ? -0.215 1.775 -13.289 1 96 186 LYS B N 1
ATOM 5827 C CA . LYS B 1 186 ? -0.963 2.713 -14.125 1 96 186 LYS B CA 1
ATOM 5828 C C . LYS B 1 186 ? -2.359 2.18 -14.43 1 96 186 LYS B C 1
ATOM 5830 O O . LYS B 1 186 ? -3.342 2.92 -14.359 1 96 186 LYS B O 1
ATOM 5835 N N . SER B 1 187 ? -2.479 0.904 -14.719 1 94.94 187 SER B N 1
ATOM 5836 C CA . SER B 1 187 ? -3.764 0.278 -15.016 1 94.94 187 SER B CA 1
ATOM 5837 C C . SER B 1 187 ? -4.684 0.304 -13.797 1 94.94 187 SER B C 1
ATOM 5839 O O . SER B 1 187 ? -5.867 0.621 -13.914 1 94.94 187 SER B O 1
ATOM 5841 N N . SER B 1 188 ? -4.137 -0.036 -12.641 1 97.25 188 SER B N 1
ATOM 5842 C CA . SER B 1 188 ? -4.902 -0.132 -11.406 1 97.25 188 SER B CA 1
ATOM 5843 C C . SER B 1 188 ? -5.516 1.213 -11.031 1 97.25 188 SER B C 1
ATOM 5845 O O . SER B 1 188 ? -6.602 1.265 -10.438 1 97.25 188 SER B O 1
ATOM 5847 N N . SER B 1 189 ? -4.836 2.316 -11.32 1 96.06 189 SER B N 1
ATOM 5848 C CA . SER B 1 189 ? -5.34 3.65 -11.016 1 96.06 189 SER B CA 1
ATOM 5849 C C . SER B 1 189 ? -6.613 3.955 -11.797 1 96.06 189 SER B C 1
ATOM 5851 O O . SER B 1 189 ? -7.316 4.918 -11.492 1 96.06 189 SER B O 1
ATOM 5853 N N . HIS B 1 190 ? -7.027 3.082 -12.742 1 93.19 190 HIS B N 1
ATOM 5854 C CA . HIS B 1 190 ? -8.242 3.258 -13.531 1 93.19 190 HIS B CA 1
ATOM 5855 C C . HIS B 1 190 ? -9.25 2.15 -13.258 1 93.19 190 HIS B C 1
ATOM 5857 O O . HIS B 1 190 ? -10.258 2.031 -13.953 1 93.19 190 HIS B O 1
ATOM 5863 N N . LEU B 1 191 ? -9.016 1.353 -12.305 1 93.38 191 LEU B N 1
ATOM 5864 C CA . LEU B 1 191 ? -9.852 0.199 -12.016 1 93.38 191 LEU B CA 1
ATOM 5865 C C . LEU B 1 191 ? -11.266 0.638 -11.641 1 93.38 191 LEU B C 1
ATOM 5867 O O . LEU B 1 191 ? -12.242 0.008 -12.047 1 93.38 191 LEU B O 1
ATOM 5871 N N . THR B 1 192 ? -11.375 1.715 -10.836 1 91.56 192 THR B N 1
ATOM 5872 C CA . THR B 1 192 ? -12.672 2.172 -10.344 1 91.56 192 THR B CA 1
ATOM 5873 C C . THR B 1 192 ? -13.609 2.5 -11.5 1 91.56 192 THR B C 1
ATOM 5875 O O . THR B 1 192 ? -14.766 2.082 -11.508 1 91.56 192 THR B O 1
ATOM 5878 N N . GLU B 1 193 ? -13.125 3.211 -12.5 1 89.25 193 GLU B N 1
ATOM 5879 C CA . GLU B 1 193 ? -13.922 3.545 -13.68 1 89.25 193 GLU B CA 1
ATOM 5880 C C . GLU B 1 193 ? -14.406 2.285 -14.391 1 89.25 193 GLU B C 1
ATOM 5882 O O . GLU B 1 193 ? -15.555 2.227 -14.844 1 89.25 193 GLU B O 1
ATOM 5887 N N . CYS B 1 194 ? -13.578 1.312 -14.43 1 88.19 194 CYS B N 1
ATOM 5888 C CA . CYS B 1 194 ? -13.875 0.1 -15.18 1 88.19 194 CYS B CA 1
ATOM 5889 C C . CYS B 1 194 ? -14.883 -0.771 -14.438 1 88.19 194 CYS B C 1
ATOM 5891 O O . CYS B 1 194 ? -15.609 -1.548 -15.055 1 88.19 194 CYS B O 1
ATOM 5893 N N . ILE B 1 195 ? -14.914 -0.689 -13.148 1 89.56 195 ILE B N 1
ATOM 5894 C CA . ILE B 1 195 ? -15.852 -1.479 -12.359 1 89.56 195 ILE B CA 1
ATOM 5895 C C . ILE B 1 195 ? -17.203 -0.771 -12.312 1 89.56 195 ILE B C 1
ATOM 5897 O O . ILE B 1 195 ? -18.25 -1.413 -12.414 1 89.56 195 ILE B O 1
ATOM 5901 N N . LEU B 1 196 ? -17.219 0.527 -12.18 1 88.19 196 LEU B N 1
ATOM 5902 C CA . LEU B 1 196 ? -18.453 1.238 -11.875 1 88.19 196 LEU B CA 1
ATOM 5903 C C . LEU B 1 196 ? -19.062 1.829 -13.148 1 88.19 196 LEU B C 1
ATOM 5905 O O . LEU B 1 196 ? -20.25 2.174 -13.172 1 88.19 196 LEU B O 1
ATOM 5909 N N . GLU B 1 197 ? -18.359 2.08 -14.078 1 76.75 197 GLU B N 1
ATOM 5910 C CA . GLU B 1 197 ? -18.938 2.592 -15.32 1 76.75 197 GLU B CA 1
ATOM 5911 C C . GLU B 1 197 ? -19.109 1.479 -16.344 1 76.75 197 GLU B C 1
ATOM 5913 O O . GLU B 1 197 ? -18.25 1.281 -17.203 1 76.75 197 GLU B O 1
ATOM 5918 N N . PRO B 1 198 ? -19.812 0.558 -15.961 1 57.94 198 PRO B N 1
ATOM 5919 C CA . PRO B 1 198 ? -19.859 -0.55 -16.922 1 57.94 198 PRO B CA 1
ATOM 5920 C C . PRO B 1 198 ? -20.234 -0.096 -18.328 1 57.94 198 PRO B C 1
ATOM 5922 O O . PRO B 1 198 ? -19.781 -0.691 -19.312 1 57.94 198 PRO B O 1
ATOM 5925 N N . SER B 1 199 ? -21.25 0.87 -18.375 1 50.41 199 SER B N 1
ATOM 5926 C CA . SER B 1 199 ? -21.531 1.203 -19.766 1 50.41 199 SER B CA 1
ATOM 5927 C C . SER B 1 199 ? -20.312 1.77 -20.469 1 50.41 199 SER B C 1
ATOM 5929 O O . SER B 1 199 ? -20.375 2.123 -21.641 1 50.41 199 SER B O 1
ATOM 5931 N N . SER B 1 200 ? -19.641 2.422 -19.625 1 43.41 200 SER B N 1
ATOM 5932 C CA . SER B 1 200 ? -18.5 3.004 -20.312 1 43.41 200 SER B CA 1
ATOM 5933 C C . SER B 1 200 ? -17.719 1.944 -21.094 1 43.41 200 SER B C 1
ATOM 5935 O O . SER B 1 200 ? -16.609 1.576 -20.703 1 43.41 200 SER B O 1
ATOM 5937 N N . SER B 1 201 ? -18.328 0.861 -21.016 1 38.62 201 SER B N 1
ATOM 5938 C CA . SER B 1 201 ? -17.953 0.06 -22.172 1 38.62 201 SER B CA 1
ATOM 5939 C C . SER B 1 201 ? -17.703 0.939 -23.391 1 38.62 201 SER B C 1
ATOM 5941 O O . SER B 1 201 ? -18.641 1.459 -23.984 1 38.62 201 SER B O 1
ATOM 5943 N N . ARG B 1 202 ? -17.125 1.976 -23.219 1 37.78 202 ARG B N 1
ATOM 5944 C CA . ARG B 1 202 ? -16.812 2.398 -24.578 1 37.78 202 ARG B CA 1
ATOM 5945 C C . ARG B 1 202 ? -16.875 1.221 -25.547 1 37.78 202 ARG B C 1
ATOM 5947 O O . ARG B 1 202 ? -15.93 0.43 -25.625 1 37.78 202 ARG B O 1
ATOM 5954 N N . LEU B 1 203 ? -17.953 0.561 -25.391 1 40.47 203 LEU B N 1
ATOM 5955 C CA . LEU B 1 203 ? -18.391 -0.439 -26.359 1 40.47 203 LEU B CA 1
ATOM 5956 C C . LEU B 1 203 ? -17.609 -0.311 -27.656 1 40.47 203 LEU B C 1
ATOM 5958 O O . LEU B 1 203 ? -17.562 -1.249 -28.469 1 40.47 203 LEU B O 1
ATOM 5962 N N . PHE B 1 204 ? -17.672 0.963 -27.984 1 36.31 204 PHE B N 1
ATOM 5963 C CA . PHE B 1 204 ? -17.312 0.938 -29.391 1 36.31 204 PHE B CA 1
ATOM 5964 C C . PHE B 1 204 ? -16 0.181 -29.594 1 36.31 204 PHE B C 1
ATOM 5966 O O . PHE B 1 204 ? -15.773 -0.39 -30.672 1 36.31 204 PHE B O 1
ATOM 5973 N N . PHE B 1 205 ? -14.961 0.566 -28.891 1 40.59 205 PHE B N 1
ATOM 5974 C CA . PHE B 1 205 ? -13.648 0.168 -29.375 1 40.59 205 PHE B CA 1
ATOM 5975 C C . PHE B 1 205 ? -12.914 -0.661 -28.328 1 40.59 205 PHE B C 1
ATOM 5977 O O . PHE B 1 205 ? -12.719 -0.207 -27.188 1 40.59 205 PHE B O 1
ATOM 5984 N N . GLY B 1 206 ? -12.836 -2.006 -28.484 1 53.97 206 GLY B N 1
ATOM 5985 C CA . GLY B 1 206 ? -11.719 -2.865 -28.125 1 53.97 206 GLY B CA 1
ATOM 5986 C C . GLY B 1 206 ? -11.734 -3.285 -26.656 1 53.97 206 GLY B C 1
ATOM 5987 O O . GLY B 1 206 ? -12.781 -3.234 -26.016 1 53.97 206 GLY B O 1
ATOM 5988 N N . ASP B 1 207 ? -10.781 -3.766 -25.953 1 62.31 207 ASP B N 1
ATOM 5989 C CA . ASP B 1 207 ? -10.547 -4.25 -24.594 1 62.31 207 ASP B CA 1
ATOM 5990 C C . ASP B 1 207 ? -10.859 -3.166 -23.562 1 62.31 207 ASP B C 1
ATOM 5992 O O . ASP B 1 207 ? -10.422 -2.021 -23.703 1 62.31 207 ASP B O 1
ATOM 5996 N N . GLN B 1 208 ? -11.898 -3.393 -22.641 1 74.25 208 GLN B N 1
ATOM 5997 C CA . GLN B 1 208 ? -12.312 -2.418 -21.625 1 74.25 208 GLN B CA 1
ATOM 5998 C C . GLN B 1 208 ? -11.648 -2.705 -20.281 1 74.25 208 GLN B C 1
ATOM 6000 O O . GLN B 1 208 ? -12.188 -2.354 -19.234 1 74.25 208 GLN B O 1
ATOM 6005 N N . SER B 1 209 ? -10.57 -3.322 -20.359 1 86.19 209 SER B N 1
ATOM 6006 C CA . SER B 1 209 ? -9.82 -3.582 -19.141 1 86.19 209 SER B CA 1
ATOM 6007 C C . SER B 1 209 ? -9.18 -2.305 -18.609 1 86.19 209 SER B C 1
ATOM 6009 O O . SER B 1 209 ? -9 -1.335 -19.344 1 86.19 209 SER B O 1
ATOM 6011 N N . PRO B 1 210 ? -8.938 -2.223 -17.344 1 90 210 PRO B N 1
ATOM 6012 C CA . PRO B 1 210 ? -8.227 -1.07 -16.797 1 90 210 PRO B CA 1
ATOM 6013 C C . PRO B 1 210 ? -6.926 -0.769 -17.531 1 90 210 PRO B C 1
ATOM 6015 O O . PRO B 1 210 ? -6.562 0.398 -17.703 1 90 210 PRO B O 1
ATOM 6018 N N . PHE B 1 211 ? -6.277 -1.757 -18 1 90.88 211 PHE B N 1
ATOM 6019 C CA . PHE B 1 211 ? -5.07 -1.554 -18.797 1 90.88 211 PHE B CA 1
ATOM 6020 C C . PHE B 1 211 ? -5.383 -0.756 -20.062 1 90.88 211 PHE B C 1
ATOM 6022 O O . PHE B 1 211 ? -4.691 0.219 -20.375 1 90.88 211 PHE B O 1
ATOM 6029 N N . SER B 1 212 ? -6.348 -1.194 -20.797 1 86.88 212 SER B N 1
ATOM 6030 C CA . SER B 1 212 ? -6.723 -0.515 -22.031 1 86.88 212 SER B CA 1
ATOM 6031 C C . SER B 1 212 ? -7.098 0.94 -21.766 1 86.88 212 SER B C 1
ATOM 6033 O O . SER B 1 212 ? -6.785 1.821 -22.562 1 86.88 212 SER B O 1
ATOM 6035 N N . HIS B 1 213 ? -7.691 1.183 -20.656 1 86.38 213 HIS B N 1
ATOM 6036 C CA . HIS B 1 213 ? -8.062 2.543 -20.281 1 86.38 213 HIS B CA 1
ATOM 6037 C C . HIS B 1 213 ? -6.828 3.383 -19.969 1 86.38 213 HIS B C 1
ATOM 6039 O O . HIS B 1 213 ? -6.723 4.527 -20.422 1 86.38 213 HIS B O 1
ATOM 6045 N N . ALA B 1 214 ? -5.945 2.822 -19.219 1 89.12 214 ALA B N 1
ATOM 6046 C CA . ALA B 1 214 ? -4.766 3.553 -18.75 1 89.12 214 ALA B CA 1
ATOM 6047 C C . ALA B 1 214 ? -3.852 3.904 -19.922 1 89.12 214 ALA B C 1
ATOM 6049 O O . ALA B 1 214 ? -3.264 4.988 -19.953 1 89.12 214 ALA B O 1
ATOM 6050 N N . PHE B 1 215 ? -3.74 3.021 -20.844 1 86.81 215 PHE B N 1
ATOM 6051 C CA . PHE B 1 215 ? -2.791 3.205 -21.938 1 86.81 215 PHE B CA 1
ATOM 6052 C C . PHE B 1 215 ? -3.504 3.666 -23.203 1 86.81 215 PHE B C 1
ATOM 6054 O O . PHE B 1 215 ? -2.863 3.918 -24.219 1 86.81 215 PHE B O 1
ATOM 6061 N N . GLU B 1 216 ? -4.758 3.793 -23.172 1 81.62 216 GLU B N 1
ATOM 6062 C CA . GLU B 1 216 ? -5.586 4.324 -24.25 1 81.62 216 GLU B CA 1
ATOM 6063 C C . GLU B 1 216 ? -5.281 3.629 -25.578 1 81.62 216 GLU B C 1
ATOM 6065 O O . GLU B 1 216 ? -5.082 4.289 -26.594 1 81.62 216 GLU B O 1
ATOM 6070 N N . THR B 1 217 ? -5.18 2.359 -25.562 1 76.38 217 THR B N 1
ATOM 6071 C CA . THR B 1 217 ? -4.766 1.625 -26.766 1 76.38 217 THR B CA 1
ATOM 6072 C C . THR B 1 217 ? -5.965 0.949 -27.422 1 76.38 217 THR B C 1
ATOM 6074 O O . THR B 1 217 ? -5.938 0.653 -28.609 1 76.38 217 THR B O 1
ATOM 6077 N N . GLY B 1 218 ? -6.977 0.683 -26.672 1 76.69 218 GLY B N 1
ATOM 6078 C CA . GLY B 1 218 ? -8.094 -0.107 -27.172 1 76.69 218 GLY B CA 1
ATOM 6079 C C . GLY B 1 218 ? -7.734 -1.565 -27.391 1 76.69 218 GLY B C 1
ATOM 6080 O O . GLY B 1 218 ? -8.586 -2.359 -27.812 1 76.69 218 GLY B O 1
ATOM 6081 N N . MET B 1 219 ? -6.484 -1.904 -27.125 1 78.25 219 MET B N 1
ATOM 6082 C CA . MET B 1 219 ? -6.027 -3.283 -27.266 1 78.25 219 MET B CA 1
ATOM 6083 C C . MET B 1 219 ? -5.855 -3.953 -25.906 1 78.25 219 MET B C 1
ATOM 6085 O O . MET B 1 219 ? -5.629 -3.277 -24.906 1 78.25 219 MET B O 1
ATOM 6089 N N . ASP B 1 220 ? -6.012 -5.246 -25.922 1 78.88 220 ASP B N 1
ATOM 6090 C CA . ASP B 1 220 ? -5.73 -5.984 -24.703 1 78.88 220 ASP B CA 1
ATOM 6091 C C . ASP B 1 220 ? -4.23 -6.039 -24.422 1 78.88 220 ASP B C 1
ATOM 6093 O O . ASP B 1 220 ? -3.42 -5.793 -25.312 1 78.88 220 ASP B O 1
ATOM 6097 N N . TYR B 1 221 ? -3.891 -6.387 -23.266 1 84.5 221 TYR B N 1
ATOM 6098 C CA . TYR B 1 221 ? -2.512 -6.312 -22.797 1 84.5 221 TYR B CA 1
ATOM 6099 C C . TYR B 1 221 ? -1.607 -7.227 -23.609 1 84.5 221 TYR B C 1
ATOM 6101 O O . TYR B 1 221 ? -0.489 -6.848 -23.969 1 84.5 221 TYR B O 1
ATOM 6109 N N . LYS B 1 222 ? -2.029 -8.406 -23.891 1 76.62 222 LYS B N 1
ATOM 6110 C CA . LYS B 1 222 ? -1.219 -9.359 -24.641 1 76.62 222 LYS B CA 1
ATOM 6111 C C . LYS B 1 222 ? -0.921 -8.836 -26.047 1 76.62 222 LYS B C 1
ATOM 6113 O O . LYS B 1 222 ? 0.206 -8.945 -26.531 1 76.62 222 LYS B O 1
ATOM 6118 N N . THR B 1 223 ? -1.946 -8.273 -26.703 1 76.56 223 THR B N 1
ATOM 6119 C CA . THR B 1 223 ? -1.77 -7.668 -28.016 1 76.56 223 THR B CA 1
ATOM 6120 C C . THR B 1 223 ? -0.838 -6.461 -27.938 1 76.56 223 THR B C 1
ATOM 6122 O O . THR B 1 223 ? 0.009 -6.262 -28.812 1 76.56 223 THR B O 1
ATOM 6125 N N . PHE B 1 224 ? -1.044 -5.785 -26.906 1 82.69 224 PHE B N 1
ATOM 6126 C CA . PHE B 1 224 ? -0.193 -4.625 -26.672 1 82.69 224 PHE B CA 1
ATOM 6127 C C . PHE B 1 224 ? 1.271 -5.039 -26.578 1 82.69 224 PHE B C 1
ATOM 6129 O O . PHE B 1 224 ? 2.145 -4.383 -27.156 1 82.69 224 PHE B O 1
ATOM 6136 N N . LEU B 1 225 ? 1.587 -6.105 -25.844 1 81.94 225 LEU B N 1
ATOM 6137 C CA . LEU B 1 225 ? 2.957 -6.57 -25.656 1 81.94 225 LEU B CA 1
ATOM 6138 C C . LEU B 1 225 ? 3.557 -7.035 -26.984 1 81.94 225 LEU B C 1
ATOM 6140 O O . LEU B 1 225 ? 4.777 -7.02 -27.156 1 81.94 225 LEU B O 1
ATOM 6144 N N . GLN B 1 226 ? 2.734 -7.379 -27.906 1 75.12 226 GLN B N 1
ATOM 6145 C CA . GLN B 1 226 ? 3.207 -7.879 -29.203 1 75.12 226 GLN B CA 1
ATOM 6146 C C . GLN B 1 226 ? 3.439 -6.738 -30.188 1 75.12 226 GLN B C 1
ATOM 6148 O O . GLN B 1 226 ? 4.273 -6.848 -31.078 1 75.12 226 GLN B O 1
ATOM 6153 N N . LEU B 1 227 ? 2.688 -5.625 -30.094 1 69.38 227 LEU B N 1
ATOM 6154 C CA . LEU B 1 227 ? 2.682 -4.605 -31.125 1 69.38 227 LEU B CA 1
ATOM 6155 C C . LEU B 1 227 ? 3.504 -3.391 -30.703 1 69.38 227 LEU B C 1
ATOM 6157 O O . LEU B 1 227 ? 3.92 -2.594 -31.547 1 69.38 227 LEU B O 1
ATOM 6161 N N . SER B 1 228 ? 3.809 -3.129 -29.469 1 59.59 228 SER B N 1
ATOM 6162 C CA . SER B 1 228 ? 4.414 -1.873 -29.031 1 59.59 228 SER B CA 1
ATOM 6163 C C . SER B 1 228 ? 5.902 -1.84 -29.359 1 59.59 228 SER B C 1
ATOM 6165 O O . SER B 1 228 ? 6.543 -2.887 -29.469 1 59.59 228 SER B O 1
ATOM 6167 N N . PHE B 1 229 ? 6.496 -0.701 -29.875 1 50.41 229 PHE B N 1
ATOM 6168 C CA . PHE B 1 229 ? 7.883 -0.446 -30.234 1 50.41 229 PHE B CA 1
ATOM 6169 C C . PHE B 1 229 ? 8.828 -0.966 -29.172 1 50.41 229 PHE B C 1
ATOM 6171 O O . PHE B 1 229 ? 9.82 -1.634 -29.469 1 50.41 229 PHE B O 1
ATOM 6178 N N . ASP B 1 230 ? 8.672 -0.508 -27.953 1 63.72 230 ASP B N 1
ATOM 6179 C CA . ASP B 1 230 ? 9.484 -0.959 -26.828 1 63.72 230 ASP B CA 1
ATOM 6180 C C . ASP B 1 230 ? 9.078 -2.361 -26.375 1 63.72 230 ASP B C 1
ATOM 6182 O O . ASP B 1 230 ? 9.43 -2.797 -25.281 1 63.72 230 ASP B O 1
ATOM 6186 N N . GLN B 1 231 ? 8.555 -3.07 -27.328 1 65.69 231 GLN B N 1
ATOM 6187 C CA . GLN B 1 231 ? 7.75 -4.262 -27.062 1 65.69 231 GLN B CA 1
ATOM 6188 C C . GLN B 1 231 ? 8.633 -5.441 -26.656 1 65.69 231 GLN B C 1
ATOM 6190 O O . GLN B 1 231 ? 8.289 -6.203 -25.75 1 65.69 231 GLN B O 1
ATOM 6195 N N . GLU B 1 232 ? 9.742 -5.398 -27.281 1 72.88 232 GLU B N 1
ATOM 6196 C CA . GLU B 1 232 ? 10.555 -6.566 -26.953 1 72.88 232 GLU B CA 1
ATOM 6197 C C . GLU B 1 232 ? 10.977 -6.551 -25.484 1 72.88 232 GLU B C 1
ATOM 6199 O O . GLU B 1 232 ? 10.922 -7.578 -24.797 1 72.88 232 GLU B O 1
ATOM 6204 N N . VAL B 1 233 ? 11.227 -5.297 -25.016 1 78.94 233 VAL B N 1
ATOM 6205 C CA . VAL B 1 233 ? 11.703 -5.184 -23.641 1 78.94 233 VAL B CA 1
ATOM 6206 C C . VAL B 1 233 ? 10.562 -5.496 -22.672 1 78.94 233 VAL B C 1
ATOM 6208 O O . VAL B 1 233 ? 10.758 -6.23 -21.703 1 78.94 233 VAL B O 1
ATOM 6211 N N . ARG B 1 234 ? 9.398 -5.008 -22.984 1 84.06 234 ARG B N 1
ATOM 6212 C CA . ARG B 1 234 ? 8.25 -5.227 -22.125 1 84.06 234 ARG B CA 1
ATOM 6213 C C . ARG B 1 234 ? 7.832 -6.695 -22.125 1 84.06 234 ARG B C 1
ATOM 6215 O O . ARG B 1 234 ? 7.457 -7.246 -21.094 1 84.06 234 ARG B O 1
ATOM 6222 N N . LEU B 1 235 ? 7.906 -7.262 -23.297 1 82.12 235 LEU B N 1
ATOM 6223 C CA . LEU B 1 235 ? 7.551 -8.672 -23.406 1 82.12 235 LEU B CA 1
ATOM 6224 C C . LEU B 1 235 ? 8.523 -9.539 -22.609 1 82.12 235 LEU B C 1
ATOM 6226 O O . LEU B 1 235 ? 8.109 -10.422 -21.859 1 82.12 235 LEU B O 1
ATOM 6230 N N . ARG B 1 236 ? 9.789 -9.305 -22.781 1 81.19 236 ARG B N 1
ATOM 6231 C CA . ARG B 1 236 ? 10.805 -10.062 -22.062 1 81.19 236 ARG B CA 1
ATOM 6232 C C . ARG B 1 236 ? 10.664 -9.875 -20.562 1 81.19 236 ARG B C 1
ATOM 6234 O O . ARG B 1 236 ? 10.812 -10.828 -19.797 1 81.19 236 ARG B O 1
ATOM 6241 N N . ARG B 1 237 ? 10.43 -8.617 -20.188 1 86.94 237 ARG B N 1
ATOM 6242 C CA . ARG B 1 237 ? 10.203 -8.336 -18.781 1 86.94 237 ARG B CA 1
ATOM 6243 C C . ARG B 1 237 ? 8.984 -9.094 -18.25 1 86.94 237 ARG B C 1
ATOM 6245 O O . ARG B 1 237 ? 9.016 -9.633 -17.141 1 86.94 237 ARG B O 1
ATOM 6252 N N . PHE B 1 238 ? 7.988 -9.133 -19.094 1 85.81 238 PHE B N 1
ATOM 6253 C CA . PHE B 1 238 ? 6.77 -9.828 -18.688 1 85.81 238 PHE B CA 1
ATOM 6254 C C . PHE B 1 238 ? 7.031 -11.32 -18.516 1 85.81 238 PHE B C 1
ATOM 6256 O O . PHE B 1 238 ? 6.59 -11.922 -17.531 1 85.81 238 PHE B O 1
ATOM 6263 N N . ILE B 1 239 ? 7.68 -11.852 -19.406 1 80.38 239 ILE B N 1
ATOM 6264 C CA . ILE B 1 239 ? 8 -13.273 -19.344 1 80.38 239 ILE B CA 1
ATOM 6265 C C . ILE B 1 239 ? 8.82 -13.578 -18.094 1 80.38 239 ILE B C 1
ATOM 6267 O O . ILE B 1 239 ? 8.523 -14.523 -17.359 1 80.38 239 ILE B O 1
ATOM 6271 N N . THR B 1 240 ? 9.828 -12.719 -17.812 1 84.25 240 THR B N 1
ATOM 6272 C CA . THR B 1 240 ? 10.68 -12.883 -16.641 1 84.25 240 THR B CA 1
ATOM 6273 C C . THR B 1 240 ? 9.875 -12.68 -15.359 1 84.25 240 THR B C 1
ATOM 6275 O O . THR B 1 240 ? 10.07 -13.391 -14.375 1 84.25 240 THR B O 1
ATOM 6278 N N . ALA B 1 241 ? 9.031 -11.719 -15.406 1 88.44 241 ALA B N 1
ATOM 6279 C CA . ALA B 1 241 ? 8.172 -11.43 -14.258 1 88.44 241 ALA B CA 1
ATOM 6280 C C . ALA B 1 241 ? 7.277 -12.617 -13.93 1 88.44 241 ALA B C 1
ATOM 6282 O O . ALA B 1 241 ? 7.094 -12.953 -12.758 1 88.44 241 ALA B O 1
ATOM 6283 N N . THR B 1 242 ? 6.688 -13.188 -14.914 1 81.25 242 THR B N 1
ATOM 6284 C CA . THR B 1 242 ? 5.801 -14.32 -14.703 1 81.25 242 THR B CA 1
ATOM 6285 C C . THR B 1 242 ? 6.57 -15.508 -14.133 1 81.25 242 THR B C 1
ATOM 6287 O O . THR B 1 242 ? 6.043 -16.266 -13.305 1 81.25 242 THR B O 1
ATOM 6290 N N . GLU B 1 243 ? 7.77 -15.664 -14.594 1 78.38 243 GLU B N 1
ATOM 6291 C CA . GLU B 1 243 ? 8.633 -16.703 -14.031 1 78.38 243 GLU B CA 1
ATOM 6292 C C . GLU B 1 243 ? 8.906 -16.453 -12.547 1 78.38 243 GLU B C 1
ATOM 6294 O O . GLU B 1 243 ? 8.906 -17.391 -11.75 1 78.38 243 GLU B O 1
ATOM 6299 N N . CYS B 1 244 ? 9.164 -15.234 -12.242 1 82.56 244 CYS B N 1
ATOM 6300 C CA . CYS B 1 244 ? 9.391 -14.875 -10.844 1 82.56 244 CYS B CA 1
ATOM 6301 C C . CYS B 1 244 ? 8.164 -15.203 -9.992 1 82.56 244 CYS B C 1
ATOM 6303 O O . CYS B 1 244 ? 8.297 -15.789 -8.914 1 82.56 244 CYS B O 1
ATOM 6305 N N . LEU B 1 245 ? 7.082 -14.859 -10.477 1 79.5 245 LEU B N 1
ATOM 6306 C CA . LEU B 1 245 ? 5.832 -15.047 -9.75 1 79.5 245 LEU B CA 1
ATOM 6307 C C . LEU B 1 245 ? 5.605 -16.531 -9.438 1 79.5 245 LEU B C 1
ATOM 6309 O O . LEU B 1 245 ? 5.109 -16.859 -8.359 1 79.5 245 LEU B O 1
ATOM 6313 N N . SER B 1 246 ? 5.957 -17.359 -10.328 1 74 246 SER B N 1
ATOM 6314 C CA . SER B 1 246 ? 5.727 -18.781 -10.172 1 74 246 SER B CA 1
ATOM 6315 C C . SER B 1 246 ? 6.641 -19.375 -9.102 1 74 246 SER B C 1
ATOM 6317 O O . SER B 1 246 ? 6.398 -20.484 -8.609 1 74 246 SER B O 1
ATOM 6319 N N . ARG B 1 247 ? 7.602 -18.562 -8.648 1 75.88 247 ARG B N 1
ATOM 6320 C CA . ARG B 1 247 ? 8.562 -19.062 -7.672 1 75.88 247 ARG B CA 1
ATOM 6321 C C . ARG B 1 247 ? 8.289 -18.484 -6.285 1 75.88 247 ARG B C 1
ATOM 6323 O O . ARG B 1 247 ? 8.773 -19.016 -5.281 1 75.88 247 ARG B O 1
ATOM 6330 N N . ILE B 1 248 ? 7.613 -17.453 -6.293 1 74.5 248 ILE B N 1
ATOM 6331 C CA . ILE B 1 248 ? 7.344 -16.828 -5 1 74.5 248 ILE B CA 1
ATOM 6332 C C . ILE B 1 248 ? 6.543 -17.797 -4.125 1 74.5 248 ILE B C 1
ATOM 6334 O O . ILE B 1 248 ? 5.453 -18.234 -4.508 1 74.5 248 ILE B O 1
ATOM 6338 N N . GLY B 1 249 ? 7.059 -18.109 -2.977 1 67.31 249 GLY B N 1
ATOM 6339 C CA . GLY B 1 249 ? 6.414 -19.016 -2.045 1 67.31 249 GLY B CA 1
ATOM 6340 C C . GLY B 1 249 ? 6.496 -20.469 -2.475 1 67.31 249 GLY B C 1
ATOM 6341 O O . GLY B 1 249 ? 5.785 -21.328 -1.938 1 67.31 249 GLY B O 1
ATOM 6342 N N . ALA B 1 250 ? 7.168 -20.688 -3.561 1 67.69 250 ALA B N 1
ATOM 6343 C CA . ALA B 1 250 ? 7.254 -22.047 -4.105 1 67.69 250 ALA B CA 1
ATOM 6344 C C . ALA B 1 250 ? 8.664 -22.344 -4.605 1 67.69 250 ALA B C 1
ATOM 6346 O O . ALA B 1 250 ? 8.891 -22.453 -5.812 1 67.69 250 ALA B O 1
ATOM 6347 N N . SER B 1 251 ? 9.461 -22.609 -3.615 1 64.38 251 SER B N 1
ATOM 6348 C CA . SER B 1 251 ? 10.859 -22.828 -3.961 1 64.38 251 SER B CA 1
ATOM 6349 C C . SER B 1 251 ? 11.031 -24.062 -4.82 1 64.38 251 SER B C 1
ATOM 6351 O O . SER B 1 251 ? 11.992 -24.188 -5.578 1 64.38 251 SER B O 1
ATOM 6353 N N . ASP B 1 252 ? 10.055 -24.938 -4.75 1 71.19 252 ASP B N 1
ATOM 6354 C CA . ASP B 1 252 ? 10.18 -26.172 -5.504 1 71.19 252 ASP B CA 1
ATOM 6355 C C . ASP B 1 252 ? 9.445 -26.078 -6.84 1 71.19 252 ASP B C 1
ATOM 6357 O O . ASP B 1 252 ? 9.281 -27.094 -7.535 1 71.19 252 ASP B O 1
ATOM 6361 N N . GLN B 1 253 ? 8.922 -24.969 -7.152 1 70.38 253 GLN B N 1
ATOM 6362 C CA . GLN B 1 253 ? 8.219 -24.703 -8.398 1 70.38 253 GLN B CA 1
ATOM 6363 C C . GLN B 1 253 ? 6.949 -25.547 -8.508 1 70.38 253 GLN B C 1
ATOM 6365 O O . GLN B 1 253 ? 6.496 -25.859 -9.609 1 70.38 253 GLN B O 1
ATOM 6370 N N . GLY B 1 254 ? 6.523 -26.078 -7.355 1 76.06 254 GLY B N 1
ATOM 6371 C CA . GLY B 1 254 ? 5.316 -26.891 -7.359 1 76.06 254 GLY B CA 1
ATOM 6372 C C . GLY B 1 254 ? 5.547 -28.297 -7.859 1 76.06 254 GLY B C 1
ATOM 6373 O O . GLY B 1 254 ? 4.602 -28.984 -8.258 1 76.06 254 GLY B O 1
ATOM 6374 N N . LEU B 1 255 ? 6.809 -28.781 -7.875 1 84 255 LEU B N 1
ATOM 6375 C CA . LEU B 1 255 ? 7.152 -30.078 -8.477 1 84 255 LEU B CA 1
ATOM 6376 C C . LEU B 1 255 ? 7.18 -31.172 -7.426 1 84 255 LEU B C 1
ATOM 6378 O O . LEU B 1 255 ? 7.148 -32.375 -7.762 1 84 255 LEU B O 1
ATOM 6382 N N . SER B 1 256 ? 7.156 -30.828 -6.215 1 81.81 256 SER B N 1
ATOM 6383 C CA . SER B 1 256 ? 7.449 -31.797 -5.16 1 81.81 256 SER B CA 1
ATOM 6384 C C . SER B 1 256 ? 6.223 -32.656 -4.832 1 81.81 256 SER B C 1
ATOM 6386 O O . SER B 1 256 ? 6.328 -33.656 -4.125 1 81.81 256 SER B O 1
ATOM 6388 N N . GLY B 1 257 ? 5.109 -32.469 -5.328 1 84.31 257 GLY B N 1
ATOM 6389 C CA . GLY B 1 257 ? 3.906 -33.188 -4.973 1 84.31 257 GLY B CA 1
ATOM 6390 C C . GLY B 1 257 ? 3.713 -34.438 -5.797 1 84.31 257 GLY B C 1
ATOM 6391 O O . GLY B 1 257 ? 2.773 -35.219 -5.562 1 84.31 257 GLY B O 1
ATOM 6392 N N . TYR B 1 258 ? 4.602 -34.719 -6.652 1 90.31 258 TYR B N 1
ATOM 6393 C CA . TYR B 1 258 ? 4.52 -35.875 -7.535 1 90.31 258 TYR B CA 1
ATOM 6394 C C . TYR B 1 258 ? 5.871 -36.562 -7.641 1 90.31 258 TYR B C 1
ATOM 6396 O O . TYR B 1 258 ? 6.914 -35.906 -7.664 1 90.31 258 TYR B O 1
ATOM 6404 N N . ASN B 1 259 ? 5.82 -37.906 -7.664 1 91.44 259 ASN B N 1
ATOM 6405 C CA . ASN B 1 259 ? 7.043 -38.688 -7.852 1 91.44 259 ASN B CA 1
ATOM 6406 C C . ASN B 1 259 ? 7.379 -38.844 -9.328 1 91.44 259 ASN B C 1
ATOM 6408 O O . ASN B 1 259 ? 7.031 -39.875 -9.938 1 91.44 259 ASN B O 1
ATOM 6412 N N . TRP B 1 260 ? 8.156 -38.031 -9.852 1 93.31 260 TRP B N 1
ATOM 6413 C CA . TRP B 1 260 ? 8.469 -37.938 -11.273 1 93.31 260 TRP B CA 1
ATOM 6414 C C . TRP B 1 260 ? 9.289 -39.125 -11.727 1 93.31 260 TRP B C 1
ATOM 6416 O O . TRP B 1 260 ? 9.32 -39.438 -12.922 1 93.31 260 TRP B O 1
ATOM 6426 N N . SER B 1 261 ? 9.922 -39.812 -10.836 1 91.06 261 SER B N 1
ATOM 6427 C CA . SER B 1 261 ? 10.758 -40.938 -11.18 1 91.06 261 SER B CA 1
ATOM 6428 C C . SER B 1 261 ? 9.922 -42.094 -11.719 1 91.06 261 SER B C 1
ATOM 6430 O O . SER B 1 261 ? 10.438 -42.969 -12.438 1 91.06 261 SER B O 1
ATOM 6432 N N . THR B 1 262 ? 8.695 -42.094 -11.453 1 91.19 262 THR B N 1
ATOM 6433 C CA . THR B 1 262 ? 7.805 -43.156 -11.859 1 91.19 262 THR B CA 1
ATOM 6434 C C . THR B 1 262 ? 7.484 -43.062 -13.344 1 91.19 262 THR B C 1
ATOM 6436 O O . THR B 1 262 ? 6.953 -44.031 -13.938 1 91.19 262 THR B O 1
ATOM 6439 N N . LEU B 1 263 ? 7.809 -42 -14.008 1 92.38 263 LEU B N 1
ATOM 6440 C CA . LEU B 1 263 ? 7.383 -41.781 -15.383 1 92.38 263 LEU B CA 1
ATOM 6441 C C . LEU B 1 263 ? 8.312 -42.5 -16.359 1 92.38 263 LEU B C 1
ATOM 6443 O O . LEU B 1 263 ? 7.941 -42.719 -17.516 1 92.38 263 LEU B O 1
ATOM 6447 N N . GLY B 1 264 ? 9.508 -42.875 -15.945 1 90.25 264 GLY B N 1
ATOM 6448 C CA . GLY B 1 264 ? 10.453 -43.469 -16.875 1 90.25 264 GLY B CA 1
ATOM 6449 C C . GLY B 1 264 ? 10.578 -42.688 -18.172 1 90.25 264 GLY B C 1
ATOM 6450 O O . GLY B 1 264 ? 10.906 -41.5 -18.172 1 90.25 264 GLY B O 1
ATOM 6451 N N . ASN B 1 265 ? 10.18 -43.375 -19.328 1 88.88 265 ASN B N 1
ATOM 6452 C CA . ASN B 1 265 ? 10.242 -42.75 -20.641 1 88.88 265 ASN B CA 1
ATOM 6453 C C . ASN B 1 265 ? 8.898 -42.156 -21.062 1 88.88 265 ASN B C 1
ATOM 6455 O O . ASN B 1 265 ? 8.625 -42 -22.25 1 88.88 265 ASN B O 1
ATOM 6459 N N . GLY B 1 266 ? 8.125 -41.938 -20.062 1 93.94 266 GLY B N 1
ATOM 6460 C CA . GLY B 1 266 ? 6.816 -41.344 -20.312 1 93.94 266 GLY B CA 1
ATOM 6461 C C . GLY B 1 266 ? 6.895 -39.906 -20.844 1 93.94 266 GLY B C 1
ATOM 6462 O O . GLY B 1 266 ? 7.922 -39.25 -20.703 1 93.94 266 GLY B O 1
ATOM 6463 N N . LEU B 1 267 ? 5.762 -39.5 -21.453 1 97.5 267 LEU B N 1
ATOM 6464 C CA . LEU B 1 267 ? 5.68 -38.156 -22.047 1 97.5 267 LEU B CA 1
ATOM 6465 C C . LEU B 1 267 ? 4.961 -37.188 -21.125 1 97.5 267 LEU B C 1
ATOM 6467 O O . LEU B 1 267 ? 3.842 -37.469 -20.688 1 97.5 267 LEU B O 1
ATOM 6471 N N . LEU B 1 268 ? 5.637 -36.125 -20.812 1 98.06 268 LEU B N 1
ATOM 6472 C CA . LEU B 1 268 ? 5.059 -35 -20.125 1 98.06 268 LEU B CA 1
ATOM 6473 C C . LEU B 1 268 ? 4.75 -33.875 -21.094 1 98.06 268 LEU B C 1
ATOM 6475 O O . LEU B 1 268 ? 5.617 -33.469 -21.875 1 98.06 268 LEU B O 1
ATOM 6479 N N . VAL B 1 269 ? 3.535 -33.438 -21.156 1 98.69 269 VAL B N 1
ATOM 6480 C CA . VAL B 1 269 ? 3.178 -32.25 -21.906 1 98.69 269 VAL B CA 1
ATOM 6481 C C . VAL B 1 269 ? 2.955 -31.078 -20.953 1 98.69 269 VAL B C 1
ATOM 6483 O O . VAL B 1 269 ? 2.006 -31.094 -20.172 1 98.69 269 VAL B O 1
ATOM 6486 N N . ASP B 1 270 ? 3.824 -30.078 -20.969 1 98.06 270 ASP B N 1
ATOM 6487 C CA . ASP B 1 270 ? 3.721 -28.859 -20.188 1 98.06 270 ASP B CA 1
ATOM 6488 C C . ASP B 1 270 ? 2.869 -27.812 -20.891 1 98.06 270 ASP B C 1
ATOM 6490 O O . ASP B 1 270 ? 3.322 -27.172 -21.859 1 98.06 270 ASP B O 1
ATOM 6494 N N . ILE B 1 271 ? 1.691 -27.656 -20.375 1 98.31 271 ILE B N 1
ATOM 6495 C CA . ILE B 1 271 ? 0.685 -26.828 -21.031 1 98.31 271 ILE B CA 1
ATOM 6496 C C . ILE B 1 271 ? 0.933 -25.359 -20.688 1 98.31 271 ILE B C 1
ATOM 6498 O O . ILE B 1 271 ? 0.897 -24.969 -19.516 1 98.31 271 ILE B O 1
ATOM 6502 N N . SER B 1 272 ? 1.087 -24.5 -21.75 1 95.62 272 SER B N 1
ATOM 6503 C CA . SER B 1 272 ? 1.373 -23.078 -21.547 1 95.62 272 SER B CA 1
ATOM 6504 C C . SER B 1 272 ? 2.486 -22.891 -20.516 1 95.62 272 SER B C 1
ATOM 6506 O O . SER B 1 272 ? 2.312 -22.188 -19.531 1 95.62 272 SER B O 1
ATOM 6508 N N . GLY B 1 273 ? 3.635 -23.547 -20.766 1 93.56 273 GLY B N 1
ATOM 6509 C CA . GLY B 1 273 ? 4.707 -23.656 -19.781 1 93.56 273 GLY B CA 1
ATOM 6510 C C . GLY B 1 273 ? 5.695 -22.5 -19.859 1 93.56 273 GLY B C 1
ATOM 6511 O O . GLY B 1 273 ? 6.727 -22.516 -19.172 1 93.56 273 GLY B O 1
ATOM 6512 N N . GLY B 1 274 ? 5.367 -21.469 -20.625 1 91 274 GLY B N 1
ATOM 6513 C CA . GLY B 1 274 ? 6.301 -20.359 -20.781 1 91 274 GLY B CA 1
ATOM 6514 C C . GLY B 1 274 ? 7.594 -20.766 -21.453 1 91 274 GLY B C 1
ATOM 6515 O O . GLY B 1 274 ? 7.578 -21.547 -22.422 1 91 274 GLY B O 1
ATOM 6516 N N . VAL B 1 275 ? 8.695 -20.25 -21 1 89.19 275 VAL B N 1
ATOM 6517 C CA . VAL B 1 275 ? 9.961 -20.609 -21.625 1 89.19 275 VAL B CA 1
ATOM 6518 C C . VAL B 1 275 ? 10.43 -21.953 -21.109 1 89.19 275 VAL B C 1
ATOM 6520 O O . VAL B 1 275 ? 11.359 -22.547 -21.641 1 89.19 275 VAL B O 1
ATOM 6523 N N . GLY B 1 276 ? 9.797 -22.438 -20.047 1 92.19 276 GLY B N 1
ATOM 6524 C CA . GLY B 1 276 ? 9.992 -23.828 -19.656 1 92.19 276 GLY B CA 1
ATOM 6525 C C . GLY B 1 276 ? 10.914 -23.984 -18.469 1 92.19 276 GLY B C 1
ATOM 6526 O O . GLY B 1 276 ? 11.703 -24.938 -18.406 1 92.19 276 GLY B O 1
ATOM 6527 N N . HIS B 1 277 ? 10.828 -23.125 -17.469 1 87.75 277 HIS B N 1
ATOM 6528 C CA . HIS B 1 277 ? 11.672 -23.25 -16.281 1 87.75 277 HIS B CA 1
ATOM 6529 C C . HIS B 1 277 ? 11.383 -24.547 -15.539 1 87.75 277 HIS B C 1
ATOM 6531 O O . HIS B 1 277 ? 12.312 -25.25 -15.125 1 87.75 277 HIS B O 1
ATOM 6537 N N . ALA B 1 278 ? 10.117 -24.844 -15.305 1 90.38 278 ALA B N 1
ATOM 6538 C CA . ALA B 1 278 ? 9.758 -26.094 -14.633 1 90.38 278 ALA B CA 1
ATOM 6539 C C . ALA B 1 278 ? 10.18 -27.297 -15.461 1 90.38 278 ALA B C 1
ATOM 6541 O O . ALA B 1 278 ? 10.703 -28.281 -14.922 1 90.38 278 ALA B O 1
ATOM 6542 N N . ALA B 1 279 ? 9.961 -27.219 -16.734 1 94.5 279 ALA B N 1
ATOM 6543 C CA . ALA B 1 279 ? 10.352 -28.297 -17.641 1 94.5 279 ALA B CA 1
ATOM 6544 C C . ALA B 1 279 ? 11.852 -28.531 -17.609 1 94.5 279 ALA B C 1
ATOM 6546 O O . ALA B 1 279 ? 12.312 -29.672 -17.672 1 94.5 279 ALA B O 1
ATOM 6547 N N . LEU B 1 280 ? 12.586 -27.422 -17.562 1 93.69 280 LEU B N 1
ATOM 6548 C CA . LEU B 1 280 ? 14.039 -27.531 -17.516 1 93.69 280 LEU B CA 1
ATOM 6549 C C . LEU B 1 280 ? 14.484 -28.297 -16.266 1 93.69 280 LEU B C 1
ATOM 6551 O O . LEU B 1 280 ? 15.352 -29.172 -16.359 1 93.69 280 LEU B O 1
ATOM 6555 N N . THR B 1 281 ? 13.898 -27.953 -15.125 1 90.81 281 THR B N 1
ATOM 6556 C CA . THR B 1 281 ? 14.219 -28.625 -13.875 1 90.81 281 THR B CA 1
ATOM 6557 C C . THR B 1 281 ? 13.945 -30.125 -13.977 1 90.81 281 THR B C 1
ATOM 6559 O O . THR B 1 281 ? 14.773 -30.938 -13.57 1 90.81 281 THR B O 1
ATOM 6562 N N . LEU B 1 282 ? 12.891 -30.516 -14.547 1 94.69 282 LEU B N 1
ATOM 6563 C CA . LEU B 1 282 ? 12.516 -31.906 -14.695 1 94.69 282 LEU B CA 1
ATOM 6564 C C . LEU B 1 282 ? 13.422 -32.625 -15.703 1 94.69 282 LEU B C 1
ATOM 6566 O O . LEU B 1 282 ? 13.836 -33.75 -15.484 1 94.69 282 LEU B O 1
ATOM 6570 N N . ALA B 1 283 ? 13.695 -31.922 -16.797 1 95.94 283 ALA B N 1
ATOM 6571 C CA . ALA B 1 283 ? 14.547 -32.5 -17.828 1 95.94 283 ALA B CA 1
ATOM 6572 C C . ALA B 1 283 ? 15.938 -32.812 -17.281 1 95.94 283 ALA B C 1
ATOM 6574 O O . ALA B 1 283 ? 16.531 -33.844 -17.641 1 95.94 283 ALA B O 1
ATOM 6575 N N . LYS B 1 284 ? 16.406 -31.953 -16.5 1 94.88 284 LYS B N 1
ATOM 6576 C CA . LYS B 1 284 ? 17.75 -32.125 -15.922 1 94.88 284 LYS B CA 1
ATO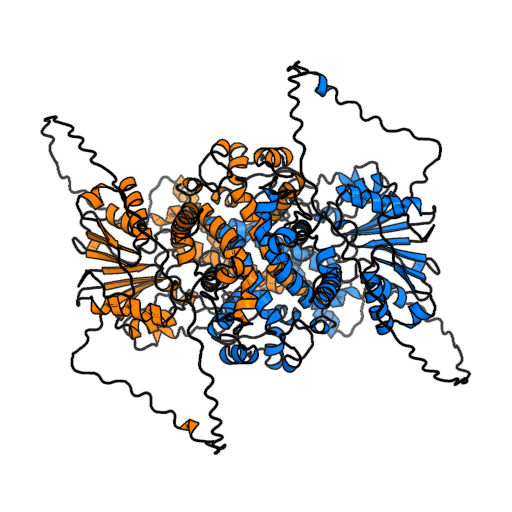M 6577 C C . LYS B 1 284 ? 17.75 -33.25 -14.867 1 94.88 284 LYS B C 1
ATOM 6579 O O . LYS B 1 284 ? 18.703 -34 -14.766 1 94.88 284 LYS B O 1
ATOM 6584 N N . SER B 1 285 ? 16.734 -33.375 -14.133 1 93.75 285 SER B N 1
ATOM 6585 C CA . SER B 1 285 ? 16.672 -34.312 -13.008 1 93.75 285 SER B CA 1
ATOM 6586 C C . SER B 1 285 ? 16.312 -35.719 -13.469 1 93.75 285 SER B C 1
ATOM 6588 O O . SER B 1 285 ? 16.688 -36.719 -12.828 1 93.75 285 SER B O 1
ATOM 6590 N N . TYR B 1 286 ? 15.648 -35.812 -14.578 1 95.19 286 TYR B N 1
ATOM 6591 C CA . TYR B 1 286 ? 15.172 -37.094 -15.07 1 95.19 286 TYR B CA 1
ATOM 6592 C C . TYR B 1 286 ? 15.547 -37.312 -16.531 1 95.19 286 TYR B C 1
ATOM 6594 O O . TYR B 1 286 ? 14.758 -37 -17.438 1 95.19 286 TYR B O 1
ATOM 6602 N N . PRO B 1 287 ? 16.562 -37.969 -16.797 1 93.25 287 PRO B N 1
ATOM 6603 C CA . PRO B 1 287 ? 17.188 -38 -18.125 1 93.25 287 PRO B CA 1
ATOM 6604 C C . PRO B 1 287 ? 16.344 -38.75 -19.156 1 93.25 287 PRO B C 1
ATOM 6606 O O . PRO B 1 287 ? 16.531 -38.562 -20.359 1 93.25 287 PRO B O 1
ATOM 6609 N N . ASN B 1 288 ? 15.492 -39.594 -18.719 1 94.12 288 ASN B N 1
ATOM 6610 C CA . ASN B 1 288 ? 14.727 -40.406 -19.688 1 94.12 288 ASN B CA 1
ATOM 6611 C C . ASN B 1 288 ? 13.359 -39.781 -19.953 1 94.12 288 ASN B C 1
ATOM 6613 O O . ASN B 1 288 ? 12.633 -40.219 -20.844 1 94.12 288 ASN B O 1
ATOM 6617 N N . LEU B 1 289 ? 13.039 -38.75 -19.219 1 96.12 289 LEU B N 1
ATOM 6618 C CA . LEU B 1 289 ? 11.734 -38.094 -19.344 1 96.12 289 LEU B CA 1
ATOM 6619 C C . LEU B 1 289 ? 11.641 -37.312 -20.656 1 96.12 289 LEU B C 1
ATOM 6621 O O . LEU B 1 289 ? 12.547 -36.562 -21 1 96.12 289 LEU B O 1
ATOM 6625 N N . LYS B 1 290 ? 10.641 -37.656 -21.422 1 97.75 290 LYS B N 1
ATOM 6626 C CA . LYS B 1 290 ? 10.352 -36.875 -22.625 1 97.75 290 LYS B CA 1
ATOM 6627 C C . LYS B 1 290 ? 9.391 -35.719 -22.297 1 97.75 290 LYS B C 1
ATOM 6629 O O . LYS B 1 290 ? 8.445 -35.906 -21.531 1 97.75 290 LYS B O 1
ATOM 6634 N N . ILE B 1 291 ? 9.664 -34.531 -22.859 1 98.44 291 ILE B N 1
ATOM 6635 C CA . ILE B 1 291 ? 8.859 -33.344 -22.531 1 98.44 291 ILE B CA 1
ATOM 6636 C C . ILE B 1 291 ? 8.445 -32.625 -23.812 1 98.44 291 ILE B C 1
ATOM 6638 O O . ILE B 1 291 ? 9.273 -32.406 -24.703 1 98.44 291 ILE B O 1
ATOM 6642 N N . VAL B 1 292 ? 7.207 -32.344 -23.984 1 98.69 292 VAL B N 1
ATOM 6643 C CA . VAL B 1 292 ? 6.715 -31.375 -24.938 1 98.69 292 VAL B CA 1
ATOM 6644 C C . VAL B 1 292 ? 6.301 -30.094 -24.203 1 98.69 292 VAL B C 1
ATOM 6646 O O . VAL B 1 292 ? 5.434 -30.125 -23.328 1 98.69 292 VAL B O 1
ATOM 6649 N N . LEU B 1 293 ? 6.957 -28.984 -24.5 1 98.56 293 LEU B N 1
ATOM 6650 C CA . LEU B 1 293 ? 6.613 -27.688 -23.953 1 98.56 293 LEU B CA 1
ATOM 6651 C C . LEU B 1 293 ? 5.734 -26.906 -24.922 1 98.56 293 LEU B C 1
ATOM 6653 O O . LEU B 1 293 ? 6.168 -26.562 -26.031 1 98.56 293 LEU B O 1
ATOM 6657 N N . GLN B 1 294 ? 4.516 -26.641 -24.516 1 98.5 294 GLN B N 1
ATOM 6658 C CA . GLN B 1 294 ? 3.568 -25.938 -25.375 1 98.5 294 GLN B CA 1
ATOM 6659 C C . GLN B 1 294 ? 3.328 -24.516 -24.891 1 98.5 294 GLN B C 1
ATOM 6661 O O . GLN B 1 294 ? 3.244 -24.266 -23.688 1 98.5 294 GLN B O 1
ATOM 6666 N N . ASP B 1 295 ? 3.277 -23.562 -25.734 1 95.5 295 ASP B N 1
ATOM 6667 C CA . ASP B 1 295 ? 2.848 -22.188 -25.484 1 95.5 295 ASP B CA 1
ATOM 6668 C C . ASP B 1 295 ? 2.553 -21.453 -26.797 1 95.5 295 ASP B C 1
ATOM 6670 O O . ASP B 1 295 ? 2.623 -22.047 -27.875 1 95.5 295 ASP B O 1
ATOM 6674 N N . ARG B 1 296 ? 2.156 -20.25 -26.719 1 92.06 296 ARG B N 1
ATOM 6675 C CA . ARG B 1 296 ? 1.9 -19.422 -27.906 1 92.06 296 ARG B CA 1
ATOM 6676 C C . ARG B 1 296 ? 3.178 -19.219 -28.703 1 92.06 296 ARG B C 1
ATOM 6678 O O . ARG B 1 296 ? 4.281 -19.344 -28.172 1 92.06 296 ARG B O 1
ATOM 6685 N N . PRO B 1 297 ? 3.049 -18.797 -29.984 1 91.38 297 PRO B N 1
ATOM 6686 C CA . PRO B 1 297 ? 4.207 -18.703 -30.875 1 91.38 297 PRO B CA 1
ATOM 6687 C C . PRO B 1 297 ? 5.262 -17.719 -30.359 1 91.38 297 PRO B C 1
ATOM 6689 O O . PRO B 1 297 ? 6.457 -18.016 -30.406 1 91.38 297 PRO B O 1
ATOM 6692 N N . GLU B 1 298 ? 4.816 -16.547 -29.828 1 84.38 298 GLU B N 1
ATOM 6693 C CA . GLU B 1 298 ? 5.75 -15.523 -29.375 1 84.38 298 GLU B CA 1
ATOM 6694 C C . GLU B 1 298 ? 6.551 -16 -28.172 1 84.38 298 GLU B C 1
ATOM 6696 O O . GLU B 1 298 ? 7.711 -15.617 -28 1 84.38 298 GLU B O 1
ATOM 6701 N N . VAL B 1 299 ? 5.969 -16.828 -27.375 1 88.31 299 VAL B N 1
ATOM 6702 C CA . VAL B 1 299 ? 6.629 -17.344 -26.188 1 88.31 299 VAL B CA 1
ATOM 6703 C C . VAL B 1 299 ? 7.578 -18.469 -26.562 1 88.31 299 VAL B C 1
ATOM 6705 O O . VAL B 1 299 ? 8.68 -18.578 -26.031 1 88.31 299 VAL B O 1
ATOM 6708 N N . ILE B 1 300 ? 7.176 -19.344 -27.5 1 94.25 300 ILE B N 1
ATOM 6709 C CA . ILE B 1 300 ? 7.992 -20.469 -27.953 1 94.25 300 ILE B CA 1
ATOM 6710 C C . ILE B 1 300 ? 9.273 -19.953 -28.594 1 94.25 300 ILE B C 1
ATOM 6712 O O . ILE B 1 300 ? 10.336 -20.562 -28.453 1 94.25 300 ILE B O 1
ATOM 6716 N N . LEU B 1 301 ? 9.156 -18.797 -29.297 1 89.81 301 LEU B N 1
ATOM 6717 C CA . LEU B 1 301 ? 10.352 -18.172 -29.844 1 89.81 301 LEU B CA 1
ATOM 6718 C C . LEU B 1 301 ? 11.359 -17.859 -28.734 1 89.81 301 LEU B C 1
ATOM 6720 O O . LEU B 1 301 ? 12.555 -18.141 -28.891 1 89.81 301 LEU B O 1
ATOM 6724 N N . GLN B 1 302 ? 10.859 -17.328 -27.656 1 85.56 302 GLN B N 1
ATOM 6725 C CA . GLN B 1 302 ? 11.719 -17.031 -26.5 1 85.56 302 GLN B CA 1
ATOM 6726 C C . GLN B 1 302 ? 12.211 -18.312 -25.844 1 85.56 302 GLN B C 1
ATOM 6728 O O . GLN B 1 302 ? 13.336 -18.359 -25.328 1 85.56 302 GLN B O 1
ATOM 6733 N N . ALA B 1 303 ? 11.383 -19.328 -25.812 1 93.06 303 ALA B N 1
ATOM 6734 C CA . ALA B 1 303 ? 11.773 -20.625 -25.25 1 93.06 303 ALA B CA 1
ATOM 6735 C C . ALA B 1 303 ? 12.953 -21.219 -26.016 1 93.06 303 ALA B C 1
ATOM 6737 O O . ALA B 1 303 ? 13.836 -21.828 -25.406 1 93.06 303 ALA B O 1
ATOM 6738 N N . GLY B 1 304 ? 12.914 -21.047 -27.328 1 94.81 304 GLY B N 1
ATOM 6739 C CA . GLY B 1 304 ? 14.047 -21.516 -28.109 1 94.81 304 GLY B CA 1
ATOM 6740 C C . GLY B 1 304 ? 15.375 -20.953 -27.625 1 94.81 304 GLY B C 1
ATOM 6741 O O . GLY B 1 304 ? 16.328 -21.703 -27.438 1 94.81 304 GLY B O 1
ATOM 6742 N N . ALA B 1 305 ? 15.352 -19.672 -27.391 1 88.25 305 ALA B N 1
ATOM 6743 C CA . ALA B 1 305 ? 16.562 -19.016 -26.906 1 88.25 305 ALA B CA 1
ATOM 6744 C C . ALA B 1 305 ? 16.922 -19.484 -25.5 1 88.25 305 ALA B C 1
ATOM 6746 O O . ALA B 1 305 ? 18.109 -19.703 -25.203 1 88.25 305 ALA B O 1
ATOM 6747 N N . PHE B 1 306 ? 16.031 -19.672 -24.719 1 88.06 306 PHE B N 1
ATOM 6748 C CA . PHE B 1 306 ? 16.219 -20.094 -23.328 1 88.06 306 PHE B CA 1
ATOM 6749 C C . PHE B 1 306 ? 16.844 -21.484 -23.281 1 88.06 306 PHE B C 1
ATOM 6751 O O . PHE B 1 306 ? 17.828 -21.719 -22.562 1 88.06 306 PHE B O 1
ATOM 6758 N N . TRP B 1 307 ? 16.328 -22.422 -24.047 1 95.12 307 TRP B N 1
ATOM 6759 C CA . TRP B 1 307 ? 16.797 -23.812 -24.016 1 95.12 307 TRP B CA 1
ATOM 6760 C C . TRP B 1 307 ? 18.141 -23.953 -24.719 1 95.12 307 TRP B C 1
ATOM 6762 O O . TRP B 1 307 ? 18.953 -24.781 -24.344 1 95.12 307 TRP B O 1
ATOM 6772 N N . GLN B 1 308 ? 18.375 -23.109 -25.75 1 95.12 308 GLN B N 1
ATOM 6773 C CA . GLN B 1 308 ? 19.703 -23.078 -26.375 1 95.12 308 GLN B CA 1
ATOM 6774 C C . GLN B 1 308 ? 20.781 -22.703 -25.375 1 95.12 308 GLN B C 1
ATOM 6776 O O . GLN B 1 308 ? 21.891 -23.25 -25.422 1 95.12 308 GLN B O 1
ATOM 6781 N N . LYS B 1 309 ? 20.375 -21.859 -24.547 1 89.25 309 LYS B N 1
ATOM 6782 C CA . LYS B 1 309 ? 21.328 -21.359 -23.547 1 89.25 309 LYS B CA 1
ATOM 6783 C C . LYS B 1 309 ? 21.484 -22.344 -22.391 1 89.25 309 LYS B C 1
ATOM 6785 O O . LYS B 1 309 ? 22.578 -22.5 -21.859 1 89.25 309 LYS B O 1
ATOM 6790 N N . HIS B 1 310 ? 20.484 -23.016 -21.969 1 91.06 310 HIS B N 1
ATOM 6791 C CA . HIS B 1 310 ? 20.516 -23.672 -20.672 1 91.06 310 HIS B CA 1
ATOM 6792 C C . HIS B 1 310 ? 20.656 -25.188 -20.828 1 91.06 310 HIS B C 1
ATOM 6794 O O . HIS B 1 310 ? 21.188 -25.859 -19.953 1 91.06 310 HIS B O 1
ATOM 6800 N N . PHE B 1 311 ? 20.094 -25.75 -21.922 1 96.44 311 PHE B N 1
ATOM 6801 C CA . PHE B 1 311 ? 20.141 -27.188 -22.125 1 96.44 311 PHE B CA 1
ATOM 6802 C C . PHE B 1 311 ? 19.906 -27.547 -23.578 1 96.44 311 PHE B C 1
ATOM 6804 O O . PHE B 1 311 ? 18.969 -28.297 -23.906 1 96.44 311 PHE B O 1
ATOM 6811 N N . PRO B 1 312 ? 20.75 -27.125 -24.484 1 96.69 312 PRO B N 1
ATOM 6812 C CA . PRO B 1 312 ? 20.547 -27.297 -25.922 1 96.69 312 PRO B CA 1
ATOM 6813 C C . PRO B 1 312 ? 20.438 -28.766 -26.328 1 96.69 312 PRO B C 1
ATOM 6815 O O . PRO B 1 312 ? 19.703 -29.109 -27.25 1 96.69 312 PRO B O 1
ATOM 6818 N N . GLN B 1 313 ? 21.109 -29.656 -25.641 1 96.94 313 GLN B N 1
ATOM 6819 C CA . GLN B 1 313 ? 21.156 -31.078 -26 1 96.94 313 GLN B CA 1
ATOM 6820 C C . GLN B 1 313 ? 19.766 -31.703 -25.906 1 96.94 313 GLN B C 1
ATOM 6822 O O . GLN B 1 313 ? 19.438 -32.625 -26.672 1 96.94 313 GLN B O 1
ATOM 6827 N N . ALA B 1 314 ? 19.016 -31.219 -24.922 1 97.06 314 ALA B N 1
ATOM 6828 C CA . ALA B 1 314 ? 17.672 -31.781 -24.734 1 97.06 314 ALA B CA 1
ATOM 6829 C C . ALA B 1 314 ? 16.781 -31.484 -25.938 1 97.06 314 ALA B C 1
ATOM 6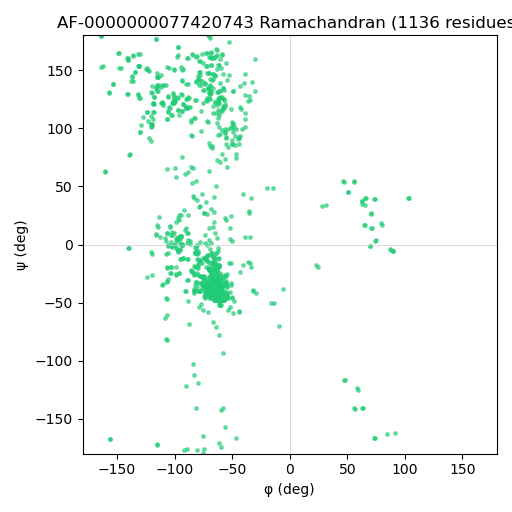831 O O . ALA B 1 314 ? 15.938 -32.312 -26.297 1 97.06 314 ALA B O 1
ATOM 6832 N N . VAL B 1 315 ? 16.969 -30.344 -26.562 1 97.25 315 VAL B N 1
ATOM 6833 C CA . VAL B 1 315 ? 16.172 -29.953 -27.703 1 97.25 315 VAL B CA 1
ATOM 6834 C C . VAL B 1 315 ? 16.734 -30.609 -28.969 1 97.25 315 VAL B C 1
ATOM 6836 O O . VAL B 1 315 ? 15.969 -31.094 -29.812 1 97.25 315 VAL B O 1
ATOM 6839 N N . LEU B 1 316 ? 18.031 -30.672 -29.047 1 96.06 316 LEU B N 1
ATOM 6840 C CA . LEU B 1 316 ? 18.703 -31.266 -30.219 1 96.06 316 LEU B CA 1
ATOM 6841 C C . LEU B 1 316 ? 18.391 -32.75 -30.328 1 96.06 316 LEU B C 1
ATOM 6843 O O . LEU B 1 316 ? 18.219 -33.281 -31.422 1 96.06 316 LEU B O 1
ATOM 6847 N N . SER B 1 317 ? 18.359 -33.438 -29.172 1 96.38 317 SER B N 1
ATOM 6848 C CA . SER B 1 317 ? 18.094 -34.875 -29.156 1 96.38 317 SER B CA 1
ATOM 6849 C C . SER B 1 317 ? 16.594 -35.156 -29.281 1 96.38 317 SER B C 1
ATOM 6851 O O . SER B 1 317 ? 16.188 -36.312 -29.344 1 96.38 317 SER B O 1
ATOM 6853 N N . LYS B 1 318 ? 15.734 -34.094 -29.234 1 96.06 318 LYS B N 1
ATOM 6854 C CA . LYS B 1 318 ? 14.281 -34.156 -29.328 1 96.06 318 LYS B CA 1
ATOM 6855 C C . LYS B 1 318 ? 13.68 -34.781 -28.062 1 96.06 318 LYS B C 1
ATOM 6857 O O . LYS B 1 318 ? 12.539 -35.25 -28.094 1 96.06 318 LYS B O 1
ATOM 6862 N N . ARG B 1 319 ? 14.469 -34.875 -27.062 1 97.12 319 ARG B N 1
ATOM 6863 C CA . ARG B 1 319 ? 13.906 -35.25 -25.766 1 97.12 319 ARG B CA 1
ATOM 6864 C C . ARG B 1 319 ? 12.93 -34.188 -25.266 1 97.12 319 ARG B C 1
ATOM 6866 O O . ARG B 1 319 ? 11.953 -34.5 -24.594 1 97.12 319 ARG B O 1
ATOM 6873 N N . VAL B 1 320 ? 13.305 -32.906 -25.531 1 98.25 320 VAL B N 1
ATOM 6874 C CA . VAL B 1 320 ? 12.406 -31.781 -25.297 1 98.25 320 VAL B CA 1
ATOM 6875 C C . VAL B 1 320 ? 11.977 -31.172 -26.625 1 98.25 320 VAL B C 1
ATOM 6877 O O . VAL B 1 320 ? 12.812 -30.797 -27.453 1 98.25 320 VAL B O 1
ATOM 6880 N N . ILE B 1 321 ? 10.719 -31.125 -26.859 1 98.5 321 ILE B N 1
ATOM 6881 C CA . ILE B 1 321 ? 10.156 -30.531 -28.062 1 98.5 321 ILE B CA 1
ATOM 6882 C C . ILE B 1 321 ? 9.422 -29.234 -27.703 1 98.5 321 ILE B C 1
ATOM 6884 O O . ILE B 1 321 ? 8.562 -29.219 -26.812 1 98.5 321 ILE B O 1
ATOM 6888 N N . LEU B 1 322 ? 9.805 -28.141 -28.281 1 98.44 322 LEU B N 1
ATOM 6889 C CA . LEU B 1 322 ? 9.109 -26.875 -28.141 1 98.44 322 LEU B CA 1
ATOM 6890 C C . LEU B 1 322 ? 8.023 -26.734 -29.203 1 98.44 322 LEU B C 1
ATOM 6892 O O . LEU B 1 322 ? 8.32 -26.734 -30.406 1 98.44 322 LEU B O 1
ATOM 6896 N N . GLU B 1 323 ? 6.816 -26.625 -28.797 1 98.38 323 GLU B N 1
ATOM 6897 C CA . GLU B 1 323 ? 5.695 -26.734 -29.734 1 98.38 323 GLU B CA 1
ATOM 6898 C C . GLU B 1 323 ? 4.715 -25.578 -29.547 1 98.38 323 GLU B C 1
ATOM 6900 O O . GLU B 1 323 ? 4.289 -25.281 -28.422 1 98.38 323 GLU B O 1
ATOM 6905 N N . THR B 1 324 ? 4.391 -24.828 -30.609 1 97.81 324 THR B N 1
ATOM 6906 C CA . THR B 1 324 ? 3.35 -23.812 -30.578 1 97.81 324 THR B CA 1
ATOM 6907 C C . THR B 1 324 ? 1.972 -24.453 -30.422 1 97.81 324 THR B C 1
ATOM 6909 O O . THR B 1 324 ? 1.627 -25.375 -31.172 1 97.81 324 THR B O 1
ATOM 6912 N N . HIS B 1 325 ? 1.181 -23.984 -29.5 1 97.75 325 HIS B N 1
ATOM 6913 C CA . HIS B 1 325 ? -0.167 -24.5 -29.266 1 97.75 325 HIS B CA 1
ATOM 6914 C C . HIS B 1 325 ? -1.038 -23.469 -28.562 1 97.75 325 HIS B C 1
ATOM 6916 O O . HIS B 1 325 ? -0.598 -22.828 -27.609 1 97.75 325 HIS B O 1
ATOM 6922 N N . ASN B 1 326 ? -2.197 -23.25 -29.094 1 96.06 326 ASN B N 1
ATOM 6923 C CA . ASN B 1 326 ? -3.24 -22.484 -28.406 1 96.06 326 ASN B CA 1
ATOM 6924 C C . ASN B 1 326 ? -4.094 -23.391 -27.516 1 96.06 326 ASN B C 1
ATOM 6926 O O . ASN B 1 326 ? -4.691 -24.359 -28 1 96.06 326 ASN B O 1
ATOM 6930 N N . VAL B 1 327 ? -4.207 -23.062 -26.312 1 96.69 327 VAL B N 1
ATOM 6931 C CA . VAL B 1 327 ? -4.824 -23.938 -25.328 1 96.69 327 VAL B CA 1
ATOM 6932 C C . VAL B 1 327 ? -6.316 -24.078 -25.625 1 96.69 327 VAL B C 1
ATOM 6934 O O . VAL B 1 327 ? -6.961 -25 -25.125 1 96.69 327 VAL B O 1
ATOM 6937 N N . PHE B 1 328 ? -6.895 -23.234 -26.438 1 96.75 328 PHE B N 1
ATOM 6938 C CA . PHE B 1 328 ? -8.32 -23.297 -26.75 1 96.75 328 PHE B CA 1
ATOM 6939 C C . PHE B 1 328 ? -8.57 -24.203 -27.938 1 96.75 328 PHE B C 1
ATOM 6941 O O . PHE B 1 328 ? -9.719 -24.578 -28.203 1 96.75 328 PHE B O 1
ATOM 6948 N N . ASP B 1 329 ? -7.523 -24.562 -28.625 1 97.19 329 ASP B N 1
ATOM 6949 C CA . ASP B 1 329 ? -7.637 -25.516 -29.719 1 97.19 329 ASP B CA 1
ATOM 6950 C C . ASP B 1 329 ? -7.59 -26.953 -29.188 1 97.19 329 ASP B C 1
ATOM 6952 O O . ASP B 1 329 ? -7.16 -27.203 -28.062 1 97.19 329 ASP B O 1
ATOM 6956 N N . ALA B 1 330 ? -8.031 -27.844 -30.062 1 97.06 330 ALA B N 1
ATOM 6957 C CA . ALA B 1 330 ? -7.895 -29.266 -29.719 1 97.06 330 ALA B CA 1
ATOM 6958 C C . ALA B 1 330 ? -6.434 -29.625 -29.453 1 97.06 330 ALA B C 1
ATOM 6960 O O . ALA B 1 330 ? -5.535 -29.172 -30.172 1 97.06 330 ALA B O 1
ATOM 6961 N N . GLN B 1 331 ? -6.238 -30.359 -28.375 1 98 331 GLN B N 1
ATOM 6962 C CA . GLN B 1 331 ? -4.891 -30.703 -27.938 1 98 331 GLN B CA 1
ATOM 6963 C C . GLN B 1 331 ? -4.184 -31.562 -29 1 98 331 GLN B C 1
ATOM 6965 O O . GLN B 1 331 ? -4.734 -32.562 -29.453 1 98 331 GLN B O 1
ATOM 6970 N N . LYS B 1 332 ? -2.953 -31.203 -29.359 1 96.75 332 LYS B N 1
ATOM 6971 C CA . LYS B 1 332 ? -2.182 -31.859 -30.406 1 96.75 332 LYS B CA 1
ATOM 6972 C C . LYS B 1 332 ? -1.658 -33.219 -29.953 1 96.75 332 LYS B C 1
ATOM 6974 O O . LYS B 1 332 ? -1.533 -34.156 -30.75 1 96.75 332 LYS B O 1
ATOM 6979 N N . ARG B 1 333 ? -1.294 -33.312 -28.719 1 97.62 333 ARG B N 1
ATOM 6980 C CA . ARG B 1 333 ? -0.704 -34.531 -28.156 1 97.62 333 ARG B CA 1
ATOM 6981 C C . ARG B 1 333 ? -1.767 -35.406 -27.5 1 97.62 333 ARG B C 1
ATOM 6983 O O . ARG B 1 333 ? -2.516 -34.938 -26.641 1 97.62 333 ARG B O 1
ATOM 6990 N N . LYS B 1 334 ? -1.703 -36.688 -27.922 1 97.25 334 LYS B N 1
ATOM 6991 C CA . LYS B 1 334 ? -2.721 -37.594 -27.406 1 97.25 334 LYS B CA 1
ATOM 6992 C C . LYS B 1 334 ? -2.109 -38.625 -26.453 1 97.25 334 LYS B C 1
ATOM 6994 O O . LYS B 1 334 ? -1 -39.125 -26.672 1 97.25 334 LYS B O 1
ATOM 6999 N N . GLY B 1 335 ? -2.811 -38.844 -25.359 1 97.06 335 GLY B N 1
ATOM 7000 C CA . GLY B 1 335 ? -2.535 -39.906 -24.422 1 97.06 335 GLY B CA 1
ATOM 7001 C C . GLY B 1 335 ? -1.176 -39.781 -23.766 1 97.06 335 GLY B C 1
ATOM 7002 O O . GLY B 1 335 ? -0.466 -40.781 -23.609 1 97.06 335 GLY B O 1
ATOM 7003 N N . PRO B 1 336 ? -0.657 -38.562 -23.484 1 97.81 336 PRO B N 1
ATOM 7004 C CA . PRO B 1 336 ? 0.585 -38.531 -22.703 1 97.81 336 PRO B CA 1
ATOM 7005 C C . PRO B 1 336 ? 0.434 -39.094 -21.312 1 97.81 336 PRO B C 1
ATOM 7007 O O . PRO B 1 336 ? -0.685 -39.375 -20.859 1 97.81 336 PRO B O 1
ATOM 7010 N N . ARG B 1 337 ? 1.558 -39.344 -20.641 1 97.31 337 ARG B N 1
ATOM 7011 C CA . ARG B 1 337 ? 1.488 -39.812 -19.266 1 97.31 337 ARG B CA 1
ATOM 7012 C C . ARG B 1 337 ? 1.004 -38.719 -18.328 1 97.31 337 ARG B C 1
ATOM 7014 O O . ARG B 1 337 ? 0.319 -38.969 -17.344 1 97.31 337 ARG B O 1
ATOM 7021 N N . ILE B 1 338 ? 1.445 -37.438 -18.656 1 98.19 338 ILE B N 1
ATOM 7022 C CA . ILE B 1 338 ? 1.08 -36.344 -17.781 1 98.19 338 ILE B CA 1
ATOM 7023 C C . ILE B 1 338 ? 0.763 -35.094 -18.625 1 98.19 338 ILE B C 1
ATOM 7025 O O . ILE B 1 338 ? 1.52 -34.75 -19.531 1 98.19 338 ILE B O 1
ATOM 7029 N N . PHE B 1 339 ? -0.36 -34.531 -18.344 1 98.62 339 PHE B N 1
ATOM 7030 C CA . PHE B 1 339 ? -0.56 -33.125 -18.609 1 98.62 339 PHE B CA 1
ATOM 7031 C C . PHE B 1 339 ? -0.211 -32.281 -17.375 1 98.62 339 PHE B C 1
ATOM 7033 O O . PHE B 1 339 ? -0.785 -32.469 -16.312 1 98.62 339 PHE B O 1
ATOM 7040 N N . PHE B 1 340 ? 0.75 -31.375 -17.547 1 97.56 340 PHE B N 1
ATOM 7041 C CA . PHE B 1 340 ? 1.166 -30.5 -16.453 1 97.56 340 PHE B CA 1
ATOM 7042 C C . PHE B 1 340 ? 0.645 -29.094 -16.672 1 97.56 340 PHE B C 1
ATOM 7044 O O . PHE B 1 340 ? 1.002 -28.438 -17.641 1 97.56 340 PHE B O 1
ATOM 7051 N N . VAL B 1 341 ? -0.242 -28.656 -15.789 1 97.31 341 VAL B N 1
ATOM 7052 C CA . VAL B 1 341 ? -0.873 -27.344 -15.875 1 97.31 341 VAL B CA 1
ATOM 7053 C C . VAL B 1 341 ? -0.549 -26.531 -14.617 1 97.31 341 VAL B C 1
ATOM 7055 O O . VAL B 1 341 ? -1.189 -26.703 -13.578 1 97.31 341 VAL B O 1
ATOM 7058 N N . ARG B 1 342 ? 0.368 -25.594 -14.781 1 93.69 342 ARG B N 1
ATOM 7059 C CA . ARG B 1 342 ? 0.838 -24.797 -13.648 1 93.69 342 ARG B CA 1
ATOM 7060 C C . ARG B 1 342 ? 0.663 -23.312 -13.914 1 93.69 342 ARG B C 1
ATOM 7062 O O . ARG B 1 342 ? 1.285 -22.766 -14.828 1 93.69 342 ARG B O 1
ATOM 7069 N N . PHE B 1 343 ? -0.203 -22.641 -13.148 1 90.25 343 PHE B N 1
ATOM 7070 C CA . PHE B 1 343 ? -0.426 -21.203 -13.234 1 90.25 343 PHE B CA 1
ATOM 7071 C C . PHE B 1 343 ? -0.98 -20.828 -14.602 1 90.25 343 PHE B C 1
ATOM 7073 O O . PHE B 1 343 ? -0.54 -19.844 -15.211 1 90.25 343 PHE B O 1
ATOM 7080 N N . VAL B 1 344 ? -1.804 -21.656 -15.109 1 93.75 344 VAL B N 1
ATOM 7081 C CA . VAL B 1 344 ? -2.393 -21.422 -16.422 1 93.75 344 VAL B CA 1
ATOM 7082 C C . VAL B 1 344 ? -3.859 -21.016 -16.266 1 93.75 344 VAL B C 1
ATOM 7084 O O . VAL B 1 344 ? -4.301 -20.016 -16.828 1 93.75 344 VAL B O 1
ATOM 7087 N N . ILE B 1 345 ? -4.586 -21.75 -15.445 1 95.06 345 ILE B N 1
ATOM 7088 C CA . ILE B 1 345 ? -6.035 -21.609 -15.352 1 95.06 345 ILE B CA 1
ATOM 7089 C C . ILE B 1 345 ? -6.383 -20.25 -14.742 1 95.06 345 ILE B C 1
ATOM 7091 O O . ILE B 1 345 ? -7.406 -19.656 -15.086 1 95.06 345 ILE B O 1
ATOM 7095 N N . ARG B 1 346 ? -5.539 -19.719 -13.938 1 91.94 346 ARG B N 1
ATOM 7096 C CA . ARG B 1 346 ? -5.75 -18.438 -13.266 1 91.94 346 ARG B CA 1
ATOM 7097 C C . ARG B 1 346 ? -5.852 -17.312 -14.273 1 91.94 346 ARG B C 1
ATOM 7099 O O . ARG B 1 346 ? -6.402 -16.25 -13.969 1 91.94 346 ARG B O 1
ATOM 7106 N N . GLU B 1 347 ? -5.324 -17.484 -15.422 1 91.12 347 GLU B N 1
ATOM 7107 C CA . GLU B 1 347 ? -5.266 -16.422 -16.422 1 91.12 347 GLU B CA 1
ATOM 7108 C C . GLU B 1 347 ? -6.586 -16.312 -17.188 1 91.12 347 GLU B C 1
ATOM 7110 O O . GLU B 1 347 ? -6.77 -15.391 -17.984 1 91.12 347 GLU B O 1
ATOM 7115 N N . TRP B 1 348 ? -7.527 -17.172 -16.891 1 94.12 348 TRP B N 1
ATOM 7116 C CA . TRP B 1 348 ? -8.742 -17.266 -17.703 1 94.12 348 TRP B CA 1
ATOM 7117 C C . TRP B 1 348 ? -9.984 -17.25 -16.812 1 94.12 348 TRP B C 1
ATOM 7119 O O . TRP B 1 348 ? -9.93 -17.641 -15.641 1 94.12 348 TRP B O 1
ATOM 7129 N N . ASN B 1 349 ? -11.109 -16.781 -17.422 1 93.31 349 ASN B N 1
ATOM 7130 C CA . ASN B 1 349 ? -12.359 -16.875 -16.688 1 93.31 349 ASN B CA 1
ATOM 7131 C C . ASN B 1 349 ? -12.836 -18.328 -16.562 1 93.31 349 ASN B C 1
ATOM 7133 O O . ASN B 1 349 ? -12.18 -19.234 -17.078 1 93.31 349 ASN B O 1
ATOM 7137 N N . ASP B 1 350 ? -13.914 -18.594 -15.93 1 94.12 350 ASP B N 1
ATOM 7138 C CA . ASP B 1 350 ? -14.352 -19.953 -15.625 1 94.12 350 ASP B CA 1
ATOM 7139 C C . ASP B 1 350 ? -14.688 -20.734 -16.891 1 94.12 350 ASP B C 1
ATOM 7141 O O . ASP B 1 350 ? -14.305 -21.891 -17.047 1 94.12 350 ASP B O 1
ATOM 7145 N N . GLU B 1 351 ? -15.383 -20.078 -17.781 1 95.44 351 GLU B N 1
ATOM 7146 C CA . GLU B 1 351 ? -15.766 -20.734 -19.016 1 95.44 351 GLU B CA 1
ATOM 7147 C C . GLU B 1 351 ? -14.547 -21.125 -19.844 1 95.44 351 GLU B C 1
ATOM 7149 O O . GLU B 1 351 ? -14.469 -22.25 -20.344 1 95.44 351 GLU B O 1
ATOM 7154 N N . GLU B 1 352 ? -13.609 -20.234 -19.938 1 95.75 352 GLU B N 1
ATOM 7155 C CA . GLU B 1 352 ? -12.375 -20.484 -20.672 1 95.75 352 GLU B CA 1
ATOM 7156 C C . GLU B 1 352 ? -11.531 -21.562 -20 1 95.75 352 GLU B C 1
ATOM 7158 O O . GLU B 1 352 ? -10.969 -22.422 -20.672 1 95.75 352 GLU B O 1
ATOM 7163 N N . ALA B 1 353 ? -11.453 -21.547 -18.734 1 97.19 353 ALA B N 1
ATOM 7164 C CA . ALA B 1 353 ? -10.688 -22.547 -17.969 1 97.19 353 ALA B CA 1
ATOM 7165 C C . ALA B 1 353 ? -11.266 -23.938 -18.156 1 97.19 353 ALA B C 1
ATOM 7167 O O . ALA B 1 353 ? -10.516 -24.906 -18.359 1 97.19 353 ALA B O 1
ATOM 7168 N N . VAL B 1 354 ? -12.547 -24.047 -18.094 1 97.88 354 VAL B N 1
ATOM 7169 C CA . VAL B 1 354 ? -13.211 -25.344 -18.297 1 97.88 354 VAL B CA 1
ATOM 7170 C C . VAL B 1 354 ? -12.914 -25.859 -19.719 1 97.88 354 VAL B C 1
ATOM 7172 O O . VAL B 1 354 ? -12.656 -27.047 -19.906 1 97.88 354 VAL B O 1
ATOM 7175 N N . LYS B 1 355 ? -12.945 -24.938 -20.641 1 98 355 LYS B N 1
ATOM 7176 C CA . LYS B 1 355 ? -12.648 -25.328 -22.016 1 98 355 LYS B CA 1
ATOM 7177 C C . LYS B 1 355 ? -11.242 -25.906 -22.125 1 98 355 LYS B C 1
ATOM 7179 O O . LYS B 1 355 ? -11.031 -26.938 -22.766 1 98 355 LYS B O 1
ATOM 7184 N N . ILE B 1 356 ? -10.281 -25.266 -21.531 1 98.25 356 ILE B N 1
ATOM 7185 C CA . ILE B 1 356 ? -8.891 -25.703 -21.562 1 98.25 356 ILE B CA 1
ATOM 7186 C C . ILE B 1 356 ? -8.773 -27.094 -20.938 1 98.25 356 ILE B C 1
ATOM 7188 O O . ILE B 1 356 ? -8.188 -28 -21.531 1 98.25 356 ILE B O 1
ATOM 7192 N N . LEU B 1 357 ?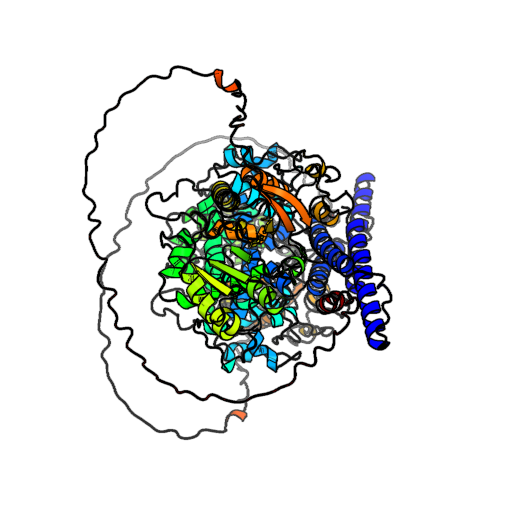 -9.344 -27.297 -19.781 1 98.5 357 LEU B N 1
ATOM 7193 C CA . LEU B 1 357 ? -9.25 -28.562 -19.062 1 98.5 357 LEU B CA 1
ATOM 7194 C C . LEU B 1 357 ? -10.008 -29.672 -19.797 1 98.5 357 LEU B C 1
ATOM 7196 O O . LEU B 1 357 ? -9.586 -30.828 -19.781 1 98.5 357 LEU B O 1
ATOM 7200 N N . THR B 1 358 ? -11.086 -29.297 -20.422 1 98.19 358 THR B N 1
ATOM 7201 C CA . THR B 1 358 ? -11.852 -30.266 -21.219 1 98.19 358 THR B CA 1
ATOM 7202 C C . THR B 1 358 ? -11.055 -30.734 -22.422 1 98.19 358 THR B C 1
ATOM 7204 O O . THR B 1 358 ? -11.047 -31.922 -22.75 1 98.19 358 THR B O 1
ATOM 7207 N N . ASN B 1 359 ? -10.414 -29.797 -23.109 1 98.19 359 ASN B N 1
ATOM 7208 C CA . ASN B 1 359 ? -9.555 -30.156 -24.234 1 98.19 359 ASN B CA 1
ATOM 7209 C C . ASN B 1 359 ? -8.5 -31.172 -23.812 1 98.19 359 ASN B C 1
ATOM 7211 O O . ASN B 1 359 ? -8.172 -32.094 -24.578 1 98.19 359 ASN B O 1
ATOM 7215 N N . LEU B 1 360 ? -7.988 -31.078 -22.641 1 98.56 360 LEU B N 1
ATOM 7216 C CA . LEU B 1 360 ? -6.973 -32 -22.141 1 98.56 360 LEU B CA 1
ATOM 7217 C C . LEU B 1 360 ? -7.578 -33.375 -21.812 1 98.56 360 LEU B C 1
ATOM 7219 O O . LEU B 1 360 ? -6.984 -34.406 -22.094 1 98.56 360 LEU B O 1
ATOM 7223 N N . SER B 1 361 ? -8.719 -33.344 -21.234 1 98.25 361 SER B N 1
ATOM 7224 C CA . SER B 1 361 ? -9.383 -34.594 -20.906 1 98.25 361 SER B CA 1
ATOM 7225 C C . SER B 1 361 ? -9.711 -35.406 -22.172 1 98.25 361 SER B C 1
ATOM 7227 O O . SER B 1 361 ? -9.547 -36.625 -22.203 1 98.25 361 SER B O 1
ATOM 7229 N N . GLN B 1 362 ? -10.109 -34.688 -23.172 1 97.56 362 GLN B N 1
ATOM 7230 C CA . GLN B 1 362 ? -10.469 -35.344 -24.438 1 97.56 362 GLN B CA 1
ATOM 7231 C C . GLN B 1 362 ? -9.25 -35.938 -25.125 1 97.56 362 GLN B C 1
ATOM 7233 O O . GLN B 1 362 ? -9.375 -36.906 -25.875 1 97.56 362 GLN B O 1
ATOM 7238 N N . ALA B 1 363 ? -8.117 -35.438 -24.812 1 98.06 363 ALA B N 1
ATOM 7239 C CA . ALA B 1 363 ? -6.887 -35.906 -25.438 1 98.06 363 ALA B CA 1
ATOM 7240 C C . ALA B 1 363 ? -6.203 -36.938 -24.547 1 98.06 363 ALA B C 1
ATOM 7242 O O . ALA B 1 363 ? -5.125 -37.438 -24.875 1 98.06 363 ALA B O 1
ATOM 7243 N N . SER B 1 364 ? -6.859 -37.344 -23.469 1 97.75 364 SER B N 1
ATOM 7244 C CA . SER B 1 364 ? -6.254 -38.219 -22.484 1 97.75 364 SER B CA 1
ATOM 7245 C C . SER B 1 364 ? -6.566 -39.688 -22.781 1 97.75 364 SER B C 1
ATOM 7247 O O . SER B 1 364 ? -7.566 -40 -23.438 1 97.75 364 SER B O 1
ATOM 7249 N N . SER B 1 365 ? -5.648 -40.594 -22.391 1 96.38 365 SER B N 1
ATOM 7250 C CA . SER B 1 365 ? -5.895 -42 -22.234 1 96.38 365 SER B CA 1
ATOM 7251 C C . SER B 1 365 ? -6.184 -42.375 -20.781 1 96.38 365 SER B C 1
ATOM 7253 O O . SER B 1 365 ? -6.02 -41.531 -19.891 1 96.38 365 SER B O 1
ATOM 7255 N N . PRO B 1 366 ? -6.609 -43.562 -20.516 1 94.44 366 PRO B N 1
ATOM 7256 C CA . PRO B 1 366 ? -6.895 -43.938 -19.141 1 94.44 366 PRO B CA 1
ATOM 7257 C C . PRO B 1 366 ? -5.668 -43.875 -18.234 1 94.44 366 PRO B C 1
ATOM 7259 O O . PRO B 1 366 ? -5.801 -43.781 -17.016 1 94.44 366 PRO B O 1
ATOM 7262 N N . SER B 1 367 ? -4.516 -43.875 -18.828 1 94.44 367 SER B N 1
ATOM 7263 C CA . SER B 1 367 ? -3.295 -43.844 -18.016 1 94.44 367 SER B CA 1
ATOM 7264 C C . SER B 1 367 ? -2.779 -42.406 -17.859 1 94.44 367 SER B C 1
ATOM 7266 O O . SER B 1 367 ? -1.832 -42.156 -17.109 1 94.44 367 SER B O 1
ATOM 7268 N N . THR B 1 368 ? -3.418 -41.438 -18.516 1 97.12 368 THR B N 1
ATOM 7269 C CA . THR B 1 368 ? -3 -40.062 -18.438 1 97.12 368 THR B CA 1
ATOM 7270 C C . THR B 1 368 ? -3.373 -39.469 -17.078 1 97.12 368 THR B C 1
ATOM 7272 O O . THR B 1 368 ? -4.457 -39.719 -16.562 1 97.12 368 THR B O 1
ATOM 7275 N N . LYS B 1 369 ? -2.449 -38.656 -16.484 1 97.56 369 LYS B N 1
ATOM 7276 C CA . LYS B 1 369 ? -2.748 -37.844 -15.305 1 97.56 369 LYS B CA 1
ATOM 7277 C C . LYS B 1 369 ? -2.672 -36.375 -15.609 1 97.56 369 LYS B C 1
ATOM 7279 O O . LYS B 1 369 ? -1.872 -35.938 -16.438 1 97.56 369 LYS B O 1
ATOM 7284 N N . LEU B 1 370 ? -3.562 -35.688 -14.969 1 98.44 370 LEU B N 1
ATOM 7285 C CA . LEU B 1 370 ? -3.463 -34.219 -14.93 1 98.44 370 LEU B CA 1
ATOM 7286 C C . LEU B 1 370 ? -2.867 -33.75 -13.609 1 98.44 370 LEU B C 1
ATOM 7288 O O . LEU B 1 370 ? -3.346 -34.125 -12.539 1 98.44 370 LEU B O 1
ATOM 7292 N N . ILE B 1 371 ? -1.807 -33.031 -13.672 1 97.56 371 ILE B N 1
ATOM 7293 C CA . ILE B 1 371 ? -1.275 -32.344 -12.5 1 97.56 371 ILE B CA 1
ATOM 7294 C C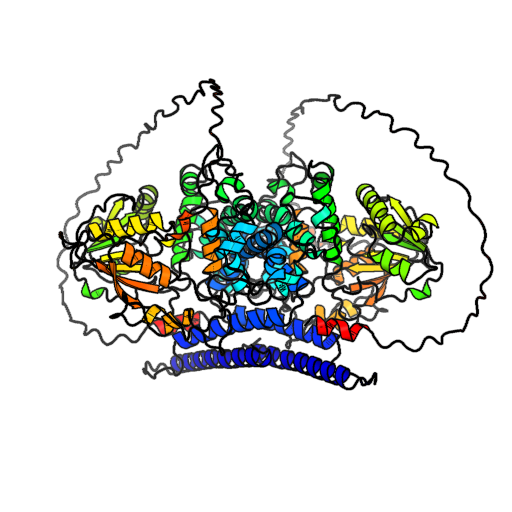 . ILE B 1 371 ? -1.543 -30.844 -12.617 1 97.56 371 ILE B C 1
ATOM 7296 O O . ILE B 1 371 ? -0.937 -30.156 -13.445 1 97.56 371 ILE B O 1
ATOM 7300 N N . LEU B 1 372 ? -2.471 -30.406 -11.797 1 96.94 372 LEU B N 1
ATOM 7301 C CA . LEU B 1 372 ? -2.82 -28.984 -11.734 1 96.94 372 LEU B CA 1
ATOM 7302 C C . LEU B 1 372 ? -2.178 -28.328 -10.516 1 96.94 372 LEU B C 1
ATOM 7304 O O . LEU B 1 372 ? -2.354 -28.781 -9.383 1 96.94 372 LEU B O 1
ATOM 7308 N N . VAL B 1 373 ? -1.355 -27.281 -10.766 1 93.12 373 VAL B N 1
ATOM 7309 C CA . VAL B 1 373 ? -0.705 -26.547 -9.688 1 93.12 373 VAL B CA 1
ATOM 7310 C C . VAL B 1 373 ? -1.157 -25.078 -9.719 1 93.12 373 VAL B C 1
ATOM 7312 O O . VAL B 1 373 ? -0.898 -24.359 -10.688 1 93.12 373 VAL B O 1
ATOM 7315 N N . GLU B 1 374 ? -1.865 -24.656 -8.711 1 90 374 GLU B N 1
ATOM 7316 C CA . GLU B 1 374 ? -2.393 -23.297 -8.602 1 90 374 GLU B CA 1
ATOM 7317 C C . GLU B 1 374 ? -2.281 -22.781 -7.168 1 90 374 GLU B C 1
ATOM 7319 O O . GLU B 1 374 ? -2.096 -23.562 -6.23 1 90 374 GLU B O 1
ATOM 7324 N N . ARG B 1 375 ? -2.318 -21.453 -7.082 1 85.88 375 ARG B N 1
ATOM 7325 C CA . ARG B 1 375 ? -2.592 -20.859 -5.777 1 85.88 375 ARG B CA 1
ATOM 7326 C C . ARG B 1 375 ? -4.086 -20.859 -5.48 1 85.88 375 ARG B C 1
ATOM 7328 O O . ARG B 1 375 ? -4.906 -20.641 -6.379 1 85.88 375 ARG B O 1
ATOM 7335 N N . THR B 1 376 ? -4.438 -21.125 -4.281 1 85.75 376 THR B N 1
ATOM 7336 C CA . THR B 1 376 ? -5.848 -21.156 -3.922 1 85.75 376 THR B CA 1
ATOM 7337 C C . THR B 1 376 ? -6.18 -20.047 -2.922 1 85.75 376 THR B C 1
ATOM 7339 O O . THR B 1 376 ? -5.41 -19.797 -1.994 1 85.75 376 THR B O 1
ATOM 7342 N N . VAL B 1 377 ? -7.277 -19.422 -3.141 1 83.88 377 VAL B N 1
ATOM 7343 C CA . VAL B 1 377 ? -7.758 -18.375 -2.244 1 83.88 377 VAL B CA 1
ATOM 7344 C C . VAL B 1 377 ? -7.996 -18.953 -0.852 1 83.88 377 VAL B C 1
ATOM 7346 O O . VAL B 1 377 ? -8.656 -19.984 -0.708 1 83.88 377 VAL B O 1
ATOM 7349 N N . THR B 1 378 ? -7.363 -18.297 0.116 1 76.69 378 THR B N 1
ATOM 7350 C CA . THR B 1 378 ? -7.516 -18.719 1.502 1 76.69 378 THR B CA 1
ATOM 7351 C C . THR B 1 378 ? -8.82 -18.188 2.094 1 76.69 378 THR B C 1
ATOM 7353 O O . THR B 1 378 ? -9.422 -17.266 1.541 1 76.69 378 THR B O 1
ATOM 7356 N N . ASN B 1 379 ? -9.164 -18.812 3.146 1 71.81 379 ASN B N 1
ATOM 7357 C CA . ASN B 1 379 ? -10.375 -18.375 3.826 1 71.81 379 ASN B CA 1
ATOM 7358 C C . ASN B 1 379 ? -10.258 -16.922 4.305 1 71.81 379 ASN B C 1
ATOM 7360 O O . ASN B 1 379 ? -9.266 -16.547 4.934 1 71.81 379 ASN B O 1
ATOM 7364 N N . TYR B 1 380 ? -11.211 -16.141 4.055 1 76.75 380 TYR B N 1
ATOM 7365 C CA . TYR B 1 380 ? -11.227 -14.734 4.438 1 76.75 380 TYR B CA 1
ATOM 7366 C C . TYR B 1 380 ? -12.414 -14.43 5.348 1 76.75 380 TYR B C 1
ATOM 7368 O O . TYR B 1 380 ? -12.531 -13.32 5.875 1 76.75 380 TYR B O 1
ATOM 7376 N N . SER B 1 381 ? -13.289 -15.391 5.539 1 78.44 381 SER B N 1
ATOM 7377 C CA . SER B 1 381 ? -14.492 -15.156 6.34 1 78.44 381 SER B CA 1
ATOM 7378 C C . SER B 1 381 ? -14.305 -15.648 7.77 1 78.44 381 SER B C 1
ATOM 7380 O O . SER B 1 381 ? -13.359 -16.391 8.055 1 78.44 381 SER B O 1
ATOM 7382 N N . HIS B 1 382 ? -15.125 -15.195 8.695 1 77.06 382 HIS B N 1
ATOM 7383 C CA . HIS B 1 382 ? -15.094 -15.609 10.094 1 77.06 382 HIS B CA 1
ATOM 7384 C C . HIS B 1 382 ? -15.789 -16.953 10.289 1 77.06 382 HIS B C 1
ATOM 7386 O O . HIS B 1 382 ? -15.867 -17.453 11.406 1 77.06 382 HIS B O 1
ATOM 7392 N N . GLN B 1 383 ? -16.328 -17.359 9.242 1 69.69 383 GLN B N 1
ATOM 7393 C CA . GLN B 1 383 ? -17 -18.656 9.352 1 69.69 383 GLN B CA 1
ATOM 7394 C C . GLN B 1 383 ? -16.016 -19.766 9.734 1 69.69 383 GLN B C 1
ATOM 7396 O O . GLN B 1 383 ? -14.969 -19.906 9.102 1 69.69 383 GLN B O 1
ATOM 7401 N N . SER B 1 384 ? -16.141 -20.062 11.133 1 59.22 384 SER B N 1
ATOM 7402 C CA . SER B 1 384 ? -15.297 -21.141 11.617 1 59.22 384 SER B CA 1
ATOM 7403 C C . SER B 1 384 ? -15.414 -22.375 10.734 1 59.22 384 SER B C 1
ATOM 7405 O O . SER B 1 384 ? -16.516 -22.766 10.344 1 59.22 384 SER B O 1
ATOM 7407 N N . ALA B 1 385 ? -14.594 -22.609 10.016 1 54.25 385 ALA B N 1
ATOM 7408 C CA . ALA B 1 385 ? -14.75 -23.875 9.289 1 54.25 385 ALA B CA 1
ATOM 7409 C C . ALA B 1 385 ? -14.227 -25.047 10.109 1 54.25 385 ALA B C 1
ATOM 7411 O O . ALA B 1 385 ? -13.062 -25.422 9.984 1 54.25 385 ALA B O 1
ATOM 7412 N N . GLU B 1 386 ? -14.461 -25.156 11.461 1 52.97 386 GLU B N 1
ATOM 7413 C CA . GLU B 1 386 ? -14.25 -26.562 11.781 1 52.97 386 GLU B CA 1
ATOM 7414 C C . GLU B 1 386 ? -14.641 -27.453 10.609 1 52.97 386 GLU B C 1
ATOM 7416 O O . GLU B 1 386 ? -14.047 -28.516 10.414 1 52.97 386 GLU B O 1
ATOM 7421 N N . ASP B 1 387 ? -15.641 -27.172 9.945 1 51.94 387 ASP B N 1
ATOM 7422 C CA . ASP B 1 387 ? -16.219 -28.062 8.945 1 51.94 387 ASP B CA 1
ATOM 7423 C C . ASP B 1 387 ? -15.641 -27.797 7.562 1 51.94 387 ASP B C 1
ATOM 7425 O O . ASP B 1 387 ? -15.938 -26.766 6.938 1 51.94 387 ASP B O 1
ATOM 7429 N N . CYS B 1 388 ? -14.5 -27.953 7.477 1 56.72 388 CYS B N 1
ATOM 7430 C CA . CYS B 1 388 ? -14 -27.969 6.105 1 56.72 388 CYS B CA 1
ATOM 7431 C C . CYS B 1 388 ? -14.898 -28.812 5.203 1 56.72 388 CYS B C 1
ATOM 7433 O O . CYS B 1 388 ? -14.859 -30.047 5.262 1 56.72 388 CYS B O 1
ATOM 7435 N N . PRO B 1 389 ? -15.836 -28.172 4.586 1 62.97 389 PRO B N 1
ATOM 7436 C CA . PRO B 1 389 ? -16.891 -28.875 3.848 1 62.97 389 PRO B CA 1
ATOM 7437 C C . PRO B 1 389 ? -16.328 -29.719 2.705 1 62.97 389 PRO B C 1
ATOM 7439 O O . PRO B 1 389 ? -16.953 -30.719 2.318 1 62.97 389 PRO B O 1
ATOM 7442 N N . LEU B 1 390 ? -15.039 -29.5 2.416 1 73.44 390 LEU B N 1
ATOM 7443 C CA . LEU B 1 390 ? -14.617 -30.156 1.188 1 73.44 390 LEU B CA 1
ATOM 7444 C C . LEU B 1 390 ? -14.562 -31.672 1.369 1 73.44 390 LEU B C 1
ATOM 7446 O O . LEU B 1 390 ? -14.891 -32.438 0.446 1 73.44 390 LEU B O 1
ATOM 7450 N N . GLN B 1 391 ? -14.312 -32.031 2.623 1 71.62 391 GLN B N 1
ATOM 7451 C CA . GLN B 1 391 ? -14.172 -33.469 2.877 1 71.62 391 GLN B CA 1
ATOM 7452 C C . GLN B 1 391 ? -15.523 -34.188 2.779 1 71.62 391 GLN B C 1
ATOM 7454 O O . GLN B 1 391 ? -15.578 -35.406 2.57 1 71.62 391 GLN B O 1
ATOM 7459 N N . SER B 1 392 ? -16.547 -33.406 2.785 1 74.88 392 SER B N 1
ATOM 7460 C CA . SER B 1 392 ? -17.875 -34.031 2.777 1 74.88 392 SER B CA 1
ATOM 7461 C C . SER B 1 392 ? -18.422 -34.125 1.361 1 74.88 392 SER B C 1
ATOM 7463 O O . SER B 1 392 ? -19.469 -34.719 1.143 1 74.88 392 SER B O 1
ATOM 7465 N N . TRP B 1 393 ? -17.688 -33.688 0.478 1 81.38 393 TRP B N 1
ATOM 7466 C CA . TRP B 1 393 ? -18.172 -33.719 -0.895 1 81.38 393 TRP B CA 1
ATOM 7467 C C . TRP B 1 393 ? -18.094 -35.125 -1.48 1 81.38 393 TRP B C 1
ATOM 7469 O O . TRP B 1 393 ? -17.062 -35.812 -1.337 1 81.38 393 TRP B O 1
ATOM 7479 N N . GLU B 1 394 ? -19.078 -35.469 -2.227 1 81.62 394 GLU B N 1
ATOM 7480 C CA . GLU B 1 394 ? -19.125 -36.812 -2.812 1 81.62 394 GLU B CA 1
ATOM 7481 C C . GLU B 1 394 ? -18.016 -37.031 -3.832 1 81.62 394 GLU B C 1
ATOM 7483 O O . GLU B 1 394 ? -17.422 -38.094 -3.912 1 81.62 394 GLU B O 1
ATOM 7488 N N . ILE B 1 395 ? -17.688 -36.031 -4.48 1 81.62 395 ILE B N 1
ATOM 7489 C CA . ILE B 1 395 ? -16.703 -36.156 -5.559 1 81.62 395 ILE B CA 1
ATOM 7490 C C . ILE B 1 395 ? -15.312 -36.344 -4.977 1 81.62 395 ILE B C 1
ATOM 7492 O O . ILE B 1 395 ? -14.383 -36.75 -5.691 1 81.62 395 ILE B O 1
ATOM 7496 N N . LEU B 1 396 ? -15.148 -36.125 -3.662 1 84.75 396 LEU B N 1
ATOM 7497 C CA . LEU B 1 396 ? -13.867 -36.281 -2.998 1 84.75 396 LEU B CA 1
ATOM 7498 C C . LEU B 1 396 ? -13.922 -37.438 -1.988 1 84.75 396 LEU B C 1
ATOM 7500 O O . LEU B 1 396 ? -13.086 -37.5 -1.08 1 84.75 396 LEU B O 1
ATOM 7504 N N . LYS B 1 397 ? -14.852 -38.219 -2.076 1 82.44 397 LYS B N 1
ATOM 7505 C CA . LYS B 1 397 ? -15.086 -39.281 -1.077 1 82.44 397 LYS B CA 1
ATOM 7506 C C . LYS B 1 397 ? -13.859 -40.156 -0.916 1 82.44 397 LYS B C 1
ATOM 7508 O O . LYS B 1 397 ? -13.586 -40.656 0.179 1 82.44 397 LYS B O 1
ATOM 7513 N N . ASP B 1 398 ? -13.086 -40.344 -1.959 1 85.12 398 ASP B N 1
ATOM 7514 C CA . ASP B 1 398 ? -11.953 -41.281 -1.931 1 85.12 398 ASP B CA 1
ATOM 7515 C C . ASP B 1 398 ? -10.633 -40.5 -1.794 1 85.12 398 ASP B C 1
ATOM 7517 O O . ASP B 1 398 ? -9.562 -41.094 -1.965 1 85.12 398 ASP B O 1
ATOM 7521 N N . VAL B 1 399 ? -10.773 -39.219 -1.558 1 89.06 399 VAL B N 1
ATOM 7522 C CA . VAL B 1 399 ? -9.586 -38.375 -1.511 1 89.06 399 VAL B CA 1
ATOM 7523 C C . VAL B 1 399 ? -9.445 -37.75 -0.123 1 89.06 399 VAL B C 1
ATOM 7525 O O . VAL B 1 399 ? -10.391 -37.156 0.39 1 89.06 399 VAL B O 1
ATOM 7528 N N . ARG B 1 400 ? -8.297 -37.906 0.481 1 81.88 400 ARG B N 1
ATOM 7529 C CA . ARG B 1 400 ? -8.039 -37.25 1.76 1 81.88 400 ARG B CA 1
ATOM 7530 C C . ARG B 1 400 ? -7.422 -35.875 1.554 1 81.88 400 ARG B C 1
ATOM 7532 O O . ARG B 1 400 ? -6.406 -35.75 0.871 1 81.88 400 ARG B O 1
ATOM 7539 N N . VAL B 1 401 ? -8.047 -34.938 2.121 1 78.44 401 VAL B N 1
ATOM 7540 C CA . VAL B 1 401 ? -7.492 -33.594 2.088 1 78.44 401 VAL B CA 1
ATOM 7541 C C . VAL B 1 401 ? -6.547 -33.375 3.27 1 78.44 401 VAL B C 1
ATOM 7543 O O . VAL B 1 401 ? -6.969 -33.438 4.426 1 78.44 401 VAL B O 1
ATOM 7546 N N . PRO B 1 402 ? -5.285 -33.125 2.955 1 75.19 402 PRO B N 1
ATOM 7547 C CA . PRO B 1 402 ? -4.328 -32.969 4.055 1 75.19 402 PRO B CA 1
ATOM 7548 C C . PRO B 1 402 ? -4.664 -31.797 4.977 1 75.19 402 PRO B C 1
ATOM 7550 O O . PRO B 1 402 ? -5.203 -30.781 4.523 1 75.19 402 PRO B O 1
ATOM 7553 N N . LYS B 1 403 ? -4.199 -31.953 6.16 1 67.81 403 LYS B N 1
ATOM 7554 C CA . LYS B 1 403 ? -4.461 -30.984 7.219 1 67.81 403 LYS B CA 1
ATOM 7555 C C . LYS B 1 403 ? -3.951 -29.594 6.836 1 67.81 403 LYS B C 1
ATOM 7557 O O . LYS B 1 403 ? -4.637 -28.594 7.051 1 67.81 403 LYS B O 1
ATOM 7562 N N . TYR B 1 404 ? -2.777 -29.578 6.25 1 66.44 404 TYR B N 1
ATOM 7563 C CA . TYR B 1 404 ? -2.139 -28.297 5.945 1 66.44 404 TYR B CA 1
ATOM 7564 C C . TYR B 1 404 ? -2.877 -27.562 4.832 1 66.44 404 TYR B C 1
ATOM 7566 O O . TYR B 1 404 ? -2.832 -26.344 4.75 1 66.44 404 TYR B O 1
ATOM 7574 N N . VAL B 1 405 ? -3.508 -28.344 3.99 1 68.69 405 VAL B N 1
ATOM 7575 C CA . VAL B 1 405 ? -4.355 -27.75 2.965 1 68.69 405 VAL B CA 1
ATOM 7576 C C . VAL B 1 405 ? -5.633 -27.219 3.6 1 68.69 405 VAL B C 1
ATOM 7578 O O . VAL B 1 405 ? -6.031 -26.078 3.336 1 68.69 405 VAL B O 1
ATOM 7581 N N . GLN B 1 406 ? -6.137 -27.969 4.527 1 65 406 GLN B N 1
ATOM 7582 C CA . GLN B 1 406 ? -7.379 -27.594 5.191 1 65 406 GLN B CA 1
ATOM 7583 C C . GLN B 1 406 ? -7.203 -26.328 6.02 1 65 406 GLN B C 1
ATOM 7585 O O . GLN B 1 406 ? -8.078 -25.469 6.035 1 65 406 GLN B O 1
ATOM 7590 N N . SER B 1 407 ? -6.078 -26.234 6.582 1 61.66 407 SER B N 1
ATOM 7591 C CA . SER B 1 407 ? -5.828 -25.156 7.535 1 61.66 407 SER B CA 1
ATOM 7592 C C . SER B 1 407 ? -5.797 -23.797 6.836 1 61.66 407 SER B C 1
ATOM 7594 O O . SER B 1 407 ? -6.039 -22.766 7.465 1 61.66 407 SER B O 1
ATOM 7596 N N . SER B 1 408 ? -5.473 -23.828 5.691 1 63.22 408 SER B N 1
ATOM 7597 C CA . SER B 1 408 ? -5.469 -22.578 4.945 1 63.22 408 SER B CA 1
ATOM 7598 C C . SER B 1 408 ? -6.887 -22.109 4.648 1 63.22 408 SER B C 1
ATOM 7600 O O . SER B 1 408 ? -7.098 -20.938 4.289 1 63.22 408 SER B O 1
ATOM 7602 N N . PHE B 1 409 ? -7.684 -23.094 4.977 1 61.66 409 PHE B N 1
ATOM 7603 C CA . PHE B 1 409 ? -9.055 -22.828 4.57 1 61.66 409 PHE B CA 1
ATOM 7604 C C . PHE B 1 409 ? -9.992 -22.812 5.773 1 61.66 409 PHE B C 1
ATOM 7606 O O . PHE B 1 409 ? -11.055 -22.203 5.734 1 61.66 409 PHE B O 1
ATOM 7613 N N . CYS B 1 410 ? -9.453 -23.594 6.781 1 58.97 410 CYS B N 1
ATOM 7614 C CA . CYS B 1 410 ? -10.32 -23.781 7.945 1 58.97 410 CYS B CA 1
ATOM 7615 C C . CYS B 1 410 ? -9.586 -23.406 9.227 1 58.97 410 CYS B C 1
ATOM 7617 O O . CYS B 1 410 ? -8.43 -23.781 9.422 1 58.97 410 CYS B O 1
ATOM 7619 N N . HIS B 1 411 ? -10 -22.312 9.828 1 60.91 411 HIS B N 1
ATOM 7620 C CA . HIS B 1 411 ? -9.297 -21.984 11.062 1 60.91 411 HIS B CA 1
ATOM 7621 C C . HIS B 1 411 ? -10.242 -21.953 12.25 1 60.91 411 HIS B C 1
ATOM 7623 O O . HIS B 1 411 ? -11.414 -21.609 12.109 1 60.91 411 HIS B O 1
ATOM 7629 N N . GLY B 1 412 ? -9.719 -22.547 13.242 1 60.66 412 GLY B N 1
ATOM 7630 C CA . GLY B 1 412 ? -10.453 -22.469 14.5 1 60.66 412 GLY B CA 1
ATOM 7631 C C . GLY B 1 412 ? -10.328 -21.109 15.172 1 60.66 412 GLY B C 1
ATOM 7632 O O . GLY B 1 412 ? -9.734 -20.188 14.617 1 60.66 412 GLY B O 1
ATOM 7633 N N . ASN B 1 413 ? -10.922 -21 16.234 1 60.75 413 ASN B N 1
ATOM 7634 C CA . ASN B 1 413 ? -11.023 -19.75 16.984 1 60.75 413 ASN B CA 1
ATOM 7635 C C . ASN B 1 413 ? -9.664 -19.297 17.5 1 60.75 413 ASN B C 1
ATOM 7637 O O . ASN B 1 413 ? -9.492 -18.125 17.859 1 60.75 413 ASN B O 1
ATOM 7641 N N . HIS B 1 414 ? -8.719 -20.172 17.406 1 63.34 414 HIS B N 1
ATOM 7642 C CA . HIS B 1 414 ? -7.426 -19.844 18 1 63.34 414 HIS B CA 1
ATOM 7643 C C . HIS B 1 414 ? -6.477 -19.25 16.969 1 63.34 414 HIS B C 1
ATOM 7645 O O . HIS B 1 414 ? -5.301 -19.016 17.25 1 63.34 414 HIS B O 1
ATOM 7651 N N . PHE B 1 415 ? -7.012 -19.062 15.812 1 69.75 415 PHE B N 1
ATOM 7652 C CA . PHE B 1 415 ? -6.227 -18.453 14.742 1 69.75 415 PHE B CA 1
ATOM 7653 C C . PHE B 1 415 ? -6.758 -17.062 14.406 1 69.75 415 PHE B C 1
ATOM 7655 O O . PHE B 1 415 ? -7.941 -16.781 14.594 1 69.75 415 PHE B O 1
ATOM 7662 N N . PRO B 1 416 ? -5.754 -16.25 14.055 1 64.62 416 PRO B N 1
ATOM 7663 C CA . PRO B 1 416 ? -6.273 -14.977 13.539 1 64.62 416 PRO B CA 1
ATOM 7664 C C . PRO B 1 416 ? -7.355 -15.172 12.477 1 64.62 416 PRO B C 1
ATOM 7666 O O . PRO B 1 416 ? -7.297 -16.125 11.695 1 64.62 416 PRO B O 1
ATOM 7669 N N . GLN B 1 417 ? -8.406 -14.461 12.656 1 62.03 417 GLN B N 1
ATOM 7670 C CA . GLN B 1 417 ? -9.602 -14.578 11.82 1 62.03 417 GLN B CA 1
ATOM 7671 C C . GLN B 1 417 ? -9.242 -14.523 10.336 1 62.03 417 GLN B C 1
ATOM 7673 O O . GLN B 1 417 ? -9.844 -15.227 9.516 1 62.03 417 GLN B O 1
ATOM 7678 N N . VAL B 1 418 ? -8.438 -13.617 10.094 1 58.72 418 VAL B N 1
ATOM 7679 C CA . VAL B 1 418 ? -8.023 -13.445 8.703 1 58.72 418 VAL B CA 1
ATOM 7680 C C . VAL B 1 418 ? -6.512 -13.648 8.586 1 58.72 418 VAL B C 1
ATOM 7682 O O . VAL B 1 418 ? -5.738 -13.039 9.336 1 58.72 418 VAL B O 1
ATOM 7685 N N . LEU B 1 419 ? -6.316 -14.711 8.023 1 59.56 419 LEU B N 1
ATOM 7686 C CA . LEU B 1 419 ? -4.895 -14.867 7.73 1 59.56 419 LEU B CA 1
ATOM 7687 C C . LEU B 1 419 ? -4.457 -13.906 6.633 1 59.56 419 LEU B C 1
ATOM 7689 O O . LEU B 1 419 ? -5.004 -13.93 5.527 1 59.56 419 LEU B O 1
ATOM 7693 N N . GLU B 1 420 ? -4.105 -12.719 7.215 1 56.22 420 GLU B N 1
ATOM 7694 C CA . GLU B 1 420 ? -3.629 -11.68 6.301 1 56.22 420 GLU B CA 1
ATOM 7695 C C . GLU B 1 420 ? -2.764 -12.273 5.195 1 56.22 420 GLU B C 1
ATOM 7697 O O . GLU B 1 420 ? -2.24 -13.383 5.332 1 56.22 420 GLU B O 1
ATOM 7702 N N . GLU B 1 421 ? -2.938 -11.547 4.023 1 51.62 421 GLU B N 1
ATOM 7703 C CA . GLU B 1 421 ? -2.082 -11.883 2.887 1 51.62 421 GLU B CA 1
ATOM 7704 C C . GLU B 1 421 ? -0.652 -12.164 3.336 1 51.62 421 GLU B C 1
ATOM 7706 O O . GLU B 1 421 ? 0.105 -11.242 3.637 1 51.62 421 GLU B O 1
ATOM 7711 N N . THR B 1 422 ? -0.632 -12.93 4.434 1 46 422 THR B N 1
ATOM 7712 C CA . THR B 1 422 ? 0.655 -13.398 4.934 1 46 422 THR B CA 1
ATOM 7713 C C . THR B 1 422 ? 1.651 -13.562 3.789 1 46 422 THR B C 1
ATOM 7715 O O . THR B 1 422 ? 1.256 -13.727 2.633 1 46 422 THR B O 1
ATOM 7718 N N . GLY B 1 423 ? 2.871 -13.047 3.904 1 49.88 423 GLY B N 1
ATOM 7719 C CA . GLY B 1 423 ? 4.059 -13.133 3.07 1 49.88 423 GLY B CA 1
ATOM 7720 C C . GLY B 1 423 ? 3.9 -14.086 1.897 1 49.88 423 GLY B C 1
ATOM 7721 O O . GLY B 1 423 ? 4.367 -13.797 0.793 1 49.88 423 GLY B O 1
ATOM 7722 N N . ARG B 1 424 ? 3.172 -15.281 2.17 1 53.97 424 ARG B N 1
ATOM 7723 C CA . ARG B 1 424 ? 3.527 -16.25 1.132 1 53.97 424 ARG B CA 1
ATOM 7724 C C . ARG B 1 424 ? 2.613 -16.109 -0.081 1 53.97 424 ARG B C 1
ATOM 7726 O O . ARG B 1 424 ? 3.088 -15.977 -1.211 1 53.97 424 ARG B O 1
ATOM 7733 N N . PRO B 1 425 ? 1.152 -16.047 0.24 1 59.41 425 PRO B N 1
ATOM 7734 C CA . PRO B 1 425 ? 0.588 -16.281 -1.091 1 59.41 425 PRO B CA 1
ATOM 7735 C C . PRO B 1 425 ? 0.164 -14.992 -1.789 1 59.41 425 PRO B C 1
ATOM 7737 O O . PRO B 1 425 ? -0.059 -14.984 -3.002 1 59.41 425 PRO B O 1
ATOM 7740 N N . LEU B 1 426 ? 0.361 -13.805 -1.227 1 79.62 426 LEU B N 1
ATOM 7741 C CA . LEU B 1 426 ? -0.022 -12.539 -1.846 1 79.62 426 LEU B CA 1
ATOM 7742 C C . LEU B 1 426 ? -1.215 -12.734 -2.777 1 79.62 426 LEU B C 1
ATOM 7744 O O . LEU B 1 426 ? -1.251 -12.164 -3.869 1 79.62 426 LEU B O 1
ATOM 7748 N N . ILE B 1 427 ? -2.133 -13.711 -2.381 1 84.25 427 ILE B N 1
ATOM 7749 C CA . ILE B 1 427 ? -3.121 -14.227 -3.322 1 84.25 427 ILE B CA 1
ATOM 7750 C C . ILE B 1 427 ? -4.098 -13.125 -3.707 1 84.25 427 ILE B C 1
ATOM 7752 O O . ILE B 1 427 ? -4.402 -12.938 -4.887 1 84.25 427 ILE B O 1
ATOM 7756 N N . ASN B 1 428 ? -4.594 -12.383 -2.742 1 89 428 ASN B N 1
ATOM 7757 C CA . ASN B 1 428 ? -5.594 -11.367 -3.055 1 89 428 ASN B CA 1
ATOM 7758 C C . ASN B 1 428 ? -4.984 -10.195 -3.822 1 89 428 ASN B C 1
ATOM 7760 O O . ASN B 1 428 ? -5.648 -9.586 -4.668 1 89 428 ASN B O 1
ATOM 7764 N N . LEU B 1 429 ? -3.754 -9.852 -3.547 1 91.12 429 LEU B N 1
ATOM 7765 C CA . LEU B 1 429 ? -3.057 -8.812 -4.293 1 91.12 429 LEU B CA 1
ATOM 7766 C C . LEU B 1 429 ? -2.834 -9.242 -5.742 1 91.12 429 LEU B C 1
ATOM 7768 O O . LEU B 1 429 ? -3.059 -8.453 -6.664 1 91.12 429 LEU B O 1
ATOM 7772 N N . LEU B 1 430 ? -2.426 -10.469 -5.895 1 89 430 LEU B N 1
ATOM 7773 C CA . LEU B 1 430 ? -2.191 -10.992 -7.238 1 89 430 LEU B CA 1
ATOM 7774 C C . LEU B 1 430 ? -3.504 -11.148 -8 1 89 430 LEU B C 1
ATOM 7776 O O . LEU B 1 430 ? -3.555 -10.914 -9.211 1 89 430 LEU B O 1
ATOM 7780 N N . ASP B 1 431 ? -4.516 -11.562 -7.262 1 91.94 431 ASP B N 1
ATOM 7781 C CA . ASP B 1 431 ? -5.832 -11.656 -7.879 1 91.94 431 ASP B CA 1
ATOM 7782 C C . ASP B 1 431 ? -6.301 -10.289 -8.375 1 91.94 431 ASP B C 1
ATOM 7784 O O . ASP B 1 431 ? -6.898 -10.18 -9.445 1 91.94 431 ASP B O 1
ATOM 7788 N N . ALA B 1 432 ? -6.051 -9.242 -7.605 1 93.56 432 ALA B N 1
ATOM 7789 C CA . ALA B 1 432 ? -6.398 -7.883 -8.016 1 93.56 432 ALA B CA 1
ATOM 7790 C C . ALA B 1 432 ? -5.664 -7.488 -9.289 1 93.56 432 ALA B C 1
ATOM 7792 O O . ALA B 1 432 ? -6.215 -6.781 -10.141 1 93.56 432 ALA B O 1
ATOM 7793 N N . GLN B 1 433 ? -4.516 -7.934 -9.445 1 92.12 433 GLN B N 1
ATOM 7794 C CA . GLN B 1 433 ? -3.734 -7.617 -10.633 1 92.12 433 GLN B CA 1
ATOM 7795 C C . GLN B 1 433 ? -4.316 -8.289 -11.875 1 92.12 433 GLN B C 1
ATOM 7797 O O . GLN B 1 433 ? -4.297 -7.719 -12.969 1 92.12 433 GLN B O 1
ATOM 7802 N N . LEU B 1 434 ? -4.801 -9.477 -11.703 1 91.75 434 LEU B N 1
ATOM 7803 C CA . LEU B 1 434 ? -5.391 -10.188 -12.836 1 91.75 434 LEU B CA 1
ATOM 7804 C C . LEU B 1 434 ? -6.598 -9.43 -13.383 1 91.75 434 LEU B C 1
ATOM 7806 O O . LEU B 1 434 ? -6.887 -9.5 -14.578 1 91.75 434 LEU B O 1
ATOM 7810 N N . MET B 1 435 ? -7.273 -8.641 -12.586 1 92.5 435 MET B N 1
ATOM 7811 C CA . MET B 1 435 ? -8.453 -7.887 -13 1 92.5 435 MET B CA 1
ATOM 7812 C C . MET B 1 435 ? -8.062 -6.73 -13.914 1 92.5 435 MET B C 1
ATOM 7814 O O . MET B 1 435 ? -8.914 -6.148 -14.586 1 92.5 435 MET B O 1
ATOM 7818 N N . LEU B 1 436 ? -6.797 -6.453 -13.945 1 93.88 436 LEU B N 1
ATOM 7819 C CA . LEU B 1 436 ? -6.371 -5.223 -14.602 1 93.88 436 LEU B CA 1
ATOM 7820 C C . LEU B 1 436 ? -6.227 -5.43 -16.109 1 93.88 436 LEU B C 1
ATOM 7822 O O . LEU B 1 436 ? -6.25 -4.465 -16.875 1 93.88 436 LEU B O 1
ATOM 7826 N N . TYR B 1 437 ? -6.02 -6.656 -16.609 1 88.5 437 TYR B N 1
ATOM 7827 C CA . TYR B 1 437 ? -5.703 -6.773 -18.031 1 88.5 437 TYR B CA 1
ATOM 7828 C C . TYR B 1 437 ? -6.406 -7.977 -18.641 1 88.5 437 TYR B C 1
ATOM 7830 O O . TYR B 1 437 ? -6.328 -8.195 -19.859 1 88.5 437 TYR B O 1
ATOM 7838 N N . GLY B 1 438 ? -7.109 -8.734 -17.844 1 83.19 438 GLY B N 1
ATOM 7839 C CA . GLY B 1 438 ? -7.742 -9.914 -18.422 1 83.19 438 GLY B CA 1
ATOM 7840 C C . GLY B 1 438 ? -8.938 -10.398 -17.641 1 83.19 438 GLY B C 1
ATOM 7841 O O . GLY B 1 438 ? -9.469 -9.672 -16.797 1 83.19 438 GLY B O 1
ATOM 7842 N N . SER B 1 439 ? -9.32 -11.578 -18 1 86 439 SER B N 1
ATOM 7843 C CA . SER B 1 439 ? -10.531 -12.141 -17.406 1 86 439 SER B CA 1
ATOM 7844 C C . SER B 1 439 ? -10.18 -13.133 -16.297 1 86 439 SER B C 1
ATOM 7846 O O . SER B 1 439 ? -11.07 -13.719 -15.68 1 86 439 SER B O 1
ATOM 7848 N N . GLY B 1 440 ? -8.914 -13.281 -16.109 1 91.62 440 GLY B N 1
ATOM 7849 C CA . GLY B 1 440 ? -8.461 -14.281 -15.156 1 91.62 440 GLY B CA 1
ATOM 7850 C C . GLY B 1 440 ? -8.797 -13.93 -13.727 1 91.62 440 GLY B C 1
ATOM 7851 O O . GLY B 1 440 ? -9.164 -12.789 -13.43 1 91.62 440 GLY B O 1
ATOM 7852 N N . ARG B 1 441 ? -8.695 -14.906 -12.812 1 93.56 441 ARG B N 1
ATOM 7853 C CA . ARG B 1 441 ? -8.93 -14.734 -11.383 1 93.56 441 ARG B CA 1
ATOM 7854 C C . ARG B 1 441 ? -8.352 -15.898 -10.586 1 93.56 441 ARG B C 1
ATOM 7856 O O . ARG B 1 441 ? -8.195 -17 -11.109 1 93.56 441 ARG B O 1
ATOM 7863 N N . GLU B 1 442 ? -7.992 -15.633 -9.336 1 91.62 442 GLU B N 1
ATOM 7864 C CA . GLU B 1 442 ? -7.656 -16.703 -8.398 1 91.62 442 GLU B CA 1
ATOM 7865 C C . GLU B 1 442 ? -8.914 -17.375 -7.855 1 91.62 442 GLU B C 1
ATOM 7867 O O . GLU B 1 442 ? -9.93 -16.719 -7.645 1 91.62 442 GLU B O 1
ATOM 7872 N N . ARG B 1 443 ? -8.789 -18.688 -7.625 1 91.88 443 ARG B N 1
ATOM 7873 C CA . ARG B 1 443 ? -9.961 -19.453 -7.238 1 91.88 443 ARG B CA 1
ATOM 7874 C C . ARG B 1 443 ? -9.727 -20.188 -5.926 1 91.88 443 ARG B C 1
ATOM 7876 O O . ARG B 1 443 ? -8.578 -20.469 -5.559 1 91.88 443 ARG B O 1
ATOM 7883 N N . THR B 1 444 ? -10.836 -20.406 -5.215 1 85.81 444 THR B N 1
ATOM 7884 C CA . THR B 1 444 ? -10.773 -21.266 -4.043 1 85.81 444 THR B CA 1
ATOM 7885 C C . THR B 1 444 ? -10.555 -22.719 -4.453 1 85.81 444 THR B C 1
ATOM 7887 O O . THR B 1 444 ? -10.766 -23.078 -5.613 1 85.81 444 THR B O 1
ATOM 7890 N N . LEU B 1 445 ? -10.086 -23.547 -3.49 1 87.31 445 LEU B N 1
ATOM 7891 C CA . LEU B 1 445 ? -9.922 -24.969 -3.752 1 87.31 445 LEU B CA 1
ATOM 7892 C C . LEU B 1 445 ? -11.242 -25.609 -4.164 1 87.31 445 LEU B C 1
ATOM 7894 O O . LEU B 1 445 ? -11.281 -26.453 -5.059 1 87.31 445 LEU B O 1
ATOM 7898 N N . GLU B 1 446 ? -12.344 -25.156 -3.578 1 86.62 446 GLU B N 1
ATOM 7899 C CA . GLU B 1 446 ? -13.672 -25.672 -3.914 1 86.62 446 GLU B CA 1
ATOM 7900 C C . GLU B 1 446 ? -14.023 -25.375 -5.371 1 86.62 446 GLU B C 1
ATOM 7902 O O . GLU B 1 446 ? -14.547 -26.25 -6.07 1 86.62 446 GLU B O 1
ATOM 7907 N N . GLU B 1 447 ? -13.727 -24.234 -5.746 1 89.88 447 GLU B N 1
ATOM 7908 C CA . GLU B 1 447 ? -14.023 -23.828 -7.121 1 89.88 447 GLU B CA 1
ATOM 7909 C C . GLU B 1 447 ? -13.188 -24.641 -8.109 1 89.88 447 GLU B C 1
ATOM 7911 O O . GLU B 1 447 ? -13.68 -25.031 -9.172 1 89.88 447 GLU B O 1
ATOM 7916 N N . LEU B 1 448 ? -11.961 -24.891 -7.801 1 93.25 448 LEU B N 1
ATOM 7917 C CA . LEU B 1 448 ? -11.086 -25.656 -8.68 1 93.25 448 LEU B CA 1
ATOM 7918 C C . LEU B 1 448 ? -11.578 -27.094 -8.805 1 93.25 448 LEU B C 1
ATOM 7920 O O . LEU B 1 448 ? -11.594 -27.656 -9.906 1 93.25 448 LEU B O 1
ATOM 7924 N N . ILE B 1 449 ? -11.961 -27.656 -7.711 1 93 449 ILE B N 1
ATOM 7925 C CA . ILE B 1 449 ? -12.438 -29.047 -7.707 1 93 449 ILE B CA 1
ATOM 7926 C C . ILE B 1 449 ? -13.711 -29.141 -8.547 1 93 449 ILE B C 1
ATOM 7928 O O . ILE B 1 449 ? -13.859 -30.078 -9.344 1 93 449 ILE B O 1
ATOM 7932 N N . SER B 1 450 ? -14.594 -28.172 -8.344 1 93.12 450 SER B N 1
ATOM 7933 C CA . SER B 1 450 ? -15.82 -28.156 -9.141 1 93.12 450 SER B CA 1
ATOM 7934 C C . SER B 1 450 ? -15.516 -28.016 -10.625 1 93.12 450 SER B C 1
ATOM 7936 O O . SER B 1 450 ? -16.172 -28.641 -11.461 1 93.12 450 SER B O 1
ATOM 7938 N N . MET B 1 451 ? -14.586 -27.234 -10.945 1 96.25 451 MET B N 1
ATOM 7939 C CA . MET B 1 451 ? -14.188 -27 -12.336 1 96.25 451 MET B CA 1
ATOM 7940 C C . MET B 1 451 ? -13.586 -28.266 -12.938 1 96.25 451 MET B C 1
ATOM 7942 O O . MET B 1 451 ? -13.828 -28.578 -14.109 1 96.25 451 MET B O 1
ATOM 7946 N N . LEU B 1 452 ? -12.805 -28.953 -12.211 1 97.5 452 LEU B N 1
ATOM 7947 C CA . LEU B 1 452 ? -12.203 -30.203 -12.664 1 97.5 452 LEU B CA 1
ATOM 7948 C C . LEU B 1 452 ? -13.273 -31.25 -12.945 1 97.5 452 LEU B C 1
ATOM 7950 O O . LEU B 1 452 ? -13.219 -31.938 -13.961 1 97.5 452 LEU B O 1
ATOM 7954 N N . ASP B 1 453 ? -14.195 -31.281 -12.078 1 95.88 453 ASP B N 1
ATOM 7955 C CA . ASP B 1 453 ? -15.297 -32.219 -12.281 1 95.88 453 ASP B CA 1
ATOM 7956 C C . ASP B 1 453 ? -16.078 -31.875 -13.539 1 95.88 453 ASP B C 1
ATOM 7958 O O . ASP B 1 453 ? -16.391 -32.75 -14.344 1 95.88 453 ASP B O 1
ATOM 7962 N N . GLU B 1 454 ? -16.359 -30.641 -13.695 1 96.56 454 GLU B N 1
ATOM 7963 C CA . GLU B 1 454 ? -17.078 -30.156 -14.867 1 96.56 454 GLU B CA 1
ATOM 7964 C C . GLU B 1 454 ? -16.312 -30.453 -16.156 1 96.56 454 GLU B C 1
ATOM 7966 O O . GLU B 1 454 ? -16.906 -30.562 -17.234 1 96.56 454 GLU B O 1
ATOM 7971 N N . SER B 1 455 ? -15.031 -30.609 -16.078 1 98 455 SER B N 1
ATOM 7972 C CA . SER B 1 455 ? -14.164 -30.828 -17.234 1 98 455 SER B CA 1
ATOM 7973 C C . SER B 1 455 ? -13.805 -32.281 -17.406 1 98 455 SER B C 1
ATOM 7975 O O . SER B 1 455 ? -12.867 -32.625 -18.125 1 98 455 SER B O 1
ATOM 7977 N N . ASN B 1 456 ? -14.445 -33.188 -16.672 1 97.31 456 ASN B N 1
ATOM 7978 C CA . ASN B 1 456 ? -14.312 -34.625 -16.781 1 97.31 456 ASN B CA 1
ATOM 7979 C C . ASN B 1 456 ? -12.984 -35.125 -16.219 1 97.31 456 ASN B C 1
ATOM 7981 O O . ASN B 1 456 ? -12.32 -35.969 -16.812 1 97.31 456 ASN B O 1
ATOM 7985 N N . TRP B 1 457 ? -12.586 -34.562 -15.164 1 97.88 457 TRP B N 1
ATOM 7986 C CA . TRP B 1 457 ? -11.43 -35.031 -14.398 1 97.88 457 TRP B CA 1
ATOM 7987 C C . TRP B 1 457 ? -11.852 -35.5 -13.016 1 97.88 457 TRP B C 1
ATOM 7989 O O . TRP B 1 457 ? -12.648 -34.844 -12.336 1 97.88 457 TRP B O 1
ATOM 7999 N N . GLN B 1 458 ? -11.367 -36.562 -12.625 1 96.62 458 GLN B N 1
ATOM 8000 C CA . GLN B 1 458 ? -11.555 -37.094 -11.266 1 96.62 458 GLN B CA 1
ATOM 8001 C C . GLN B 1 458 ? -10.32 -36.812 -10.406 1 96.62 458 GLN B C 1
ATOM 8003 O O . GLN B 1 458 ? -9.211 -37.219 -10.758 1 96.62 458 GLN B O 1
ATOM 8008 N N . VAL B 1 459 ? -10.539 -36.188 -9.266 1 96.25 459 VAL B N 1
ATOM 8009 C CA . VAL B 1 459 ? -9.43 -35.875 -8.375 1 96.25 459 VAL B CA 1
ATOM 8010 C C . VAL B 1 459 ? -8.953 -37.156 -7.664 1 96.25 459 VAL B C 1
ATOM 8012 O O . VAL B 1 459 ? -9.758 -37.906 -7.125 1 96.25 459 VAL B O 1
ATOM 8015 N N . GLU B 1 460 ? -7.625 -37.312 -7.676 1 95.38 460 GLU B N 1
ATOM 8016 C CA . GLU B 1 460 ? -7.035 -38.469 -7.004 1 95.38 460 GLU B CA 1
ATOM 8017 C C . GLU B 1 460 ? -6.262 -38.031 -5.758 1 95.38 460 GLU B C 1
ATOM 8019 O O . GLU B 1 460 ? -6.191 -38.812 -4.785 1 95.38 460 GLU B O 1
ATOM 8024 N N . LYS B 1 461 ? -5.699 -36.938 -5.863 1 93.44 461 LYS B N 1
ATOM 8025 C CA . LYS B 1 461 ? -4.848 -36.5 -4.766 1 93.44 461 LYS B CA 1
ATOM 8026 C C . LYS B 1 461 ? -4.766 -34.969 -4.715 1 93.44 461 LYS B C 1
ATOM 8028 O O . LYS B 1 461 ? -4.73 -34.312 -5.754 1 93.44 461 LYS B O 1
ATOM 8033 N N . ILE B 1 462 ? -4.832 -34.438 -3.52 1 91.25 462 ILE B N 1
ATOM 8034 C CA . ILE B 1 462 ? -4.586 -33.031 -3.242 1 91.25 462 ILE B CA 1
ATOM 8035 C C . ILE B 1 462 ? -3.42 -32.875 -2.266 1 91.25 462 ILE B C 1
ATOM 8037 O O . ILE B 1 462 ? -3.357 -33.594 -1.258 1 91.25 462 ILE B O 1
ATOM 8041 N N . SER B 1 463 ? -2.5 -32 -2.617 1 86 463 SER B N 1
ATOM 8042 C CA . SER B 1 463 ? -1.371 -31.828 -1.71 1 86 463 SER B CA 1
ATOM 8043 C C . SER B 1 463 ? -0.853 -30.391 -1.75 1 86 463 SER B C 1
ATOM 8045 O O . SER B 1 463 ? -1.081 -29.672 -2.725 1 86 463 SER B O 1
ATOM 8047 N N . ARG B 1 464 ? -0.296 -29.953 -0.699 1 79.38 464 ARG B N 1
ATOM 8048 C CA . ARG B 1 464 ? 0.564 -28.781 -0.594 1 79.38 464 ARG B CA 1
ATOM 8049 C C . ARG B 1 464 ? 1.945 -29.156 -0.07 1 79.38 464 ARG B C 1
ATOM 8051 O O . ARG B 1 464 ? 2.172 -29.188 1.142 1 79.38 464 ARG B O 1
ATOM 8058 N N . PRO B 1 465 ? 2.766 -29.469 -0.995 1 66.62 465 PRO B N 1
ATOM 8059 C CA . PRO B 1 465 ? 4.039 -30.047 -0.545 1 66.62 465 PRO B CA 1
ATOM 8060 C C . PRO B 1 465 ? 4.918 -29.031 0.175 1 66.62 465 PRO B C 1
ATOM 8062 O O . PRO B 1 465 ? 5.02 -27.875 -0.258 1 66.62 465 PRO B O 1
ATOM 8065 N N . GLY B 1 466 ? 5.52 -29.531 1.307 1 60.09 466 GLY B N 1
ATOM 8066 C CA . GLY B 1 466 ? 6.543 -28.781 2.021 1 60.09 466 GLY B CA 1
ATOM 8067 C C . GLY B 1 466 ? 6.051 -27.438 2.52 1 60.09 466 GLY B C 1
ATOM 8068 O O . GLY B 1 466 ? 5.02 -27.359 3.191 1 60.09 466 GLY B O 1
ATOM 8069 N N . THR B 1 467 ? 6.867 -26.516 2.064 1 63.62 467 THR B N 1
ATOM 8070 C CA . THR B 1 467 ? 6.656 -25.141 2.494 1 63.62 467 THR B CA 1
ATOM 8071 C C . THR B 1 467 ? 6.012 -24.328 1.379 1 63.62 467 THR B C 1
ATOM 8073 O O . THR B 1 467 ? 5.934 -23.094 1.472 1 63.62 467 THR B O 1
ATOM 8076 N N . SER B 1 468 ? 5.469 -25.078 0.387 1 69.25 468 SER B N 1
ATOM 8077 C CA . SER B 1 468 ? 4.902 -24.391 -0.761 1 69.25 468 SER B CA 1
ATOM 8078 C C . SER B 1 468 ? 3.514 -23.844 -0.445 1 69.25 468 SER B C 1
ATOM 8080 O O . SER B 1 468 ? 2.74 -24.469 0.273 1 69.25 468 SER B O 1
ATOM 8082 N N . SER B 1 469 ? 3.299 -22.656 -1.01 1 75.31 469 SER B N 1
ATOM 8083 C CA . SER B 1 469 ? 1.958 -22.078 -0.916 1 75.31 469 SER B CA 1
ATOM 8084 C C . SER B 1 469 ? 1.083 -22.531 -2.08 1 75.31 469 SER B C 1
ATOM 8086 O O . SER B 1 469 ? -0.097 -22.188 -2.148 1 75.31 469 SER B O 1
ATOM 8088 N N . LEU B 1 470 ? 1.639 -23.406 -2.904 1 82.12 470 LEU B N 1
ATOM 8089 C CA . LEU B 1 470 ? 0.901 -23.875 -4.07 1 82.12 470 LEU B CA 1
ATOM 8090 C C . LEU B 1 470 ? 0.156 -25.172 -3.752 1 82.12 470 LEU B C 1
ATOM 8092 O O . LEU B 1 470 ? 0.675 -26.031 -3.035 1 82.12 470 LEU B O 1
ATOM 8096 N N . THR B 1 471 ? -0.979 -25.25 -4.262 1 86.5 471 THR B N 1
ATOM 8097 C CA . THR B 1 471 ? -1.769 -26.469 -4.184 1 86.5 471 THR B CA 1
ATOM 8098 C C . THR B 1 471 ? -1.615 -27.297 -5.453 1 86.5 471 THR B C 1
ATOM 8100 O O . THR B 1 471 ? -1.738 -26.781 -6.562 1 86.5 471 THR B O 1
ATOM 8103 N N . GLN B 1 472 ? -1.254 -28.531 -5.246 1 91.56 472 GLN B N 1
ATOM 8104 C CA . GLN B 1 472 ? -1.168 -29.484 -6.355 1 91.56 472 GLN B CA 1
ATOM 8105 C C . GLN B 1 472 ? -2.33 -30.469 -6.328 1 91.56 472 GLN B C 1
ATOM 8107 O O . GLN B 1 472 ? -2.604 -31.078 -5.293 1 91.56 472 GLN B O 1
ATOM 8112 N N . ILE B 1 473 ? -3.023 -30.594 -7.438 1 94.75 473 ILE B N 1
ATOM 8113 C CA . ILE B 1 473 ? -4.133 -31.531 -7.59 1 94.75 473 ILE B CA 1
ATOM 8114 C C . ILE B 1 473 ? -3.822 -32.531 -8.703 1 94.75 473 ILE B C 1
ATOM 8116 O O . ILE B 1 473 ? -3.564 -32.125 -9.844 1 94.75 473 ILE B O 1
ATOM 8120 N N . ILE B 1 474 ? -3.816 -33.812 -8.383 1 96.5 474 ILE B N 1
ATOM 8121 C CA . ILE B 1 474 ? -3.604 -34.875 -9.359 1 96.5 474 ILE B CA 1
ATOM 8122 C C . ILE B 1 474 ? -4.941 -35.5 -9.727 1 96.5 474 ILE B C 1
ATOM 8124 O O . ILE B 1 474 ? -5.727 -35.875 -8.844 1 96.5 474 ILE B O 1
ATOM 8128 N N . CYS B 1 475 ? -5.16 -35.594 -11.008 1 97.69 475 CYS B N 1
ATOM 8129 C CA . CYS B 1 475 ? -6.438 -36.125 -11.477 1 97.69 475 CYS B CA 1
ATOM 8130 C C . CYS B 1 475 ? -6.234 -37.219 -12.531 1 97.69 475 CYS B C 1
ATOM 8132 O O . CYS B 1 475 ? -5.148 -37.312 -13.102 1 97.69 475 CYS B O 1
ATOM 8134 N N . LYS B 1 476 ? -7.281 -38 -12.789 1 97.12 476 LYS B N 1
ATOM 8135 C CA . LYS B 1 476 ? -7.414 -38.938 -13.914 1 97.12 476 LYS B CA 1
ATOM 8136 C C . LYS B 1 476 ? -8.648 -38.594 -14.75 1 97.12 476 LYS B C 1
ATOM 8138 O O . LYS B 1 476 ? -9.625 -38.031 -14.234 1 97.12 476 LYS B O 1
ATOM 8143 N N . PRO B 1 477 ? -8.57 -38.875 -16.031 1 96.94 477 PRO B N 1
ATOM 8144 C CA . PRO B 1 477 ? -9.75 -38.594 -16.844 1 96.94 477 PRO B CA 1
ATOM 8145 C C . PRO B 1 477 ? -10.922 -39.531 -16.516 1 96.94 477 PRO B C 1
ATOM 8147 O O . PRO B 1 477 ? -10.727 -40.688 -16.172 1 96.94 477 PRO B O 1
ATOM 8150 N N . ILE B 1 478 ? -12.141 -38.969 -16.547 1 91.5 478 ILE B N 1
ATOM 8151 C CA . ILE B 1 478 ? -13.359 -39.719 -16.375 1 91.5 478 ILE B CA 1
ATOM 8152 C C . ILE B 1 478 ? -13.766 -40.375 -17.688 1 91.5 478 ILE B C 1
ATOM 8154 O O . ILE B 1 478 ? -13.82 -39.688 -18.719 1 91.5 478 ILE B O 1
ATOM 8158 N N . ALA B 1 479 ? -13.648 -41.719 -17.812 1 74.88 479 ALA B N 1
ATOM 8159 C CA . ALA B 1 479 ? -13.984 -42.469 -19 1 74.88 479 ALA B CA 1
ATOM 8160 C C . ALA B 1 479 ? -15.383 -42.125 -19.5 1 74.88 479 ALA B C 1
ATOM 8162 O O . ALA B 1 479 ? -16.328 -42.062 -18.703 1 74.88 479 ALA B O 1
ATOM 8163 N N . LYS B 1 480 ? -15.547 -41.312 -20.5 1 58.09 480 LYS B N 1
ATOM 8164 C CA . LYS B 1 480 ? -16.891 -41.188 -21.062 1 58.09 480 LYS B CA 1
ATOM 8165 C C . LYS B 1 480 ? -17.438 -42.562 -21.484 1 58.09 480 LYS B C 1
ATOM 8167 O O . LYS B 1 480 ? -16.797 -43.281 -22.234 1 58.09 480 LYS B O 1
ATOM 8172 N N . THR B 1 481 ? -18.156 -43.219 -20.609 1 46.75 481 THR B N 1
ATOM 8173 C CA . THR B 1 481 ? -18.938 -44.312 -21.219 1 46.75 481 THR B CA 1
ATOM 8174 C C . THR B 1 481 ? -19.859 -43.781 -22.297 1 46.75 481 THR B C 1
ATOM 8176 O O . THR B 1 481 ? -20.438 -42.688 -22.141 1 46.75 481 THR B O 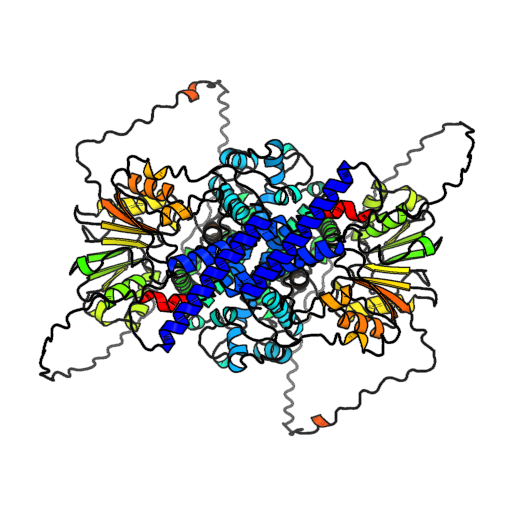1
ATOM 8179 N N . ASP B 1 482 ? -19.766 -44.156 -23.531 1 41.69 482 ASP B N 1
ATOM 8180 C CA . ASP B 1 482 ? -20.672 -43.875 -24.656 1 41.69 482 ASP B CA 1
ATOM 8181 C C . ASP B 1 482 ? -22.109 -43.75 -24.172 1 41.69 482 ASP B C 1
ATOM 8183 O O . ASP B 1 482 ? -22.984 -43.281 -24.922 1 41.69 482 ASP B O 1
ATOM 8187 N N . ASP B 1 483 ? -22.719 -44.531 -23.203 1 38.97 483 ASP B N 1
ATOM 8188 C CA . ASP B 1 483 ? -24.156 -44.625 -23.047 1 38.97 483 ASP B CA 1
ATOM 8189 C C . ASP B 1 483 ? -24.703 -43.406 -22.312 1 38.97 483 ASP B C 1
ATOM 8191 O O . ASP B 1 483 ? -25.906 -43.125 -22.375 1 38.97 483 ASP B O 1
ATOM 8195 N N . GLU B 1 484 ? -24.25 -43 -21.156 1 36.59 484 GLU B N 1
ATOM 8196 C CA . GLU B 1 484 ? -25.078 -42.219 -20.219 1 36.59 484 GLU B CA 1
ATOM 8197 C C . GLU B 1 484 ? -25.062 -40.75 -20.547 1 36.59 484 GLU B C 1
ATOM 8199 O O . GLU B 1 484 ? -24.203 -40 -20.062 1 36.59 484 GLU B O 1
ATOM 8204 N N . VAL B 1 485 ? -25.562 -40.312 -21.625 1 37.09 485 VAL B N 1
ATOM 8205 C CA . VAL B 1 485 ? -25.953 -38.906 -21.859 1 37.09 485 VAL B CA 1
ATOM 8206 C C . VAL B 1 485 ? -26.953 -38.469 -20.797 1 37.09 485 VAL B C 1
ATOM 8208 O O . VAL B 1 485 ? -28.172 -38.5 -21.031 1 37.09 485 VAL B O 1
ATOM 8211 N N . GLY B 1 486 ? -27.125 -39 -19.609 1 31.98 486 GLY B N 1
ATOM 8212 C CA . GLY B 1 486 ? -28.141 -38.5 -18.719 1 31.98 486 GLY B CA 1
ATOM 8213 C C . GLY B 1 486 ? -27.844 -37.094 -18.234 1 31.98 486 GLY B C 1
ATOM 8214 O O . GLY B 1 486 ? -26.906 -36.875 -17.453 1 31.98 486 GLY B O 1
ATOM 8215 N N . GLY B 1 487 ? -28.172 -36.094 -19 1 32.09 487 GLY B N 1
ATOM 8216 C CA . GLY B 1 487 ? -28.203 -34.719 -18.562 1 32.09 487 GLY B CA 1
ATOM 8217 C C . GLY B 1 487 ? -28.953 -34.531 -17.266 1 32.09 487 GLY B C 1
ATOM 8218 O O . GLY B 1 487 ? -30.016 -35.094 -17.062 1 32.09 487 GLY B O 1
ATOM 8219 N N . TRP B 1 488 ? -28.359 -34.344 -16.188 1 29.81 488 TRP B N 1
ATOM 8220 C CA . TRP B 1 488 ? -29.078 -33.906 -14.992 1 29.81 488 TRP B CA 1
ATOM 8221 C C . TRP B 1 488 ? -30.062 -32.781 -15.312 1 29.81 488 TRP B C 1
ATOM 8223 O O . TRP B 1 488 ? -29.656 -31.75 -15.836 1 29.81 488 TRP B O 1
ATOM 8233 N N . GLU B 1 489 ? -31.266 -33.031 -15.609 1 27.45 489 GLU B N 1
ATOM 8234 C CA . GLU B 1 489 ? -32.344 -32.031 -15.641 1 27.45 489 GLU B CA 1
ATOM 8235 C C . GLU B 1 489 ? -32.469 -31.297 -14.312 1 27.45 489 GLU B C 1
ATOM 8237 O O . GLU B 1 489 ? -32.688 -31.891 -13.266 1 27.45 489 GLU B O 1
ATOM 8242 N N . LYS B 1 490 ? -31.688 -30.266 -14.211 1 32.19 490 LYS B N 1
ATOM 8243 C CA . LYS B 1 490 ? -32.094 -29.375 -13.133 1 32.19 490 LYS B CA 1
ATOM 8244 C C . LYS B 1 490 ? -33.625 -29.281 -13.062 1 32.19 490 LYS B C 1
ATOM 8246 O O . LYS B 1 490 ? -34.281 -28.969 -14.062 1 32.19 490 LYS B O 1
ATOM 8251 N N . LYS B 1 491 ? -34.375 -29.812 -12.125 1 26.5 491 LYS B N 1
ATOM 8252 C CA . LYS B 1 491 ? -35.781 -29.547 -11.859 1 26.5 491 LYS B CA 1
ATOM 8253 C C . LYS B 1 491 ? -36.094 -28.062 -11.93 1 26.5 491 LYS B C 1
ATOM 8255 O O . LYS B 1 491 ? -35.375 -27.234 -11.375 1 26.5 491 LYS B O 1
ATOM 8260 N N . PRO B 1 492 ? -37 -27.609 -12.875 1 27.94 492 PRO B N 1
ATOM 8261 C CA . PRO B 1 492 ? -37.469 -26.234 -12.922 1 27.94 492 PRO B CA 1
ATOM 8262 C C . PRO B 1 492 ? -37.969 -25.734 -11.562 1 27.94 492 PRO B C 1
ATOM 8264 O O . PRO B 1 492 ? -38.656 -26.453 -10.859 1 27.94 492 PRO B O 1
ATOM 8267 N N . ASN B 1 493 ? -37.094 -25.172 -10.789 1 25.75 493 ASN B N 1
ATOM 8268 C CA . ASN B 1 493 ? -37.719 -24.5 -9.664 1 25.75 493 ASN B CA 1
ATOM 8269 C C . ASN B 1 493 ? -39 -23.812 -10.062 1 25.75 493 ASN B C 1
ATOM 8271 O O . ASN B 1 493 ? -39.031 -23.047 -11.023 1 25.75 493 ASN B O 1
ATOM 8275 N N . LEU B 1 494 ? -40.062 -24.438 -9.758 1 24.12 494 LEU B N 1
ATOM 8276 C CA . LEU B 1 494 ? -41.438 -24.062 -9.945 1 24.12 494 LEU B CA 1
ATOM 8277 C C . LEU B 1 494 ? -41.656 -22.594 -9.578 1 24.12 494 LEU B C 1
ATOM 8279 O O . LEU B 1 494 ? -42.781 -22.078 -9.656 1 24.12 494 LEU B O 1
ATOM 8283 N N . ALA B 1 495 ? -40.75 -22.125 -8.742 1 25.36 495 ALA B N 1
ATOM 8284 C CA . ALA B 1 495 ? -41.469 -21.062 -8.031 1 25.36 495 ALA B CA 1
ATOM 8285 C C . ALA B 1 495 ? -41.875 -19.953 -8.992 1 25.36 495 ALA B C 1
ATOM 8287 O O . ALA B 1 495 ? -42.562 -19 -8.594 1 25.36 495 ALA B O 1
ATOM 8288 N N . ALA B 1 496 ? -41.031 -19.812 -10.086 1 23.62 496 ALA B N 1
ATOM 8289 C CA . ALA B 1 496 ? -41.188 -18.453 -10.57 1 23.62 496 ALA B CA 1
ATOM 8290 C C . ALA B 1 496 ? -42.562 -18.25 -11.211 1 23.62 496 ALA B C 1
ATOM 8292 O O . ALA B 1 496 ? -42.656 -18.078 -12.43 1 23.62 496 ALA B O 1
ATOM 8293 N N . SER B 1 497 ? -43.469 -19.156 -11 1 21.2 497 SER B N 1
ATOM 8294 C CA . SER B 1 497 ? -44.594 -18.969 -11.914 1 21.2 497 SER B CA 1
ATOM 8295 C C . SER B 1 497 ? -45.156 -17.562 -11.828 1 21.2 497 SER B C 1
ATOM 8297 O O . SER B 1 497 ? -46.156 -17.25 -12.477 1 21.2 497 SER B O 1
ATOM 8299 N N . LEU B 1 498 ? -44.938 -16.969 -10.648 1 20.55 498 LEU B N 1
ATOM 8300 C CA . LEU B 1 498 ? -46.156 -16.188 -10.531 1 20.55 498 LEU B CA 1
ATOM 8301 C C . LEU B 1 498 ? -46.312 -15.234 -11.719 1 20.55 498 LEU B C 1
ATOM 8303 O O . LEU B 1 498 ? -47.375 -15.172 -12.336 1 20.55 498 LEU B O 1
ATOM 8307 N N . THR B 1 499 ? -45.812 -13.945 -11.562 1 19.52 499 THR B N 1
ATOM 8308 C CA . THR B 1 499 ? -46.625 -12.781 -11.844 1 19.52 499 THR B CA 1
ATOM 8309 C C . THR B 1 499 ? -46.5 -12.383 -13.312 1 19.52 499 THR B C 1
ATOM 8311 O O . THR B 1 499 ? -45.469 -11.875 -13.742 1 19.52 499 THR B O 1
ATOM 8314 N N . ALA B 1 500 ? -46.875 -13.156 -14.281 1 20.41 500 ALA B N 1
ATOM 8315 C CA . ALA B 1 500 ? -46.906 -12.938 -15.727 1 20.41 500 ALA B CA 1
ATOM 8316 C C . ALA B 1 500 ? -47.625 -11.641 -16.078 1 20.41 500 ALA B C 1
ATOM 8318 O O . ALA B 1 500 ? -48.656 -11.672 -16.734 1 20.41 500 ALA B O 1
ATOM 8319 N N . GLY B 1 501 ? -47.719 -10.57 -15.141 1 18.59 501 GLY B N 1
ATOM 8320 C CA . GLY B 1 501 ? -48.719 -9.695 -15.758 1 18.59 501 GLY B CA 1
ATOM 8321 C C . GLY B 1 501 ? -48.344 -9.281 -17.172 1 18.59 501 GLY B C 1
ATOM 8322 O O . GLY B 1 501 ? -47.188 -9.398 -17.578 1 18.59 501 GLY B O 1
ATOM 8323 N N . GLY B 1 502 ? -49.344 -8.891 -18.078 1 17.86 502 GLY B N 1
ATOM 8324 C CA . GLY B 1 502 ? -49.75 -8.727 -19.469 1 17.86 502 GLY B CA 1
ATOM 8325 C C . GLY B 1 502 ? -49.031 -7.598 -20.172 1 17.86 502 GLY B C 1
ATOM 8326 O O . GLY B 1 502 ? -49.344 -7.281 -21.328 1 17.86 502 GLY B O 1
ATOM 8327 N N . ALA B 1 503 ? -48.031 -6.863 -19.562 1 18.98 503 ALA B N 1
ATOM 8328 C CA . ALA B 1 503 ? -48.188 -5.59 -20.266 1 18.98 503 ALA B CA 1
ATOM 8329 C C . ALA B 1 503 ? -47.906 -5.742 -21.75 1 18.98 503 ALA B C 1
ATOM 8331 O O . ALA B 1 503 ? -47.188 -6.652 -22.156 1 18.98 503 ALA B O 1
ATOM 8332 N N . GLY B 1 504 ? -48.594 -4.855 -22.609 1 17.41 504 GLY B N 1
ATOM 8333 C CA . GLY B 1 504 ? -49.031 -4.555 -23.969 1 17.41 504 GLY B CA 1
ATOM 8334 C C . GLY B 1 504 ? -47.844 -4.395 -24.922 1 17.41 504 GLY B C 1
ATOM 8335 O O . GLY B 1 504 ? -46.719 -4.211 -24.5 1 17.41 504 GLY B O 1
ATOM 8336 N N . ALA B 1 505 ? -48.125 -4.551 -26.219 1 17.28 505 ALA B N 1
ATOM 8337 C CA . ALA B 1 505 ? -47.75 -4.867 -27.594 1 17.28 505 ALA B CA 1
ATOM 8338 C C . ALA B 1 505 ? -46.906 -3.746 -28.188 1 17.28 505 ALA B C 1
ATOM 8340 O O . ALA B 1 505 ? -46.25 -3.928 -29.219 1 17.28 505 ALA B O 1
ATOM 8341 N N . ASP B 1 506 ? -46.531 -2.58 -27.547 1 17.66 506 ASP B N 1
ATOM 8342 C CA . ASP B 1 506 ? -46.531 -1.607 -28.641 1 17.66 506 ASP B CA 1
ATOM 8343 C C . ASP B 1 506 ? -45.375 -1.861 -29.609 1 17.66 506 ASP B C 1
ATOM 8345 O O . ASP B 1 506 ? -44.281 -2.238 -29.188 1 17.66 506 ASP B O 1
ATOM 8349 N N . SER B 1 507 ? -45.656 -2 -30.938 1 16.88 507 SER B N 1
ATOM 8350 C CA . SER B 1 507 ? -45.156 -2.371 -32.25 1 16.88 507 SER B CA 1
ATOM 8351 C C . SER B 1 507 ? -44 -1.452 -32.688 1 16.88 507 SER B C 1
ATOM 8353 O O . SER B 1 507 ? -43.438 -1.636 -33.75 1 16.88 507 SER B O 1
ATOM 8355 N N . ARG B 1 508 ? -43.594 -0.412 -31.938 1 17.52 508 ARG B N 1
ATOM 8356 C CA . ARG B 1 508 ? -43.125 0.598 -32.875 1 17.52 508 ARG B CA 1
ATOM 8357 C C . ARG B 1 508 ? -41.938 0.089 -33.688 1 17.52 508 ARG B C 1
ATOM 8359 O O . ARG B 1 508 ? -41.062 -0.599 -33.156 1 17.52 508 ARG B O 1
ATOM 8366 N N . GLN B 1 509 ? -41.906 0.089 -35.062 1 15.66 509 GLN B N 1
ATOM 8367 C CA . GLN B 1 509 ? -41.312 -0.347 -36.312 1 15.66 509 GLN B CA 1
ATOM 8368 C C . GLN B 1 509 ? -39.906 0.204 -36.469 1 15.66 509 GLN B C 1
ATOM 8370 O O . GLN B 1 509 ? -39.062 -0.392 -37.188 1 15.66 509 GLN B O 1
ATOM 8375 N N . ASP B 1 510 ? -39.406 1.211 -35.781 1 17.06 510 ASP B N 1
ATOM 8376 C CA . ASP B 1 510 ? -38.719 2.078 -36.75 1 17.06 510 ASP B CA 1
ATOM 8377 C C . ASP B 1 510 ? -37.438 1.443 -37.25 1 17.06 510 ASP B C 1
ATOM 8379 O O . ASP B 1 510 ? -36.688 0.826 -36.469 1 17.06 510 ASP B O 1
ATOM 8383 N N . ALA B 1 511 ? -37.219 1.293 -38.531 1 16.41 511 ALA B N 1
ATOM 8384 C CA . ALA B 1 511 ? -36.375 0.732 -39.594 1 16.41 511 ALA B CA 1
ATOM 8385 C C . ALA B 1 511 ? -35 1.355 -39.594 1 16.41 511 ALA B C 1
ATOM 8387 O O . ALA B 1 511 ? -34.188 1.089 -40.5 1 16.41 511 ALA B O 1
ATOM 8388 N N . ARG B 1 512 ? -34.562 2.117 -38.656 1 17.34 512 ARG B N 1
ATOM 8389 C CA . ARG B 1 512 ? -33.562 3 -39.25 1 17.34 512 ARG B CA 1
ATOM 8390 C C . ARG B 1 512 ? -32.344 2.211 -39.688 1 17.34 512 ARG B C 1
ATOM 8392 O O . ARG B 1 512 ? -31.891 1.288 -39 1 17.34 512 ARG B O 1
ATOM 8399 N N . SER B 1 513 ? -31.938 2.178 -41.031 1 16.81 513 SER B N 1
ATOM 8400 C CA . SER B 1 513 ? -31.016 1.602 -42 1 16.81 513 SER B CA 1
ATOM 8401 C C . SER B 1 513 ? -29.562 1.888 -41.625 1 16.81 513 SER B C 1
ATOM 8403 O O . SER B 1 513 ? -29.203 3.035 -41.344 1 16.81 513 SER B O 1
ATOM 8405 N N . PRO B 1 514 ? -28.922 0.985 -41.031 1 17.45 514 PRO B N 1
ATOM 8406 C CA . PRO B 1 514 ? -27.516 1.151 -40.625 1 17.45 514 PRO B CA 1
ATOM 8407 C C . PRO B 1 514 ? -26.594 1.353 -41.812 1 17.45 514 PRO B C 1
ATOM 8409 O O . PRO B 1 514 ? -26.75 0.703 -42.844 1 17.45 514 PRO B O 1
ATOM 8412 N N . LYS B 1 515 ? -26.062 2.561 -42 1 16.55 515 LYS B N 1
ATOM 8413 C CA . LYS B 1 515 ? -25.109 2.992 -43.031 1 16.55 515 LYS B CA 1
ATOM 8414 C C . LYS B 1 515 ? -23.875 2.078 -43.062 1 16.55 515 LYS B C 1
ATOM 8416 O O . LYS B 1 515 ? -23.469 1.565 -42 1 16.55 515 LYS B O 1
ATOM 8421 N N . LYS B 1 516 ? -23.219 1.777 -44.219 1 16.72 516 LYS B N 1
ATOM 8422 C CA . LYS B 1 516 ? -22.344 0.93 -45 1 16.72 516 LYS B CA 1
ATOM 8423 C C . LYS B 1 516 ? -20.875 1.158 -44.625 1 16.72 516 LYS B C 1
ATOM 8425 O O . LYS B 1 516 ? -19.984 0.449 -45.125 1 16.72 516 LYS B O 1
ATOM 8430 N N . GLY B 1 517 ? -20.484 1.991 -43.688 1 16.31 517 GLY B N 1
ATOM 8431 C CA . GLY B 1 517 ? -19.281 2.602 -44.219 1 16.31 517 GLY B CA 1
ATOM 8432 C C . GLY B 1 517 ? -18.188 1.596 -44.531 1 16.31 517 GLY B C 1
ATOM 8433 O O . GLY B 1 517 ? -18.281 0.425 -44.156 1 16.31 517 GLY B O 1
ATOM 8434 N N . LEU B 1 518 ? -16.781 1.983 -44.25 1 16.73 518 LEU B N 1
ATOM 8435 C CA . LEU B 1 518 ? -15.555 2.133 -45.031 1 16.73 518 LEU B CA 1
ATOM 8436 C C . LEU B 1 518 ? -14.711 0.868 -44.938 1 16.73 518 LEU B C 1
ATOM 8438 O O . LEU B 1 518 ? -14.414 0.377 -43.844 1 16.73 518 LEU B O 1
ATOM 8442 N N . SER B 1 519 ? -14.523 0.024 -46.031 1 16.2 519 SER B N 1
ATOM 8443 C CA . SER B 1 519 ? -13.883 -1.187 -46.531 1 16.2 519 SER B CA 1
ATOM 8444 C C . SER B 1 519 ? -12.383 -1.177 -46.281 1 16.2 519 SER B C 1
ATOM 8446 O O . SER B 1 519 ? -11.812 -2.191 -45.875 1 16.2 519 SER B O 1
ATOM 8448 N N . ALA B 1 520 ? -11.469 -0.15 -46.719 1 16.73 520 ALA B N 1
ATOM 8449 C CA . ALA B 1 520 ? -10.422 -0.44 -47.688 1 16.73 520 ALA B CA 1
ATOM 8450 C C . ALA B 1 520 ? -9.281 -1.229 -47.062 1 16.73 520 ALA B C 1
ATOM 8452 O O . ALA B 1 520 ? -9.133 -1.241 -45.844 1 16.73 520 ALA B O 1
ATOM 8453 N N . SER B 1 521 ? -8.031 -1.545 -47.906 1 17.58 521 SER B N 1
ATOM 8454 C CA . SER B 1 521 ? -7.082 -2.455 -48.531 1 17.58 521 SER B CA 1
ATOM 8455 C C . SER B 1 521 ? -5.738 -2.445 -47.812 1 17.58 521 SER B C 1
ATOM 8457 O O . SER B 1 521 ? -4.805 -3.143 -48.219 1 17.58 521 SER B O 1
ATOM 8459 N N . ILE B 1 522 ? -5.301 -1.622 -46.812 1 16.34 522 ILE B N 1
ATOM 8460 C CA . ILE B 1 522 ? -3.953 -1.095 -47 1 16.34 522 ILE B CA 1
ATOM 8461 C C . ILE B 1 522 ? -2.93 -2.213 -46.812 1 16.34 522 ILE B C 1
ATOM 8463 O O . ILE B 1 522 ? -1.877 -2.213 -47.469 1 16.34 522 ILE B O 1
ATOM 8467 N N . LEU B 1 523 ? -2.816 -2.953 -45.688 1 17.09 523 LEU B N 1
ATOM 8468 C CA . LEU B 1 523 ? -1.45 -3.201 -45.25 1 17.09 523 LEU B CA 1
ATOM 8469 C C . LEU B 1 523 ? -0.793 -4.289 -46.094 1 17.09 523 LEU B C 1
ATOM 8471 O O . LEU B 1 523 ? -1.276 -5.422 -46.125 1 17.09 523 LEU B O 1
ATOM 8475 N N . GLY B 1 524 ? 0.047 -3.955 -47.156 1 16.8 524 GLY B N 1
ATOM 8476 C CA . GLY B 1 524 ? 0.923 -4.602 -48.094 1 16.8 524 GLY B CA 1
ATOM 8477 C C . GLY B 1 524 ? 1.86 -5.613 -47.469 1 16.8 524 GLY B C 1
ATOM 8478 O O . GLY B 1 524 ? 2 -5.66 -46.25 1 16.8 524 GLY B O 1
ATOM 8479 N N . ARG B 1 525 ? 3.01 -6.109 -48.281 1 17.38 525 ARG B N 1
ATOM 8480 C CA . ARG B 1 525 ? 3.801 -7.238 -48.75 1 17.38 525 ARG B CA 1
ATOM 8481 C C . ARG B 1 525 ? 5.074 -7.402 -47.938 1 17.38 525 ARG B C 1
ATOM 8483 O O . ARG B 1 525 ? 6.008 -6.609 -48.062 1 17.38 525 ARG B O 1
ATOM 8490 N N . PHE B 1 526 ? 5.188 -7.711 -46.688 1 17.11 526 PHE B N 1
ATOM 8491 C CA . PHE B 1 526 ? 6.488 -7.914 -46.062 1 17.11 526 PHE B CA 1
ATOM 8492 C C . PHE B 1 526 ? 7.262 -9.023 -46.75 1 17.11 526 PHE B C 1
ATOM 8494 O O . PHE B 1 526 ? 6.938 -10.203 -46.625 1 17.11 526 PHE B O 1
ATOM 8501 N N . GLU B 1 527 ? 7.906 -8.891 -47.906 1 15.8 527 GLU B N 1
ATOM 8502 C CA . GLU B 1 527 ? 8.617 -9.82 -48.781 1 15.8 527 GLU B CA 1
ATOM 8503 C C . GLU B 1 527 ? 9.812 -10.445 -48.062 1 15.8 527 GLU B C 1
ATOM 8505 O O . GLU B 1 527 ? 10 -11.664 -48.094 1 15.8 527 GLU B O 1
ATOM 8510 N N . THR B 1 528 ? 11.016 -9.758 -47.875 1 16.78 528 THR B N 1
ATOM 8511 C CA . THR B 1 528 ? 12.242 -10.148 -48.562 1 16.78 528 THR B CA 1
ATOM 8512 C C . THR B 1 528 ? 12.836 -11.406 -47.938 1 16.78 528 THR B C 1
ATOM 8514 O O . THR B 1 528 ? 12.523 -11.742 -46.781 1 16.78 528 THR B O 1
ATOM 8517 N N . GLU B 1 529 ? 14.312 -11.781 -48.281 1 16.94 529 GLU B N 1
ATOM 8518 C CA . GLU B 1 529 ? 15.305 -12.695 -48.812 1 16.94 529 GLU B CA 1
ATOM 8519 C C . GLU B 1 529 ? 16.234 -13.211 -47.719 1 16.94 529 GLU B C 1
ATOM 8521 O O . GLU B 1 529 ? 17.422 -13.453 -47.969 1 16.94 529 GLU B O 1
ATOM 8526 N N . VAL B 1 530 ? 15.992 -13.273 -46.5 1 17.28 530 VAL B N 1
ATOM 8527 C CA . VAL B 1 530 ? 17.219 -13.555 -45.781 1 17.28 530 VAL B CA 1
ATOM 8528 C C . VAL B 1 530 ? 17.828 -14.859 -46.281 1 17.28 530 VAL B C 1
ATOM 8530 O O . VAL B 1 530 ? 17.188 -15.906 -46.25 1 17.28 530 VAL B O 1
ATOM 8533 N N . ILE B 1 531 ? 19.141 -14.836 -46.906 1 16.41 531 ILE B N 1
ATOM 8534 C CA . ILE B 1 531 ? 20.141 -15.594 -47.625 1 16.41 531 ILE B CA 1
ATOM 8535 C C . ILE B 1 531 ? 20.625 -16.766 -46.75 1 16.41 531 ILE B C 1
ATOM 8537 O O . ILE B 1 531 ? 20.484 -16.75 -45.531 1 16.41 531 ILE B O 1
ATOM 8541 N N . GLU B 1 532 ? 21.797 -17.469 -47.312 1 16.8 532 GLU B N 1
ATOM 8542 C CA . GLU B 1 532 ? 22.469 -18.719 -47.656 1 16.8 532 GLU B CA 1
ATOM 8543 C C . GLU B 1 532 ? 23.484 -19.125 -46.594 1 16.8 532 GLU B C 1
ATOM 8545 O O . GLU B 1 532 ? 24.188 -20.125 -46.781 1 16.8 532 GLU B O 1
ATOM 8550 N N . MET B 1 533 ? 23.547 -18.734 -45.375 1 16.36 533 MET B N 1
ATOM 8551 C CA . MET B 1 533 ? 24.891 -19.031 -44.906 1 16.36 533 MET B CA 1
ATOM 8552 C C . MET B 1 533 ? 25.141 -20.547 -44.906 1 16.36 533 MET B C 1
ATOM 8554 O O . MET B 1 533 ? 24.391 -21.297 -44.281 1 16.36 533 MET B O 1
ATOM 8558 N N . GLU B 1 534 ? 26.031 -21.109 -45.75 1 15.91 534 GLU B N 1
ATOM 8559 C CA . GLU B 1 534 ? 26.641 -22.375 -46.156 1 15.91 534 GLU B CA 1
ATOM 8560 C C . GLU B 1 534 ? 27.531 -22.938 -45.062 1 15.91 534 GLU B C 1
ATOM 8562 O O . GLU B 1 534 ? 28.016 -24.062 -45.156 1 15.91 534 GLU B O 1
ATOM 8567 N N . LYS B 1 535 ? 27.969 -22.281 -44.094 1 15.88 535 LYS B N 1
ATOM 8568 C CA . LYS B 1 535 ? 29.359 -22.672 -43.844 1 15.88 535 LYS B CA 1
ATOM 8569 C C . LYS B 1 535 ? 29.453 -24.156 -43.5 1 15.88 535 LYS B C 1
ATOM 8571 O O . LYS B 1 535 ? 28.656 -24.672 -42.719 1 15.88 535 LYS B O 1
ATOM 8576 N N . GLU B 1 536 ? 30.469 -24.938 -44 1 15.5 536 GLU B N 1
ATOM 8577 C CA . GLU B 1 536 ? 31.062 -26.25 -44.281 1 15.5 536 GLU B CA 1
ATOM 8578 C C . GLU B 1 536 ? 31.703 -26.828 -43.031 1 15.5 536 GLU B C 1
ATOM 8580 O O . GLU B 1 536 ? 32.094 -28 -43 1 15.5 536 GLU B O 1
ATOM 8585 N N . LYS B 1 537 ? 32.062 -26.141 -42 1 15.84 537 LYS B N 1
ATOM 8586 C CA . LYS B 1 537 ? 33.375 -26.594 -41.562 1 15.84 537 LYS B CA 1
ATOM 8587 C C . LYS B 1 537 ? 33.344 -28.078 -41.219 1 15.84 537 LYS B C 1
ATOM 8589 O O . LYS B 1 537 ? 32.344 -28.609 -40.781 1 15.84 537 LYS B O 1
ATOM 8594 N N . SER B 1 538 ? 34.625 -28.703 -41.125 1 15.53 538 SER B N 1
ATOM 8595 C CA . SER B 1 538 ? 35.438 -29.891 -41.312 1 15.53 538 SER B CA 1
ATOM 8596 C C . SER B 1 538 ? 35.281 -30.859 -40.156 1 15.53 538 SER B C 1
ATOM 8598 O O . SER B 1 538 ? 34.812 -30.484 -39.062 1 15.53 538 SER B O 1
ATOM 8600 N N . ALA B 1 539 ? 36.531 -31.547 -39.719 1 16.09 539 ALA B N 1
ATOM 8601 C CA . ALA B 1 539 ? 37.031 -32.906 -39.812 1 16.09 539 ALA B CA 1
ATOM 8602 C C . ALA B 1 539 ? 36.969 -33.594 -38.438 1 16.09 539 ALA B C 1
ATOM 8604 O O . ALA B 1 539 ? 36.594 -34.781 -38.375 1 16.09 539 ALA B O 1
ATOM 8605 N N . SER B 1 540 ? 37.656 -33.094 -37.375 1 16.06 540 SER B N 1
ATOM 8606 C CA . SER B 1 540 ? 38.719 -34 -36.938 1 16.06 540 SER B CA 1
ATOM 8607 C C . SER B 1 540 ? 38.156 -35.125 -36.062 1 16.06 540 SER B C 1
ATOM 8609 O O . SER B 1 540 ? 37.062 -34.969 -35.5 1 16.06 540 SER B O 1
ATOM 8611 N N . SER B 1 541 ? 39.125 -36 -35.531 1 15.45 541 SER B N 1
ATOM 8612 C CA . SER B 1 541 ? 39.406 -37.438 -35.406 1 15.45 541 SER B CA 1
ATOM 8613 C C . SER B 1 541 ? 38.812 -38 -34.125 1 15.45 541 SER B C 1
ATOM 8615 O O . SER B 1 541 ? 38.062 -38.969 -34.156 1 15.45 541 SER B O 1
ATOM 8617 N N . THR B 1 542 ? 39.688 -38.625 -33.188 1 15.16 542 THR B N 1
ATOM 8618 C CA . THR B 1 542 ? 39.875 -40.031 -32.969 1 15.16 542 THR B CA 1
ATOM 8619 C C . THR B 1 542 ? 39.25 -40.438 -31.625 1 15.16 542 THR B C 1
ATOM 8621 O O . THR B 1 542 ? 38.625 -41.5 -31.516 1 15.16 542 THR B O 1
ATOM 8624 N N . LYS B 1 543 ? 39.781 -39.875 -30.453 1 16.34 543 LYS B N 1
ATOM 8625 C CA . LYS B 1 543 ? 40.375 -40.781 -29.5 1 16.34 543 LYS B CA 1
ATOM 8626 C C . LYS B 1 543 ? 39.312 -41.562 -28.719 1 16.34 543 LYS B C 1
ATOM 8628 O O . LYS B 1 543 ? 38.25 -41.031 -28.453 1 16.34 543 LYS B O 1
ATOM 8633 N N . THR B 1 544 ? 39.688 -42.75 -28.172 1 15.88 544 THR B N 1
ATOM 8634 C CA . THR B 1 544 ? 39.25 -44.094 -27.875 1 15.88 544 THR B CA 1
ATOM 8635 C C . THR B 1 544 ? 38.469 -44.156 -26.562 1 15.88 544 THR B C 1
ATOM 8637 O O . THR B 1 544 ? 37.344 -44.656 -26.516 1 15.88 544 THR B O 1
ATOM 8640 N N . GLY B 1 545 ? 39.062 -44.625 -25.438 1 16.3 545 GLY B N 1
ATOM 8641 C CA . GLY B 1 545 ? 38.812 -45.938 -24.891 1 16.3 545 GLY B CA 1
ATOM 8642 C C . GLY B 1 545 ? 37.938 -45.938 -23.625 1 16.3 545 GLY B C 1
ATOM 8643 O O . GLY B 1 545 ? 37.375 -46.938 -23.25 1 16.3 545 GLY B O 1
ATOM 8644 N N . MET B 1 546 ? 38 -44.812 -22.781 1 19.22 546 MET B N 1
ATOM 8645 C CA . MET B 1 546 ? 38.156 -45.25 -21.391 1 19.22 546 MET B CA 1
ATOM 8646 C C . MET B 1 546 ? 36.875 -45.875 -20.859 1 19.22 546 MET B C 1
ATOM 8648 O O . MET B 1 546 ? 35.781 -45.531 -21.281 1 19.22 546 MET B O 1
ATOM 8652 N N . ASN B 1 547 ? 37.094 -46.906 -19.922 1 18.31 547 ASN B N 1
ATOM 8653 C CA . ASN B 1 547 ? 36.438 -48.062 -19.281 1 18.31 547 ASN B CA 1
ATOM 8654 C C . ASN B 1 547 ? 35.438 -47.625 -18.234 1 18.31 547 ASN B C 1
ATOM 8656 O O . ASN B 1 547 ? 35.688 -46.719 -17.438 1 18.31 547 ASN B O 1
ATOM 8660 N N . ASN B 1 548 ? 34.156 -48 -18.359 1 18.59 548 ASN B N 1
ATOM 8661 C CA . ASN B 1 548 ? 32.875 -47.625 -17.781 1 18.59 548 ASN B CA 1
ATOM 8662 C C . ASN B 1 548 ? 32.656 -48.281 -16.406 1 18.59 548 ASN B C 1
ATOM 8664 O O . ASN B 1 548 ? 31.609 -48.844 -16.141 1 18.59 548 ASN B O 1
ATOM 8668 N N . ASN B 1 549 ? 33.688 -48.406 -15.57 1 19.7 549 ASN B N 1
ATOM 8669 C CA . ASN B 1 549 ? 33.25 -49.281 -14.508 1 19.7 549 ASN B CA 1
ATOM 8670 C C . ASN B 1 549 ? 32.062 -48.688 -13.727 1 19.7 549 ASN B C 1
ATOM 8672 O O . ASN B 1 549 ? 32.125 -47.531 -13.328 1 19.7 549 ASN B O 1
ATOM 8676 N N . SER B 1 550 ? 30.875 -49.312 -13.797 1 19.3 550 SER B N 1
ATOM 8677 C CA . SER B 1 550 ? 29.5 -49 -13.406 1 19.3 550 SER B CA 1
ATOM 8678 C C . SER B 1 550 ? 29.312 -49.156 -11.898 1 19.3 550 SER B C 1
ATOM 8680 O O . SER B 1 550 ? 28.203 -49.375 -11.43 1 19.3 550 SER B O 1
ATOM 8682 N N . GLU B 1 551 ? 30.234 -48.688 -11.039 1 20 551 GLU B N 1
ATOM 8683 C CA . GLU B 1 551 ? 29.906 -49.062 -9.664 1 20 551 GLU B CA 1
ATOM 8684 C C . GLU B 1 551 ? 28.562 -48.469 -9.242 1 20 551 GLU B C 1
ATOM 8686 O O . GLU B 1 551 ? 28.234 -47.344 -9.57 1 20 551 GLU B O 1
ATOM 8691 N N . SER B 1 552 ? 27.578 -49.344 -8.828 1 18.56 552 SER B N 1
ATOM 8692 C CA . SER B 1 552 ? 26.188 -49.25 -8.406 1 18.56 552 SER B CA 1
ATOM 8693 C C . SER B 1 552 ? 26.047 -48.438 -7.121 1 18.56 552 SER B C 1
ATOM 8695 O O . SER B 1 552 ? 26.547 -48.844 -6.066 1 18.56 552 SER B O 1
ATOM 8697 N N . LYS B 1 553 ? 26.203 -47.094 -7.16 1 20.95 553 LYS B N 1
ATOM 8698 C CA . LYS B 1 553 ? 26.062 -46.281 -5.957 1 20.95 553 LYS B CA 1
ATOM 8699 C C . LYS B 1 553 ? 24.688 -46.5 -5.309 1 20.95 553 LYS B C 1
ATOM 8701 O O . LYS B 1 553 ? 23.656 -46.344 -5.961 1 20.95 553 LYS B O 1
ATOM 8706 N N . THR B 1 554 ? 24.625 -47.312 -4.285 1 20.84 554 THR B N 1
ATOM 8707 C CA . THR B 1 554 ? 23.531 -47.531 -3.346 1 20.84 554 THR B CA 1
ATOM 8708 C C . THR B 1 554 ? 22.969 -46.188 -2.863 1 20.84 554 THR B C 1
ATOM 8710 O O . THR B 1 554 ? 23.719 -45.312 -2.432 1 20.84 554 THR B O 1
ATOM 8713 N N . ASN B 1 555 ? 21.844 -45.781 -3.49 1 21.78 555 ASN B N 1
ATOM 8714 C CA . ASN B 1 555 ? 21.125 -44.531 -3.275 1 21.78 555 ASN B CA 1
ATOM 8715 C C . ASN B 1 555 ? 20.625 -44.406 -1.835 1 21.78 555 ASN B C 1
ATOM 8717 O O . ASN B 1 555 ? 19.781 -45.188 -1.393 1 21.78 555 ASN B O 1
ATOM 8721 N N . SER B 1 556 ? 21.547 -44.188 -0.877 1 24.12 556 SER B N 1
ATOM 8722 C CA . SER B 1 556 ? 21.172 -43.844 0.49 1 24.12 556 SER B CA 1
ATOM 8723 C C . SER B 1 556 ? 20.047 -42.812 0.51 1 24.12 556 SER B C 1
ATOM 8725 O O . SER B 1 556 ? 19.891 -42.031 -0.43 1 24.12 556 SER B O 1
ATOM 8727 N N . ASP B 1 557 ? 19.047 -43.031 1.408 1 25.86 557 ASP B N 1
ATOM 8728 C CA . ASP B 1 557 ? 17.844 -42.312 1.815 1 25.86 557 ASP B CA 1
ATOM 8729 C C . ASP B 1 557 ? 18.156 -40.844 2.059 1 25.86 557 ASP B C 1
ATOM 8731 O O . ASP B 1 557 ? 18.938 -40.5 2.949 1 25.86 557 ASP B O 1
ATOM 8735 N N . GLU B 1 558 ? 18.344 -40.094 1.034 1 27.92 558 GLU B N 1
ATOM 8736 C CA . GLU B 1 558 ? 18.688 -38.656 1.06 1 27.92 558 GLU B CA 1
ATOM 8737 C C . GLU B 1 558 ? 17.734 -37.906 1.976 1 27.92 558 GLU B C 1
ATOM 8739 O O . GLU B 1 558 ? 16.516 -37.969 1.821 1 27.92 558 GLU B O 1
ATOM 8744 N N . ALA B 1 559 ? 18.266 -37.531 3.178 1 30.56 559 ALA B N 1
ATOM 8745 C CA . ALA B 1 559 ? 17.766 -36.531 4.117 1 30.56 559 ALA B CA 1
ATOM 8746 C C . ALA B 1 559 ? 17.219 -35.312 3.383 1 30.56 559 ALA B C 1
ATOM 8748 O O . ALA B 1 559 ? 17.719 -34.938 2.328 1 30.56 559 ALA B O 1
ATOM 8749 N N . ASP B 1 560 ? 15.945 -35 3.814 1 30.23 560 ASP B N 1
ATOM 8750 C CA . ASP B 1 560 ? 15.188 -33.875 3.254 1 30.23 560 ASP B CA 1
ATOM 8751 C C . ASP B 1 560 ? 16.062 -32.625 3.117 1 30.23 560 ASP B C 1
ATOM 8753 O O . ASP B 1 560 ? 16.516 -32.094 4.117 1 30.23 560 ASP B O 1
ATOM 8757 N N . PRO B 1 561 ? 16.75 -32.438 2.094 1 35.06 561 PRO B N 1
ATOM 8758 C CA . PRO B 1 561 ? 17.672 -31.328 1.876 1 35.06 561 PRO B CA 1
ATOM 8759 C C . PRO B 1 561 ? 17.016 -29.969 2.105 1 35.06 561 PRO B C 1
ATOM 8761 O O . PRO B 1 561 ? 17.719 -28.953 2.18 1 35.06 561 PRO B O 1
ATOM 8764 N N . ASP B 1 562 ? 15.805 -29.984 2.131 1 36 562 ASP B N 1
ATOM 8765 C CA . ASP B 1 562 ? 15.117 -28.703 1.977 1 36 562 ASP B CA 1
ATOM 8766 C C . ASP B 1 562 ? 15.133 -27.922 3.281 1 36 562 ASP B C 1
ATOM 8768 O O . ASP B 1 562 ? 14.695 -26.766 3.318 1 36 562 ASP B O 1
ATOM 8772 N N . SER B 1 563 ? 15.492 -28.578 4.387 1 36.06 563 SER B N 1
ATOM 8773 C CA . SER B 1 563 ? 15.391 -27.875 5.66 1 36.06 563 SER B CA 1
ATOM 8774 C C . SER B 1 563 ? 16.422 -26.75 5.75 1 36.06 563 SER B C 1
ATOM 8776 O O . SER B 1 563 ? 16.188 -25.734 6.426 1 36.06 563 SER B O 1
ATOM 8778 N N . LYS B 1 564 ? 17.547 -26.828 5.168 1 40.75 564 LYS B N 1
ATOM 8779 C CA . LYS B 1 564 ? 18.625 -25.859 5.387 1 40.75 564 LYS B CA 1
ATOM 8780 C C . LYS B 1 564 ? 18.344 -24.547 4.684 1 40.75 564 LYS B C 1
ATOM 8782 O O . LYS B 1 564 ? 18.719 -23.484 5.184 1 40.75 564 LYS B O 1
ATOM 8787 N N . THR B 1 565 ? 17.641 -24.594 3.691 1 39.38 565 THR B N 1
ATOM 8788 C CA . THR B 1 565 ? 17.5 -23.422 2.842 1 39.38 565 THR B CA 1
ATOM 8789 C C . THR B 1 565 ? 16.516 -22.422 3.451 1 39.38 565 THR B C 1
ATOM 8791 O O . THR B 1 565 ? 16.734 -21.203 3.377 1 39.38 565 THR B O 1
ATOM 8794 N N . TYR B 1 566 ? 15.562 -22.891 4.113 1 37.94 566 TYR B N 1
ATOM 8795 C CA . TYR B 1 566 ? 14.508 -21.984 4.566 1 37.94 566 TYR B CA 1
ATOM 8796 C C . TYR B 1 566 ? 14.977 -21.156 5.754 1 37.94 566 TYR B C 1
ATOM 8798 O O . TYR B 1 566 ? 14.656 -19.969 5.852 1 37.94 566 TYR B O 1
ATOM 8806 N N . LEU B 1 567 ? 15.734 -21.797 6.586 1 39.75 567 LEU B N 1
ATOM 8807 C CA . LEU B 1 567 ? 16.234 -21.047 7.734 1 39.75 567 LEU B CA 1
ATOM 8808 C C . LEU B 1 567 ? 17.141 -19.906 7.289 1 39.75 567 LEU B C 1
ATOM 8810 O O . LEU B 1 567 ? 17.172 -18.844 7.93 1 39.75 567 LEU B O 1
ATOM 8814 N N . LYS B 1 568 ? 17.75 -20.094 6.188 1 43.91 568 LYS B N 1
ATOM 8815 C CA . LYS B 1 568 ? 18.578 -19.016 5.664 1 43.91 568 LYS B CA 1
ATOM 8816 C C . LYS B 1 568 ? 17.734 -17.828 5.211 1 43.91 568 LYS B C 1
ATOM 8818 O O . LYS B 1 568 ? 18.188 -16.672 5.273 1 43.91 568 LYS B O 1
ATOM 8823 N N . LEU B 1 569 ? 16.562 -18.203 4.922 1 39.97 569 LEU B N 1
ATOM 8824 C CA . LEU B 1 569 ? 15.719 -17.141 4.383 1 39.97 569 LEU B CA 1
ATOM 8825 C C . LEU B 1 569 ? 15.164 -16.266 5.5 1 39.97 569 LEU B C 1
ATOM 8827 O O . LEU B 1 569 ? 14.914 -15.078 5.289 1 39.97 569 LEU B O 1
ATOM 8831 N N . ILE B 1 570 ? 15.086 -16.891 6.699 1 39.5 570 ILE B N 1
ATOM 8832 C CA . ILE B 1 570 ? 14.648 -16.109 7.844 1 39.5 570 ILE B CA 1
ATOM 8833 C C . ILE B 1 570 ? 15.859 -15.484 8.531 1 39.5 570 ILE B C 1
ATOM 8835 O O . ILE B 1 570 ? 16.781 -16.188 8.93 1 39.5 570 ILE B O 1
#

Solvent-accessible surface area (backbone atoms only — not comparable to full-atom values): 62093 Å² total; per-residue (Å²): 128,54,68,66,57,34,38,48,51,34,41,54,25,49,50,50,44,52,50,38,52,52,51,53,53,49,44,64,68,56,72,46,81,70,76,71,76,63,92,54,48,66,50,54,42,52,49,25,44,39,48,34,36,10,28,38,51,54,48,41,62,58,51,37,43,40,70,36,49,51,47,56,44,41,47,24,35,51,54,11,33,37,51,35,35,38,58,68,50,36,43,40,36,62,25,55,89,42,43,73,72,23,44,45,38,65,58,53,14,60,74,44,56,34,58,40,70,58,48,44,54,40,48,51,40,36,25,38,68,62,35,30,38,23,54,33,85,66,22,37,18,54,37,75,41,28,50,57,48,32,50,84,58,60,45,88,76,54,66,81,58,91,49,53,71,66,43,68,44,92,43,26,51,45,24,33,48,44,47,44,34,40,63,47,38,40,6,37,48,35,37,46,57,49,49,54,34,61,70,64,38,55,65,81,58,59,38,67,31,13,32,15,62,56,66,67,64,36,40,40,53,71,59,42,40,70,67,42,88,69,12,67,34,54,37,51,31,48,55,34,15,54,55,34,58,58,35,58,40,14,89,62,61,72,53,74,72,53,75,69,78,76,46,52,74,33,38,34,37,30,46,56,40,56,61,29,66,69,57,48,55,48,45,71,75,33,80,57,41,30,36,37,41,24,17,46,62,77,42,40,57,51,16,52,55,50,35,58,71,74,48,40,62,41,48,73,72,57,37,33,39,82,40,70,44,61,66,85,43,80,54,88,66,67,47,38,45,27,41,38,38,53,74,45,57,43,64,29,36,70,71,56,31,34,49,35,47,30,30,50,36,72,26,44,35,89,75,18,29,38,40,40,34,39,63,50,53,56,41,58,28,60,46,55,18,89,60,54,60,66,70,71,33,76,82,31,65,89,35,71,75,46,65,74,62,45,44,53,45,26,47,55,88,89,36,64,63,34,61,26,72,20,56,53,62,43,49,53,54,52,30,53,54,32,53,24,52,49,61,14,42,66,40,37,62,67,56,50,53,53,42,35,47,76,20,40,33,39,67,58,42,52,44,47,46,79,76,32,56,38,37,36,36,34,26,34,51,52,78,77,64,89,76,74,80,71,72,80,73,72,73,76,74,67,76,70,61,66,84,64,78,73,86,79,75,87,70,85,69,85,74,86,74,85,83,83,81,83,77,81,78,88,65,80,84,85,68,83,79,83,79,70,89,66,84,68,85,85,75,91,75,77,90,82,71,88,79,72,84,68,80,77,73,78,79,68,87,74,68,79,70,65,57,65,58,55,57,69,53,73,129,54,68,66,56,34,37,47,50,34,39,54,26,48,50,50,44,52,49,39,52,53,51,52,55,49,43,64,68,56,71,48,80,70,74,69,75,62,92,53,50,65,51,54,42,52,49,25,42,39,49,33,39,11,26,38,52,51,49,43,62,57,51,36,42,39,69,42,50,51,47,56,45,40,46,25,36,51,53,10,34,37,50,35,35,38,58,70,51,37,43,40,36,62,24,55,88,42,42,74,71,23,43,46,39,65,58,52,14,60,74,45,53,34,58,39,69,59,48,43,54,41,48,51,40,36,26,35,68,62,36,32,39,24,55,32,85,65,22,36,16,54,38,75,41,28,50,56,47,32,49,82,57,57,45,87,75,55,66,80,60,91,49,54,71,68,42,69,44,90,42,27,51,46,25,31,50,45,47,44,35,39,62,46,36,41,7,39,49,34,37,46,57,46,48,56,35,53,75,65,36,58,65,82,56,59,39,72,30,13,33,15,61,57,66,67,63,36,39,39,54,71,58,42,40,71,67,43,87,70,11,66,33,54,36,52,31,46,56,35,15,53,55,35,58,59,36,58,42,14,89,62,62,74,52,73,73,54,73,71,78,75,46,51,73,34,37,36,36,29,45,56,40,57,61,28,67,70,57,49,55,48,46,71,76,34,82,57,41,28,37,38,41,24,14,47,63,78,43,41,57,52,17,51,54,48,36,58,72,74,46,38,63,42,48,74,72,56,38,34,39,83,41,71,46,59,67,86,43,79,55,87,66,68,46,39,45,28,41,37,38,52,73,46,56,43,63,30,35,71,70,56,32,34,48,36,47,29,32,50,37,73,26,46,34,88,74,16,29,38,39,38,33,40,63,51,53,58,42,56,28,58,50,61,20,81,64,55,61,66,68,72,32,76,81,32,66,90,36,71,75,44,66,77,56,43,49,51,54,21,43,55,91,88,40,64,62,35,60,25,67,21,54,51,60,44,48,53,55,52,29,53,53,32,52,24,54,49,62,14,40,68,40,37,62,66,55,50,52,52,42,36,47,75,22,39,34,41,68,59,41,51,45,46,45,79,77,32,57,38,37,37,37,34,26,32,50,52,78,76,64,91,75,74,80,70,71,81,72,75,74,75,73,69,71,77,60,65,85,71,77,74,84,82,74,85,70,84,71,83,69,86,75,80,82,78,78,90,83,86,83,73,90,79,80,88,72,90,73,92,81,71,89,67,87,73,87,87,82,86,87,78,89,83,75,88,80,76,81,72,80,79,76,78,81,68,85,74,70,78,70,67,58,65,59,55,57,69,52,74

Nearest PDB structures (foldseek):
  7wh9-assembly1_A-2  TM=7.934E-01  e=2.868E-28  Aspergillus terreus
  7wh9-assembly1_C-2  TM=7.844E-01  e=6.186E-28  Aspergillus terreus
  7wh9-assembly1_B-2  TM=7.806E-01  e=2.116E-27  Aspergillus terreus
  8pha-assembly1_A  TM=7.532E-01  e=1.730E-26  Pleurotus sapidus
  8owx-assembly1_A  TM=6.053E-01  e=3.084E-07  Homo sapiens

pLDDT: mean 75.79, std 26.36, range [15.16, 98.69]

Secondary structure (DSSP, 8-state):
--HHHHHHHHHHHHHHHHHHHHHHHHHHHT--------SS-HHHHHHHHHHHHHHHHHHHHHHS-HHHHHHHHHTTHHHHHHHHHHHHTTHHHHHGGGGGG-EEHHHHHHHHTS-HHHHHHHHHHHHHTTSEEEEETTEEEE-HHHHTT--SS-GGG--SS--GGGG-SS--HHHHHHHIIIIIHHHHTTHHHHHH-SS----SSS--SHHHHHHT-SS-HHHHHHH-TTHHHHHHHHHHHHHHHTTTT-TTTT-TTS-GGGGTTPEEEETT-TT-HHHHHHHHH-TT-EEEEEE-HHHHHHHHHHHHHH-HHHHHTTSEEEEE--TTSPPSS-S-SEEEEES-GGGS-HHHHHHHHHHHHHT--TT-EEEEEEEBPPP-SSS-GGG-GGGG-GGGTT-PPPHHHHHTT---TTS-SS--S-TTT-HHHHHHHHTTTSS---B-HHHHHHHHHHTTEEEEEEE--TT--EEEEEEEE----SS----------GGGGS--------------------------------------------------------------THHHHHHHH-/--HHHHHHHHHHHHHHHHHHHHHHHHHHHT--------SS-HHHHHHHHHHHHHHHHHHHHHHS-HHHHHHHHHTTHHHHHHHHHHHHTTHHHHHGGGGGG-EEHHHHHHHHTS-HHHHHHHHHHHHHTTSEEEEETTEEEE-HHHHTT--SS-GGG--SS--GGGG-SS--HHHHHHHIIIIIHHHHTTHHHHHH-SS----SSS--SHHHHHHT-SS-HHHHHHH-TTHHHHHHHHHHHHHHHTTTT-TTTT-TTS-GGGGTTPEEEETT-TT-HHHHHHHHH-TT-EEEEEE-HHHHHHHHHHHHHH-HHHHHTTSEEEEE--TTSPPSS-S-SEEEEES-GGGS-HHHHHHHHHHHHHT--TT-EEEEEEEBPPP-S----SS-GGGG-GGGTT-PPPHHHHHTT---TTS-SS--S-TTT-HHHHHHHHTTTSS---B-HHHHHHHHHHTTEEEEEEE--TT--EEEEEEEE----SS----------GGGGS--------------------------------------------------------------TTHHHHHHH-

Foldseek 3Di:
DDLVLLVVLLVVLVVLLVLQLVVLVVCVVVVDPPPDDRPHFLQSNLVSQLQNQLSVVVNCVVPDDPVVVVCCVVVCLLLLLLLLCCLLLVVLQVQVVVAPQADALVVSCVLSVHDSVVSLVSQVSCCVVVQWHAPDPRGTHGDPNVNLSHLPDHSVPDDSDLDLVSCPGPRNVVLQSNLCSPQLVLLLVQQVCLVPVVVVCCVPAAASFSSCVSVVPSYFPVVCLVPDPCNVSNVSSVLSSVVVLCCFLPVPSQPPVDDLQVQQQFEEEEEQCFLPPVVLVSCVVHVNYAYEYEHAPVRLVVSQVVCVPRPVPCVVVNSYHYYYDDLLDQDPAAATQEYEAEPPLQLAALVSSLSSLLSVLVRHDQNYKYKYKAFADFAAAQPAVVVVVPCVDPLCVQEDDDPVLSCSHHDDPSGNSGSPCRRGNVQVVVQSSSSRRGNGGHHHPVSVCVSCVSSQWRWDYWDDPDSHSMIITMTGGHPPDPPCPPDPPPPPPPPVPDDPDDPDDDDDDDPDDDDDDDPDDPPDDPPDDPDDPPDPDDDDDDDDDDDCPPPPPPPPPDDPVPRVPSSVVD/DDLVLLVVLLVVLVVLLVLQVVVLVVCVVVVDPPPDDRPHFLQSNLVSLLQNVLSVVVNCVVPDDPVVVVCCVVVCLLLLLLLLCCLLLVVLQVQVVVAPQADALVVSCVLSVHDSVVSLVSQVSCCVVVQWHAPDPRGTHGDPNVNLSHLPDHSVPDDSDLDLVSCPGPRNVVLQSNLCSPQLVLLLVQQVCVVPVVVVCCVPAAASFSSCVSVVPSYFPVVCLVPPPCNVSNVSSVLSNVVVLCCFLPVPSQPPPDDLQVQQLFEEEEEQCFLQPVVLVSCVVHVNYAYEYEHAPVRLVVSVVVCVPRPVVCVVVNSYHYYYDDLLDQDPAAATQEYEAEPNLQLAALVSSLSSLLSVLVRHDQNYKYKYKAFADFAAAQPQPPPPVVCVDPLCVQEDDDPVLVCSHHDDPSGNSGSPCRSGNCQVVVQSSSSRRGNGGHHHPVSVCVSCVSSQWRWDYWDDPDSHSMIITMTGGHPPDPPCPPDPPPPPPPPVPDDPDDDDDDPDDDPDDDDDDDDDDDDDDPDDDDDDDDDDDDDDDDDDDDDCPPPPPPPPPDDPVPRVPVSVVD

Organism: Phakopsora pachyrhizi (NCBI:txid170000)

InterPro domains:
  IPR001077 O-methyltransferase, C-terminal domain [PF00891] (208-384)
  IPR012967 Caffeic acid 3-O-methyltransferase-like, dimerisation domain [PF08100] (72-146)
  IPR016461 O-methyltransferase-like [PS51683] (71-477)
  IPR029063 S-adenosyl-L-methionine-dependent methyltransferase superfamily [G3DSA:3.40.50.150] (169-475)
  IPR029063 S-adenosyl-L-methionine-dependent methyltransferase superfamily [SSF53335] (170-464)
  IPR036388 Winged helix-like DNA-binding domain superfamily [G3DSA:1.10.10.10] (67-158)
  IPR036390 Winged helix DNA-binding domain superfamily [SSF46785] (59-152)

Sequence (1140 aa):
MSLSALADLISSSVRTIELAVAESAKSQKLQRASSKSHSVTPHEVLEAVDLIVAACAELTSKVQDSAGFICKHALGFNVSSAIRVAVEAHLPEILKPHGSQGLDVQEIARRCDANPNRIERIMRLLVSHHIFTSPSKGRFANNRHSLALDTGKPAEELTRELVSEKYMGSNTLPALITHSTDEMFKSSSHLTECILEPSSSRLFFGDQSPFSHAFETGMDYKTFLQLSFDQEVRLRRFITATECLSRIGASDQGLSGYNWSTLGNGLLVDISGGVGHAALTLAKSYPNLKIVLQDRPEVILQAGAFWQKHFPQAVLSKRVILETHNVFDAQKRKGPRIFFVRFVIREWNDEEAVKILTNLSQASSPSTKLILVERTVTNYSHQSAEDCPLQSWEILKDVRVPKYVQSSFCHGNHFPQVLEETGRPLINLLDAQLMLYGSGRERTLEELISMLDESNWQVEKISRPGTSSLTQIICKPIAKTDDEVGGWEKKPNLAASLTAGGAGADSRQDARSPKKGLSASILGRFETEVIEMEKEKSASSTKTGMNNNSESKTNSDEADPDSKTYLKLIMSLSALADLISSSVRTIELAVAESAKSQKLQRASSKSHSVTPHEVLEAVDLIVAACAELTSKVQDSAGFICKHALGFNVSSAIRVAVEAHLPEILKPHGSQGLDVQEIARRCDANPNRIERIMRLLVSHHIFTSPSKGRFANNRHSLALDTGKPAEELTRELVSEKYMGSNTLPALITHSTDEMFKSSSHLTECILEPSSSRLFFGDQSPFSHAFETGMDYKTFLQLSFDQEVRLRRFITATECLSRIGASDQGLSGYNWSTLGNGLLVDISGGVGHAALTLAKSYPNLKIVLQDRPEVILQAGAFWQKHFPQAVLSKRVILETHNVFDAQKRKGPRIFFVRFVIREWNDEEAVKILTNLSQASSPSTKLILVERTVTNYSHQSAEDCPLQSWEILKDVRVPKYVQSSFCHGNHFPQVLEETGRPLINLLDAQLMLYGSGRERTLEELISMLDESNWQVEKISRPGTSSLTQIICKPIAKTDDEVGGWEKKPNLAASLTAGGAGADSRQDARSPKKGLSASILGRFETEVIEMEKEKSASSTKTGMNNNSESKTNSDEADPDSKTYLKLI